Protein AF-A0A936U0Z3-F1 (afdb_monomer)

Radius of gyration: 60.14 Å; Cα contacts (8 Å, |Δi|>4): 4566; chains: 1; bounding box: 217×63×144 Å

Secondary structure (DSSP, 8-state):
----------------------EEEE-TTTTSSBSSHHHHHHHPPTT-EEEE-SSEE---EE-TT---EEEESS-TTT-EEE--TT-SEEEEE-S---TTSEEEEEEEE--SSEEEEEES---EEEEEEEES--SSTTSS-SSEEEESS--EEEEEEEES-B-SB-SSEEEESS---EEEEEEEES-EESB-SSEEESSSEEEEES-EEES-EESSS-SSEEE-TT-EEEEES-EEES-EESSSS-SSEEE-TT-EEEEES-EEES-EETTTTSS-B-SSEEE-TT-EEEEES-EEES-B-SB-SSEEE-TT-EEEEES-EEES-EEEE-SSEEEETT-EEEEES-EEES-EEEEE-SSEEEE-SBTTB-EEEEEES-EEES-EEEE-SSEEEESSEEEEEES-EEES-EEEEE-SSEEEESSEEEEEES-EEES-EESSS-SSEEEES--SEEEEES-EEES-EESSSS-SSEEEESS-EEEEES-EEES-EESSS-SSEEEESS--EEEESEEEES-EESSSS-SSEEEE--SSEEEEESEEEES-EESSS-SSEEEESS-EEEEES-EEES-EESSS-SSEEEESS---EEES-EEES-EETTSS-SSEEEEPPTTS---EEEES-EEES-EESSS-SSEEEES-SEEEEES-EEES-EE---SSS---SSEEEES-SEEEEES-EEES-EEEE-SSEEEE--S-----EEEES-EEES-EEEEE-SSEEEE--S-EEEES-EEES-B-SSB-SSEEEE--SS--B-EEES-EEE--SBS-SEEE-TTGGGTB-SEEES-EEES-SS-SEEET--HHHHT-TT-B-----EEE---SS-GGG-EEEEPTT-S-TT-S-TT-B-TTSSB--SSTT-STTSPPP-SSSSS--TTT-S-TT-TT-STTSPP-TTSS--SS-SS--EEEEETT-SS-BSSSS-EEE-SSSS--STEEE-TTS-B--S-TT-TT-STTS---TTSS--TT-SS--EEEEESS-SSEESSTT-EEE-SSS-S-STEEE-TTSEE--S-TT-TT-STTPPP-TTSS--TT-SS--EEEEESS-SSEES-SS-EEE-SSSSS-STEEE-TTSEE--S-TT-TT-STTPPP-TTSS--SS-SSS----SS-SS--BTTTTSSBS-TT-TTSSTTS---TTSS--SSSSS-S---SS-SSS-BGGGT-SBS-TT-TT-STTPPP-TTSS--SS-SSS----SS-SS--BGGGTSSBS-TT-TT-STT---SSS----

Nearest PDB structures (foldseek):
  4yz0-assembly2_B  TM=3.499E-01  e=5.906E+00  Caldicellulosiruptor bescii DSM 6725
  5nxk-assembly2_B  TM=1.663E-01  e=8.354E+00  Limosilactobacillus reuteri subsp. suis

Structure (mmCIF, N/CA/C/O backbone):
data_AF-A0A936U0Z3-F1
#
_entry.id   AF-A0A936U0Z3-F1
#
loop_
_atom_site.group_PDB
_atom_site.id
_atom_site.type_symbol
_atom_site.label_atom_id
_atom_site.label_alt_id
_atom_site.label_comp_id
_atom_site.label_asym_id
_atom_site.label_entity_id
_atom_site.label_seq_id
_atom_site.pdbx_PDB_ins_code
_atom_site.Cartn_x
_atom_site.Cartn_y
_atom_site.Cartn_z
_atom_site.occupancy
_atom_site.B_iso_or_equiv
_atom_site.auth_seq_id
_atom_site.auth_comp_id
_atom_site.auth_asym_id
_atom_site.auth_atom_id
_atom_site.pdbx_PDB_model_num
ATOM 1 N N . MET A 1 1 ? -25.994 -22.318 35.208 1.00 30.64 1 MET A N 1
ATOM 2 C CA . MET A 1 1 ? -25.576 -23.022 36.445 1.00 30.64 1 MET A CA 1
ATOM 3 C C . MET A 1 1 ? -26.452 -24.254 36.606 1.00 30.64 1 MET A C 1
ATOM 5 O O . MET A 1 1 ? -27.658 -24.122 36.732 1.00 30.64 1 MET A O 1
ATOM 9 N N . SER A 1 2 ? -25.845 -25.437 36.552 1.00 33.38 2 SER A N 1
ATOM 10 C CA . SER A 1 2 ? -26.466 -26.705 36.932 1.00 33.38 2 SER A CA 1
ATOM 11 C C . SER A 1 2 ? -26.500 -26.815 38.457 1.00 33.38 2 SER A C 1
ATOM 13 O O . SER A 1 2 ? -25.494 -26.525 39.104 1.00 33.38 2 SER A O 1
ATOM 15 N N . SER A 1 3 ? -27.619 -27.257 39.031 1.00 31.36 3 SER A N 1
ATOM 16 C CA . SER A 1 3 ? -27.609 -27.956 40.319 1.00 31.36 3 SER A CA 1
ATOM 17 C C . SER A 1 3 ? -28.890 -28.766 40.508 1.00 31.36 3 SER A C 1
ATOM 19 O O . SER A 1 3 ? -29.893 -28.280 41.026 1.00 31.36 3 SER A O 1
ATOM 21 N N . ARG A 1 4 ? -28.810 -30.053 40.159 1.00 43.12 4 ARG A N 1
ATOM 22 C CA . ARG A 1 4 ? -29.638 -31.098 40.770 1.00 43.12 4 ARG A CA 1
ATOM 23 C C . ARG A 1 4 ? -29.380 -31.128 42.278 1.00 43.12 4 ARG A C 1
ATOM 25 O O . ARG A 1 4 ? -28.221 -31.173 42.685 1.00 43.12 4 ARG A O 1
ATOM 32 N N . THR A 1 5 ? -30.427 -31.294 43.084 1.00 33.62 5 THR A N 1
ATOM 33 C CA . THR A 1 5 ? -30.270 -32.011 44.358 1.00 33.62 5 THR A CA 1
ATOM 34 C C . THR A 1 5 ? -31.430 -32.959 44.609 1.00 33.62 5 THR A C 1
ATOM 36 O O . THR A 1 5 ? -32.593 -32.573 44.607 1.00 33.62 5 THR A O 1
ATOM 39 N N . SER A 1 6 ? -31.063 -34.220 44.818 1.00 34.12 6 SER A N 1
ATOM 40 C CA . SER A 1 6 ? -31.916 -35.338 45.192 1.00 34.12 6 SER A CA 1
ATOM 41 C C . SER A 1 6 ? -32.520 -35.189 46.595 1.00 34.12 6 SER A C 1
ATOM 43 O O . SER A 1 6 ? -31.816 -34.810 47.524 1.00 34.12 6 SER A O 1
ATOM 45 N N . ILE A 1 7 ? -33.793 -35.595 46.705 1.00 45.00 7 ILE A N 1
ATOM 46 C CA . ILE A 1 7 ? -34.442 -36.439 47.734 1.00 45.00 7 ILE A CA 1
ATOM 47 C C . ILE A 1 7 ? -34.057 -36.196 49.210 1.00 45.00 7 ILE A C 1
ATOM 49 O O . ILE A 1 7 ? -32.917 -36.433 49.593 1.00 45.00 7 ILE A O 1
ATOM 53 N N . VAL A 1 8 ? -35.061 -35.914 50.065 1.00 34.44 8 VAL A N 1
ATOM 54 C CA . VAL A 1 8 ? -35.451 -36.717 51.260 1.00 34.44 8 VAL A CA 1
ATOM 55 C C . VAL A 1 8 ? -36.638 -36.053 52.001 1.00 34.44 8 VAL A C 1
ATOM 57 O O . VAL A 1 8 ? -36.507 -34.993 52.594 1.00 34.44 8 VAL A O 1
ATOM 60 N N . THR A 1 9 ? -37.756 -36.790 52.016 1.00 34.09 9 THR A N 1
ATOM 61 C CA . THR A 1 9 ? -38.710 -37.048 53.123 1.00 34.09 9 THR A CA 1
ATOM 62 C C . THR A 1 9 ? -39.476 -35.894 53.788 1.00 34.09 9 THR A C 1
ATOM 64 O O . THR A 1 9 ? -38.959 -35.150 54.615 1.00 34.09 9 THR A O 1
ATOM 67 N N . LEU A 1 10 ? -40.787 -35.895 53.526 1.00 34.66 10 LEU A N 1
ATOM 68 C CA . LEU A 1 10 ? -41.834 -35.148 54.217 1.00 34.66 10 LEU A CA 1
ATOM 69 C C . LEU A 1 10 ? -42.075 -35.713 55.633 1.00 34.66 10 LEU A C 1
ATOM 71 O O . LEU A 1 10 ? -42.396 -36.892 55.786 1.00 34.66 10 LEU A O 1
ATOM 75 N N . LEU A 1 11 ? -41.998 -34.864 56.662 1.00 35.34 11 LEU A N 1
ATOM 76 C CA . LEU A 1 11 ? -42.776 -35.043 57.889 1.00 35.34 11 LEU A CA 1
ATOM 77 C C . LEU A 1 11 ? -43.164 -33.675 58.480 1.00 35.34 11 LEU A C 1
ATOM 79 O O . LEU A 1 11 ? -42.314 -32.944 58.976 1.00 35.34 11 LEU A O 1
ATOM 83 N N . ALA A 1 12 ? -44.478 -33.439 58.485 1.00 34.41 12 ALA A N 1
ATOM 84 C CA . ALA A 1 12 ? -45.248 -32.576 59.382 1.00 34.41 12 ALA A CA 1
ATOM 85 C C . ALA A 1 12 ? -45.172 -31.033 59.249 1.00 34.41 12 ALA A C 1
ATOM 87 O O . ALA A 1 12 ? -44.265 -30.386 59.758 1.00 34.41 12 ALA A O 1
ATOM 88 N N . LEU A 1 13 ? -46.321 -30.510 58.793 1.00 41.81 13 LEU A N 1
ATOM 89 C CA . LEU A 1 13 ? -47.059 -29.330 59.273 1.00 41.81 13 LEU A CA 1
ATOM 90 C C . LEU A 1 13 ? -46.633 -27.903 58.858 1.00 41.81 13 LEU A C 1
ATOM 92 O O . LEU A 1 13 ? -45.532 -27.446 59.136 1.00 41.81 13 LEU A O 1
ATOM 96 N N . MET A 1 14 ? -47.676 -27.187 58.401 1.00 33.69 14 MET A N 1
ATOM 97 C CA . MET A 1 14 ? -47.878 -25.737 58.235 1.00 33.69 14 MET A CA 1
ATOM 98 C C . MET A 1 14 ? -47.491 -25.130 56.880 1.00 33.69 14 MET A C 1
ATOM 100 O O . MET A 1 14 ? -46.355 -24.733 56.648 1.00 33.69 14 MET A O 1
ATOM 104 N N . ALA A 1 15 ? -48.508 -24.968 56.030 1.00 46.00 15 ALA A N 1
ATOM 105 C CA . ALA A 1 15 ? -48.531 -23.955 54.983 1.00 46.00 15 ALA A CA 1
ATOM 106 C C . ALA A 1 15 ? -48.553 -22.541 55.600 1.00 46.00 15 ALA A C 1
ATOM 108 O O . ALA A 1 15 ? -49.270 -22.319 56.582 1.00 46.00 15 ALA A O 1
ATOM 109 N N . PRO A 1 16 ? -47.848 -21.567 55.006 1.00 40.12 16 PRO A N 1
ATOM 110 C CA . PRO A 1 16 ? -48.293 -20.185 54.970 1.00 40.12 16 PRO A CA 1
ATOM 111 C C . PRO A 1 16 ? -48.742 -19.829 53.544 1.00 40.12 16 PRO A C 1
ATOM 113 O O . PRO A 1 16 ? -48.106 -20.212 52.565 1.00 40.12 16 PRO A O 1
ATOM 116 N N . GLY A 1 17 ? -49.882 -19.146 53.454 1.00 37.19 17 GLY A N 1
ATOM 117 C CA . GLY A 1 17 ? -50.595 -18.872 52.214 1.00 37.19 17 GLY A CA 1
ATOM 118 C C . GLY A 1 17 ? -49.900 -17.922 51.240 1.00 37.19 17 GLY A C 1
ATOM 119 O O . GLY A 1 17 ? -48.944 -17.222 51.573 1.00 37.19 17 GLY A O 1
ATOM 120 N N . LEU A 1 18 ? -50.466 -17.895 50.034 1.00 40.91 18 LEU A N 1
ATOM 121 C CA . LEU A 1 18 ? -50.284 -16.865 49.019 1.00 40.91 18 LEU A CA 1
ATOM 122 C C . LEU A 1 18 ? -50.529 -15.485 49.645 1.00 40.91 18 LEU A C 1
ATOM 124 O O . LEU A 1 18 ? -51.663 -15.091 49.912 1.00 40.91 18 LEU A O 1
ATOM 128 N N . ALA A 1 19 ? -49.449 -14.762 49.927 1.00 44.81 19 ALA A N 1
ATOM 129 C CA . ALA A 1 19 ? -49.526 -13.358 50.286 1.00 44.81 19 ALA A CA 1
ATOM 130 C C . ALA A 1 19 ? -49.623 -12.547 48.988 1.00 44.81 19 ALA A C 1
ATOM 132 O O . ALA A 1 19 ? -48.720 -12.599 48.157 1.00 44.81 19 ALA A O 1
ATOM 133 N N . ASN A 1 20 ? -50.715 -11.798 48.818 1.00 55.06 20 ASN A N 1
ATOM 134 C CA . ASN A 1 20 ? -50.764 -10.679 47.877 1.00 55.06 20 ASN A CA 1
ATOM 135 C C . ASN A 1 20 ? -49.524 -9.800 48.103 1.00 55.06 20 ASN A C 1
ATOM 137 O O . ASN A 1 20 ? -49.288 -9.404 49.247 1.00 55.06 20 ASN A O 1
ATOM 141 N N . ALA A 1 21 ? -48.768 -9.488 47.044 1.00 65.75 21 ALA A N 1
ATOM 142 C CA . ALA A 1 21 ? -47.653 -8.548 47.124 1.00 65.75 21 ALA A CA 1
ATOM 143 C C . ALA A 1 21 ? -48.157 -7.228 47.721 1.00 65.75 21 ALA A C 1
ATOM 145 O O . ALA A 1 21 ? -48.987 -6.526 47.134 1.00 65.75 21 ALA A O 1
ATOM 146 N N . ALA A 1 22 ? -47.702 -6.911 48.927 1.00 81.69 22 ALA A N 1
ATOM 147 C CA . ALA A 1 22 ? -48.124 -5.722 49.633 1.00 81.69 22 ALA A CA 1
ATOM 148 C C . ALA A 1 22 ? -47.443 -4.495 49.017 1.00 81.69 22 ALA A C 1
ATOM 150 O O . ALA A 1 22 ? -46.263 -4.512 48.657 1.00 81.69 22 ALA A O 1
ATOM 151 N N . SER A 1 23 ? -48.195 -3.399 48.908 1.00 90.56 23 SER A N 1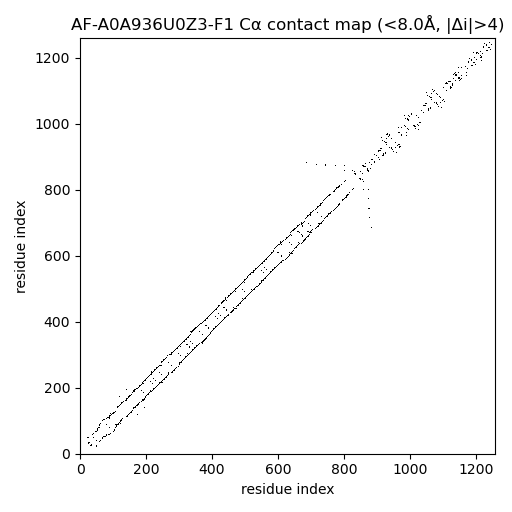
ATOM 152 C CA . SER A 1 23 ? -47.651 -2.104 48.509 1.00 90.56 23 SER A CA 1
ATOM 153 C C . SER A 1 23 ? -47.562 -1.200 49.728 1.00 90.56 23 SER A C 1
ATOM 155 O O . SER A 1 23 ? -48.585 -0.827 50.299 1.00 90.56 23 SER A O 1
ATOM 157 N N . TYR A 1 24 ? -46.348 -0.796 50.089 1.00 94.50 24 TYR A N 1
ATOM 158 C CA . TYR A 1 24 ? -46.100 0.132 51.188 1.00 94.50 24 TYR A CA 1
ATOM 159 C C . TYR A 1 24 ? -45.705 1.507 50.664 1.00 94.50 24 TYR A C 1
ATOM 161 O O . TYR A 1 24 ? -44.898 1.634 49.743 1.00 94.50 24 TYR A O 1
ATOM 169 N N . THR A 1 25 ? -46.228 2.558 51.287 1.00 95.56 25 THR A N 1
ATOM 170 C CA . THR A 1 25 ? -45.840 3.944 51.011 1.00 95.56 25 THR A CA 1
ATOM 171 C C . THR A 1 25 ? -44.921 4.468 52.107 1.00 95.56 25 THR A C 1
ATOM 173 O O . THR A 1 25 ? -45.255 4.423 53.290 1.00 95.56 25 THR A O 1
ATOM 176 N N . VAL A 1 26 ? -43.778 5.038 51.730 1.00 96.50 26 VAL A N 1
ATOM 177 C CA . VAL A 1 26 ? -42.862 5.704 52.665 1.00 96.50 26 VAL A CA 1
ATOM 178 C C . VAL A 1 26 ? -42.980 7.216 52.510 1.00 96.50 26 VAL A C 1
ATOM 180 O O . VAL A 1 26 ? -42.789 7.755 51.421 1.00 96.50 26 VAL A O 1
ATOM 183 N N . ASP A 1 27 ? -43.257 7.910 53.615 1.00 95.44 27 ASP A N 1
ATOM 184 C CA . ASP A 1 27 ? -43.184 9.369 53.697 1.00 95.44 27 ASP A CA 1
ATOM 185 C C . ASP A 1 27 ? -42.595 9.812 55.038 1.00 95.44 27 ASP A C 1
ATOM 187 O O . ASP A 1 27 ? -43.194 9.639 56.104 1.00 95.44 27 ASP A O 1
ATOM 191 N N . ARG A 1 28 ? -41.440 10.482 54.984 1.00 90.38 28 ARG A N 1
ATOM 192 C CA . ARG A 1 28 ? -40.751 11.010 56.171 1.00 90.38 28 ARG A CA 1
ATOM 193 C C . ARG A 1 28 ? -41.554 12.038 56.973 1.00 90.38 28 ARG A C 1
ATOM 195 O O . ARG A 1 28 ? -41.173 12.338 58.104 1.00 90.38 28 ARG A O 1
ATOM 202 N N . TYR A 1 29 ? -42.606 12.622 56.401 1.00 91.06 29 TYR A N 1
ATOM 203 C CA . TYR A 1 29 ? -43.490 13.565 57.093 1.00 91.06 29 TYR A CA 1
ATOM 204 C C . TYR A 1 29 ? -44.695 12.884 57.761 1.00 91.06 29 TYR A C 1
ATOM 206 O O . TYR A 1 29 ? -45.499 13.568 58.393 1.00 91.06 29 TYR A O 1
ATOM 214 N N . GLY A 1 30 ? -44.780 11.550 57.690 1.00 86.56 30 GLY A N 1
ATOM 215 C CA . GLY A 1 30 ? -45.761 10.742 58.414 1.00 86.56 30 GLY A CA 1
ATOM 216 C C . GLY A 1 30 ? -47.087 10.525 57.687 1.00 86.56 30 GLY A C 1
ATOM 217 O O . GLY A 1 30 ? -48.053 10.151 58.344 1.00 86.56 30 GLY A O 1
ATOM 218 N N . THR A 1 31 ? -47.165 10.767 56.370 1.00 87.50 31 THR A N 1
ATOM 219 C CA . THR A 1 31 ? -48.390 10.523 55.575 1.00 87.50 31 THR A CA 1
ATOM 220 C C . THR A 1 31 ? -48.408 9.183 54.828 1.00 87.50 31 THR A C 1
ATOM 222 O O . THR A 1 31 ? -49.329 8.944 54.051 1.00 87.50 31 THR A O 1
ATOM 225 N N . GLY A 1 32 ? -47.398 8.332 55.028 1.00 88.19 32 GLY A N 1
ATOM 226 C CA . GLY A 1 32 ? -47.306 6.972 54.483 1.00 88.19 32 GLY A CA 1
ATOM 227 C C . GLY A 1 32 ? -47.303 5.913 55.589 1.00 88.19 32 GLY A C 1
ATOM 228 O O . GLY A 1 32 ? -47.256 6.258 56.771 1.00 88.19 32 GLY A O 1
ATOM 229 N N . ASP A 1 33 ? -47.315 4.638 55.201 1.00 95.31 33 ASP A N 1
ATOM 230 C CA . ASP A 1 33 ? -47.296 3.474 56.102 1.00 95.31 33 ASP A CA 1
ATOM 231 C C . ASP A 1 33 ? -46.044 3.439 56.989 1.00 95.31 33 ASP A C 1
ATOM 233 O O . ASP A 1 33 ? -46.096 3.036 58.152 1.00 95.31 33 ASP A O 1
ATOM 237 N N . TYR A 1 34 ? -44.915 3.924 56.461 1.00 96.69 34 TYR A N 1
ATOM 238 C CA . TYR A 1 34 ? -43.651 4.038 57.186 1.00 96.69 34 TYR A CA 1
ATOM 239 C C . TYR A 1 34 ? -43.020 5.423 57.009 1.00 96.69 34 TYR A C 1
ATOM 241 O O . TYR A 1 34 ? -43.172 6.087 55.984 1.00 96.69 34 TYR A O 1
ATOM 249 N N . THR A 1 35 ? -42.245 5.856 58.008 1.00 93.50 35 THR A N 1
ATOM 250 C CA . THR A 1 35 ? -41.492 7.124 57.960 1.00 93.50 35 THR A CA 1
ATOM 251 C C . THR A 1 35 ? -40.053 6.972 57.468 1.00 93.50 35 THR A C 1
ATOM 253 O O . THR A 1 35 ? -39.391 7.979 57.223 1.00 93.50 35 THR A O 1
ATOM 256 N N . THR A 1 36 ? -39.542 5.740 57.372 1.00 95.56 36 THR A N 1
ATOM 257 C CA . THR A 1 36 ? -38.190 5.431 56.879 1.00 95.56 36 THR A CA 1
ATOM 258 C C . THR A 1 36 ? -38.238 4.256 55.909 1.00 95.56 36 THR A C 1
ATOM 260 O O . THR A 1 36 ? -39.056 3.345 56.063 1.00 95.56 36 THR A O 1
ATOM 263 N N . ILE A 1 37 ? -37.346 4.266 54.924 1.00 96.75 37 ILE A N 1
ATOM 264 C CA . ILE A 1 37 ? -37.269 3.252 53.869 1.00 96.75 37 ILE A CA 1
ATOM 265 C C . ILE A 1 37 ? -36.870 1.901 54.472 1.00 96.75 37 ILE A C 1
ATOM 267 O O . ILE A 1 37 ? -37.510 0.887 54.205 1.00 96.75 37 ILE A O 1
ATOM 271 N N . GLN A 1 38 ? -35.884 1.873 55.374 1.00 96.56 38 GLN A N 1
ATOM 272 C CA . GLN A 1 38 ? -35.436 0.623 55.994 1.00 96.56 38 GLN A CA 1
ATOM 273 C C . GLN A 1 38 ? -36.528 -0.055 56.839 1.00 96.56 38 GLN A C 1
ATOM 275 O O . GLN A 1 38 ? -36.538 -1.283 56.956 1.00 96.56 38 GLN A O 1
ATOM 280 N N . ALA A 1 39 ? -37.435 0.717 57.451 1.00 96.00 39 ALA A N 1
ATOM 281 C CA . ALA A 1 39 ? -38.541 0.156 58.224 1.00 96.00 39 ALA A CA 1
ATOM 282 C C . ALA A 1 39 ? -39.532 -0.579 57.313 1.00 96.00 39 ALA A C 1
ATOM 284 O O . ALA A 1 39 ? -39.927 -1.694 57.649 1.00 96.00 39 ALA A O 1
ATOM 285 N N . ALA A 1 40 ? -39.839 -0.002 56.148 1.00 96.62 40 ALA A N 1
ATOM 286 C CA . ALA A 1 40 ? -40.649 -0.657 55.128 1.00 96.62 40 ALA A CA 1
ATOM 287 C C . ALA A 1 40 ? -39.961 -1.927 54.598 1.00 96.62 40 ALA A C 1
ATOM 289 O O . ALA A 1 40 ? -40.580 -2.987 54.582 1.00 96.62 40 ALA A O 1
ATOM 290 N N . ILE A 1 41 ? -38.655 -1.873 54.290 1.00 97.19 41 ILE A N 1
ATOM 291 C CA . ILE A 1 41 ? -37.884 -3.055 53.850 1.00 97.19 41 ILE A CA 1
ATOM 292 C C . ILE A 1 41 ? -37.951 -4.179 54.891 1.00 97.19 41 ILE A C 1
ATOM 294 O O . ILE A 1 41 ? -38.178 -5.336 54.549 1.00 97.19 41 ILE A O 1
ATOM 298 N N . ASN A 1 42 ? -37.781 -3.863 56.179 1.00 96.12 42 ASN A N 1
ATOM 299 C CA . ASN A 1 42 ? -37.836 -4.871 57.241 1.00 96.12 42 ASN A CA 1
ATOM 300 C C . ASN A 1 42 ? -39.208 -5.558 57.336 1.00 96.12 42 ASN A C 1
ATOM 302 O O . ASN A 1 42 ? -39.252 -6.738 57.682 1.00 96.12 42 ASN A O 1
ATOM 306 N N . ALA A 1 43 ? -40.290 -4.826 57.059 1.00 94.81 43 ALA A N 1
ATOM 307 C CA . ALA A 1 43 ? -41.660 -5.328 57.123 1.00 94.81 43 ALA A CA 1
ATOM 308 C C . ALA A 1 43 ? -42.115 -6.061 55.852 1.00 94.81 43 ALA A C 1
ATOM 310 O O . ALA A 1 43 ? -43.068 -6.829 55.916 1.00 94.81 43 ALA A O 1
ATOM 311 N N . SER A 1 44 ? -41.430 -5.840 54.730 1.00 95.50 44 SER A N 1
ATOM 312 C CA . SER A 1 44 ? -41.816 -6.387 53.428 1.00 95.50 44 SER A CA 1
ATOM 313 C C . SER A 1 44 ? -41.489 -7.876 53.294 1.00 95.50 44 SER A C 1
ATOM 315 O O . SER A 1 44 ? -40.458 -8.325 53.799 1.00 95.50 44 SER A O 1
ATOM 317 N N . ALA A 1 45 ? -42.328 -8.641 52.607 1.00 94.06 45 ALA A N 1
ATOM 318 C CA . ALA A 1 45 ? -42.045 -9.984 52.106 1.00 94.06 45 ALA A CA 1
ATOM 319 C C . ALA A 1 45 ? -41.510 -9.922 50.663 1.00 94.06 45 ALA A C 1
ATOM 321 O O . ALA A 1 45 ? -41.543 -8.871 50.029 1.00 94.06 45 ALA A O 1
ATOM 322 N N . ASP A 1 46 ? -40.979 -11.034 50.152 1.00 93.44 46 ASP A N 1
ATOM 323 C CA . ASP A 1 46 ? -40.588 -11.133 48.740 1.00 93.44 46 ASP A CA 1
ATOM 324 C C . ASP A 1 46 ? -41.802 -10.853 47.833 1.00 93.44 46 ASP A C 1
ATOM 326 O O . ASP A 1 46 ? -42.897 -11.340 48.100 1.00 93.44 46 ASP A O 1
ATOM 330 N N . GLY A 1 47 ? -41.603 -10.072 46.769 1.00 91.44 47 GLY A N 1
ATOM 331 C CA . GLY A 1 47 ? -42.647 -9.611 45.846 1.00 91.44 47 GLY A CA 1
ATOM 332 C C . GLY A 1 47 ? -43.222 -8.226 46.167 1.00 91.44 47 GLY A C 1
ATOM 333 O O . GLY A 1 47 ? -43.779 -7.587 45.277 1.00 91.44 47 GLY A O 1
ATOM 334 N N . ASP A 1 48 ? -43.054 -7.723 47.393 1.00 96.62 48 ASP A N 1
ATOM 335 C CA . ASP A 1 48 ? -43.624 -6.437 47.811 1.00 96.62 48 ASP A CA 1
ATOM 336 C C . ASP A 1 48 ? -43.003 -5.227 47.084 1.00 96.62 48 ASP A C 1
ATOM 338 O O . ASP A 1 48 ? -41.828 -5.216 46.687 1.00 96.62 48 ASP A O 1
ATOM 342 N N . ILE A 1 49 ? -43.794 -4.153 46.976 1.00 96.94 49 ILE A N 1
ATOM 343 C CA . ILE A 1 49 ? -43.389 -2.877 46.374 1.00 96.94 49 ILE A CA 1
ATOM 344 C C . ILE A 1 49 ? -43.417 -1.770 47.429 1.00 96.94 49 ILE A C 1
ATOM 346 O O . ILE A 1 49 ? -44.443 -1.462 48.029 1.00 96.94 49 ILE A O 1
ATOM 350 N N . ILE A 1 50 ? -42.291 -1.088 47.605 1.00 98.06 50 ILE A N 1
ATOM 351 C CA . ILE A 1 50 ? -42.143 0.076 48.473 1.00 98.06 50 ILE A CA 1
ATOM 352 C C . ILE A 1 50 ? -42.076 1.327 47.596 1.00 98.06 50 ILE A C 1
ATOM 354 O O . ILE A 1 50 ? -41.078 1.562 46.916 1.00 98.06 50 ILE A O 1
ATOM 358 N N . THR A 1 51 ? -43.118 2.159 47.632 1.00 97.50 51 THR A N 1
ATOM 359 C CA . THR A 1 51 ? -43.156 3.456 46.937 1.00 97.50 51 THR A CA 1
ATOM 360 C C . THR A 1 51 ? -42.770 4.585 47.892 1.00 97.50 51 THR A C 1
ATOM 362 O O . THR A 1 51 ? -43.421 4.814 48.911 1.00 97.50 51 THR A O 1
ATOM 365 N N . VAL A 1 52 ? -41.713 5.325 47.570 1.00 97.88 52 VAL A N 1
ATOM 366 C CA . VAL A 1 52 ? -41.134 6.366 48.428 1.00 97.88 52 VAL A CA 1
ATOM 367 C C . VAL A 1 52 ? -41.485 7.753 47.890 1.00 97.88 52 VAL A C 1
ATOM 369 O O . VAL A 1 52 ? -41.106 8.105 46.771 1.00 97.88 52 VAL A O 1
ATOM 372 N N . LYS A 1 53 ? -42.183 8.570 48.691 1.00 96.81 53 LYS A N 1
ATOM 373 C CA . LYS A 1 53 ? -42.517 9.954 48.314 1.00 96.81 53 LYS A CA 1
ATOM 374 C C . LYS A 1 53 ? -41.265 10.825 48.224 1.00 96.81 53 LYS A C 1
ATOM 376 O O . LYS A 1 53 ? -40.318 10.640 48.991 1.00 96.81 53 LYS A O 1
ATOM 381 N N . ALA A 1 54 ? -41.302 11.830 47.349 1.00 96.44 54 ALA A N 1
ATOM 382 C CA . ALA A 1 54 ? -40.209 12.780 47.140 1.00 96.44 54 ALA A CA 1
ATOM 383 C C . ALA A 1 54 ? -39.774 13.486 48.428 1.00 96.44 54 ALA A C 1
ATOM 385 O O . ALA A 1 54 ? -40.505 14.310 48.985 1.00 96.44 54 ALA A O 1
ATOM 386 N N . ALA A 1 55 ? -38.563 13.181 48.891 1.00 94.31 55 ALA A N 1
ATOM 387 C CA . ALA A 1 55 ? -37.932 13.866 50.007 1.00 94.31 55 ALA A CA 1
ATOM 388 C C . ALA A 1 55 ? -36.444 13.500 50.130 1.00 94.31 55 ALA A C 1
ATOM 390 O O . ALA A 1 55 ? -35.930 12.629 49.434 1.00 94.31 55 ALA A O 1
ATOM 391 N N . THR A 1 56 ? -35.746 14.132 51.079 1.00 94.88 56 THR A N 1
ATOM 392 C CA . THR A 1 56 ? -34.431 13.657 51.541 1.00 94.88 56 THR A CA 1
ATOM 393 C C . THR A 1 56 ? -34.590 12.728 52.742 1.00 94.88 56 THR A C 1
ATOM 395 O O . THR A 1 56 ? -35.028 13.172 53.803 1.00 94.88 56 THR A O 1
ATOM 398 N N . TYR A 1 57 ? -34.194 11.473 52.617 1.00 94.25 57 TYR A N 1
ATOM 399 C CA . TYR A 1 57 ? -34.213 10.461 53.665 1.00 94.25 57 TYR A CA 1
ATOM 400 C C . TYR A 1 57 ? -32.820 10.343 54.274 1.00 94.25 57 TYR A C 1
ATOM 402 O O . TYR A 1 57 ? -31.847 10.077 53.577 1.00 94.25 57 TYR A O 1
ATOM 410 N N . LYS A 1 58 ? -32.709 10.607 55.580 1.00 91.44 58 LYS A N 1
ATOM 411 C CA . LYS A 1 58 ? -31.431 10.563 56.305 1.00 91.44 58 LYS A CA 1
ATOM 412 C C . LYS A 1 58 ? -31.209 9.193 56.929 1.00 91.44 58 LYS A C 1
ATOM 414 O O . LYS A 1 58 ? -31.298 9.044 58.147 1.00 91.44 58 LYS A O 1
ATOM 419 N N . GLU A 1 59 ? -30.964 8.205 56.087 1.00 92.12 59 GLU A N 1
ATOM 420 C CA . GLU A 1 59 ? -30.788 6.807 56.477 1.00 92.12 59 GLU A CA 1
ATOM 421 C C . GLU A 1 59 ? -29.833 6.083 55.517 1.00 92.12 59 GLU A C 1
ATOM 423 O O . GLU A 1 59 ? -29.387 6.662 54.531 1.00 92.12 59 GLU A O 1
ATOM 428 N N . TYR A 1 60 ? -29.508 4.833 55.840 1.00 91.50 60 TYR A N 1
ATOM 429 C CA . TYR A 1 60 ? -28.894 3.855 54.942 1.00 91.50 60 TYR A CA 1
ATOM 430 C C . TYR A 1 60 ? -29.846 2.664 54.833 1.00 91.50 60 TYR A C 1
ATOM 432 O O . TYR A 1 60 ? -30.609 2.414 55.773 1.00 91.50 60 TYR A O 1
ATOM 440 N N . ILE A 1 61 ? -29.795 1.941 53.716 1.00 95.25 61 ILE A N 1
ATOM 441 C CA . ILE A 1 61 ? -30.695 0.815 53.460 1.00 95.25 61 ILE A CA 1
ATOM 442 C C . ILE A 1 61 ? -29.933 -0.471 53.115 1.00 95.25 61 ILE A C 1
ATOM 444 O O . ILE A 1 61 ? -28.909 -0.450 52.438 1.00 95.25 61 ILE A O 1
ATOM 448 N N . ASP A 1 62 ? -30.450 -1.595 53.595 1.00 96.19 62 ASP A N 1
ATOM 449 C CA . ASP A 1 62 ? -29.985 -2.961 53.357 1.00 96.19 62 ASP A CA 1
ATOM 450 C C . ASP A 1 62 ? -31.194 -3.813 52.961 1.00 96.19 62 ASP A C 1
ATOM 452 O O . ASP A 1 62 ? -32.183 -3.877 53.708 1.00 96.19 62 ASP A O 1
ATOM 456 N N . PHE A 1 63 ? -31.110 -4.438 51.785 1.00 97.25 63 PHE A N 1
ATOM 457 C CA . PHE A 1 63 ? -32.167 -5.277 51.215 1.00 97.25 63 PHE A CA 1
ATOM 458 C C . PHE A 1 63 ? -32.303 -6.628 51.926 1.00 97.25 63 PHE A C 1
ATOM 460 O O . PHE A 1 63 ? -33.374 -7.233 51.870 1.00 97.25 63 PHE A O 1
ATOM 467 N N . LYS A 1 64 ? -31.276 -7.089 52.655 1.00 95.25 64 LYS A N 1
ATOM 468 C CA . LYS A 1 64 ? -31.315 -8.315 53.475 1.00 95.25 64 LYS A CA 1
ATOM 469 C C . LYS A 1 64 ? -31.767 -9.575 52.724 1.00 95.25 64 LYS A C 1
ATOM 471 O O . LYS A 1 64 ? -32.440 -10.422 53.308 1.00 95.25 64 LYS A O 1
ATOM 476 N N . GLY A 1 65 ? -31.418 -9.698 51.446 1.00 93.88 65 GLY A N 1
ATOM 477 C CA . GLY A 1 65 ? -31.763 -10.863 50.624 1.00 93.88 65 GLY A CA 1
ATOM 478 C C . GLY A 1 65 ? -33.188 -10.841 50.067 1.00 93.88 65 GLY A C 1
ATOM 479 O O . GLY A 1 65 ? -33.591 -11.809 49.430 1.00 93.88 65 GLY A O 1
ATOM 480 N N . LYS A 1 66 ? -33.961 -9.774 50.315 1.00 94.75 66 LYS A N 1
ATOM 481 C CA . LYS A 1 66 ? -35.370 -9.684 49.911 1.00 94.75 66 LYS A CA 1
ATOM 482 C C . LYS A 1 66 ? -35.513 -9.384 48.421 1.00 94.75 66 LYS A C 1
ATOM 484 O O . LYS A 1 66 ? -34.834 -8.505 47.888 1.00 94.75 66 LYS A O 1
ATOM 489 N N . LYS A 1 67 ? -36.466 -10.055 47.778 1.00 95.88 67 LYS A N 1
ATOM 490 C CA . LYS A 1 67 ? -36.841 -9.870 46.366 1.00 95.88 67 LYS A CA 1
ATOM 491 C C . LYS A 1 67 ? -37.943 -8.819 46.244 1.00 95.88 67 LYS A C 1
ATOM 493 O O . LYS A 1 67 ? -39.086 -9.147 45.952 1.00 95.88 67 LYS A O 1
ATOM 498 N N . ILE A 1 68 ? -37.619 -7.575 46.576 1.00 96.56 68 ILE A N 1
ATOM 499 C CA . ILE A 1 68 ? -38.583 -6.467 46.663 1.00 96.56 68 ILE A CA 1
ATOM 500 C C . ILE A 1 68 ? -38.225 -5.339 45.703 1.00 96.56 68 ILE A C 1
ATOM 502 O O . ILE A 1 68 ? -37.055 -5.140 45.373 1.00 96.56 68 ILE A O 1
ATOM 506 N N . THR A 1 69 ? -39.227 -4.545 45.324 1.00 98.00 69 THR A N 1
ATOM 507 C CA . THR A 1 69 ? -39.015 -3.307 44.563 1.00 98.00 69 THR A CA 1
ATOM 508 C C . THR A 1 69 ? -39.088 -2.101 45.483 1.00 98.00 69 THR A C 1
ATOM 510 O O . THR A 1 69 ? -40.135 -1.810 46.051 1.00 98.00 69 THR A O 1
ATOM 513 N N . VAL A 1 70 ? -38.001 -1.343 45.592 1.00 98.31 70 VAL A N 1
ATOM 514 C CA . VAL A 1 70 ? -37.969 -0.042 46.267 1.00 98.31 70 VAL A CA 1
ATOM 515 C C . VAL A 1 70 ? -37.892 1.041 45.203 1.00 98.31 70 VAL A C 1
ATOM 517 O O . VAL A 1 70 ? -36.865 1.187 44.543 1.00 98.31 70 VAL A O 1
ATOM 520 N N . LYS A 1 71 ? -38.967 1.814 45.031 1.00 98.12 71 LYS A N 1
ATOM 521 C CA . LYS A 1 71 ? -39.070 2.826 43.973 1.00 98.12 71 LYS A CA 1
ATOM 522 C C . LYS A 1 71 ? -39.455 4.202 44.497 1.00 98.12 71 LYS A C 1
ATOM 524 O O . LYS A 1 71 ? -40.287 4.345 45.390 1.00 98.12 71 LYS A O 1
ATOM 529 N N . SER A 1 72 ? -38.877 5.233 43.906 1.00 97.88 72 SER A N 1
ATOM 530 C CA . SER A 1 72 ? -39.272 6.622 44.110 1.00 97.88 72 SER A CA 1
ATOM 531 C C . SER A 1 72 ? -40.548 6.960 43.343 1.00 97.88 72 SER A C 1
ATOM 533 O O . SER A 1 72 ? -40.734 6.556 42.200 1.00 97.88 72 SER A O 1
ATOM 535 N N . GLU A 1 73 ? -41.414 7.773 43.945 1.00 95.88 73 GLU A N 1
ATOM 536 C CA . GLU A 1 73 ? -42.612 8.309 43.287 1.00 95.88 73 GLU A CA 1
ATOM 537 C C . GLU A 1 73 ? -42.277 9.371 42.218 1.00 95.88 73 GLU A C 1
ATOM 539 O O . GLU A 1 73 ? -43.066 9.606 41.303 1.00 95.88 73 GLU A O 1
ATOM 544 N N . LYS A 1 74 ? -41.133 10.063 42.345 1.00 96.50 74 LYS A N 1
ATOM 545 C CA . LYS A 1 74 ? -40.774 11.248 41.533 1.00 96.50 74 LYS A CA 1
ATOM 546 C C . LYS A 1 74 ? -39.384 11.173 40.881 1.00 96.50 74 LYS A C 1
ATOM 548 O O . LYS A 1 74 ? -38.892 12.200 40.418 1.00 96.50 74 LYS A O 1
ATOM 553 N N . GLY A 1 75 ? -38.757 9.997 40.867 1.00 94.69 75 GLY A N 1
ATOM 554 C CA . GLY A 1 75 ? -37.428 9.770 40.280 1.00 94.69 75 GLY A CA 1
ATOM 555 C C . GLY A 1 75 ? -36.253 10.349 41.080 1.00 94.69 75 GLY A C 1
ATOM 556 O O . GLY A 1 75 ? -36.437 10.965 42.146 1.00 94.69 75 GLY A O 1
ATOM 557 N N . ALA A 1 76 ? -35.038 10.144 40.559 1.00 94.12 76 ALA A N 1
ATOM 558 C CA . ALA A 1 76 ? -33.783 10.418 41.269 1.00 94.12 76 ALA A CA 1
ATOM 559 C C . ALA A 1 76 ? -33.556 11.894 41.603 1.00 94.12 76 ALA A C 1
ATOM 561 O O . ALA A 1 76 ? -32.934 12.212 42.620 1.00 94.12 76 ALA A O 1
ATOM 562 N N . ALA A 1 77 ? -34.094 12.811 40.796 1.00 93.00 77 ALA A N 1
ATOM 563 C CA . ALA A 1 77 ? -33.950 14.252 41.007 1.00 93.00 77 ALA A CA 1
ATOM 564 C C . ALA A 1 77 ? -34.630 14.751 42.298 1.00 93.00 77 ALA A C 1
ATOM 566 O O . ALA A 1 77 ? -34.226 15.769 42.864 1.00 93.00 77 ALA A O 1
ATOM 567 N N . SER A 1 78 ? -35.666 14.045 42.767 1.00 95.25 78 SER A N 1
ATOM 568 C CA . SER A 1 78 ? -36.534 14.504 43.862 1.00 95.25 78 SER A CA 1
ATOM 569 C C . SER A 1 78 ? -36.450 13.651 45.128 1.00 95.25 78 SER A C 1
ATOM 571 O O . SER A 1 78 ? -36.828 14.122 46.206 1.00 95.25 78 SER A O 1
ATOM 573 N N . THR A 1 79 ? -35.944 12.421 45.027 1.00 97.38 79 THR A N 1
ATOM 574 C CA . THR A 1 79 ? -35.872 11.480 46.151 1.00 97.38 79 THR A CA 1
ATOM 575 C C . THR A 1 79 ? -34.422 11.128 46.444 1.00 97.38 79 THR A C 1
ATOM 577 O O . THR A 1 79 ? -33.721 10.544 45.623 1.00 97.38 79 THR A O 1
ATOM 580 N N . ILE A 1 80 ? -33.952 11.525 47.627 1.00 96.06 80 ILE A N 1
ATOM 581 C CA . ILE A 1 80 ? -32.531 11.502 47.984 1.00 96.06 80 ILE A CA 1
ATOM 582 C C . ILE A 1 80 ? -32.331 10.636 49.223 1.00 96.06 80 ILE A C 1
ATOM 584 O O . ILE A 1 80 ? -32.920 10.930 50.261 1.00 96.06 80 ILE A O 1
ATOM 588 N N . ILE A 1 81 ? -31.444 9.648 49.154 1.00 94.81 81 ILE A N 1
ATOM 589 C CA . ILE A 1 81 ? -30.896 8.946 50.317 1.00 94.81 81 ILE A CA 1
ATOM 590 C C . ILE A 1 81 ? -29.592 9.653 50.702 1.00 94.81 81 ILE A C 1
ATOM 592 O O . ILE A 1 81 ? -28.589 9.609 49.991 1.00 94.81 81 ILE A O 1
ATOM 596 N N . ASP A 1 82 ? -29.638 10.377 51.818 1.00 91.69 82 ASP A N 1
ATOM 597 C CA . ASP A 1 82 ? -28.533 11.174 52.349 1.00 91.69 82 ASP A CA 1
ATOM 598 C C . ASP A 1 82 ? -28.002 10.515 53.620 1.00 91.69 82 ASP A C 1
ATOM 600 O O . ASP A 1 82 ? -28.472 10.760 54.739 1.00 91.69 82 ASP A O 1
ATOM 604 N N . THR A 1 83 ? -27.011 9.652 53.441 1.00 83.19 83 THR A N 1
ATOM 605 C CA . THR A 1 83 ? -26.295 9.054 54.557 1.00 83.19 83 THR A CA 1
ATOM 606 C C . THR A 1 83 ? -25.462 10.123 55.247 1.00 83.19 83 THR A C 1
ATOM 608 O O . THR A 1 83 ? -24.515 10.634 54.670 1.00 83.19 83 THR A O 1
ATOM 611 N N . ALA A 1 84 ? -25.785 10.484 56.492 1.00 67.06 84 ALA A N 1
ATOM 612 C CA . ALA A 1 84 ? -24.919 11.364 57.280 1.00 67.06 84 ALA A CA 1
ATOM 613 C C . ALA A 1 84 ? -23.472 10.827 57.260 1.00 67.06 84 ALA A C 1
ATOM 615 O O . ALA A 1 84 ? -23.289 9.611 57.302 1.00 67.06 84 ALA A O 1
ATOM 616 N N . THR A 1 85 ? -22.468 11.714 57.240 1.00 62.88 85 THR A N 1
ATOM 617 C CA . THR A 1 85 ? -21.033 11.455 56.946 1.00 62.88 85 THR A CA 1
ATOM 618 C C . THR A 1 85 ? -20.325 10.358 57.766 1.00 62.88 85 THR A C 1
ATOM 620 O O . THR A 1 85 ? -19.126 10.143 57.613 1.00 62.88 85 THR A O 1
ATOM 623 N N . THR A 1 86 ? -21.030 9.665 58.658 1.00 69.50 86 THR A N 1
ATOM 624 C CA . THR A 1 86 ? -20.554 8.545 59.474 1.00 69.50 86 THR A CA 1
ATOM 625 C C . THR A 1 86 ? -21.008 7.165 58.982 1.00 69.50 86 THR A C 1
ATOM 627 O O . THR A 1 86 ? -20.477 6.171 59.471 1.00 69.50 86 THR A O 1
ATOM 630 N N . ALA A 1 87 ? -22.000 7.056 58.089 1.00 72.25 87 ALA A N 1
ATOM 631 C CA . ALA A 1 87 ? -22.475 5.755 57.600 1.00 72.25 87 ALA A CA 1
ATOM 632 C C . ALA A 1 87 ? -21.532 5.193 56.528 1.00 72.25 87 ALA A C 1
ATOM 634 O O . ALA A 1 87 ? -21.035 5.932 55.678 1.00 72.25 87 ALA A O 1
ATOM 635 N N . THR A 1 88 ? -21.251 3.890 56.586 1.00 84.94 88 THR A N 1
ATOM 636 C CA . THR A 1 88 ? -20.280 3.228 55.702 1.00 84.94 88 THR A CA 1
ATOM 637 C C . THR A 1 88 ? -20.783 3.147 54.260 1.00 84.94 88 THR A C 1
ATOM 639 O O . THR A 1 88 ? -20.033 3.505 53.353 1.00 84.94 88 THR A O 1
ATOM 642 N N . TYR A 1 89 ? -22.045 2.749 54.073 1.00 90.94 89 TYR A N 1
ATOM 643 C CA . TYR A 1 89 ? -22.683 2.551 52.769 1.00 90.94 89 TYR A CA 1
ATOM 644 C C . TYR A 1 89 ? -24.041 3.265 52.709 1.00 90.94 89 TYR A C 1
ATOM 646 O O . TYR A 1 89 ? -24.700 3.339 53.751 1.00 90.94 89 TYR A O 1
ATOM 654 N N . SER A 1 90 ? -24.479 3.767 51.543 1.00 93.44 90 SER A N 1
ATOM 655 C CA . SER A 1 90 ? -25.869 4.244 51.378 1.00 93.44 90 SER A CA 1
ATOM 656 C C . SER A 1 90 ? -26.841 3.090 51.146 1.00 93.44 90 SER A C 1
ATOM 658 O O . SER A 1 90 ? -27.896 3.054 51.780 1.00 93.44 90 SER A O 1
ATOM 660 N N . VAL A 1 91 ? -26.469 2.141 50.285 1.00 96.06 91 VAL A N 1
ATOM 661 C CA . VAL A 1 91 ? -27.272 0.964 49.924 1.00 96.06 91 VAL A CA 1
ATOM 662 C C . VAL A 1 91 ? -26.408 -0.295 49.992 1.00 96.06 91 VAL A C 1
ATOM 664 O O . VAL A 1 91 ? -25.244 -0.272 49.591 1.00 96.06 91 VAL A O 1
ATOM 667 N N . THR A 1 92 ? -26.953 -1.393 50.517 1.00 96.81 92 THR A N 1
ATOM 668 C CA . THR A 1 92 ? -26.267 -2.691 50.628 1.00 96.81 92 THR A CA 1
ATOM 669 C C . THR A 1 92 ? -27.097 -3.836 50.042 1.00 96.81 92 THR A C 1
ATOM 671 O O . THR A 1 92 ? -28.272 -3.985 50.380 1.00 96.81 92 THR A O 1
ATOM 674 N N . PHE A 1 93 ? -26.435 -4.663 49.227 1.00 97.69 93 PHE A N 1
ATOM 675 C CA . PHE A 1 93 ? -26.888 -5.964 48.727 1.00 97.69 93 PHE A CA 1
ATOM 676 C C . PHE A 1 93 ? -25.786 -6.987 49.034 1.00 97.69 93 PHE A C 1
ATOM 678 O O . PHE A 1 93 ? -24.687 -6.909 48.488 1.00 97.69 93 PHE A O 1
ATOM 685 N N . SER A 1 94 ? -26.003 -7.889 49.988 1.00 95.81 94 SER A N 1
ATOM 686 C CA . SER A 1 94 ? -24.934 -8.803 50.440 1.00 95.81 94 SER A CA 1
ATOM 687 C C . SER A 1 94 ? -25.415 -10.171 50.920 1.00 95.81 94 SER A C 1
ATOM 689 O O . SER A 1 94 ? -24.650 -10.920 51.530 1.00 95.81 94 SER A O 1
ATOM 691 N N . ASN A 1 95 ? -26.674 -10.504 50.645 1.00 94.88 95 ASN A N 1
ATOM 692 C CA . ASN A 1 95 ? -27.340 -11.719 51.102 1.00 94.88 95 ASN A CA 1
ATOM 693 C C . ASN A 1 95 ? -27.970 -12.471 49.919 1.00 94.88 95 ASN A C 1
ATOM 695 O O . ASN A 1 95 ? -29.070 -13.006 50.043 1.00 94.88 95 ASN A O 1
ATOM 699 N N . SER A 1 96 ? -27.259 -12.506 48.785 1.00 92.19 96 SER A N 1
ATOM 700 C CA . SER A 1 96 ? -27.677 -13.194 47.555 1.00 92.19 96 SER A CA 1
ATOM 701 C C . SER A 1 96 ? -28.954 -12.631 46.928 1.00 92.19 96 SER A C 1
ATOM 703 O O . SER A 1 96 ? -29.772 -13.373 46.386 1.00 92.19 96 SER A O 1
ATOM 705 N N . GLU A 1 97 ? -29.121 -11.309 46.986 1.00 97.19 97 GLU A N 1
ATOM 706 C CA . GLU A 1 97 ? -30.160 -10.604 46.244 1.00 97.19 97 GLU A CA 1
ATOM 707 C C . GLU A 1 97 ? -30.013 -10.875 44.733 1.00 97.19 97 GLU A C 1
ATOM 709 O O . GLU A 1 97 ? -28.923 -10.760 44.172 1.00 97.19 97 GLU A O 1
ATOM 714 N N . THR A 1 98 ? -31.107 -11.260 44.077 1.00 96.00 98 THR A N 1
ATOM 715 C CA . THR A 1 98 ? -31.178 -11.497 42.623 1.00 96.00 98 THR A CA 1
ATOM 716 C C . THR A 1 98 ? -31.652 -10.237 41.893 1.00 96.00 98 THR A C 1
ATOM 718 O O . THR A 1 98 ? -31.961 -9.237 42.538 1.00 96.00 98 THR A O 1
ATOM 721 N N . SER A 1 99 ? -31.832 -10.299 40.571 1.00 96.75 99 SER A N 1
ATOM 722 C CA . SER A 1 99 ? -32.371 -9.187 39.764 1.00 96.75 99 SER A CA 1
ATOM 723 C C . SER A 1 99 ? -33.751 -8.707 40.232 1.00 96.75 99 SER A C 1
ATOM 725 O O . SER A 1 99 ? -34.090 -7.538 40.072 1.00 96.75 99 SER A O 1
ATOM 727 N N . ALA A 1 100 ? -34.516 -9.575 40.901 1.00 96.06 100 ALA A N 1
ATOM 728 C CA . ALA A 1 100 ? -35.774 -9.232 41.569 1.00 96.06 100 ALA A CA 1
ATOM 729 C C . ALA A 1 100 ? -35.645 -8.242 42.752 1.00 96.06 100 ALA A C 1
ATOM 731 O O . ALA A 1 100 ? -36.656 -7.720 43.218 1.00 96.06 100 ALA A O 1
ATOM 732 N N . ALA A 1 101 ? -34.439 -7.985 43.269 1.00 98.00 101 ALA A N 1
ATOM 733 C CA . ALA A 1 101 ? -34.196 -6.883 44.194 1.00 98.00 101 ALA A CA 1
ATOM 734 C C . ALA A 1 101 ? -33.961 -5.603 43.382 1.00 98.00 101 ALA A C 1
ATOM 736 O O . ALA A 1 101 ? -32.884 -5.412 42.814 1.00 98.00 101 ALA A O 1
ATOM 737 N N . VAL A 1 102 ? -34.980 -4.743 43.320 1.00 98.56 102 VAL A N 1
ATOM 738 C CA . VAL A 1 102 ? -34.981 -3.550 42.463 1.00 98.56 102 VAL A CA 1
ATOM 739 C C . VAL A 1 102 ? -34.861 -2.288 43.310 1.00 98.56 102 VAL A C 1
ATOM 741 O O . VAL A 1 102 ? -35.657 -2.072 44.227 1.00 98.56 102 VAL A O 1
ATOM 744 N N . LEU A 1 103 ? -33.906 -1.419 42.978 1.00 98.56 103 LEU A N 1
ATOM 745 C CA . LEU A 1 103 ? -33.853 -0.043 43.473 1.00 98.56 103 LEU A CA 1
ATOM 746 C C . LEU A 1 103 ? -34.054 0.920 42.302 1.00 98.56 103 LEU A C 1
ATOM 748 O O . LEU A 1 103 ? -33.298 0.864 41.334 1.00 98.56 103 LEU A O 1
ATOM 752 N N . GLN A 1 104 ? -35.043 1.814 42.405 1.00 98.50 104 GLN A N 1
ATOM 753 C CA . GLN A 1 104 ? -35.406 2.698 41.298 1.00 98.50 104 GLN A CA 1
ATOM 754 C C . GLN A 1 104 ? -35.640 4.161 41.695 1.00 98.50 104 GLN A C 1
ATOM 756 O O . GLN A 1 104 ? -36.498 4.458 42.530 1.00 98.50 104 GLN A O 1
ATOM 761 N N . GLY A 1 105 ? -34.970 5.093 41.016 1.00 98.06 105 GLY A N 1
ATOM 762 C CA . GLY A 1 105 ? -35.298 6.520 41.059 1.00 98.06 105 GLY A CA 1
ATOM 763 C C . GLY A 1 105 ? -34.751 7.265 42.271 1.00 98.06 105 GLY A C 1
ATOM 764 O O . GLY A 1 105 ? -35.458 8.087 42.861 1.00 98.06 105 GLY A O 1
ATOM 765 N N . PHE A 1 106 ? -33.512 6.988 42.678 1.00 98.25 106 PHE A N 1
ATOM 766 C CA . PHE A 1 106 ? -32.912 7.584 43.874 1.00 98.25 106 PHE A CA 1
ATOM 767 C C . PHE A 1 106 ? -31.585 8.279 43.584 1.00 98.25 106 PHE A C 1
ATOM 769 O O . PHE A 1 106 ? -30.690 7.724 42.955 1.00 98.25 106 PHE A O 1
ATOM 776 N N . THR A 1 107 ? -31.408 9.469 44.160 1.00 97.44 107 THR A N 1
ATOM 777 C CA . THR A 1 107 ? -30.073 10.043 44.361 1.00 97.44 107 THR A CA 1
ATOM 778 C C . THR A 1 107 ? -29.466 9.493 45.653 1.00 97.44 107 THR A C 1
ATOM 780 O O . THR A 1 107 ? -30.076 9.618 46.717 1.00 97.44 107 THR A O 1
ATOM 783 N N . LEU A 1 108 ? -28.231 8.999 45.605 1.00 95.56 108 LEU A N 1
ATOM 784 C CA . LEU A 1 108 ? -27.419 8.630 46.766 1.00 95.56 108 LEU A CA 1
ATOM 785 C C . LEU A 1 108 ? -26.331 9.690 46.991 1.00 95.56 108 LEU A C 1
ATOM 787 O O . LEU A 1 108 ? -25.692 10.129 46.032 1.00 95.56 108 LEU A O 1
ATOM 791 N N . LYS A 1 109 ? -26.088 10.102 48.245 1.00 90.69 109 LYS A N 1
ATOM 792 C CA . LYS A 1 109 ? -24.953 10.987 48.589 1.00 90.69 109 LYS A CA 1
ATOM 793 C C . LYS A 1 109 ? -24.456 10.843 50.033 1.00 90.69 109 LYS A C 1
ATOM 795 O O . LYS A 1 109 ? -25.169 10.355 50.911 1.00 90.69 109 LYS A O 1
ATOM 800 N N . ASN A 1 110 ? -23.258 11.380 50.286 1.00 84.00 110 ASN A N 1
ATOM 801 C CA . ASN A 1 110 ? -22.630 11.559 51.607 1.00 84.00 110 ASN A CA 1
ATOM 802 C C . ASN A 1 110 ? -22.243 10.275 52.375 1.00 84.00 110 ASN A C 1
ATOM 804 O O . ASN A 1 110 ? -21.937 10.348 53.570 1.00 84.00 110 ASN A O 1
ATOM 808 N N . ALA A 1 111 ? -22.190 9.107 51.727 1.00 86.38 111 ALA A N 1
ATOM 809 C CA . ALA A 1 111 ? -21.617 7.918 52.360 1.00 86.38 111 ALA A CA 1
ATOM 810 C C . ALA A 1 111 ? -20.125 8.123 52.673 1.00 86.38 111 ALA A C 1
ATOM 812 O O . ALA A 1 111 ? -19.385 8.737 51.904 1.00 86.38 111 ALA A O 1
ATOM 813 N N . SER A 1 112 ? -19.663 7.580 53.804 1.00 80.00 112 SER A N 1
ATOM 814 C CA . SER A 1 112 ? -18.253 7.685 54.211 1.00 80.00 112 SER A CA 1
ATOM 815 C C . SER A 1 112 ? -17.310 6.769 53.423 1.00 80.00 112 SER A C 1
ATOM 817 O O . SER A 1 112 ? -16.106 7.030 53.417 1.00 80.00 112 SER A O 1
ATOM 819 N N . ARG A 1 113 ? -17.827 5.707 52.776 1.00 85.00 113 ARG A N 1
ATOM 820 C CA . ARG A 1 113 ? -17.045 4.809 51.904 1.00 85.00 113 ARG A CA 1
ATOM 821 C C . ARG A 1 113 ? -17.682 4.636 50.526 1.00 85.00 113 ARG A C 1
ATOM 823 O O . ARG A 1 113 ? -17.154 5.205 49.585 1.00 85.00 113 ARG A O 1
ATOM 830 N N . ASN A 1 114 ? -18.781 3.883 50.415 1.00 91.19 114 ASN A N 1
ATOM 831 C CA . ASN A 1 114 ? -19.387 3.528 49.124 1.00 91.19 114 ASN A CA 1
ATOM 832 C C . ASN A 1 114 ? -20.847 3.983 49.058 1.00 91.19 114 ASN A C 1
ATOM 834 O O . ASN A 1 114 ? -21.581 3.815 50.028 1.00 91.19 114 ASN A O 1
ATOM 838 N N . GLY A 1 115 ? -21.301 4.513 47.927 1.00 93.44 115 GLY A N 1
ATOM 839 C CA . GLY A 1 115 ? -22.730 4.720 47.695 1.00 93.44 115 GLY A CA 1
ATOM 840 C C . GLY A 1 115 ? -23.481 3.393 47.726 1.00 93.44 115 GLY A C 1
ATOM 841 O O . GLY A 1 115 ? -24.419 3.214 48.502 1.00 93.44 115 GLY A O 1
ATOM 842 N N . ILE A 1 116 ? -23.000 2.437 46.939 1.00 96.06 116 ILE A N 1
ATOM 843 C CA . ILE A 1 116 ? -23.601 1.116 46.772 1.00 96.06 116 ILE A CA 1
ATOM 844 C C . ILE A 1 116 ? -22.553 0.054 47.109 1.00 96.06 116 ILE A C 1
ATOM 846 O O . ILE A 1 116 ? -21.420 0.109 46.632 1.00 96.06 116 ILE A O 1
ATOM 850 N N . TYR A 1 117 ? -22.924 -0.913 47.944 1.00 95.75 117 TYR A N 1
ATOM 851 C CA . TYR A 1 117 ? -22.090 -2.065 48.274 1.00 95.75 117 TYR A CA 1
ATOM 852 C C . TYR A 1 117 ? -22.797 -3.358 47.865 1.00 95.75 117 TYR A C 1
ATOM 854 O O . TYR A 1 117 ? -23.885 -3.647 48.368 1.00 95.75 117 TYR A O 1
ATOM 862 N N . ILE A 1 118 ? -22.174 -4.121 46.968 1.00 96.75 118 ILE A N 1
ATOM 863 C CA . ILE A 1 118 ? -22.695 -5.368 46.402 1.00 96.75 118 ILE A CA 1
ATOM 864 C C . ILE A 1 118 ? -21.704 -6.494 46.679 1.00 96.75 118 ILE A C 1
ATOM 866 O O . ILE A 1 118 ? -20.508 -6.360 46.414 1.00 96.75 118 ILE A O 1
ATOM 870 N N . LYS A 1 119 ? -22.203 -7.613 47.209 1.00 96.19 119 LYS A N 1
ATOM 871 C CA . LYS A 1 119 ? -21.409 -8.821 47.433 1.00 96.19 119 LYS A CA 1
ATOM 872 C C . LYS A 1 119 ? -22.186 -10.083 47.072 1.00 96.19 119 LYS A C 1
ATOM 874 O O . LYS A 1 119 ? -23.135 -10.427 47.775 1.00 96.19 119 LYS A O 1
ATOM 879 N N . ASN A 1 120 ? -21.729 -10.805 46.045 1.00 94.50 120 ASN A N 1
ATOM 880 C CA . ASN A 1 120 ? -22.357 -12.024 45.514 1.00 94.50 120 ASN A CA 1
ATOM 881 C C . ASN A 1 120 ? -23.871 -11.864 45.296 1.00 94.50 120 ASN A C 1
ATOM 883 O O . ASN A 1 120 ? -24.658 -12.739 45.666 1.00 94.50 120 ASN A O 1
ATOM 887 N N . ALA A 1 121 ? -24.263 -10.716 44.752 1.00 96.56 121 ALA A N 1
ATOM 888 C CA . ALA A 1 121 ? -25.645 -10.340 44.505 1.00 96.56 121 ALA A CA 1
ATOM 889 C C . ALA A 1 121 ? -25.747 -9.666 43.132 1.00 96.56 121 ALA A C 1
ATOM 891 O O . ALA A 1 121 ? -24.796 -9.027 42.681 1.00 96.56 121 ALA A O 1
ATOM 892 N N . SER A 1 122 ? -26.899 -9.802 42.487 1.00 97.38 122 SER A N 1
ATOM 893 C CA . SER A 1 122 ? -27.165 -9.303 41.134 1.00 97.38 122 SER A CA 1
ATOM 894 C C . SER A 1 122 ? -28.440 -8.446 41.095 1.00 97.38 122 SER A C 1
ATOM 896 O O . SER A 1 122 ? -29.364 -8.801 40.371 1.00 97.38 122 SER A O 1
ATOM 898 N N . PRO A 1 123 ? -28.565 -7.381 41.914 1.00 98.31 123 PRO A N 1
ATOM 899 C CA . PRO A 1 123 ? -29.749 -6.515 41.926 1.00 98.31 123 PRO A CA 1
ATOM 900 C C . PRO A 1 123 ? -29.940 -5.732 40.619 1.00 98.31 123 PRO A C 1
ATOM 902 O O . PRO A 1 123 ? -28.980 -5.482 39.889 1.00 98.31 123 PRO A O 1
ATOM 905 N N . THR A 1 124 ? -31.170 -5.261 40.399 1.00 98.50 124 THR A N 1
ATOM 906 C CA . THR A 1 124 ? -31.508 -4.318 39.320 1.00 98.50 124 THR A CA 1
ATOM 907 C C . THR A 1 124 ? -31.538 -2.890 39.865 1.00 98.50 124 THR A C 1
ATOM 909 O O . THR A 1 124 ? -32.260 -2.587 40.820 1.00 98.50 124 THR A O 1
ATOM 912 N N . LEU A 1 125 ? -30.771 -1.992 39.256 1.00 98.62 125 LEU A N 1
ATOM 913 C CA . LEU A 1 125 ? -30.631 -0.593 39.652 1.00 98.62 125 LEU A CA 1
ATOM 914 C C . LEU A 1 125 ? -31.026 0.308 38.479 1.00 98.62 125 LEU A C 1
ATOM 916 O O . LEU A 1 125 ? -30.387 0.277 37.434 1.00 98.62 125 LEU A O 1
ATOM 920 N N . LYS A 1 126 ? -32.082 1.110 38.642 1.00 98.44 126 LYS A N 1
ATOM 921 C CA . LYS A 1 126 ? -32.634 1.943 37.560 1.00 98.44 126 LYS A CA 1
ATOM 922 C C . LYS A 1 126 ? -32.816 3.397 37.978 1.00 98.44 126 LYS A C 1
ATOM 924 O O . LYS A 1 126 ? -33.339 3.638 39.064 1.00 98.44 126 LYS A O 1
ATOM 929 N N . ASP A 1 127 ? -32.467 4.369 37.134 1.00 97.81 127 ASP A N 1
ATOM 930 C CA . ASP A 1 127 ? -32.571 5.801 37.486 1.00 97.81 127 ASP A CA 1
ATOM 931 C C . ASP A 1 127 ? -31.878 6.079 38.834 1.00 97.81 127 ASP A C 1
ATOM 933 O O . ASP A 1 127 ? -32.500 6.499 39.815 1.00 97.81 127 ASP A O 1
ATOM 937 N N . ILE A 1 128 ? -30.597 5.707 38.942 1.00 98.25 128 ILE A N 1
ATOM 938 C CA . ILE A 1 128 ? -29.803 5.896 40.161 1.00 98.25 128 ILE A CA 1
ATOM 939 C C . ILE A 1 128 ? -28.734 6.957 39.919 1.00 98.25 128 ILE A C 1
ATOM 941 O O . ILE A 1 128 ? -27.883 6.792 39.058 1.00 98.25 128 ILE A O 1
ATOM 945 N N . SER A 1 129 ? -28.730 8.016 40.735 1.00 97.69 129 SER A N 1
ATOM 946 C CA . SER A 1 129 ? -27.706 9.075 40.692 1.00 97.69 129 SER A CA 1
ATOM 947 C C . SER A 1 129 ? -26.808 8.989 41.928 1.00 97.69 129 SER A C 1
ATOM 949 O O . SER A 1 129 ? -27.219 9.325 43.042 1.00 97.69 129 SER A O 1
ATOM 951 N N . VAL A 1 130 ? -25.570 8.530 41.759 1.00 96.31 130 VAL A N 1
ATOM 952 C CA . VAL A 1 130 ? -24.569 8.372 42.821 1.00 96.31 130 VAL A CA 1
ATOM 953 C C . VAL A 1 130 ? -23.551 9.498 42.728 1.00 96.31 130 VAL A C 1
ATOM 955 O O . VAL A 1 130 ? -22.655 9.464 41.885 1.00 96.31 130 VAL A O 1
ATOM 958 N N . LYS A 1 131 ? -23.655 10.487 43.621 1.00 92.06 131 LYS A N 1
ATOM 959 C CA . LYS A 1 131 ? -22.839 11.701 43.511 1.00 92.06 131 LYS A CA 1
ATOM 960 C C . LYS A 1 131 ? -22.084 12.099 44.764 1.00 92.06 131 LYS A C 1
ATOM 962 O O . LYS A 1 131 ? -22.600 12.011 45.883 1.00 92.06 131 LYS A O 1
ATOM 967 N N . SER A 1 132 ? -20.888 12.650 44.542 1.00 88.12 132 SER A N 1
ATOM 968 C CA . SER A 1 132 ? -20.019 13.214 45.586 1.00 88.12 132 SER A CA 1
ATOM 969 C C . SER A 1 132 ? -19.716 12.222 46.713 1.00 88.12 132 SER A C 1
ATOM 971 O O . SER A 1 132 ? -19.742 12.572 47.897 1.00 88.12 132 SER A O 1
ATOM 973 N N . MET A 1 133 ? -19.481 10.963 46.345 1.00 88.50 133 MET A N 1
ATOM 974 C CA . MET A 1 133 ? -19.105 9.914 47.283 1.00 88.50 133 MET A CA 1
ATOM 975 C C . MET A 1 133 ? -17.614 9.934 47.588 1.00 88.50 133 MET A C 1
ATOM 977 O O . MET A 1 133 ? -16.778 10.218 46.729 1.00 88.50 133 MET A O 1
ATOM 981 N N . GLY A 1 134 ? -17.286 9.542 48.819 1.00 77.56 134 GLY A N 1
ATOM 982 C CA . GLY A 1 134 ? -15.915 9.521 49.303 1.00 77.56 134 GLY A CA 1
ATOM 983 C C . GLY A 1 134 ? -15.382 10.920 49.629 1.00 77.56 134 GLY A C 1
ATOM 984 O O . GLY A 1 134 ? -15.820 11.943 49.113 1.00 77.56 134 GLY A O 1
ATOM 985 N N . SER A 1 135 ? -14.424 10.977 50.551 1.00 69.06 135 SER A N 1
ATOM 986 C CA . SER A 1 135 ? -13.759 12.229 50.948 1.00 69.06 135 SER A CA 1
ATOM 987 C C . SER A 1 135 ? -12.236 12.094 51.039 1.00 69.06 135 SER A C 1
ATOM 989 O O . SER A 1 135 ? -11.560 12.991 51.542 1.00 69.06 135 SER A O 1
ATOM 991 N N . SER A 1 136 ? -11.691 10.937 50.648 1.00 64.94 136 SER A N 1
ATOM 992 C CA . SER A 1 136 ? -10.258 10.633 50.656 1.00 64.94 136 SER A CA 1
ATOM 993 C C . SER A 1 136 ? -9.960 9.451 49.735 1.00 64.94 136 SER A C 1
ATOM 995 O O . SER A 1 136 ? -10.812 8.583 49.560 1.00 64.94 136 SER A O 1
ATOM 997 N N . THR A 1 137 ? -8.730 9.356 49.240 1.00 67.88 137 THR A N 1
ATOM 998 C CA . THR A 1 137 ? -8.227 8.267 48.384 1.00 67.88 137 THR A CA 1
ATOM 999 C C . THR A 1 137 ? -7.956 6.966 49.159 1.00 67.88 137 THR A C 1
ATOM 1001 O O . THR A 1 137 ? -6.982 6.274 48.902 1.00 67.88 137 THR A O 1
ATOM 1004 N N . SER A 1 138 ? -8.771 6.627 50.162 1.00 74.12 138 SER A N 1
ATOM 1005 C CA . SER A 1 138 ? -8.532 5.460 51.036 1.00 74.12 138 SER A CA 1
ATOM 1006 C C . SER A 1 138 ? -9.442 4.262 50.743 1.00 74.12 138 SER A C 1
ATOM 1008 O O . SER A 1 138 ? -9.285 3.215 51.374 1.00 74.12 138 SER A O 1
ATOM 1010 N N . TYR A 1 139 ? -10.430 4.413 49.859 1.00 81.31 139 TYR A N 1
ATOM 1011 C CA . TYR A 1 139 ? -11.489 3.427 49.627 1.00 81.31 139 TYR A CA 1
ATOM 1012 C C . TYR A 1 139 ? -11.671 3.168 48.132 1.00 81.31 139 TYR A C 1
ATOM 1014 O O . TYR A 1 139 ? -11.467 4.072 47.333 1.00 81.31 139 TYR A O 1
ATOM 1022 N N . ASN A 1 140 ? -12.039 1.945 47.759 1.00 88.94 140 ASN A N 1
ATOM 1023 C CA . ASN A 1 140 ? -12.215 1.547 46.360 1.00 88.94 140 ASN A CA 1
ATOM 1024 C C . ASN A 1 140 ? -13.683 1.705 45.956 1.00 88.94 140 ASN A C 1
ATOM 1026 O O . ASN A 1 140 ? -14.542 1.347 46.764 1.00 88.94 140 ASN A O 1
ATOM 1030 N N . GLY A 1 141 ? -13.958 2.177 44.737 1.00 84.88 141 GLY A N 1
ATOM 1031 C CA . GLY A 1 141 ? -15.306 2.230 44.164 1.00 84.88 141 GLY A CA 1
ATOM 1032 C C . GLY A 1 141 ? -16.266 3.088 44.975 1.00 84.88 141 GLY A C 1
ATOM 1033 O O . GLY A 1 141 ? -17.304 2.602 45.423 1.00 84.88 141 GLY A O 1
ATOM 1034 N N . SER A 1 142 ? -15.907 4.342 45.258 1.00 90.50 142 SER A N 1
ATOM 1035 C CA . SER A 1 142 ? -16.692 5.181 46.176 1.00 90.50 142 SER A CA 1
ATOM 1036 C C . SER A 1 142 ? -18.134 5.389 45.709 1.00 90.50 142 SER A C 1
ATOM 1038 O O . SER A 1 142 ? -19.024 5.537 46.543 1.00 90.50 142 SER A O 1
ATOM 1040 N N . GLY A 1 143 ? -18.402 5.328 44.404 1.00 93.81 143 GLY A N 1
ATOM 1041 C CA . GLY A 1 143 ? -19.763 5.198 43.890 1.00 93.81 143 GLY A CA 1
ATOM 1042 C C . GLY A 1 143 ? -20.353 3.815 44.187 1.00 93.81 143 GLY A C 1
ATOM 1043 O O . GLY A 1 143 ? -21.271 3.702 45.002 1.00 93.81 143 GLY A O 1
ATOM 1044 N N . ALA A 1 144 ? -19.800 2.769 43.572 1.00 95.69 144 ALA A N 1
ATOM 1045 C CA . ALA A 1 144 ? -20.202 1.378 43.764 1.00 95.69 144 ALA A CA 1
ATOM 1046 C C . ALA A 1 144 ? -19.003 0.437 43.970 1.00 95.69 144 ALA A C 1
ATOM 1048 O O . ALA A 1 144 ? -18.015 0.479 43.237 1.00 95.69 144 ALA A O 1
ATOM 1049 N N . TYR A 1 145 ? -19.119 -0.456 44.951 1.00 95.75 145 TYR A N 1
ATOM 1050 C CA . TYR A 1 145 ? -18.184 -1.557 45.180 1.00 95.75 145 TYR A CA 1
ATOM 1051 C C . TYR A 1 145 ? -18.892 -2.885 44.928 1.00 95.75 145 TYR A C 1
ATOM 1053 O O . TYR A 1 145 ? -19.882 -3.179 45.600 1.00 95.75 145 TYR A O 1
ATOM 1061 N N . ILE A 1 146 ? -18.374 -3.674 43.988 1.00 96.56 146 ILE A N 1
ATOM 1062 C CA . ILE A 1 146 ? -18.981 -4.916 43.504 1.00 96.56 146 ILE A CA 1
ATOM 1063 C C . ILE A 1 146 ? -17.981 -6.059 43.708 1.00 96.56 146 ILE A C 1
ATOM 1065 O O . ILE A 1 146 ? -16.909 -6.065 43.108 1.00 96.56 146 ILE A O 1
ATOM 1069 N N . ASP A 1 147 ? -18.320 -7.008 44.583 1.00 95.75 147 ASP A N 1
ATOM 1070 C CA . ASP A 1 147 ? -17.534 -8.215 44.888 1.00 95.75 147 ASP A CA 1
ATOM 1071 C C . ASP A 1 147 ? -18.336 -9.473 44.525 1.00 95.75 147 ASP A C 1
ATOM 1073 O O . ASP A 1 147 ? -19.077 -10.016 45.350 1.00 95.75 147 ASP A O 1
ATOM 1077 N N . GLY A 1 148 ? -18.218 -9.904 43.267 1.00 90.62 148 GLY A N 1
ATOM 1078 C CA . GLY A 1 148 ? -19.016 -10.976 42.667 1.00 90.62 148 GLY A CA 1
ATOM 1079 C C . GLY A 1 148 ? -20.479 -10.590 42.394 1.00 90.62 148 GLY A C 1
ATOM 1080 O O . GLY A 1 148 ? -20.985 -9.591 42.903 1.00 90.62 148 GLY A O 1
ATOM 1081 N N . GLY A 1 149 ? -21.173 -11.424 41.613 1.00 91.06 149 GLY A N 1
ATOM 1082 C CA . GLY A 1 149 ? -22.518 -11.128 41.100 1.00 91.06 149 GLY A CA 1
ATOM 1083 C C . GLY A 1 149 ? -22.502 -10.249 39.843 1.00 91.06 149 GLY A C 1
ATOM 1084 O O . GLY A 1 149 ? -21.447 -9.788 39.412 1.00 91.06 149 GLY A O 1
ATOM 1085 N N . SER A 1 150 ? -23.672 -10.040 39.251 1.00 95.94 150 SER A N 1
ATOM 1086 C CA . SER A 1 150 ? -23.851 -9.358 37.960 1.00 95.94 150 SER A CA 1
ATOM 1087 C C . SER A 1 150 ? -25.008 -8.360 38.067 1.00 95.94 150 SER A C 1
ATOM 1089 O O . SER A 1 150 ? -26.093 -8.623 37.552 1.00 95.94 150 SER A O 1
ATOM 1091 N N . PRO A 1 151 ? -24.850 -7.279 38.856 1.00 98.00 151 PRO A N 1
ATOM 1092 C CA . PRO A 1 151 ? -25.872 -6.243 38.952 1.00 98.00 151 PRO A CA 1
ATOM 1093 C C . PRO A 1 151 ? -26.026 -5.500 37.625 1.00 98.00 151 PRO A C 1
ATOM 1095 O O . PRO A 1 151 ? -25.034 -5.281 36.931 1.00 98.00 151 PRO A O 1
ATOM 1098 N N . SER A 1 152 ? -27.245 -5.056 37.329 1.00 98.38 152 SER A N 1
ATOM 1099 C CA . SER A 1 152 ? -27.544 -4.252 36.142 1.00 98.38 152 SER A CA 1
ATOM 1100 C C . SER A 1 152 ? -27.877 -2.816 36.534 1.00 98.38 152 SER A C 1
ATOM 1102 O O . SER A 1 152 ? -28.774 -2.593 37.355 1.00 98.38 152 SER A O 1
ATOM 1104 N N . PHE A 1 153 ? -27.191 -1.853 35.930 1.00 98.56 153 PHE A N 1
ATOM 1105 C CA . PHE A 1 153 ? -27.474 -0.426 36.044 1.00 98.56 153 PHE A CA 1
ATOM 1106 C C . PHE A 1 153 ? -28.072 0.077 34.731 1.00 98.56 153 PHE A C 1
ATOM 1108 O O . PHE A 1 153 ? -27.484 -0.131 33.676 1.00 98.56 153 PHE A O 1
ATOM 1115 N N . THR A 1 154 ? -29.225 0.739 34.799 1.00 98.50 154 THR A N 1
ATOM 1116 C CA . THR A 1 154 ? -29.891 1.332 33.627 1.00 98.50 154 THR A CA 1
ATOM 1117 C C . THR A 1 154 ? -30.279 2.778 33.906 1.00 98.50 154 THR A C 1
ATOM 1119 O O . THR A 1 154 ? -30.773 3.063 35.007 1.00 98.50 154 THR A O 1
ATOM 1122 N N . ASP A 1 155 ? -30.120 3.673 32.933 1.00 98.06 155 ASP A N 1
ATOM 1123 C CA . ASP A 1 155 ? -30.510 5.090 33.037 1.00 98.06 155 ASP A CA 1
ATOM 1124 C C . ASP A 1 155 ? -29.877 5.780 34.263 1.00 98.06 155 ASP A C 1
ATOM 1126 O O . ASP A 1 155 ? -30.566 6.430 35.049 1.00 98.06 155 ASP A O 1
ATOM 1130 N N . SER A 1 156 ? -28.597 5.528 34.536 1.00 98.44 156 SER A N 1
ATOM 1131 C CA . SER A 1 156 ? -27.961 5.882 35.816 1.00 98.44 156 SER A CA 1
ATOM 1132 C C . SER A 1 156 ? -26.824 6.894 35.661 1.00 98.44 156 SER A C 1
ATOM 1134 O O . SER A 1 156 ? -26.323 7.146 34.577 1.00 98.44 156 SER A O 1
ATOM 1136 N N . GLU A 1 157 ? -26.402 7.506 36.764 1.00 97.94 157 GLU A N 1
ATOM 1137 C CA . GLU A 1 157 ? -25.354 8.530 36.773 1.00 97.94 157 GLU A CA 1
ATOM 1138 C C . GLU A 1 157 ? -24.408 8.302 37.955 1.00 97.94 157 GLU A C 1
ATOM 1140 O O . GLU A 1 157 ? -24.834 8.194 39.111 1.00 97.94 157 GLU A O 1
ATOM 1145 N N . PHE A 1 158 ? -23.106 8.314 37.693 1.00 97.94 158 PHE A N 1
ATOM 1146 C CA . PHE A 1 158 ? -22.057 8.395 38.697 1.00 97.94 158 PHE A CA 1
ATOM 1147 C C . PHE A 1 158 ? -21.265 9.681 38.488 1.00 97.94 158 PHE A C 1
ATOM 1149 O O . PHE A 1 158 ? -20.546 9.809 37.506 1.00 97.94 158 PHE A O 1
ATOM 1156 N N . SER A 1 159 ? -21.336 10.618 39.437 1.00 96.25 159 SER A N 1
ATOM 1157 C CA . SER A 1 159 ? -20.700 11.929 39.260 1.00 96.25 159 SER A CA 1
ATOM 1158 C C . SER A 1 159 ? -19.871 12.401 40.452 1.00 96.25 159 SER A C 1
ATOM 1160 O O . SER A 1 159 ? -20.271 12.326 41.619 1.00 96.25 159 SER A O 1
ATOM 1162 N N . ALA A 1 160 ? -18.669 12.908 40.161 1.00 93.69 160 ALA A N 1
ATOM 1163 C CA . ALA A 1 160 ? -17.741 13.483 41.140 1.00 93.69 160 ALA A CA 1
ATOM 1164 C C . ALA A 1 160 ? -17.431 12.565 42.345 1.00 93.69 160 ALA A C 1
ATOM 1166 O O . ALA A 1 160 ? -17.348 13.026 43.489 1.00 93.69 160 ALA A O 1
ATOM 1167 N N . ASN A 1 161 ? -17.290 11.257 42.108 1.00 92.94 161 ASN A N 1
ATOM 1168 C CA . ASN A 1 161 ? -16.950 10.282 43.148 1.00 92.94 161 ASN A CA 1
ATOM 1169 C C . ASN A 1 161 ? -15.426 10.111 43.253 1.00 92.94 161 ASN A C 1
ATOM 1171 O O . ASN A 1 161 ? -14.716 10.134 42.249 1.00 92.94 161 ASN A O 1
ATOM 1175 N N . VAL A 1 162 ? -14.923 9.954 44.481 1.00 92.38 162 VAL A N 1
ATOM 1176 C CA . VAL A 1 162 ? -13.482 9.927 44.777 1.00 92.38 162 VAL A CA 1
ATOM 1177 C C . VAL A 1 162 ? -13.078 8.602 45.413 1.00 92.38 162 VAL A C 1
ATOM 1179 O O . VAL A 1 162 ? -13.404 8.362 46.577 1.00 92.38 162 VAL A O 1
ATOM 1182 N N . GLY A 1 163 ? -12.312 7.781 44.696 1.00 91.38 163 GLY A N 1
ATOM 1183 C CA . GLY A 1 163 ? -11.819 6.469 45.129 1.00 91.38 163 GLY A CA 1
ATOM 1184 C C . GLY A 1 163 ? -10.299 6.303 44.981 1.00 91.38 163 GLY A C 1
ATOM 1185 O O . GLY A 1 163 ? -9.607 7.132 44.400 1.00 91.38 163 GLY A O 1
ATOM 1186 N N . TYR A 1 164 ? -9.746 5.227 45.545 1.00 91.81 164 TYR A N 1
ATOM 1187 C CA . TYR A 1 164 ? -8.359 4.809 45.311 1.00 91.81 164 TYR A CA 1
ATOM 1188 C C . TYR A 1 164 ? -8.260 3.965 44.035 1.00 91.81 164 TYR A C 1
ATOM 1190 O O . TYR A 1 164 ? -7.567 4.344 43.096 1.00 91.81 164 TYR A O 1
ATOM 1198 N N . TYR A 1 165 ? -9.001 2.858 43.984 1.00 93.56 165 TYR A N 1
ATOM 1199 C CA . TYR A 1 165 ? -9.240 2.078 42.770 1.00 93.56 165 TYR A CA 1
ATOM 1200 C C . TYR A 1 165 ? -10.683 2.303 42.330 1.00 93.56 165 TYR A C 1
ATOM 1202 O O . TYR A 1 165 ? -11.582 1.986 43.113 1.00 93.56 165 TYR A O 1
ATOM 1210 N N . GLY A 1 166 ? -10.892 2.845 41.129 1.00 92.75 166 GLY A N 1
ATOM 1211 C CA . GLY A 1 166 ? -12.225 3.150 40.611 1.00 92.75 166 GLY A CA 1
ATOM 1212 C C . GLY A 1 166 ? -12.838 4.343 41.335 1.00 92.75 166 GLY A C 1
ATOM 1213 O O . GLY A 1 166 ? -13.323 4.198 42.463 1.00 92.75 166 GLY A O 1
ATOM 1214 N N . GLY A 1 167 ? -12.805 5.531 40.731 1.00 92.31 167 GLY A N 1
ATOM 1215 C CA . GLY A 1 167 ? -13.441 6.710 41.327 1.00 92.31 167 GLY A CA 1
ATOM 1216 C C . GLY A 1 167 ? -14.945 6.503 41.488 1.00 92.31 167 GLY A C 1
ATOM 1217 O O . GLY A 1 167 ? -15.492 6.693 42.581 1.00 92.31 167 GLY A O 1
ATOM 1218 N N . HIS A 1 168 ? -15.592 6.003 40.436 1.00 95.88 168 HIS A N 1
ATOM 1219 C CA . HIS A 1 168 ? -16.997 5.619 40.453 1.00 95.88 168 HIS A CA 1
ATOM 1220 C C . HIS A 1 168 ? -17.186 4.167 40.879 1.00 95.88 168 HIS A C 1
ATOM 1222 O O . HIS A 1 168 ? -17.844 3.931 41.892 1.00 95.88 168 HIS A O 1
ATOM 1228 N N . VAL A 1 169 ? -16.602 3.202 40.165 1.00 96.69 169 VAL A N 1
ATOM 1229 C CA . VAL A 1 169 ? -16.918 1.775 40.353 1.00 96.69 169 VAL A CA 1
ATOM 1230 C C . VAL A 1 169 ? -15.660 0.942 40.550 1.00 96.69 169 VAL A C 1
ATOM 1232 O O . VAL A 1 169 ? -14.677 1.093 39.830 1.00 96.69 169 VAL A O 1
ATOM 1235 N N . TYR A 1 170 ? -15.702 0.023 41.511 1.00 96.38 170 TYR A N 1
ATOM 1236 C CA . TYR A 1 170 ? -14.690 -1.014 41.683 1.00 96.38 170 TYR A CA 1
ATOM 1237 C C . TYR A 1 170 ? -15.326 -2.397 41.576 1.00 96.38 170 TYR A C 1
ATOM 1239 O O . TYR A 1 170 ? -16.228 -2.717 42.352 1.00 96.38 170 TYR A O 1
ATOM 1247 N N . VAL A 1 171 ? -14.814 -3.212 40.655 1.00 96.81 171 VAL A N 1
ATOM 1248 C CA . VAL A 1 171 ? -15.283 -4.574 40.381 1.00 96.81 171 VAL A CA 1
ATOM 1249 C C . VAL A 1 171 ? -14.206 -5.576 40.776 1.00 96.81 171 VAL A C 1
ATOM 1251 O O . VAL A 1 171 ? -13.038 -5.449 40.407 1.00 96.81 171 VAL A O 1
ATOM 1254 N N . THR A 1 172 ? -14.588 -6.579 41.556 1.00 95.56 172 THR A N 1
ATOM 1255 C CA . THR A 1 172 ? -13.744 -7.710 41.944 1.00 95.56 172 THR A CA 1
ATOM 1256 C C . THR A 1 172 ? -14.598 -8.968 42.097 1.00 95.56 172 THR A C 1
ATOM 1258 O O . THR A 1 172 ? -15.825 -8.910 42.116 1.00 95.56 172 THR A O 1
ATOM 1261 N N . GLY A 1 173 ? -13.951 -10.127 42.205 1.00 87.88 173 GLY A N 1
ATOM 1262 C CA . GLY A 1 173 ? -14.643 -11.409 42.094 1.00 87.88 173 GLY A CA 1
ATOM 1263 C C . GLY A 1 173 ? -14.962 -11.725 40.631 1.00 87.88 173 GLY A C 1
ATOM 1264 O O . GLY A 1 173 ? -14.661 -10.941 39.738 1.00 87.88 173 GLY A O 1
ATOM 1265 N N . SER A 1 174 ? -15.524 -12.896 40.352 1.00 85.62 174 SER A N 1
ATOM 1266 C CA . SER A 1 174 ? -15.867 -13.331 38.988 1.00 85.62 174 SER A CA 1
ATOM 1267 C C . SER A 1 174 ? -17.207 -12.752 38.502 1.00 85.62 174 SER A C 1
ATOM 1269 O O . SER A 1 174 ? -17.973 -13.460 37.856 1.00 85.62 174 SER A O 1
ATOM 1271 N N . GLY A 1 175 ? -17.540 -11.531 38.925 1.00 83.81 175 GLY A N 1
ATOM 1272 C CA . GLY A 1 175 ? -18.788 -10.855 38.570 1.00 83.81 175 GLY A CA 1
ATOM 1273 C C . GLY A 1 175 ? -18.735 -10.207 37.186 1.00 83.81 175 GLY A C 1
ATOM 1274 O O . GLY A 1 175 ? -17.642 -9.962 36.673 1.00 83.81 175 GLY A O 1
ATOM 1275 N N . SER A 1 176 ? -19.911 -9.934 36.618 1.00 94.69 176 SER A N 1
ATOM 1276 C CA . SER A 1 176 ? -20.094 -9.297 35.305 1.00 94.69 176 SER A CA 1
ATOM 1277 C C . SER A 1 176 ? -21.170 -8.200 35.370 1.00 94.69 176 SER A C 1
ATOM 1279 O O . SER A 1 176 ? -22.291 -8.405 34.903 1.00 94.69 176 SER A O 1
ATOM 1281 N N . PRO A 1 177 ? -20.928 -7.081 36.080 1.00 97.75 177 PRO A N 1
ATOM 1282 C CA . PRO A 1 177 ? -21.889 -5.983 36.119 1.00 97.75 177 PRO A CA 1
ATOM 1283 C C . PRO A 1 177 ? -22.098 -5.364 34.732 1.00 97.75 177 PRO A C 1
ATOM 1285 O O . PRO A 1 177 ? -21.130 -5.207 33.986 1.00 97.75 177 PRO A O 1
ATOM 1288 N N . SER A 1 178 ? -23.338 -4.959 34.449 1.00 98.38 178 SER A N 1
ATOM 1289 C CA . SER A 1 178 ? -23.701 -4.244 33.225 1.00 98.38 178 SER A CA 1
ATOM 1290 C C . SER A 1 178 ? -24.147 -2.810 33.503 1.00 98.38 178 SER A C 1
ATOM 1292 O O . SER A 1 178 ? -24.799 -2.530 34.518 1.00 98.38 178 SER A O 1
ATOM 1294 N N . PHE A 1 179 ? -23.788 -1.902 32.599 1.00 98.62 179 PHE A N 1
ATOM 1295 C CA . PHE A 1 179 ? -24.160 -0.489 32.631 1.00 98.62 179 PHE A CA 1
ATOM 1296 C C . PHE A 1 179 ? -24.730 -0.098 31.272 1.00 98.62 179 PHE A C 1
ATOM 1298 O O . PHE A 1 179 ? -23.990 -0.012 30.304 1.00 98.62 179 PHE A O 1
ATOM 1305 N N . ASN A 1 180 ? -26.036 0.130 31.206 1.00 98.62 180 ASN A N 1
ATOM 1306 C CA . ASN A 1 180 ? -26.712 0.578 29.994 1.00 98.62 180 ASN A CA 1
ATOM 1307 C C . ASN A 1 180 ? -27.225 2.008 30.216 1.00 98.62 180 ASN A C 1
ATOM 1309 O O . ASN A 1 180 ? -27.795 2.301 31.278 1.00 98.62 180 ASN A O 1
ATOM 1313 N N . ASN A 1 181 ? -26.978 2.907 29.262 1.00 98.44 181 ASN A N 1
ATOM 1314 C CA . ASN A 1 181 ? -27.367 4.315 29.352 1.00 98.44 181 ASN A CA 1
ATOM 1315 C C . ASN A 1 181 ? -26.928 4.954 30.682 1.00 98.44 181 ASN A C 1
ATOM 1317 O O . ASN A 1 181 ? -27.748 5.402 31.493 1.00 98.44 181 ASN A O 1
ATOM 1321 N N . THR A 1 182 ? -25.629 4.857 30.984 1.00 98.56 182 THR A N 1
ATOM 1322 C CA . THR A 1 182 ? -25.053 5.314 32.252 1.00 98.56 182 THR A CA 1
ATOM 1323 C C . THR A 1 182 ? -23.939 6.336 32.049 1.00 98.56 182 THR A C 1
ATOM 1325 O O . THR A 1 182 ? -22.956 6.078 31.363 1.00 98.56 182 THR A O 1
ATOM 1328 N N . ASP A 1 183 ? -24.041 7.467 32.746 1.00 98.31 183 ASP A N 1
ATOM 1329 C CA . ASP A 1 183 ? -23.044 8.537 32.683 1.00 98.31 183 ASP A CA 1
ATOM 1330 C C . ASP A 1 183 ? -22.024 8.437 33.826 1.00 98.31 183 ASP A C 1
ATOM 1332 O O . ASP A 1 183 ? -22.380 8.461 35.011 1.00 98.31 183 ASP A O 1
ATOM 1336 N N . PHE A 1 184 ? -20.737 8.399 33.485 1.00 98.50 184 PHE A N 1
ATOM 1337 C CA . PHE A 1 184 ? -19.600 8.432 34.408 1.00 98.50 184 PHE A CA 1
ATOM 1338 C C . PHE A 1 184 ? -18.853 9.755 34.255 1.00 98.50 184 PHE A C 1
ATOM 1340 O O . PHE A 1 184 ? -18.065 9.930 33.326 1.00 98.50 184 PHE A O 1
ATOM 1347 N N . THR A 1 185 ? -19.085 10.702 35.166 1.00 98.12 185 THR A N 1
ATOM 1348 C CA . THR A 1 185 ? -18.597 12.078 35.002 1.00 98.12 185 THR A CA 1
ATOM 1349 C C . THR A 1 185 ? -17.704 12.552 36.146 1.00 98.12 185 THR A C 1
ATOM 1351 O O . THR A 1 185 ? -18.042 12.494 37.338 1.00 98.12 185 THR A O 1
ATOM 1354 N N . SER A 1 186 ? -16.555 13.133 35.786 1.00 96.12 186 SER A N 1
ATOM 1355 C CA . SER A 1 186 ? -15.631 13.790 36.724 1.00 96.12 186 SER A CA 1
ATOM 1356 C C . SER A 1 186 ? -15.188 12.907 37.906 1.00 96.12 186 SER A C 1
ATOM 1358 O O . SER A 1 186 ? -14.998 13.394 39.029 1.00 96.12 186 SER A O 1
ATOM 1360 N N . GLY A 1 187 ? -15.046 11.600 37.690 1.00 94.88 187 GLY A N 1
ATOM 1361 C CA . GLY A 1 187 ? -14.521 10.654 38.669 1.00 94.88 187 GLY A CA 1
ATOM 1362 C C . GLY A 1 187 ? -13.043 10.885 38.970 1.00 94.88 187 GLY A C 1
ATOM 1363 O O . GLY A 1 187 ? -12.258 11.250 38.094 1.00 94.88 187 GLY A O 1
ATOM 1364 N N . TYR A 1 188 ? -12.649 10.668 40.228 1.00 94.31 188 TYR A N 1
ATOM 1365 C CA . TYR A 1 188 ? -11.246 10.701 40.640 1.00 94.31 188 TYR A CA 1
ATOM 1366 C C . TYR A 1 188 ? -10.804 9.364 41.228 1.00 94.31 188 TYR A C 1
ATOM 1368 O O . TYR A 1 188 ? -11.310 8.932 42.268 1.00 94.31 188 TYR A O 1
ATOM 1376 N N . GLY A 1 189 ? -9.796 8.762 40.597 1.00 93.62 189 GLY A N 1
ATOM 1377 C CA . GLY A 1 189 ? -9.120 7.548 41.047 1.00 93.62 189 GLY A CA 1
ATOM 1378 C C . GLY A 1 189 ? -7.614 7.752 41.233 1.00 93.62 189 GLY A C 1
ATOM 1379 O O . GLY A 1 189 ? -6.996 8.644 40.654 1.00 93.62 189 GLY A O 1
ATOM 1380 N N . TYR A 1 190 ? -6.962 6.888 42.009 1.00 92.31 190 TYR A N 1
ATOM 1381 C CA . TYR A 1 190 ? -5.511 6.695 41.866 1.00 92.31 190 TYR A CA 1
ATOM 1382 C C . TYR A 1 190 ? -5.205 5.832 40.633 1.00 92.31 190 TYR A C 1
ATOM 1384 O O . TYR A 1 190 ? -4.247 6.118 39.916 1.00 92.31 190 TYR A O 1
ATOM 1392 N N . TYR A 1 191 ? -6.059 4.840 40.372 1.00 93.75 191 TYR A N 1
ATOM 1393 C CA . TYR A 1 191 ? -6.121 4.052 39.140 1.00 93.75 191 TYR A CA 1
ATOM 1394 C C . TYR A 1 191 ? -7.591 3.861 38.752 1.00 93.75 191 TYR A C 1
ATOM 1396 O O . TYR A 1 191 ? -8.387 3.505 39.628 1.00 93.75 191 TYR A O 1
ATOM 1404 N N . GLY A 1 192 ? -7.938 4.067 37.480 1.00 94.25 192 GLY A N 1
ATOM 1405 C CA . GLY A 1 192 ? -9.330 4.015 37.017 1.00 94.25 192 GLY A CA 1
ATOM 1406 C C . GLY A 1 192 ? -10.136 5.181 37.588 1.00 94.25 192 GLY A C 1
ATOM 1407 O O . GLY A 1 192 ? -10.739 5.050 38.654 1.00 94.25 192 GLY A O 1
ATOM 1408 N N . GLY A 1 193 ? -10.105 6.344 36.937 1.00 93.75 193 GLY A N 1
ATOM 1409 C CA . GLY A 1 193 ? -10.883 7.510 37.374 1.00 93.75 193 GLY A CA 1
ATOM 1410 C C . GLY A 1 193 ? -12.385 7.232 37.349 1.00 93.75 193 GLY A C 1
ATOM 1411 O O . GLY A 1 193 ? -13.075 7.546 38.319 1.00 93.75 193 GLY A O 1
ATOM 1412 N N . GLY A 1 194 ? -12.856 6.528 36.321 1.00 96.31 194 GLY A N 1
ATOM 1413 C CA . GLY A 1 194 ? -14.204 5.980 36.251 1.00 96.31 194 GLY A CA 1
ATOM 1414 C C . GLY A 1 194 ? -14.316 4.620 36.939 1.00 96.31 194 GLY A C 1
ATOM 1415 O O . GLY A 1 194 ? -14.772 4.523 38.085 1.00 96.31 194 GLY A O 1
ATOM 1416 N N . ILE A 1 195 ? -13.882 3.565 36.249 1.00 97.75 195 ILE A N 1
ATOM 1417 C CA . ILE A 1 195 ? -14.040 2.168 36.682 1.00 97.75 195 ILE A CA 1
ATOM 1418 C C . ILE A 1 195 ? -12.678 1.499 36.878 1.00 97.75 195 ILE A C 1
ATOM 1420 O O . ILE A 1 195 ? -11.731 1.719 36.126 1.00 97.75 195 ILE A O 1
ATOM 1424 N N . TYR A 1 196 ? -12.578 0.643 37.892 1.00 97.56 196 TYR A N 1
ATOM 1425 C CA . TYR A 1 196 ? -11.460 -0.279 38.064 1.00 97.56 196 TYR A CA 1
ATOM 1426 C C . TYR A 1 196 ? -11.968 -1.716 38.154 1.00 97.56 196 TYR A C 1
ATOM 1428 O O . TYR A 1 196 ? -12.719 -2.057 39.071 1.00 97.56 196 TYR A O 1
ATOM 1436 N N . VAL A 1 197 ? -11.491 -2.572 37.254 1.00 97.50 197 VAL A N 1
ATOM 1437 C CA . VAL A 1 197 ? -11.813 -3.999 37.191 1.00 97.50 197 VAL A CA 1
ATOM 1438 C C . VAL A 1 197 ? -10.606 -4.800 37.657 1.00 97.50 197 VAL A C 1
ATOM 1440 O O . VAL A 1 197 ? -9.589 -4.912 36.976 1.00 97.50 197 VAL A O 1
ATOM 1443 N N . ASN A 1 198 ? -10.702 -5.358 38.860 1.00 96.00 198 ASN A N 1
ATOM 1444 C CA . ASN A 1 198 ? -9.658 -6.200 39.433 1.00 96.00 198 ASN A CA 1
ATOM 1445 C C . ASN A 1 198 ? -9.694 -7.637 38.887 1.00 96.00 198 ASN A C 1
ATOM 1447 O O . ASN A 1 198 ? -8.654 -8.279 38.778 1.00 96.00 198 ASN A O 1
ATOM 1451 N N . SER A 1 199 ? -10.891 -8.146 38.604 1.00 92.81 199 SER A N 1
ATOM 1452 C CA . SER A 1 199 ? -11.164 -9.464 38.024 1.00 92.81 199 SER A CA 1
ATOM 1453 C C . SER A 1 199 ? -12.608 -9.493 37.520 1.00 92.81 199 SER A C 1
ATOM 1455 O O . SER A 1 199 ? -13.428 -8.743 38.047 1.00 92.81 199 SER A O 1
ATOM 1457 N N . GLY A 1 200 ? -12.924 -10.387 36.580 1.00 91.75 200 GLY A N 1
ATOM 1458 C CA . GLY A 1 200 ? -14.262 -10.495 35.986 1.00 91.75 200 GLY A CA 1
ATOM 1459 C C . GLY A 1 200 ? -14.371 -9.754 34.653 1.00 91.75 200 GLY A C 1
ATOM 1460 O O . GLY A 1 200 ? -13.351 -9.491 34.008 1.00 91.75 200 GLY A O 1
ATOM 1461 N N . SER A 1 201 ? -15.601 -9.445 34.252 1.00 95.69 201 SER A N 1
ATOM 1462 C CA . SER A 1 201 ? -15.919 -8.640 33.067 1.00 95.69 201 SER A CA 1
ATOM 1463 C C . SER A 1 201 ? -16.778 -7.439 33.450 1.00 95.69 201 SER A C 1
ATOM 1465 O O . SER A 1 201 ? -17.359 -7.419 34.533 1.00 95.69 201 SER A O 1
ATOM 1467 N N . VAL A 1 202 ? -16.834 -6.430 32.590 1.00 97.88 202 VAL A N 1
ATOM 1468 C CA . VAL A 1 202 ? -17.804 -5.336 32.676 1.00 97.88 202 VAL A CA 1
ATOM 1469 C C . VAL A 1 202 ? -18.323 -5.082 31.272 1.00 97.88 202 VAL A C 1
ATOM 1471 O O . VAL A 1 202 ? -17.508 -4.938 30.361 1.00 97.88 202 VAL A O 1
ATOM 1474 N N . ASP A 1 203 ? -19.643 -5.004 31.146 1.00 98.38 203 ASP A N 1
ATOM 1475 C CA . ASP A 1 203 ? -20.327 -4.748 29.880 1.00 98.38 203 ASP A CA 1
ATOM 1476 C C . ASP A 1 203 ? -20.979 -3.362 29.966 1.00 98.38 203 ASP A C 1
ATOM 1478 O O . ASP A 1 203 ? -21.675 -3.052 30.943 1.00 98.38 203 ASP A O 1
ATOM 1482 N N . ILE A 1 204 ? -20.688 -2.493 29.001 1.00 98.69 204 ILE A N 1
ATOM 1483 C CA . ILE A 1 204 ? -21.134 -1.099 28.993 1.00 98.69 204 ILE A CA 1
ATOM 1484 C C . ILE A 1 204 ? -21.747 -0.785 27.635 1.00 98.69 204 ILE A C 1
ATOM 1486 O O . ILE A 1 204 ? -21.116 -1.010 26.610 1.00 98.69 204 ILE A O 1
ATOM 1490 N N . GLU A 1 205 ? -22.955 -0.240 27.646 1.00 98.69 205 GLU A N 1
ATOM 1491 C CA . GLU A 1 205 ? -23.749 0.021 26.449 1.00 98.69 205 GLU A CA 1
ATOM 1492 C C . GLU A 1 205 ? -24.368 1.421 26.521 1.00 98.69 205 GLU A C 1
ATOM 1494 O O . GLU A 1 205 ? -24.819 1.845 27.594 1.00 98.69 205 GLU A O 1
ATOM 1499 N N . ASP A 1 206 ? -24.378 2.151 25.403 1.00 98.44 206 ASP A N 1
ATOM 1500 C CA . ASP A 1 206 ? -25.024 3.468 25.256 1.00 98.44 206 ASP A CA 1
ATOM 1501 C C . ASP A 1 206 ? -24.637 4.477 26.352 1.00 98.44 206 ASP A C 1
ATOM 1503 O O . ASP A 1 206 ? -25.458 5.250 26.843 1.00 98.44 206 ASP A O 1
ATOM 1507 N N . SER A 1 207 ? -23.398 4.417 26.828 1.00 98.75 207 SER A N 1
ATOM 1508 C CA . SER A 1 207 ? -22.959 5.103 28.047 1.00 98.75 207 SER A CA 1
ATOM 1509 C C . SER A 1 207 ? -21.870 6.133 27.759 1.00 98.75 207 SER A C 1
ATOM 1511 O O . SER A 1 207 ? -21.324 6.191 26.659 1.00 98.75 207 SER A O 1
ATOM 1513 N N . SER A 1 208 ? -21.517 6.946 28.758 1.00 98.50 208 SER A N 1
ATOM 1514 C CA . SER A 1 208 ? -20.494 7.983 28.592 1.00 98.50 208 SER A CA 1
ATOM 1515 C C . SER A 1 208 ? -19.478 8.027 29.734 1.00 98.50 208 SER A C 1
ATOM 1517 O O . SER A 1 208 ? -19.804 7.831 30.907 1.00 98.50 208 SER A O 1
ATOM 1519 N N . PHE A 1 209 ? -18.224 8.319 29.392 1.00 98.62 209 PHE A N 1
ATOM 1520 C CA . PHE A 1 209 ? -17.130 8.630 30.306 1.00 98.62 209 PHE A CA 1
ATOM 1521 C C . PHE A 1 209 ? -16.603 10.032 30.005 1.00 98.62 209 PHE A C 1
ATOM 1523 O O . PHE A 1 209 ? -15.829 10.209 29.069 1.00 98.62 209 PHE A O 1
ATOM 1530 N N . ASP A 1 210 ? -16.972 11.015 30.826 1.00 98.19 210 ASP A N 1
ATOM 1531 C CA . ASP A 1 210 ? -16.605 12.422 30.618 1.00 98.19 210 ASP A CA 1
ATOM 1532 C C . ASP A 1 210 ? -15.713 12.964 31.746 1.00 98.19 210 ASP A C 1
ATOM 1534 O O . ASP A 1 210 ? -16.082 13.004 32.932 1.00 98.19 210 ASP A O 1
ATOM 1538 N N . GLY A 1 211 ? -14.510 13.403 31.371 1.00 97.06 211 GLY A N 1
ATOM 1539 C CA . GLY A 1 211 ? -13.611 14.160 32.239 1.00 97.06 211 GLY A CA 1
ATOM 1540 C C . GLY A 1 211 ? -13.135 13.384 33.468 1.00 97.06 211 GLY A C 1
ATOM 1541 O O . GLY A 1 211 ? -12.812 13.982 34.503 1.00 97.06 211 GLY A O 1
ATOM 1542 N N . ASN A 1 212 ? -13.116 12.051 33.398 1.00 97.31 212 ASN A N 1
ATOM 1543 C CA . ASN A 1 212 ? -12.635 11.218 34.492 1.00 97.31 212 ASN A CA 1
ATOM 1544 C C . ASN A 1 212 ? -11.113 11.241 34.542 1.00 97.31 212 ASN A C 1
ATOM 1546 O O . ASN A 1 212 ? -10.433 11.203 33.513 1.00 97.31 212 ASN A O 1
ATOM 1550 N N . TYR A 1 213 ? -10.556 11.277 35.753 1.00 95.06 213 TYR A N 1
ATOM 1551 C CA . TYR A 1 213 ? -9.113 11.354 35.899 1.00 95.06 213 TYR A CA 1
ATOM 1552 C C . TYR A 1 213 ? -8.530 10.415 36.940 1.00 95.06 213 TYR A C 1
ATOM 1554 O O . TYR A 1 213 ? -9.056 10.217 38.041 1.00 95.06 213 TYR A O 1
ATOM 1562 N N . ALA A 1 214 ? -7.363 9.877 36.594 1.00 94.88 214 ALA A N 1
ATOM 1563 C CA . ALA A 1 214 ? -6.556 9.063 37.479 1.00 94.88 214 ALA A CA 1
ATOM 1564 C C . ALA A 1 214 ? -5.227 9.743 37.796 1.00 94.88 214 ALA A C 1
ATOM 1566 O O . ALA A 1 214 ? -4.595 10.364 36.943 1.00 94.88 214 ALA A O 1
ATOM 1567 N N . TYR A 1 215 ? -4.753 9.594 39.033 1.00 92.50 215 TYR A N 1
ATOM 1568 C CA . TYR A 1 215 ? -3.420 10.083 39.386 1.00 92.50 215 TYR A CA 1
ATOM 1569 C C . TYR A 1 215 ? -2.307 9.302 38.663 1.00 92.50 215 TYR A C 1
ATOM 1571 O O . TYR A 1 215 ? -1.300 9.902 38.290 1.00 92.50 215 TYR A O 1
ATOM 1579 N N . TYR A 1 216 ? -2.489 7.994 38.446 1.00 90.38 216 TYR A N 1
ATOM 1580 C CA . TYR A 1 216 ? -1.572 7.146 37.679 1.00 90.38 216 TYR A CA 1
ATOM 1581 C C . TYR A 1 216 ? -2.179 6.721 36.331 1.00 90.38 216 TYR A C 1
ATOM 1583 O O . TYR A 1 216 ? -2.078 7.483 35.376 1.00 90.38 216 TYR A O 1
ATOM 1591 N N . ASN A 1 217 ? -2.787 5.535 36.235 1.00 92.62 217 ASN A N 1
ATOM 1592 C CA . ASN A 1 217 ? -3.222 4.934 34.963 1.00 92.62 217 ASN A CA 1
ATOM 1593 C C . ASN A 1 217 ? -4.750 4.959 34.806 1.00 92.62 217 ASN A C 1
ATOM 1595 O O . ASN A 1 217 ? -5.444 4.808 35.819 1.00 92.62 217 ASN A O 1
ATOM 1599 N N . ALA A 1 218 ? -5.236 5.028 33.559 1.00 93.00 218 ALA A N 1
ATOM 1600 C CA . ALA A 1 218 ? -6.655 4.985 33.180 1.00 93.00 218 ALA A CA 1
ATOM 1601 C C . ALA A 1 218 ? -7.521 6.068 33.824 1.00 93.00 218 ALA A C 1
ATOM 1603 O O . ALA A 1 218 ? -8.100 5.857 34.890 1.00 93.00 218 ALA A O 1
ATOM 1604 N N . GLY A 1 219 ? -7.656 7.216 33.160 1.00 92.12 219 GLY A N 1
ATOM 1605 C CA . GLY A 1 219 ? -8.662 8.217 33.519 1.00 92.12 219 GLY A CA 1
ATOM 1606 C C . GLY A 1 219 ? -10.077 7.643 33.452 1.00 92.12 219 GLY A C 1
ATOM 1607 O O . GLY A 1 219 ? -10.833 7.810 34.402 1.00 92.12 219 GLY A O 1
ATOM 1608 N N . GLY A 1 220 ? -10.393 6.867 32.415 1.00 96.81 220 GLY A N 1
ATOM 1609 C CA . GLY A 1 220 ? -11.664 6.153 32.272 1.00 96.81 220 GLY A CA 1
ATOM 1610 C C . GLY A 1 220 ? -11.679 4.806 33.003 1.00 96.81 220 GLY A C 1
ATOM 1611 O O . GLY A 1 220 ? -12.144 4.718 34.144 1.00 96.81 220 GLY A O 1
ATOM 1612 N N . VAL A 1 221 ? -11.162 3.749 32.362 1.00 98.31 221 VAL A N 1
ATOM 1613 C CA . VAL A 1 221 ? -11.297 2.352 32.821 1.00 98.31 221 VAL A CA 1
ATOM 1614 C C . VAL A 1 221 ? -9.947 1.655 32.988 1.00 98.31 221 VAL A C 1
ATOM 1616 O O . VAL A 1 221 ? -9.144 1.562 32.062 1.00 98.31 221 VAL A O 1
ATOM 1619 N N . TYR A 1 222 ? -9.693 1.125 34.185 1.00 98.25 222 TYR A N 1
ATOM 1620 C CA . TYR A 1 222 ? -8.514 0.310 34.473 1.00 98.25 222 TYR A CA 1
ATOM 1621 C C . TYR A 1 222 ? -8.876 -1.174 34.536 1.00 98.25 222 TYR A C 1
ATOM 1623 O O . TYR A 1 222 ? -9.683 -1.571 35.377 1.00 98.25 222 TYR A O 1
ATOM 1631 N N . LEU A 1 223 ? -8.198 -2.004 33.747 1.00 98.25 223 LEU A N 1
ATOM 1632 C CA . LEU A 1 223 ? -8.296 -3.461 33.786 1.00 98.25 223 LEU A CA 1
ATOM 1633 C C . LEU A 1 223 ? -7.020 -4.063 34.375 1.00 98.25 223 LEU A C 1
ATOM 1635 O O . LEU A 1 223 ? -5.909 -3.831 33.892 1.00 98.25 223 LEU A O 1
ATOM 1639 N N . ASN A 1 224 ? -7.177 -4.869 35.421 1.00 96.62 224 ASN A N 1
ATOM 1640 C CA . ASN A 1 224 ? -6.104 -5.724 35.914 1.00 96.62 224 ASN A CA 1
ATOM 1641 C C . ASN A 1 224 ? -5.921 -6.947 34.989 1.00 96.62 224 ASN A C 1
ATOM 1643 O O . ASN A 1 224 ? -6.632 -7.124 34.003 1.00 96.62 224 ASN A O 1
ATOM 1647 N N . SER A 1 225 ? -4.942 -7.796 35.294 1.00 95.69 225 SER A N 1
ATOM 1648 C CA . SER A 1 225 ? -4.579 -8.938 34.453 1.00 95.69 225 SER A CA 1
ATOM 1649 C C . SER A 1 225 ? -5.766 -9.881 34.228 1.00 95.69 225 SER A C 1
ATOM 1651 O O . SER A 1 225 ? -6.443 -10.261 35.185 1.00 95.69 225 SER A O 1
ATOM 1653 N N . SER A 1 226 ? -5.991 -10.267 32.970 1.00 95.50 226 SER A N 1
ATOM 1654 C CA . SER A 1 226 ? -7.082 -11.153 32.527 1.00 95.50 226 SER A CA 1
ATOM 1655 C C . SER A 1 226 ? -8.513 -10.644 32.761 1.00 95.50 226 SER A C 1
ATOM 1657 O O . SER A 1 226 ? -9.457 -11.417 32.591 1.00 95.50 226 SER A O 1
ATOM 1659 N N . ALA A 1 227 ? -8.699 -9.380 33.154 1.00 97.19 227 ALA A N 1
ATOM 1660 C CA . ALA A 1 227 ? -10.023 -8.762 33.203 1.00 97.19 227 ALA A CA 1
ATOM 1661 C C . ALA A 1 227 ? -10.534 -8.442 31.789 1.00 97.19 227 ALA A C 1
ATOM 1663 O O . ALA A 1 227 ? -9.737 -8.294 30.858 1.00 97.19 227 ALA A O 1
ATOM 1664 N N . LYS A 1 228 ? -11.856 -8.331 31.645 1.00 98.06 228 LYS A N 1
ATOM 1665 C CA . LYS A 1 228 ? -12.510 -8.046 30.364 1.00 98.06 228 LYS A CA 1
ATOM 1666 C C . LYS A 1 228 ? -13.354 -6.777 30.426 1.00 98.06 228 LYS A C 1
ATOM 1668 O O . LYS A 1 228 ? -13.960 -6.499 31.462 1.00 98.06 228 LYS A O 1
ATOM 1673 N N . LEU A 1 229 ? -13.404 -6.058 29.317 1.00 98.62 229 LEU A N 1
ATOM 1674 C CA . LEU A 1 229 ? -14.276 -4.914 29.091 1.00 98.62 229 LEU A CA 1
ATOM 1675 C C . LEU A 1 229 ? -14.925 -5.064 27.720 1.00 98.62 229 LEU A C 1
ATOM 1677 O O . LEU A 1 229 ? -14.197 -5.278 26.755 1.00 98.62 229 LEU A O 1
ATOM 1681 N N . SER A 1 230 ? -16.246 -4.935 27.665 1.00 98.69 230 SER A N 1
ATOM 1682 C CA . SER A 1 230 ? -17.011 -4.782 26.429 1.00 98.69 230 SER A CA 1
ATOM 1683 C C . SER A 1 230 ? -17.691 -3.415 26.451 1.00 98.69 230 SER A C 1
ATOM 1685 O O . SER A 1 230 ? -18.280 -3.033 27.469 1.00 98.69 230 SER A O 1
ATOM 1687 N N . LEU A 1 231 ? -17.518 -2.660 25.370 1.00 98.81 231 LEU A N 1
ATOM 1688 C CA . LEU A 1 231 ? -18.088 -1.339 25.146 1.00 98.81 231 LEU A CA 1
ATOM 1689 C C . LEU A 1 231 ? -18.905 -1.387 23.856 1.00 98.81 231 LEU A C 1
ATOM 1691 O O . LEU A 1 231 ? -18.338 -1.668 22.808 1.00 98.81 231 LEU A O 1
ATOM 1695 N N . THR A 1 232 ? -20.187 -1.050 23.925 1.00 98.75 232 THR A N 1
ATOM 1696 C CA . THR A 1 232 ? -21.048 -0.891 22.748 1.00 98.75 232 THR A CA 1
ATOM 1697 C C . THR A 1 232 ? -21.592 0.530 22.731 1.00 98.75 232 THR A C 1
ATOM 1699 O O . THR A 1 232 ? -22.133 0.996 23.740 1.00 98.75 232 THR A O 1
ATOM 1702 N N . ASN A 1 233 ? -21.396 1.249 21.624 1.00 98.06 233 ASN A N 1
ATOM 1703 C CA . ASN A 1 233 ? -21.857 2.626 21.423 1.00 98.06 233 ASN A CA 1
ATOM 1704 C C . ASN A 1 233 ? -21.584 3.537 22.642 1.00 98.06 233 ASN A C 1
ATOM 1706 O O . ASN A 1 233 ? -22.476 4.195 23.178 1.00 98.06 233 ASN A O 1
ATOM 1710 N N . THR A 1 234 ? -20.355 3.488 23.163 1.00 98.62 234 THR A N 1
ATOM 1711 C CA . THR A 1 234 ? -19.974 4.173 24.407 1.00 98.62 234 THR A CA 1
ATOM 1712 C C . THR A 1 234 ? -18.948 5.263 24.133 1.00 98.62 234 THR A C 1
ATOM 1714 O O . THR A 1 234 ? -17.912 5.009 23.522 1.00 98.62 234 THR A O 1
ATOM 1717 N N . ASP A 1 235 ? -19.199 6.459 24.661 1.00 98.50 235 ASP A N 1
ATOM 1718 C CA . ASP A 1 235 ? -18.349 7.628 24.441 1.00 98.50 235 ASP A CA 1
ATOM 1719 C C . ASP A 1 235 ? -17.326 7.829 25.573 1.00 98.50 235 ASP A C 1
ATOM 1721 O O . ASP A 1 235 ? -17.631 7.685 26.760 1.00 98.50 235 ASP A O 1
ATOM 1725 N N . PHE A 1 236 ? -16.103 8.221 25.218 1.00 98.56 236 PHE A N 1
ATOM 1726 C CA . PHE A 1 236 ? -15.033 8.621 26.133 1.00 98.56 236 PHE A CA 1
ATOM 1727 C C . PHE A 1 236 ? -14.513 10.002 25.737 1.00 98.56 236 PHE A C 1
ATOM 1729 O O . PHE A 1 236 ? -13.722 10.103 24.803 1.00 98.56 236 PHE A O 1
ATOM 1736 N N . ASP A 1 237 ? -14.863 11.044 26.491 1.00 98.25 237 ASP A N 1
ATOM 1737 C CA . ASP A 1 237 ? -14.392 12.413 26.246 1.00 98.25 237 ASP A CA 1
ATOM 1738 C C . ASP A 1 237 ? -13.509 12.928 27.391 1.00 98.25 237 ASP A C 1
ATOM 1740 O O . ASP A 1 237 ? -13.858 12.875 28.576 1.00 98.25 237 ASP A O 1
ATOM 1744 N N . GLY A 1 238 ? -12.324 13.429 27.042 1.00 96.94 238 GLY A N 1
ATOM 1745 C CA . GLY A 1 238 ? -11.494 14.210 27.957 1.00 96.94 238 GLY A CA 1
ATOM 1746 C C . GLY A 1 238 ? -10.980 13.446 29.182 1.00 96.94 238 GLY A C 1
ATOM 1747 O O . GLY A 1 238 ? -10.610 14.072 30.182 1.00 96.94 238 GLY A O 1
ATOM 1748 N N . ASN A 1 239 ? -10.944 12.110 29.147 1.00 97.38 239 ASN A N 1
ATOM 1749 C CA . ASN A 1 239 ? -10.444 11.316 30.266 1.00 97.38 239 ASN A CA 1
ATOM 1750 C C . ASN A 1 239 ? -8.913 11.341 30.295 1.00 97.38 239 ASN A C 1
ATOM 1752 O O . ASN A 1 239 ? -8.247 11.252 29.256 1.00 97.38 239 ASN A O 1
ATOM 1756 N N . PHE A 1 240 ? -8.325 11.465 31.491 1.00 95.25 240 PHE A N 1
ATOM 1757 C CA . PHE A 1 240 ? -6.877 11.641 31.583 1.00 95.25 240 PHE A CA 1
ATOM 1758 C C . PHE A 1 240 ? -6.166 10.980 32.764 1.00 95.25 240 PHE A C 1
ATOM 1760 O O . PHE A 1 240 ? -6.640 10.928 33.901 1.00 95.25 240 PHE A O 1
ATOM 1767 N N . GLY A 1 241 ? -4.937 10.534 32.498 1.00 92.88 241 GLY A N 1
ATOM 1768 C CA . GLY A 1 241 ? -3.976 10.090 33.509 1.00 92.88 241 GLY A CA 1
ATOM 1769 C C . GLY A 1 241 ? -2.972 11.195 33.843 1.00 92.88 241 GLY A C 1
ATOM 1770 O O . GLY A 1 241 ? -2.398 11.819 32.949 1.00 92.88 241 GLY A O 1
ATOM 1771 N N . TYR A 1 242 ? -2.720 11.462 35.126 1.00 90.00 242 TYR A N 1
ATOM 1772 C CA . TYR A 1 242 ? -1.776 12.511 35.529 1.00 90.00 242 TYR A CA 1
ATOM 1773 C C . TYR A 1 242 ? -0.311 12.041 35.409 1.00 90.00 242 TYR A C 1
ATOM 1775 O O . TYR A 1 242 ? 0.499 12.728 34.791 1.00 90.00 242 TYR A O 1
ATOM 1783 N N . TYR A 1 243 ? 0.029 10.857 35.935 1.00 86.06 243 TYR A N 1
ATOM 1784 C CA . TYR A 1 243 ? 1.367 10.239 35.883 1.00 86.06 243 TYR A CA 1
ATOM 1785 C C . TYR A 1 243 ? 1.313 8.750 35.497 1.00 86.06 243 TYR A C 1
ATOM 1787 O O . TYR A 1 243 ? 1.786 7.896 36.249 1.00 86.06 243 TYR A O 1
ATOM 1795 N N . GLY A 1 244 ? 0.736 8.401 34.353 1.00 84.81 244 GLY A N 1
ATOM 1796 C CA . GLY A 1 244 ? 0.653 6.993 33.967 1.00 84.81 244 GLY A CA 1
ATOM 1797 C C . GLY A 1 244 ? 0.227 6.766 32.532 1.00 84.81 244 GLY A C 1
ATOM 1798 O O . GLY A 1 244 ? 0.483 7.602 31.676 1.00 84.81 244 GLY A O 1
ATOM 1799 N N . HIS A 1 245 ? -0.358 5.604 32.280 1.00 91.62 245 HIS A N 1
ATOM 1800 C CA . HIS A 1 245 ? -0.605 5.042 30.956 1.00 91.62 245 HIS A CA 1
ATOM 1801 C C . HIS A 1 245 ? -2.104 4.906 30.678 1.00 91.62 245 HIS A C 1
ATOM 1803 O O . HIS A 1 245 ? -2.860 4.641 31.620 1.00 91.62 245 HIS A O 1
ATOM 1809 N N . GLY A 1 246 ? -2.496 5.037 29.406 1.00 89.31 246 GLY A N 1
ATOM 1810 C CA . GLY A 1 246 ? -3.882 4.929 28.945 1.00 89.31 246 GLY A CA 1
ATOM 1811 C C . GLY A 1 246 ? -4.753 6.035 29.529 1.00 89.31 246 GLY A C 1
ATOM 1812 O O . GLY A 1 246 ? -5.286 5.872 30.620 1.00 89.31 246 GLY A O 1
ATOM 1813 N N . GLY A 1 247 ? -4.872 7.187 28.870 1.00 91.19 247 GLY A N 1
ATOM 1814 C CA . GLY A 1 247 ? -5.713 8.290 29.357 1.00 91.19 247 GLY A CA 1
ATOM 1815 C C . GLY A 1 247 ? -7.180 7.882 29.484 1.00 91.19 247 GLY A C 1
ATOM 1816 O O . GLY A 1 247 ? -7.794 8.146 30.517 1.00 91.19 247 GLY A O 1
ATOM 1817 N N . GLY A 1 248 ? -7.692 7.130 28.509 1.00 96.50 248 GLY A N 1
ATOM 1818 C CA . GLY A 1 248 ? -8.996 6.475 28.579 1.00 96.50 248 GLY A CA 1
ATOM 1819 C C . GLY A 1 248 ? -8.916 5.121 29.281 1.00 96.50 248 GLY A C 1
ATOM 1820 O O . GLY A 1 248 ? -9.461 4.954 30.374 1.00 96.50 248 GLY A O 1
ATOM 1821 N N . ILE A 1 249 ? -8.207 4.163 28.679 1.00 98.44 249 ILE A N 1
ATOM 1822 C CA . ILE A 1 249 ? -8.247 2.744 29.053 1.00 98.44 249 ILE A CA 1
ATOM 1823 C C . ILE A 1 249 ? -6.838 2.191 29.295 1.00 98.44 249 ILE A C 1
ATOM 1825 O O . ILE A 1 249 ? -5.924 2.358 28.487 1.00 98.44 249 ILE A O 1
ATOM 1829 N N . TYR A 1 250 ? -6.667 1.463 30.398 1.00 98.12 250 TYR A N 1
ATOM 1830 C CA . TYR A 1 250 ? -5.467 0.670 30.673 1.00 98.12 250 TYR A CA 1
ATOM 1831 C C . TYR A 1 250 ? -5.823 -0.814 30.725 1.00 98.12 250 TYR A C 1
ATOM 1833 O O . TYR A 1 250 ? -6.584 -1.223 31.601 1.00 98.12 250 TYR A O 1
ATOM 1841 N N . ALA A 1 251 ? -5.213 -1.623 29.861 1.00 98.31 251 ALA A N 1
ATOM 1842 C CA . ALA A 1 251 ? -5.349 -3.074 29.850 1.00 98.31 251 ALA A CA 1
ATOM 1843 C C . ALA A 1 251 ? -4.088 -3.751 30.411 1.00 98.31 251 ALA A C 1
ATOM 1845 O O . ALA A 1 251 ? -3.000 -3.686 29.829 1.00 98.31 251 ALA A O 1
ATOM 1846 N N . GLY A 1 252 ? -4.229 -4.405 31.568 1.00 97.81 252 GLY A N 1
ATOM 1847 C CA . GLY A 1 252 ? -3.185 -5.230 32.175 1.00 97.81 252 GLY A CA 1
ATOM 1848 C C . GLY A 1 252 ? -2.876 -6.500 31.375 1.00 97.81 252 GLY A C 1
ATOM 1849 O O . GLY A 1 252 ? -3.458 -6.760 30.327 1.00 97.81 252 GLY A O 1
ATOM 1850 N N . SER A 1 253 ? -1.942 -7.319 31.865 1.00 97.81 253 SER A N 1
ATOM 1851 C CA . SER A 1 253 ? -1.487 -8.502 31.126 1.00 97.81 253 SER A CA 1
ATOM 1852 C C . SER A 1 253 ? -2.631 -9.469 30.805 1.00 97.81 253 SER A C 1
ATOM 1854 O O . SER A 1 253 ? -3.398 -9.843 31.693 1.00 97.81 253 SER A O 1
ATOM 1856 N N . SER A 1 254 ? -2.742 -9.880 29.540 1.00 97.56 254 SER A N 1
ATOM 1857 C CA . SER A 1 254 ? -3.819 -10.757 29.045 1.00 97.56 254 SER A CA 1
ATOM 1858 C C . SER A 1 254 ? -5.249 -10.246 29.269 1.00 97.56 254 SER A C 1
ATOM 1860 O O . SER A 1 254 ? -6.184 -11.042 29.196 1.00 97.56 254 SER A O 1
ATOM 1862 N N . ALA A 1 255 ? -5.438 -8.960 29.581 1.00 98.25 255 ALA A N 1
ATOM 1863 C CA . ALA A 1 255 ? -6.763 -8.347 29.611 1.00 98.25 255 ALA A CA 1
ATOM 1864 C C . ALA A 1 255 ? -7.315 -8.190 28.186 1.00 98.25 255 ALA A C 1
ATOM 1866 O O . ALA A 1 255 ? -6.539 -8.111 27.231 1.00 98.25 255 ALA A O 1
ATOM 1867 N N . THR A 1 256 ? -8.638 -8.142 28.051 1.00 98.56 256 THR A N 1
ATOM 1868 C CA . THR A 1 256 ? -9.316 -7.973 26.757 1.00 98.56 256 THR A CA 1
ATOM 1869 C C . THR A 1 256 ? -10.210 -6.743 26.782 1.00 98.56 256 THR A C 1
ATOM 1871 O O . THR A 1 256 ? -10.973 -6.557 27.733 1.00 98.56 256 THR A O 1
ATOM 1874 N N . VAL A 1 257 ? -10.108 -5.928 25.740 1.00 98.81 257 VAL A N 1
ATOM 1875 C CA . VAL A 1 257 ? -10.970 -4.776 25.474 1.00 98.81 257 VAL A CA 1
ATOM 1876 C C . VAL A 1 257 ? -11.663 -5.035 24.145 1.00 98.81 257 VAL A C 1
ATOM 1878 O O . VAL A 1 257 ? -10.980 -5.324 23.165 1.00 98.81 257 VAL A O 1
ATOM 1881 N N . ASP A 1 258 ? -12.983 -4.959 24.151 1.00 98.75 258 ASP A N 1
ATOM 1882 C CA . ASP A 1 258 ? -13.843 -5.113 22.984 1.00 98.75 258 ASP A CA 1
ATOM 1883 C C . ASP A 1 258 ? -14.666 -3.832 22.826 1.00 98.75 258 ASP A C 1
ATOM 1885 O O . ASP A 1 258 ? -15.249 -3.364 23.811 1.00 98.75 258 ASP A O 1
ATOM 1889 N N . ILE A 1 259 ? -14.613 -3.220 21.647 1.00 98.88 259 ILE A N 1
ATOM 1890 C CA . ILE A 1 259 ? -15.243 -1.935 21.334 1.00 98.88 259 ILE A CA 1
ATOM 1891 C C . ILE A 1 259 ? -16.061 -2.115 20.067 1.00 98.88 259 ILE A C 1
ATOM 1893 O O . ILE A 1 259 ? -15.491 -2.404 19.025 1.00 98.88 259 ILE A O 1
ATOM 1897 N N . ASP A 1 260 ? -17.356 -1.867 20.165 1.00 98.62 260 ASP A N 1
ATOM 1898 C CA . ASP A 1 260 ? -18.286 -1.875 19.045 1.00 98.62 260 ASP A CA 1
ATOM 1899 C C . ASP A 1 260 ? -19.003 -0.521 18.975 1.00 98.62 260 ASP A C 1
ATOM 1901 O O . ASP A 1 260 ? -19.932 -0.235 19.737 1.00 98.62 260 ASP A O 1
ATOM 1905 N N . GLY A 1 261 ? -18.495 0.375 18.132 1.00 97.44 261 GLY A N 1
ATOM 1906 C CA . GLY A 1 261 ? -18.967 1.752 18.030 1.00 97.44 261 GLY A CA 1
ATOM 1907 C C . GLY A 1 261 ? -18.545 2.685 19.177 1.00 97.44 261 GLY A C 1
ATOM 1908 O O . GLY A 1 261 ? -17.966 2.291 20.193 1.00 97.44 261 GLY A O 1
ATOM 1909 N N . GLY A 1 262 ? -18.879 3.970 19.023 1.00 97.56 262 GLY A N 1
ATOM 1910 C CA . GLY A 1 262 ? -18.650 5.027 20.020 1.00 97.56 262 GLY A CA 1
ATOM 1911 C C . GLY A 1 262 ? -17.503 5.990 19.687 1.00 97.56 262 GLY A C 1
ATOM 1912 O O . GLY A 1 262 ? -16.654 5.728 18.827 1.00 97.56 262 GLY A O 1
ATOM 1913 N N . ASN A 1 263 ? -17.484 7.136 20.377 1.00 98.31 263 ASN A N 1
ATOM 1914 C CA . ASN A 1 263 ? -16.515 8.211 20.155 1.00 98.31 263 ASN A CA 1
ATOM 1915 C C . ASN A 1 263 ? -15.527 8.325 21.317 1.00 98.31 263 ASN A C 1
ATOM 1917 O O . ASN A 1 263 ? -15.897 8.595 22.459 1.00 98.31 263 ASN A O 1
ATOM 1921 N N . PHE A 1 264 ? -14.240 8.189 21.021 1.00 98.69 264 PHE A N 1
ATOM 1922 C CA . PHE A 1 264 ? -13.153 8.253 21.990 1.00 98.69 264 PHE A CA 1
ATOM 1923 C C . PHE A 1 264 ? -12.300 9.488 21.710 1.00 98.69 264 PHE A C 1
ATOM 1925 O O . PHE A 1 264 ? -11.287 9.430 21.004 1.00 98.69 264 PHE A O 1
ATOM 1932 N N . GLU A 1 265 ? -12.730 10.618 22.262 1.00 97.88 265 GLU A N 1
ATOM 1933 C CA . GLU A 1 265 ? -12.222 11.943 21.932 1.00 97.88 265 GLU A CA 1
ATOM 1934 C C . GLU A 1 265 ? -11.365 12.554 23.044 1.00 97.88 265 GLU A C 1
ATOM 1936 O O . GLU A 1 265 ? -11.665 12.468 24.236 1.00 97.88 265 GLU A O 1
ATOM 1941 N N . SER A 1 266 ? -10.294 13.245 22.653 1.00 97.00 266 SER A N 1
ATOM 1942 C CA . SER A 1 266 ? -9.525 14.118 23.548 1.00 97.00 266 SER A CA 1
ATOM 1943 C C . SER A 1 266 ? -8.994 13.434 24.817 1.00 97.00 266 SER A C 1
ATOM 1945 O O . SER A 1 266 ? -8.760 14.104 25.825 1.00 97.00 266 SER A O 1
ATOM 1947 N N . ASN A 1 267 ? -8.765 12.117 24.803 1.00 97.06 267 ASN A N 1
ATOM 1948 C CA . ASN A 1 267 ? -8.216 11.396 25.950 1.00 97.06 267 ASN A CA 1
ATOM 1949 C C . ASN A 1 267 ? -6.690 11.522 25.964 1.00 97.06 267 ASN A C 1
ATOM 1951 O O . ASN A 1 267 ? -6.019 11.436 24.929 1.00 97.06 267 ASN A O 1
ATOM 1955 N N . TYR A 1 268 ? -6.108 11.777 27.138 1.00 94.94 268 TYR A N 1
ATOM 1956 C CA . TYR A 1 268 ? -4.696 12.157 27.192 1.00 94.94 268 TYR A CA 1
ATOM 1957 C C . TYR A 1 268 ? -3.965 11.809 28.486 1.00 94.94 268 TYR A C 1
ATOM 1959 O O . TYR A 1 268 ? -4.541 11.585 29.548 1.00 94.94 268 TYR A O 1
ATOM 1967 N N . ILE A 1 269 ? -2.634 11.851 28.422 1.00 90.94 269 ILE A N 1
ATOM 1968 C CA . ILE A 1 269 ? -1.776 11.870 29.612 1.00 90.94 269 ILE A CA 1
ATOM 1969 C C . ILE A 1 269 ? -1.296 13.297 29.879 1.00 90.94 269 ILE A C 1
ATOM 1971 O O . ILE A 1 269 ? -0.683 13.934 29.023 1.00 90.94 269 ILE A O 1
ATOM 1975 N N . TYR A 1 270 ? -1.517 13.823 31.086 1.00 86.88 270 TYR A N 1
ATOM 1976 C CA . TYR A 1 270 ? -1.213 15.227 31.403 1.00 86.88 270 TYR A CA 1
ATOM 1977 C C . TYR A 1 270 ? 0.270 15.573 31.181 1.00 86.88 270 TYR A C 1
ATOM 1979 O O . TYR A 1 270 ? 0.599 16.607 30.598 1.00 86.88 270 TYR A O 1
ATOM 1987 N N . TYR A 1 271 ? 1.175 14.676 31.586 1.00 80.38 271 TYR A N 1
ATOM 1988 C CA . TYR A 1 271 ? 2.617 14.792 31.343 1.00 80.38 271 TYR A CA 1
ATOM 1989 C C . TYR A 1 271 ? 3.106 13.919 30.176 1.00 80.38 271 TYR A C 1
ATOM 1991 O O . TYR A 1 271 ? 4.168 13.292 30.265 1.00 80.38 271 TYR A O 1
ATOM 1999 N N . TRP A 1 272 ? 2.382 13.917 29.055 1.00 71.25 272 TRP A N 1
ATOM 2000 C CA . TRP A 1 272 ? 2.719 13.193 27.817 1.00 71.25 272 TRP A CA 1
ATOM 2001 C C . TRP A 1 272 ? 4.084 13.549 27.187 1.00 71.25 272 TRP A C 1
ATOM 2003 O O . TRP A 1 272 ? 4.424 12.994 26.157 1.00 71.25 272 TRP A O 1
ATOM 2013 N N . THR A 1 273 ? 4.903 14.424 27.788 1.00 68.62 273 THR A N 1
ATOM 2014 C CA . THR A 1 273 ? 6.295 14.718 27.383 1.00 68.62 273 THR A CA 1
ATOM 2015 C C . THR A 1 273 ? 7.355 13.950 28.195 1.00 68.62 273 THR A C 1
ATOM 2017 O O . THR A 1 273 ? 8.543 14.249 28.080 1.00 68.62 273 THR A O 1
ATOM 2020 N N . SER A 1 274 ? 6.967 13.013 29.072 1.00 66.00 274 SER A N 1
ATOM 2021 C CA . SER A 1 274 ? 7.883 12.363 30.035 1.00 66.00 274 SER A CA 1
ATOM 2022 C C . SER A 1 274 ? 7.917 10.825 30.007 1.00 66.00 274 SER A C 1
ATOM 2024 O O . SER A 1 274 ? 8.241 10.202 31.014 1.00 66.00 274 SER A O 1
ATOM 2026 N N . GLY A 1 275 ? 7.671 10.215 28.840 1.00 68.75 275 GLY A N 1
ATOM 2027 C CA . GLY A 1 275 ? 7.857 8.771 28.621 1.00 68.75 275 GLY A CA 1
ATOM 2028 C C . GLY A 1 275 ? 6.670 7.886 29.021 1.00 68.75 275 GLY A C 1
ATOM 2029 O O . GLY A 1 275 ? 6.867 6.706 29.290 1.00 68.75 275 GLY A O 1
ATOM 2030 N N . TYR A 1 276 ? 5.459 8.446 29.074 1.00 78.94 276 TYR A N 1
ATOM 2031 C CA . TYR A 1 276 ? 4.224 7.712 29.366 1.00 78.94 276 TYR A CA 1
ATOM 2032 C C . TYR A 1 276 ? 3.501 7.253 28.088 1.00 78.94 276 TYR A C 1
ATOM 2034 O O . TYR A 1 276 ? 3.482 7.956 27.085 1.00 78.94 276 TYR A O 1
ATOM 2042 N N . TYR A 1 277 ? 2.886 6.076 28.132 1.00 85.38 277 TYR A N 1
ATOM 2043 C CA . TYR A 1 277 ? 2.437 5.309 26.958 1.00 85.38 277 TYR A CA 1
ATOM 2044 C C . TYR A 1 277 ? 0.903 5.316 26.811 1.00 85.38 277 TYR A C 1
ATOM 2046 O O . TYR A 1 277 ? 0.227 5.190 27.831 1.00 85.38 277 TYR A O 1
ATOM 2054 N N . GLY A 1 278 ? 0.386 5.384 25.578 1.00 77.94 278 GLY A N 1
ATOM 2055 C CA . GLY A 1 278 ? -1.039 5.277 25.228 1.00 77.94 278 GLY A CA 1
ATOM 2056 C C . GLY A 1 278 ? -1.869 6.486 25.666 1.00 77.94 278 GLY A C 1
ATOM 2057 O O . GLY A 1 278 ? -2.179 6.618 26.852 1.00 77.94 278 GLY A O 1
ATOM 2058 N N . GLY A 1 279 ? -2.222 7.377 24.736 1.00 84.94 279 GLY A N 1
ATOM 2059 C CA . GLY A 1 279 ? -3.083 8.529 25.029 1.00 84.94 279 GLY A CA 1
ATOM 2060 C C . GLY A 1 279 ? -4.525 8.116 25.300 1.00 84.94 279 GLY A C 1
ATOM 2061 O O . GLY A 1 279 ? -5.052 8.470 26.352 1.00 84.94 279 GLY A O 1
ATOM 2062 N N . LEU A 1 280 ? -5.110 7.273 24.448 1.00 96.44 280 LEU A N 1
ATOM 2063 C CA . LEU A 1 280 ? -6.398 6.633 24.710 1.00 96.44 280 LEU A CA 1
ATOM 2064 C C . LEU A 1 280 ? -6.217 5.279 25.407 1.00 96.44 280 LEU A C 1
ATOM 2066 O O . LEU A 1 280 ? -6.578 5.147 26.578 1.00 96.44 280 LEU A O 1
ATOM 2070 N N . ILE A 1 281 ? -5.624 4.300 24.717 1.00 98.31 281 ILE A N 1
ATOM 2071 C CA . ILE A 1 281 ? -5.526 2.898 25.146 1.00 98.31 281 ILE A CA 1
ATOM 2072 C C . ILE A 1 281 ? -4.067 2.497 25.357 1.00 98.31 281 ILE A C 1
ATOM 2074 O O . ILE A 1 281 ? -3.198 2.715 24.511 1.00 98.31 281 ILE A O 1
ATOM 2078 N N . TYR A 1 282 ? -3.801 1.842 26.485 1.00 97.88 282 TYR A N 1
ATOM 2079 C CA . TYR A 1 282 ? -2.544 1.146 26.738 1.00 97.88 282 TYR A CA 1
ATOM 2080 C C . TYR A 1 282 ? -2.769 -0.359 26.893 1.00 97.88 282 TYR A C 1
ATOM 2082 O O . TYR A 1 282 ? -3.492 -0.776 27.798 1.00 97.88 282 TYR A O 1
ATOM 2090 N N . LEU A 1 283 ? -2.080 -1.168 26.084 1.00 98.38 283 LEU A N 1
ATOM 2091 C CA . LEU A 1 283 ? -2.103 -2.630 26.140 1.00 98.38 283 LEU A CA 1
ATOM 2092 C C . LEU A 1 283 ? -0.784 -3.186 26.694 1.00 98.38 283 LEU A C 1
ATOM 2094 O O . LEU A 1 283 ? 0.288 -3.071 26.086 1.00 98.38 283 LEU A O 1
ATOM 2098 N N . SER A 1 284 ? -0.860 -3.821 27.865 1.00 96.69 284 SER A N 1
ATOM 2099 C CA . SER A 1 284 ? 0.266 -4.541 28.466 1.00 96.69 284 SER A CA 1
ATOM 2100 C C . SER A 1 284 ? 0.509 -5.902 27.790 1.00 96.69 284 SER A C 1
ATOM 2102 O O . SER A 1 284 ? -0.093 -6.230 26.772 1.00 96.69 284 SER A O 1
ATOM 2104 N N . THR A 1 285 ? 1.434 -6.695 28.333 1.00 96.56 285 THR A N 1
ATOM 2105 C CA . THR A 1 285 ? 1.895 -7.939 27.710 1.00 96.56 285 THR A CA 1
ATOM 2106 C C . THR A 1 285 ? 0.738 -8.899 27.445 1.00 96.56 285 THR A C 1
ATOM 2108 O O . THR A 1 285 ? -0.014 -9.229 28.366 1.00 96.56 285 THR A O 1
ATOM 2111 N N . SER A 1 286 ? 0.615 -9.359 26.198 1.00 97.19 286 SER A N 1
ATOM 2112 C CA . SER A 1 286 ? -0.445 -10.279 25.753 1.00 97.19 286 SER A CA 1
ATOM 2113 C C . SER A 1 286 ? -1.881 -9.771 25.926 1.00 97.19 286 SER A C 1
ATOM 2115 O O . SER A 1 286 ? -2.808 -10.578 25.855 1.00 97.19 286 SER A O 1
ATOM 2117 N N . ALA A 1 287 ? -2.081 -8.478 26.200 1.00 98.44 287 ALA A N 1
ATOM 2118 C CA . ALA A 1 287 ? -3.409 -7.873 26.213 1.00 98.44 287 ALA A CA 1
ATOM 2119 C C . ALA A 1 287 ? -3.968 -7.773 24.787 1.00 98.44 287 ALA A C 1
ATOM 2121 O O . ALA A 1 287 ? -3.202 -7.730 23.822 1.00 98.44 287 ALA A O 1
ATOM 2122 N N . LYS A 1 288 ? -5.294 -7.740 24.669 1.00 98.75 288 LYS A N 1
ATOM 2123 C CA . LYS A 1 288 ? -5.991 -7.722 23.384 1.00 98.75 288 LYS A CA 1
ATOM 2124 C C . LYS A 1 288 ? -6.944 -6.541 23.291 1.00 98.75 288 LYS A C 1
ATOM 2126 O O . LYS A 1 288 ? -7.655 -6.268 24.260 1.00 98.75 288 LYS A O 1
ATOM 2131 N N . LEU A 1 289 ? -6.951 -5.899 22.133 1.00 98.81 289 LEU A N 1
ATOM 2132 C CA . LEU A 1 289 ? -7.959 -4.937 21.711 1.00 98.81 289 LEU A CA 1
ATOM 2133 C C . LEU A 1 289 ? -8.612 -5.455 20.430 1.00 98.81 289 LEU A C 1
ATOM 2135 O O . LEU A 1 289 ? -7.887 -5.744 19.480 1.00 98.81 289 LEU A O 1
ATOM 2139 N N . THR A 1 290 ? -9.937 -5.524 20.429 1.00 98.81 290 THR A N 1
ATOM 2140 C CA . THR A 1 290 ? -10.770 -5.606 19.227 1.00 98.81 290 THR A CA 1
ATOM 2141 C C . THR A 1 290 ? -11.604 -4.329 19.174 1.00 98.81 290 THR A C 1
ATOM 2143 O O . THR A 1 290 ? -12.156 -3.939 20.204 1.00 98.81 290 THR A O 1
ATOM 2146 N N . ALA A 1 291 ? -11.625 -3.640 18.035 1.00 98.81 291 ALA A N 1
ATOM 2147 C CA . ALA A 1 291 ? -12.446 -2.448 17.848 1.00 98.81 291 ALA A CA 1
ATOM 2148 C C . ALA A 1 291 ? -13.093 -2.421 16.456 1.00 98.81 291 ALA A C 1
ATOM 2150 O O . ALA A 1 291 ? -12.380 -2.542 15.463 1.00 98.81 291 ALA A O 1
ATOM 2151 N N . THR A 1 292 ? -14.410 -2.230 16.413 1.00 98.69 292 THR A N 1
ATOM 2152 C CA . THR A 1 292 ? -15.245 -2.116 15.208 1.00 98.69 292 THR A CA 1
ATOM 2153 C C . THR A 1 292 ? -16.004 -0.793 15.224 1.00 98.69 292 THR A C 1
ATOM 2155 O O . THR A 1 292 ? -16.409 -0.329 16.294 1.00 98.69 292 THR A O 1
ATOM 2158 N N . ASP A 1 293 ? -16.158 -0.147 14.065 1.00 97.94 293 ASP A N 1
ATOM 2159 C CA . ASP A 1 293 ? -17.035 1.025 13.863 1.00 97.94 293 ASP A CA 1
ATOM 2160 C C . ASP A 1 293 ? -16.796 2.207 14.834 1.00 97.94 293 ASP A C 1
ATOM 2162 O O . ASP A 1 293 ? -17.682 3.021 15.119 1.00 97.94 293 ASP A O 1
ATOM 2166 N N . ALA A 1 294 ? -15.583 2.318 15.381 1.00 98.62 294 ALA A N 1
ATOM 2167 C CA . ALA A 1 294 ? -15.245 3.279 16.429 1.00 98.62 294 ALA A CA 1
ATOM 2168 C C . ALA A 1 294 ? -14.471 4.490 15.892 1.00 98.62 294 ALA A C 1
ATOM 2170 O O . ALA A 1 294 ? -13.731 4.413 14.911 1.00 98.62 294 ALA A O 1
ATOM 2171 N N . THR A 1 295 ? -14.569 5.624 16.592 1.00 98.75 295 THR A N 1
ATOM 2172 C CA . THR A 1 295 ? -13.771 6.825 16.286 1.00 98.75 295 THR A CA 1
ATOM 2173 C C . THR A 1 295 ? -12.800 7.147 17.418 1.00 98.75 295 THR A C 1
ATOM 2175 O O . THR A 1 295 ? -13.209 7.462 18.533 1.00 98.75 295 THR A O 1
ATOM 2178 N N . PHE A 1 296 ? -11.497 7.123 17.137 1.00 98.75 296 PHE A N 1
ATOM 2179 C CA . PHE A 1 296 ? -10.421 7.530 18.042 1.00 98.75 296 PHE A CA 1
ATOM 2180 C C . PHE A 1 296 ? -9.865 8.880 17.603 1.00 98.75 296 PHE A C 1
ATOM 2182 O O . PHE A 1 296 ? -9.035 8.961 16.693 1.00 98.75 296 PHE A O 1
ATOM 2189 N N . LYS A 1 297 ? -10.294 9.948 18.278 1.00 98.62 297 LYS A N 1
ATOM 2190 C CA . LYS A 1 297 ? -10.038 11.315 17.831 1.00 98.62 297 LYS A CA 1
ATOM 2191 C C . LYS A 1 297 ? -9.292 12.189 18.832 1.00 98.62 297 LYS A C 1
ATOM 2193 O O . LYS A 1 297 ? -9.593 12.198 20.022 1.00 98.62 297 LYS A O 1
ATOM 2198 N N . ASP A 1 298 ? -8.341 12.982 18.339 1.00 98.00 298 ASP A N 1
ATOM 2199 C CA . ASP A 1 298 ? -7.627 14.014 19.108 1.00 98.00 298 ASP A CA 1
ATOM 2200 C C . ASP A 1 298 ? -6.961 13.484 20.401 1.00 98.00 298 ASP A C 1
ATOM 2202 O O . ASP A 1 298 ? -6.701 14.228 21.357 1.00 98.00 298 ASP A O 1
ATOM 2206 N N . ASN A 1 299 ? -6.648 12.184 20.454 1.00 97.44 299 ASN A N 1
ATOM 2207 C CA . ASN A 1 299 ? -6.043 11.567 21.629 1.00 97.44 299 ASN A CA 1
ATOM 2208 C C . ASN A 1 299 ? -4.540 11.837 21.681 1.00 97.44 299 ASN A C 1
ATOM 2210 O O . ASN A 1 299 ? -3.863 12.006 20.659 1.00 97.44 299 ASN A O 1
ATOM 2214 N N . LYS A 1 300 ? -3.993 11.894 22.901 1.00 94.88 300 LYS A N 1
ATOM 2215 C CA . LYS A 1 300 ? -2.632 12.398 23.112 1.00 94.88 300 LYS A CA 1
ATOM 2216 C C . LYS A 1 300 ? -1.782 11.597 24.091 1.00 94.88 300 LYS A C 1
ATOM 2218 O O . LYS A 1 300 ? -2.032 11.575 25.299 1.00 94.88 300 LYS A O 1
ATOM 2223 N N . GLY A 1 301 ? -0.678 11.049 23.583 1.00 92.38 301 GLY A N 1
ATOM 2224 C CA . GLY A 1 301 ? 0.291 10.238 24.332 1.00 92.38 301 GLY A CA 1
ATOM 2225 C C . GLY A 1 301 ? 1.749 10.609 24.037 1.00 92.38 301 GLY A C 1
ATOM 2226 O O . GLY A 1 301 ? 2.028 11.435 23.174 1.00 92.38 301 GLY A O 1
ATOM 2227 N N . TYR A 1 302 ? 2.717 10.024 24.757 1.00 91.75 302 TYR A N 1
ATOM 2228 C CA . TYR A 1 302 ? 4.128 10.115 24.334 1.00 91.75 302 TYR A CA 1
ATOM 2229 C C . TYR A 1 302 ? 4.409 9.085 23.232 1.00 91.75 302 TYR A C 1
ATOM 2231 O O . TYR A 1 302 ? 4.975 9.421 22.197 1.00 91.75 302 TYR A O 1
ATOM 2239 N N . TYR A 1 303 ? 3.997 7.837 23.459 1.00 92.31 303 TYR A N 1
ATOM 2240 C CA . TYR A 1 303 ? 4.041 6.746 22.486 1.00 92.31 303 TYR A CA 1
ATOM 2241 C C . TYR A 1 303 ? 2.617 6.232 22.294 1.00 92.31 303 TYR A C 1
ATOM 2243 O O . TYR A 1 303 ? 2.005 5.874 23.304 1.00 92.31 303 TYR A O 1
ATOM 2251 N N . GLY A 1 304 ? 2.112 6.194 21.062 1.00 94.19 304 GLY A N 1
ATOM 2252 C CA . GLY A 1 304 ? 0.720 5.832 20.791 1.00 94.19 304 GLY A CA 1
ATOM 2253 C C . GLY A 1 304 ? -0.228 6.945 21.229 1.00 94.19 304 GLY A C 1
ATOM 2254 O O . GLY A 1 304 ? -0.564 7.032 22.413 1.00 94.19 304 GLY A O 1
ATOM 2255 N N . GLY A 1 305 ? -0.625 7.832 20.317 1.00 94.38 305 GLY A N 1
ATOM 2256 C CA . GLY A 1 305 ? -1.597 8.889 20.614 1.00 94.38 305 GLY A CA 1
ATOM 2257 C C . GLY A 1 305 ? -2.965 8.288 20.917 1.00 94.38 305 GLY A C 1
ATOM 2258 O O . GLY A 1 305 ? -3.489 8.524 22.005 1.00 94.38 305 GLY A O 1
ATOM 2259 N N . ALA A 1 306 ? -3.472 7.413 20.048 1.00 97.25 306 ALA A N 1
ATOM 2260 C CA . ALA A 1 306 ? -4.616 6.569 20.376 1.00 97.25 306 ALA A CA 1
ATOM 2261 C C . ALA A 1 306 ? -4.159 5.291 21.098 1.00 97.25 306 ALA A C 1
ATOM 2263 O O . ALA A 1 306 ? -4.432 5.127 22.288 1.00 97.25 306 ALA A O 1
ATOM 2264 N N . VAL A 1 307 ? -3.402 4.417 20.431 1.00 98.38 307 VAL A N 1
ATOM 2265 C CA . VAL A 1 307 ? -3.123 3.058 20.927 1.00 98.38 307 VAL A CA 1
ATOM 2266 C C . VAL A 1 307 ? -1.631 2.818 21.139 1.00 98.38 307 VAL A C 1
ATOM 2268 O O . VAL A 1 307 ? -0.796 3.108 20.286 1.00 98.38 307 VAL A O 1
ATOM 2271 N N . TYR A 1 308 ? -1.283 2.222 22.277 1.00 97.75 308 TYR A N 1
ATOM 2272 C CA . TYR A 1 308 ? 0.039 1.646 22.514 1.00 97.75 308 TYR A CA 1
ATOM 2273 C C . TYR A 1 308 ? -0.071 0.145 22.791 1.00 97.75 308 TYR A C 1
ATOM 2275 O O . TYR A 1 308 ? -0.729 -0.250 23.757 1.00 97.75 308 TYR A O 1
ATOM 2283 N N . ALA A 1 309 ? 0.639 -0.675 22.013 1.00 97.75 309 ALA A N 1
ATOM 2284 C CA . ALA A 1 309 ? 0.713 -2.123 22.173 1.00 97.75 309 ALA A CA 1
ATOM 2285 C C . ALA A 1 309 ? 2.120 -2.571 22.591 1.00 97.75 309 ALA A C 1
ATOM 2287 O O . ALA A 1 309 ? 3.108 -2.351 21.890 1.00 97.75 309 ALA A O 1
ATOM 2288 N N . SER A 1 310 ? 2.219 -3.202 23.764 1.00 95.06 310 SER A N 1
ATOM 2289 C CA . SER A 1 310 ? 3.478 -3.775 24.258 1.00 95.06 310 SER A CA 1
ATOM 2290 C C . SER A 1 310 ? 3.705 -5.213 23.769 1.00 95.06 310 SER A C 1
ATOM 2292 O O . SER A 1 310 ? 2.914 -5.759 23.014 1.00 95.06 310 SER A O 1
ATOM 2294 N N . THR A 1 311 ? 4.779 -5.864 24.222 1.00 94.56 311 THR A N 1
ATOM 2295 C CA . THR A 1 311 ? 5.166 -7.223 23.809 1.00 94.56 311 THR A CA 1
ATOM 2296 C C . THR A 1 311 ? 3.997 -8.219 23.780 1.00 94.56 311 THR A C 1
ATOM 2298 O O . THR A 1 311 ? 3.321 -8.417 24.791 1.00 94.56 311 THR A O 1
ATOM 2301 N N . SER A 1 312 ? 3.806 -8.893 22.642 1.00 95.56 312 SER A N 1
ATOM 2302 C CA . SER A 1 312 ? 2.760 -9.907 22.422 1.00 95.56 312 SER A CA 1
ATOM 2303 C C . SER A 1 312 ? 1.319 -9.411 22.537 1.00 95.56 312 SER A C 1
ATOM 2305 O O . SER A 1 312 ? 0.414 -10.241 22.539 1.00 95.56 312 SER A O 1
ATOM 2307 N N . ALA A 1 313 ? 1.089 -8.103 22.681 1.00 98.00 313 ALA A N 1
ATOM 2308 C CA . ALA A 1 313 ? -0.253 -7.544 22.603 1.00 98.00 313 ALA A CA 1
ATOM 2309 C C . ALA A 1 313 ? -0.778 -7.616 21.161 1.00 98.00 313 ALA A C 1
ATOM 2311 O O . ALA A 1 313 ? 0.003 -7.507 20.213 1.00 98.00 313 ALA A O 1
ATOM 2312 N N . THR A 1 314 ? -2.087 -7.796 21.015 1.00 98.50 314 THR A N 1
ATOM 2313 C CA . THR A 1 314 ? -2.759 -7.889 19.713 1.00 98.50 314 THR A CA 1
ATOM 2314 C C . THR A 1 314 ? -3.777 -6.767 19.588 1.00 98.50 314 THR A C 1
ATOM 2316 O O . THR A 1 314 ? -4.569 -6.550 20.511 1.00 98.50 314 THR A O 1
ATOM 2319 N N . VAL A 1 315 ? -3.748 -6.069 18.461 1.00 98.81 315 VAL A N 1
ATOM 2320 C CA . VAL A 1 315 ? -4.737 -5.063 18.083 1.00 98.81 315 VAL A CA 1
ATOM 2321 C C . VAL A 1 315 ? -5.425 -5.551 16.818 1.00 98.81 315 VAL A C 1
ATOM 2323 O O . VAL A 1 315 ? -4.746 -5.856 15.843 1.00 98.81 315 VAL A O 1
ATOM 2326 N N . THR A 1 316 ? -6.747 -5.640 16.857 1.00 98.81 316 THR A N 1
ATOM 2327 C CA . THR A 1 316 ? -7.583 -5.940 15.696 1.00 98.81 316 THR A CA 1
ATOM 2328 C C . THR A 1 316 ? -8.567 -4.797 15.519 1.00 98.81 316 THR A C 1
ATOM 2330 O O . THR A 1 316 ? -9.273 -4.457 16.473 1.00 98.81 316 THR A O 1
ATOM 2333 N N . THR A 1 317 ? -8.570 -4.187 14.342 1.00 98.75 317 THR A N 1
ATOM 2334 C CA . THR A 1 317 ? -9.429 -3.050 14.008 1.00 98.75 317 THR A CA 1
ATOM 2335 C C . THR A 1 317 ? -10.160 -3.298 12.700 1.00 98.75 317 THR A C 1
ATOM 2337 O O . THR A 1 317 ? -9.589 -3.869 11.777 1.00 98.75 317 THR A O 1
ATOM 2340 N N . ASP A 1 318 ? -11.418 -2.883 12.656 1.00 98.62 318 ASP A N 1
ATOM 2341 C CA . ASP A 1 318 ? -12.278 -2.966 11.480 1.00 98.62 318 ASP A CA 1
ATOM 2342 C C . ASP A 1 318 ? -13.121 -1.688 11.398 1.00 98.62 318 ASP A C 1
ATOM 2344 O O . ASP A 1 318 ? -13.821 -1.334 12.353 1.00 98.62 318 ASP A O 1
ATOM 2348 N N . THR A 1 319 ? -13.000 -0.948 10.297 1.00 98.38 319 THR A N 1
ATOM 2349 C CA . THR A 1 319 ? -13.770 0.283 10.060 1.00 98.38 319 THR A CA 1
ATOM 2350 C C . THR A 1 319 ? -13.572 1.328 11.180 1.00 98.38 319 THR A C 1
ATOM 2352 O O . THR A 1 319 ? -14.481 2.049 11.599 1.00 98.38 319 THR A O 1
ATOM 2355 N N . VAL A 1 320 ? -12.346 1.437 11.712 1.00 98.88 320 VAL A N 1
ATOM 2356 C CA . VAL A 1 320 ? -12.008 2.377 12.797 1.00 98.88 320 VAL A CA 1
ATOM 2357 C C . VAL A 1 320 ? -11.414 3.667 12.236 1.00 98.88 320 VAL A C 1
ATOM 2359 O O . VAL A 1 320 ? -10.516 3.663 11.400 1.00 98.88 320 VAL A O 1
ATOM 2362 N N . THR A 1 321 ? -11.852 4.817 12.749 1.00 98.81 321 THR A N 1
ATOM 2363 C CA . THR A 1 321 ? -11.284 6.122 12.375 1.00 98.81 321 THR A CA 1
ATOM 2364 C C . THR A 1 321 ? -10.294 6.626 13.427 1.00 98.81 321 THR A C 1
ATOM 2366 O O . THR A 1 321 ? -10.685 7.005 14.528 1.00 98.81 321 THR A O 1
ATOM 2369 N N . PHE A 1 322 ? -9.009 6.703 13.085 1.00 98.81 322 PHE A N 1
ATOM 2370 C CA . PHE A 1 322 ? -7.941 7.333 13.863 1.00 98.81 322 PHE A CA 1
ATOM 2371 C C . PHE A 1 322 ? -7.683 8.760 13.356 1.00 98.81 322 PHE A C 1
ATOM 2373 O O . PHE A 1 322 ? -6.858 8.961 12.465 1.00 98.81 322 PHE A O 1
ATOM 2380 N N . ASP A 1 323 ? -8.342 9.757 13.951 1.00 98.69 323 ASP A N 1
ATOM 2381 C CA . ASP A 1 323 ? -8.330 11.149 13.471 1.00 98.69 323 ASP A CA 1
ATOM 2382 C C . ASP A 1 323 ? -7.571 12.107 14.407 1.00 98.69 323 ASP A C 1
ATOM 2384 O O . ASP A 1 323 ? -7.849 12.191 15.604 1.00 98.69 323 ASP A O 1
ATOM 2388 N N . GLY A 1 324 ? -6.605 12.865 13.888 1.00 98.19 324 GLY A N 1
ATOM 2389 C CA . GLY A 1 324 ? -5.969 13.966 14.630 1.00 98.19 324 GLY A CA 1
ATOM 2390 C C . GLY A 1 324 ? -5.140 13.550 15.857 1.00 98.19 324 GLY A C 1
ATOM 2391 O O . GLY A 1 324 ? -4.742 14.394 16.673 1.00 98.19 324 GLY A O 1
ATOM 2392 N N . ASN A 1 325 ? -4.843 12.259 16.036 1.00 98.19 325 ASN A N 1
ATOM 2393 C CA . ASN A 1 325 ? -4.144 11.791 17.230 1.00 98.19 325 ASN A CA 1
ATOM 2394 C C . ASN A 1 325 ? -2.681 12.248 17.223 1.00 98.19 325 ASN A C 1
ATOM 2396 O O . ASN A 1 325 ? -1.996 12.276 16.197 1.00 98.19 325 ASN A O 1
ATOM 2400 N N . THR A 1 326 ? -2.181 12.633 18.397 1.00 96.06 326 THR A N 1
ATOM 2401 C CA . THR A 1 326 ? -0.875 13.289 18.527 1.00 96.06 326 THR A CA 1
ATOM 2402 C C . THR A 1 326 ? 0.045 12.545 19.489 1.00 96.06 326 THR A C 1
ATOM 2404 O O . THR A 1 326 ? -0.295 12.324 20.656 1.00 96.06 326 THR A O 1
ATOM 2407 N N . ALA A 1 327 ? 1.270 12.254 19.046 1.00 95.00 327 ALA A N 1
ATOM 2408 C CA . ALA A 1 327 ? 2.299 11.651 19.895 1.00 95.00 327 ALA A CA 1
ATOM 2409 C C . ALA A 1 327 ? 3.719 12.172 19.619 1.00 95.00 327 ALA A C 1
ATOM 2411 O O . ALA A 1 327 ? 3.963 13.007 18.749 1.00 95.00 327 ALA A O 1
ATOM 2412 N N . TYR A 1 328 ? 4.706 11.687 20.375 1.00 93.06 328 TYR A N 1
ATOM 2413 C CA . TYR A 1 328 ? 6.105 11.793 19.948 1.00 93.06 328 TYR A CA 1
ATOM 2414 C C . TYR A 1 328 ? 6.456 10.701 18.931 1.00 93.06 328 TYR A C 1
ATOM 2416 O O . TYR A 1 328 ? 7.217 10.976 18.003 1.00 93.06 328 TYR A O 1
ATOM 2424 N N . TYR A 1 329 ? 5.866 9.514 19.093 1.00 93.88 329 TYR A N 1
ATOM 2425 C CA . TYR A 1 329 ? 6.026 8.347 18.226 1.00 93.88 329 TYR A CA 1
ATOM 2426 C C . TYR A 1 329 ? 4.684 7.615 18.101 1.00 93.88 329 TYR A C 1
ATOM 2428 O O . TYR A 1 329 ? 4.082 7.327 19.140 1.00 93.88 329 TYR A O 1
ATOM 2436 N N . GLY A 1 330 ? 4.233 7.295 16.885 1.00 94.81 330 GLY A N 1
ATOM 2437 C CA . GLY A 1 330 ? 2.957 6.599 16.663 1.00 94.81 330 GLY A CA 1
ATOM 2438 C C . GLY A 1 330 ? 1.756 7.452 17.065 1.00 94.81 330 GLY A C 1
ATOM 2439 O O . GLY A 1 330 ? 1.252 7.298 18.175 1.00 94.81 330 GLY A O 1
ATOM 2440 N N . GLY A 1 331 ? 1.329 8.401 16.230 1.00 94.88 331 GLY A N 1
ATOM 2441 C CA . GLY A 1 331 ? 0.170 9.257 16.527 1.00 94.88 331 GLY A CA 1
ATOM 2442 C C . GLY A 1 331 ? -1.118 8.440 16.631 1.00 94.88 331 GLY A C 1
ATOM 2443 O O . GLY A 1 331 ? -1.769 8.483 17.671 1.00 94.88 331 GLY A O 1
ATOM 2444 N N . GLY A 1 332 ? -1.418 7.609 15.635 1.00 97.38 332 GLY A N 1
ATOM 2445 C CA . GLY A 1 332 ? -2.478 6.602 15.721 1.00 97.38 332 GLY A CA 1
ATOM 2446 C C . GLY A 1 332 ? -2.083 5.457 16.658 1.00 97.38 332 GLY A C 1
ATOM 2447 O O . GLY A 1 332 ? -2.592 5.351 17.777 1.00 97.38 332 GLY A O 1
ATOM 2448 N N . ALA A 1 333 ? -1.116 4.638 16.241 1.00 97.81 333 ALA A N 1
ATOM 2449 C CA . ALA A 1 333 ? -0.698 3.438 16.961 1.00 97.81 333 ALA A CA 1
ATOM 2450 C C . ALA A 1 333 ? 0.826 3.320 17.128 1.00 97.81 333 ALA A C 1
ATOM 2452 O O . ALA A 1 333 ? 1.618 3.734 16.281 1.00 97.81 333 ALA A O 1
ATOM 2453 N N . TYR A 1 334 ? 1.245 2.704 18.233 1.00 97.44 334 TYR A N 1
ATOM 2454 C CA . TYR A 1 334 ? 2.636 2.336 18.493 1.00 97.44 334 TYR A CA 1
ATOM 2455 C C . TYR A 1 334 ? 2.730 0.858 18.879 1.00 97.44 334 TYR A C 1
ATOM 2457 O O . TYR A 1 334 ? 2.185 0.455 19.910 1.00 97.44 334 TYR A O 1
ATOM 2465 N N . LEU A 1 335 ? 3.474 0.080 18.094 1.00 97.12 335 LEU A N 1
ATOM 2466 C CA . LEU A 1 335 ? 3.713 -1.353 18.271 1.00 97.12 335 LEU A CA 1
ATOM 2467 C C . LEU A 1 335 ? 5.170 -1.601 18.681 1.00 97.12 335 LEU A C 1
ATOM 2469 O O . LEU A 1 335 ? 6.102 -0.969 18.179 1.00 97.12 335 LEU A O 1
ATOM 2473 N N . THR A 1 336 ? 5.396 -2.539 19.602 1.00 94.19 336 THR A N 1
ATOM 2474 C CA . THR A 1 336 ? 6.751 -2.959 19.978 1.00 94.19 336 THR A CA 1
ATOM 2475 C C . THR A 1 336 ? 6.922 -4.451 20.241 1.00 94.19 336 THR A C 1
ATOM 2477 O O . THR A 1 336 ? 6.052 -5.111 20.817 1.00 94.19 336 THR A O 1
ATOM 2480 N N . ASN A 1 337 ? 8.118 -4.964 19.932 1.00 92.50 337 ASN A N 1
ATOM 2481 C CA . ASN A 1 337 ? 8.489 -6.374 20.048 1.00 92.50 337 ASN A CA 1
ATOM 2482 C C . ASN A 1 337 ? 7.459 -7.236 19.310 1.00 92.50 337 ASN A C 1
ATOM 2484 O O . ASN A 1 337 ? 6.938 -6.800 18.306 1.00 92.50 337 ASN A O 1
ATOM 2488 N N . THR A 1 338 ? 7.090 -8.399 19.844 1.00 95.12 338 THR A N 1
ATOM 2489 C CA . THR A 1 338 ? 6.126 -9.335 19.239 1.00 95.12 338 THR A CA 1
ATOM 2490 C C . THR A 1 338 ? 4.660 -8.881 19.246 1.00 95.12 338 THR A C 1
ATOM 2492 O O . THR A 1 338 ? 3.773 -9.723 19.330 1.00 95.12 338 THR A O 1
ATOM 2495 N N . SER A 1 339 ? 4.376 -7.575 19.271 1.00 97.06 339 SER A N 1
ATOM 2496 C CA . SER A 1 339 ? 2.994 -7.095 19.105 1.00 97.06 339 SER A CA 1
ATOM 2497 C C . SER A 1 339 ? 2.555 -7.156 17.647 1.00 97.06 339 SER A C 1
ATOM 2499 O O . SER A 1 339 ? 3.384 -7.174 16.736 1.00 97.06 339 SER A O 1
ATOM 2501 N N . SER A 1 340 ? 1.242 -7.196 17.457 1.00 97.94 340 SER A N 1
ATOM 2502 C CA . SER A 1 340 ? 0.605 -7.271 16.144 1.00 97.94 340 SER A CA 1
ATOM 2503 C C . SER A 1 340 ? -0.532 -6.267 16.031 1.00 97.94 340 SER A C 1
ATOM 2505 O O . SER A 1 340 ? -1.227 -5.998 17.019 1.00 97.94 340 SER A O 1
ATOM 2507 N N . LEU A 1 341 ? -0.693 -5.741 14.822 1.00 98.50 341 LEU A N 1
ATOM 2508 C CA . LEU A 1 341 ? -1.873 -5.028 14.359 1.00 98.50 341 LEU A CA 1
ATOM 2509 C C . LEU A 1 341 ? -2.408 -5.741 13.116 1.00 98.50 341 LEU A C 1
ATOM 2511 O O . LEU A 1 341 ? -1.666 -5.932 12.155 1.00 98.50 341 LEU A O 1
ATOM 2515 N N . THR A 1 342 ? -3.682 -6.103 13.152 1.00 98.75 342 THR A N 1
ATOM 2516 C CA . THR A 1 342 ? -4.447 -6.527 11.979 1.00 98.75 342 THR A CA 1
ATOM 2517 C C . THR A 1 342 ? -5.566 -5.524 11.789 1.00 98.75 342 THR A C 1
ATOM 2519 O O . THR A 1 342 ? -6.314 -5.275 12.734 1.00 98.75 342 THR A O 1
ATOM 2522 N N . ASP A 1 343 ? -5.636 -4.930 10.609 1.00 98.69 343 ASP A N 1
ATOM 2523 C CA . ASP A 1 343 ? -6.559 -3.844 10.310 1.00 98.69 343 ASP A CA 1
ATOM 2524 C C . ASP A 1 343 ? -7.282 -4.082 8.986 1.00 98.69 343 ASP A C 1
ATOM 2526 O O . ASP A 1 343 ? -6.649 -4.486 8.007 1.00 98.69 343 ASP A O 1
ATOM 2530 N N . THR A 1 344 ? -8.582 -3.794 8.969 1.00 98.56 344 THR A N 1
ATOM 2531 C CA . THR A 1 344 ? -9.436 -3.871 7.782 1.00 98.56 344 THR A CA 1
ATOM 2532 C C . THR A 1 344 ? -10.264 -2.591 7.666 1.00 98.56 344 THR A C 1
ATOM 2534 O O . THR A 1 344 ? -10.870 -2.160 8.643 1.00 98.56 344 THR A O 1
ATOM 2537 N N . ASP A 1 345 ? -10.238 -1.938 6.504 1.00 98.31 345 ASP A N 1
ATOM 2538 C CA . ASP A 1 345 ? -11.106 -0.800 6.147 1.00 98.31 345 ASP A CA 1
ATOM 2539 C C . ASP A 1 345 ? -11.081 0.411 7.108 1.00 98.31 345 ASP A C 1
ATOM 2541 O O . ASP A 1 345 ? -12.007 1.225 7.160 1.00 98.31 345 ASP A O 1
ATOM 2545 N N . SER A 1 346 ? -10.003 0.581 7.880 1.00 98.81 346 SER A N 1
ATOM 2546 C CA . SER A 1 346 ? -9.848 1.718 8.796 1.00 98.81 346 SER A CA 1
ATOM 2547 C C . SER A 1 346 ? -9.219 2.943 8.129 1.00 98.81 346 SER A C 1
ATOM 2549 O O . SER A 1 346 ? -8.524 2.870 7.115 1.00 98.81 346 SER A O 1
ATOM 2551 N N . VAL A 1 347 ? -9.390 4.105 8.764 1.00 98.88 347 VAL A N 1
ATOM 2552 C CA . VAL A 1 347 ? -8.839 5.385 8.298 1.00 98.88 347 VAL A CA 1
ATOM 2553 C C . VAL A 1 347 ? -7.926 5.995 9.355 1.00 98.88 347 VAL A C 1
ATOM 2555 O O . VAL A 1 347 ? -8.348 6.290 10.468 1.00 98.88 347 VAL A O 1
ATOM 2558 N N . PHE A 1 348 ? -6.679 6.275 8.990 1.00 98.88 348 PHE A N 1
ATOM 2559 C CA . PHE A 1 348 ? -5.727 7.066 9.762 1.00 98.88 348 PHE A CA 1
ATOM 2560 C C . PHE A 1 348 ? -5.597 8.452 9.130 1.00 98.88 348 PHE A C 1
ATOM 2562 O O . PHE A 1 348 ? -4.836 8.641 8.177 1.00 98.88 348 PHE A O 1
ATOM 2569 N N . SER A 1 349 ? -6.306 9.442 9.673 1.00 98.62 349 SER A N 1
ATOM 2570 C CA . SER A 1 349 ? -6.328 10.809 9.150 1.00 98.62 349 SER A CA 1
ATOM 2571 C C . SER A 1 349 ? -5.670 11.819 10.083 1.00 98.62 349 SER A C 1
ATOM 2573 O O . SER A 1 349 ? -5.860 11.799 11.298 1.00 98.62 349 SER A O 1
ATOM 2575 N N . ASP A 1 350 ? -4.891 12.736 9.507 1.00 98.50 350 ASP A N 1
ATOM 2576 C CA . ASP A 1 350 ? -4.363 13.930 10.180 1.00 98.50 350 ASP A CA 1
ATOM 2577 C C . ASP A 1 350 ? -3.606 13.650 11.498 1.00 98.50 350 ASP A C 1
ATOM 2579 O O . ASP A 1 350 ? -3.439 14.530 12.351 1.00 98.50 350 ASP A O 1
ATOM 2583 N N . ASN A 1 351 ? -3.090 12.429 11.681 1.00 98.62 351 ASN A N 1
ATOM 2584 C CA . ASN A 1 351 ? -2.319 12.084 12.866 1.00 98.62 351 ASN A CA 1
ATOM 2585 C C . ASN A 1 351 ? -0.949 12.759 12.793 1.00 98.62 351 ASN A C 1
ATOM 2587 O O . ASN A 1 351 ? -0.327 12.868 11.730 1.00 98.62 351 ASN A O 1
ATOM 2591 N N . THR A 1 352 ? -0.447 13.219 13.939 1.00 97.81 352 THR A N 1
ATOM 2592 C CA . THR A 1 352 ? 0.796 13.996 13.985 1.00 97.81 352 THR A CA 1
ATOM 2593 C C . THR A 1 352 ? 1.798 13.453 14.988 1.00 97.81 352 THR A C 1
ATOM 2595 O O . THR A 1 352 ? 1.469 13.065 16.113 1.00 97.81 352 THR A O 1
ATOM 2598 N N . THR A 1 353 ? 3.074 13.469 14.599 1.00 95.38 353 THR A N 1
ATOM 2599 C CA . THR A 1 353 ? 4.178 13.174 15.514 1.00 95.38 353 THR A CA 1
ATOM 2600 C C . THR A 1 353 ? 5.246 14.249 15.520 1.00 95.38 353 THR A C 1
ATOM 2602 O O . THR A 1 353 ? 5.498 14.944 14.539 1.00 95.38 353 THR A O 1
ATOM 2605 N N . THR A 1 354 ? 5.919 14.381 16.666 1.00 90.44 354 THR A N 1
ATOM 2606 C CA . THR A 1 354 ? 7.132 15.211 16.754 1.00 90.44 354 THR A CA 1
ATOM 2607 C C . THR A 1 354 ? 8.342 14.518 16.121 1.00 90.44 354 THR A C 1
ATOM 2609 O O . THR A 1 354 ? 9.229 15.201 15.608 1.00 90.44 354 THR A O 1
ATOM 2612 N N . TYR A 1 355 ? 8.396 13.181 16.174 1.00 89.19 355 TYR A N 1
ATOM 2613 C CA . TYR A 1 355 ? 9.498 12.392 15.631 1.00 89.19 355 TYR A CA 1
ATOM 2614 C C . TYR A 1 355 ? 9.022 11.398 14.567 1.00 89.19 355 TYR A C 1
ATOM 2616 O O . TYR A 1 355 ? 9.148 11.705 13.393 1.00 89.19 355 TYR A O 1
ATOM 2624 N N . TYR A 1 356 ? 8.519 10.214 14.900 1.00 92.56 356 TYR A N 1
ATOM 2625 C CA . TYR A 1 356 ? 8.446 9.129 13.903 1.00 92.56 356 TYR A CA 1
ATOM 2626 C C . TYR A 1 356 ? 7.055 8.490 13.818 1.00 92.56 356 TYR A C 1
ATOM 2628 O O . TYR A 1 356 ? 6.440 8.276 14.865 1.00 92.56 356 TYR A O 1
ATOM 2636 N N . GLY A 1 357 ? 6.622 8.140 12.598 1.00 86.81 357 GLY A N 1
ATOM 2637 C CA . GLY A 1 357 ? 5.432 7.326 12.305 1.00 86.81 357 GLY A CA 1
ATOM 2638 C C . GLY A 1 357 ? 4.140 7.963 12.791 1.00 86.81 357 GLY A C 1
ATOM 2639 O O . GLY A 1 357 ? 3.702 7.673 13.903 1.00 86.81 357 GLY A O 1
ATOM 2640 N N . ALA A 1 358 ? 3.554 8.889 12.027 1.00 94.06 358 ALA A N 1
ATOM 2641 C CA . ALA A 1 358 ? 2.410 9.639 12.542 1.00 94.06 358 ALA A CA 1
ATOM 2642 C C . ALA A 1 358 ? 1.110 8.828 12.584 1.00 94.06 358 ALA A C 1
ATOM 2644 O O . ALA A 1 358 ? 0.398 8.924 13.577 1.00 94.06 358 ALA A O 1
ATOM 2645 N N . GLY A 1 359 ? 0.857 7.957 11.611 1.00 96.75 359 GLY A N 1
ATOM 2646 C CA . GLY A 1 359 ? -0.163 6.913 11.719 1.00 96.75 359 GLY A CA 1
ATOM 2647 C C . GLY A 1 359 ? 0.318 5.789 12.637 1.00 96.75 359 GLY A C 1
ATOM 2648 O O . GLY A 1 359 ? -0.132 5.680 13.778 1.00 96.75 359 GLY A O 1
ATOM 2649 N N . ILE A 1 360 ? 1.286 4.997 12.169 1.00 98.38 360 ILE A N 1
ATOM 2650 C CA . ILE A 1 360 ? 1.780 3.800 12.863 1.00 98.38 360 ILE A CA 1
ATOM 2651 C C . ILE A 1 360 ? 3.296 3.870 13.060 1.00 98.38 360 ILE A C 1
ATOM 2653 O O . ILE A 1 360 ? 4.056 4.262 12.173 1.00 98.38 360 ILE A O 1
ATOM 2657 N N . TYR A 1 361 ? 3.749 3.439 14.234 1.00 97.69 361 TYR A N 1
ATOM 2658 C CA . TYR A 1 361 ? 5.160 3.221 14.530 1.00 97.69 361 TYR A CA 1
ATOM 2659 C C . TYR A 1 361 ? 5.409 1.772 14.961 1.00 97.69 361 TYR A C 1
ATOM 2661 O O . TYR A 1 361 ? 4.792 1.312 15.924 1.00 97.69 361 TYR A O 1
ATOM 2669 N N . LEU A 1 362 ? 6.360 1.089 14.316 1.00 97.00 362 LEU A N 1
ATOM 2670 C CA . LEU A 1 362 ? 6.774 -0.282 14.632 1.00 97.00 362 LEU A CA 1
ATOM 2671 C C . LEU A 1 362 ? 8.219 -0.349 15.133 1.00 97.00 362 LEU A C 1
ATOM 2673 O O . LEU A 1 362 ? 9.118 0.314 14.605 1.00 97.00 362 LEU A O 1
ATOM 2677 N N . TYR A 1 363 ? 8.444 -1.176 16.159 1.00 94.44 363 TYR A N 1
ATOM 2678 C CA . TYR A 1 363 ? 9.776 -1.411 16.715 1.00 94.44 363 TYR A CA 1
ATOM 2679 C C . TYR A 1 363 ? 9.977 -2.811 17.300 1.00 94.44 363 TYR A C 1
ATOM 2681 O O . TYR A 1 363 ? 9.566 -3.088 18.437 1.00 94.44 363 TYR A O 1
ATOM 2689 N N . GLY A 1 364 ? 10.696 -3.660 16.573 1.00 89.12 364 GLY A N 1
ATOM 2690 C CA . GLY A 1 364 ? 11.209 -4.941 17.034 1.00 89.12 364 GLY A CA 1
ATOM 2691 C C . GLY A 1 364 ? 12.552 -4.806 17.755 1.00 89.12 364 GLY A C 1
ATOM 2692 O O . GLY A 1 364 ? 13.335 -3.882 17.543 1.00 89.12 364 GLY A O 1
ATOM 2693 N N . SER A 1 365 ? 12.838 -5.735 18.670 1.00 86.38 365 SER A N 1
ATOM 2694 C CA . SER A 1 365 ? 14.086 -5.712 19.459 1.00 86.38 365 SER A CA 1
ATOM 2695 C C . SER A 1 365 ? 15.134 -6.728 19.003 1.00 86.38 365 SER A C 1
ATOM 2697 O O . SER A 1 365 ? 16.298 -6.630 19.403 1.00 86.38 365 SER A O 1
ATOM 2699 N N . SER A 1 366 ? 14.744 -7.721 18.198 1.00 82.25 366 SER A N 1
ATOM 2700 C CA . SER A 1 366 ? 15.625 -8.778 17.677 1.00 82.25 366 SER A CA 1
ATOM 2701 C C . SER A 1 366 ? 14.923 -9.598 16.590 1.00 82.25 366 SER A C 1
ATOM 2703 O O . SER A 1 366 ? 13.701 -9.545 16.502 1.00 82.25 366 SER A O 1
ATOM 2705 N N . THR A 1 367 ? 15.661 -10.459 15.882 1.00 73.25 367 THR A N 1
ATOM 2706 C CA . THR A 1 367 ? 15.121 -11.413 14.889 1.00 73.25 367 THR A CA 1
ATOM 2707 C C . THR A 1 367 ? 14.060 -12.382 15.431 1.00 73.25 367 THR A C 1
ATOM 2709 O O . THR A 1 367 ? 13.319 -12.969 14.659 1.00 73.25 367 THR A O 1
ATOM 2712 N N . SER A 1 368 ? 13.967 -12.576 16.752 1.00 77.31 368 SER A N 1
ATOM 2713 C CA . SER A 1 368 ? 12.917 -13.386 17.396 1.00 77.31 368 SER A CA 1
ATOM 2714 C C . SER A 1 368 ? 11.826 -12.549 18.076 1.00 77.31 368 SER A C 1
ATOM 2716 O O . SER A 1 368 ? 11.010 -13.095 18.816 1.00 77.31 368 SER A O 1
ATOM 2718 N N . SER A 1 369 ? 11.871 -11.225 17.913 1.00 83.69 369 SER A N 1
ATOM 2719 C CA . SER A 1 369 ? 11.009 -10.263 18.603 1.00 83.69 369 SER A CA 1
ATOM 2720 C C . SER A 1 369 ? 10.624 -9.114 17.670 1.00 83.69 369 SER A C 1
ATOM 2722 O O . SER A 1 369 ? 10.933 -7.958 17.983 1.00 83.69 369 SER A O 1
ATOM 2724 N N . TYR A 1 370 ? 9.995 -9.445 16.542 1.00 86.81 370 TYR A N 1
ATOM 2725 C CA . TYR A 1 370 ? 9.557 -8.486 15.530 1.00 86.81 370 TYR A CA 1
ATOM 2726 C C . TYR A 1 370 ? 8.108 -8.050 15.733 1.00 86.81 370 TYR A C 1
ATOM 2728 O O . TYR A 1 370 ? 7.295 -8.854 16.193 1.00 86.81 370 TYR A O 1
ATOM 2736 N N . ALA A 1 371 ? 7.807 -6.784 15.435 1.00 93.50 371 ALA A N 1
ATOM 2737 C CA . ALA A 1 371 ? 6.428 -6.300 15.400 1.00 93.50 371 ALA A CA 1
ATOM 2738 C C . ALA A 1 371 ? 5.833 -6.557 14.016 1.00 93.50 371 ALA A C 1
ATOM 2740 O O . ALA A 1 371 ? 6.564 -6.574 13.027 1.00 93.50 371 ALA A O 1
ATOM 2741 N N . THR A 1 372 ? 4.520 -6.759 13.964 1.00 96.44 372 THR A N 1
ATOM 2742 C CA . THR A 1 372 ? 3.798 -7.092 12.727 1.00 96.44 372 THR A CA 1
ATOM 2743 C C . THR A 1 372 ? 2.653 -6.112 12.496 1.00 96.44 372 THR A C 1
ATOM 2745 O O . THR A 1 372 ? 1.966 -5.735 13.452 1.00 96.44 372 THR A O 1
ATOM 2748 N N . ALA A 1 373 ? 2.456 -5.699 11.248 1.00 98.12 373 ALA A N 1
ATOM 2749 C CA . ALA A 1 373 ? 1.257 -4.998 10.805 1.00 98.12 373 ALA A CA 1
ATOM 2750 C C . ALA A 1 373 ? 0.765 -5.589 9.480 1.00 98.12 373 ALA A C 1
ATOM 2752 O O . ALA A 1 373 ? 1.512 -5.619 8.503 1.00 98.12 373 ALA A O 1
ATOM 2753 N N . THR A 1 374 ? -0.490 -6.025 9.460 1.00 98.62 374 THR A N 1
ATOM 2754 C CA . THR A 1 374 ? -1.192 -6.484 8.257 1.00 98.62 374 THR A CA 1
ATOM 2755 C C . THR A 1 374 ? -2.402 -5.589 8.059 1.00 98.62 374 THR A C 1
ATOM 2757 O O . THR A 1 374 ? -3.279 -5.572 8.924 1.00 98.62 374 THR A O 1
ATOM 2760 N N . LEU A 1 375 ? -2.403 -4.815 6.975 1.00 98.75 375 LEU A N 1
ATOM 2761 C CA . LEU A 1 375 ? -3.407 -3.788 6.695 1.00 98.75 375 LEU A CA 1
ATOM 2762 C C . LEU A 1 375 ? -4.074 -4.085 5.347 1.00 98.75 375 LEU A C 1
ATOM 2764 O O . LEU A 1 375 ? -3.364 -4.306 4.362 1.00 98.75 375 LEU A O 1
ATOM 2768 N N . THR A 1 376 ? -5.405 -4.081 5.314 1.00 98.56 376 THR A N 1
ATOM 2769 C CA . THR A 1 376 ? -6.215 -4.345 4.115 1.00 98.56 376 THR A CA 1
ATOM 2770 C C . THR A 1 376 ? -7.293 -3.275 3.978 1.00 98.56 376 THR A C 1
ATOM 2772 O O . THR A 1 376 ? -8.004 -3.013 4.943 1.00 98.56 376 THR A O 1
ATOM 2775 N N . GLY A 1 377 ? -7.402 -2.624 2.817 1.00 97.69 377 GLY A N 1
ATOM 2776 C CA . GLY A 1 377 ? -8.416 -1.578 2.591 1.00 97.69 377 GLY A CA 1
ATOM 2777 C C . GLY A 1 377 ? -8.203 -0.292 3.409 1.00 97.69 377 GLY A C 1
ATOM 2778 O O . GLY A 1 377 ? -9.062 0.586 3.450 1.00 97.69 377 GLY A O 1
ATOM 2779 N N . THR A 1 378 ? -7.059 -0.155 4.087 1.00 98.75 378 THR A N 1
ATOM 2780 C CA . THR A 1 378 ? -6.780 0.952 5.013 1.00 98.75 378 THR A CA 1
ATOM 2781 C C . THR A 1 378 ? -6.408 2.247 4.276 1.00 98.75 378 THR A C 1
ATOM 2783 O O . THR A 1 378 ? -5.612 2.240 3.334 1.00 98.75 378 THR A O 1
ATOM 2786 N N . GLU A 1 379 ? -6.878 3.402 4.759 1.00 98.81 379 GLU A N 1
ATOM 2787 C CA . GLU A 1 379 ? -6.460 4.726 4.267 1.00 98.81 379 GLU A CA 1
ATOM 2788 C C . GLU A 1 379 ? -5.550 5.459 5.269 1.00 98.81 379 GLU A C 1
ATOM 2790 O O . GLU A 1 379 ? -5.881 5.627 6.440 1.00 98.81 379 GLU A O 1
ATOM 2795 N N . PHE A 1 380 ? -4.433 6.011 4.792 1.00 98.88 380 PHE A N 1
ATOM 2796 C CA . PHE A 1 380 ? -3.594 6.981 5.494 1.00 98.88 380 PHE A CA 1
ATOM 2797 C C . PHE A 1 380 ? -3.651 8.336 4.791 1.00 98.88 380 PHE A C 1
ATOM 2799 O O . PHE A 1 380 ? -3.024 8.524 3.747 1.00 98.88 380 PHE A O 1
ATOM 2806 N N . SER A 1 381 ? -4.329 9.311 5.398 1.00 98.50 381 SER A N 1
ATOM 2807 C CA . SER A 1 381 ? -4.595 10.618 4.786 1.00 98.50 381 SER A CA 1
ATOM 2808 C C . SER A 1 381 ? -4.033 11.775 5.613 1.00 98.50 381 SER A C 1
ATOM 2810 O O . SER A 1 381 ? -4.373 11.938 6.782 1.00 98.50 381 SER A O 1
ATOM 2812 N N . GLY A 1 382 ? -3.184 12.627 5.033 1.00 98.31 382 GLY A N 1
ATOM 2813 C CA . GLY A 1 382 ? -2.755 13.878 5.687 1.00 98.31 382 GLY A CA 1
ATOM 2814 C C . GLY A 1 382 ? -1.896 13.714 6.952 1.00 98.31 382 GLY A C 1
ATOM 2815 O O . GLY A 1 382 ? -1.686 14.680 7.689 1.00 98.31 382 GLY A O 1
ATOM 2816 N N . ASN A 1 383 ? -1.365 12.518 7.219 1.00 98.81 383 ASN A N 1
ATOM 2817 C CA . ASN A 1 383 ? -0.558 12.270 8.413 1.00 98.81 383 ASN A CA 1
ATOM 2818 C C . ASN A 1 383 ? 0.804 12.974 8.312 1.00 98.81 383 ASN A C 1
ATOM 2820 O O . ASN A 1 383 ? 1.408 13.054 7.240 1.00 98.81 383 ASN A O 1
ATOM 2824 N N . SER A 1 384 ? 1.310 13.494 9.435 1.00 98.25 384 SER A N 1
ATOM 2825 C CA . SER A 1 384 ? 2.517 14.331 9.454 1.00 98.25 384 SER A CA 1
ATOM 2826 C C . SER A 1 384 ? 3.528 13.917 10.526 1.00 98.25 384 SER A C 1
ATOM 2828 O O . SER A 1 384 ? 3.294 14.096 11.726 1.00 98.25 384 SER A O 1
ATOM 2830 N N . GLY A 1 385 ? 4.715 13.477 10.098 1.00 96.38 385 GLY A N 1
ATOM 2831 C CA . GLY A 1 385 ? 5.831 13.063 10.962 1.00 96.38 385 GLY A CA 1
ATOM 2832 C C . GLY A 1 385 ? 7.188 13.676 10.583 1.00 96.38 385 GLY A C 1
ATOM 2833 O O . GLY A 1 385 ? 7.311 14.494 9.666 1.00 96.38 385 GLY A O 1
ATOM 2834 N N . ASN A 1 386 ? 8.257 13.312 11.301 1.00 95.75 386 ASN A N 1
ATOM 2835 C CA . ASN A 1 386 ? 9.632 13.597 10.859 1.00 95.75 386 ASN A CA 1
ATOM 2836 C C . ASN A 1 386 ? 10.115 12.538 9.871 1.00 95.75 386 ASN A C 1
ATOM 2838 O O . ASN A 1 386 ? 10.592 12.902 8.804 1.00 95.75 386 ASN A O 1
ATOM 2842 N N . TYR A 1 387 ? 9.933 11.260 10.191 1.00 96.31 387 TYR A N 1
ATOM 2843 C CA . TYR A 1 387 ? 10.193 10.141 9.284 1.00 96.31 387 TYR A CA 1
ATOM 2844 C C . TYR A 1 387 ? 8.964 9.246 9.236 1.00 96.31 387 TYR A C 1
ATOM 2846 O O . TYR A 1 387 ? 8.410 8.960 10.303 1.00 96.31 387 TYR A O 1
ATOM 2854 N N . GLY A 1 388 ? 8.569 8.820 8.035 1.00 96.25 388 GLY A N 1
ATOM 2855 C CA . GLY A 1 388 ? 7.345 8.049 7.838 1.00 96.25 388 GLY A CA 1
ATOM 2856 C C . GLY A 1 388 ? 6.127 8.890 8.197 1.00 96.25 388 GLY A C 1
ATOM 2857 O O . GLY A 1 388 ? 5.671 8.859 9.344 1.00 96.25 388 GLY A O 1
ATOM 2858 N N . GLY A 1 389 ? 5.641 9.708 7.259 1.00 96.69 389 GLY A N 1
ATOM 2859 C CA . GLY A 1 389 ? 4.478 10.564 7.517 1.00 96.69 389 GLY A CA 1
ATOM 2860 C C . GLY A 1 389 ? 3.263 9.748 7.954 1.00 96.69 389 GLY A C 1
ATOM 2861 O O . GLY A 1 389 ? 2.594 10.140 8.901 1.00 96.69 389 GLY A O 1
ATOM 2862 N N . ALA A 1 390 ? 3.073 8.562 7.377 1.00 98.25 390 ALA A N 1
ATOM 2863 C CA . ALA A 1 390 ? 2.093 7.575 7.809 1.00 98.25 390 ALA A CA 1
ATOM 2864 C C . ALA A 1 390 ? 2.734 6.489 8.687 1.00 98.25 390 ALA A C 1
ATOM 2866 O O . ALA A 1 390 ? 2.420 6.392 9.874 1.00 98.25 390 ALA A O 1
ATOM 2867 N N . ILE A 1 391 ? 3.668 5.708 8.135 1.00 98.62 391 ILE A N 1
ATOM 2868 C CA . ILE A 1 391 ? 4.231 4.523 8.793 1.00 98.62 391 ILE A CA 1
ATOM 2869 C C . ILE A 1 391 ? 5.739 4.670 8.957 1.00 98.62 391 ILE A C 1
ATOM 2871 O O . ILE A 1 391 ? 6.467 4.989 8.016 1.00 98.62 391 ILE A O 1
ATOM 2875 N N . PHE A 1 392 ? 6.227 4.382 10.158 1.00 98.06 392 PHE A N 1
ATOM 2876 C CA . PHE A 1 392 ? 7.652 4.239 10.424 1.00 98.06 392 PHE A CA 1
ATOM 2877 C C . PHE A 1 392 ? 7.955 2.859 10.998 1.00 98.06 392 PHE A C 1
ATOM 2879 O O . PHE A 1 392 ? 7.350 2.450 11.991 1.00 98.06 392 PHE A O 1
ATOM 2886 N N . SER A 1 393 ? 8.956 2.193 10.428 1.00 95.81 393 SER A N 1
ATOM 2887 C CA . SER A 1 393 ? 9.466 0.904 10.884 1.00 95.81 393 SER A CA 1
ATOM 2888 C C . SER A 1 393 ? 10.953 0.975 11.196 1.00 95.81 393 SER A C 1
ATOM 2890 O O . SER A 1 393 ? 11.738 1.535 10.429 1.00 95.81 393 SER A O 1
ATOM 2892 N N . ASN A 1 394 ? 11.355 0.386 12.322 1.00 89.31 394 ASN A N 1
ATOM 2893 C CA . ASN A 1 394 ? 12.757 0.278 12.710 1.00 89.31 394 ASN A CA 1
ATOM 2894 C C . ASN A 1 394 ? 13.032 -1.040 13.432 1.00 89.31 394 ASN A C 1
ATOM 2896 O O . ASN A 1 394 ? 12.361 -1.326 14.423 1.00 89.31 394 ASN A O 1
ATOM 2900 N N . GLN A 1 395 ? 14.064 -1.764 12.983 1.00 87.31 395 GLN A N 1
ATOM 2901 C CA . GLN A 1 395 ? 14.588 -2.990 13.604 1.00 87.31 395 GLN A CA 1
ATOM 2902 C C . GLN A 1 395 ? 13.596 -4.155 13.621 1.00 87.31 395 GLN A C 1
ATOM 2904 O O . GLN A 1 395 ? 12.783 -4.237 14.533 1.00 87.31 395 GLN A O 1
ATOM 2909 N N . TYR A 1 396 ? 13.776 -5.127 12.721 1.00 88.00 396 TYR A N 1
ATOM 2910 C CA . TYR A 1 396 ? 13.079 -6.424 12.747 1.00 88.00 396 TYR A CA 1
ATOM 2911 C C . TYR A 1 396 ? 11.558 -6.256 12.800 1.00 88.00 396 TYR A C 1
ATOM 2913 O O . TYR A 1 396 ? 10.971 -6.411 13.866 1.00 88.00 396 TYR A O 1
ATOM 2921 N N . ASN A 1 397 ? 10.918 -5.913 11.688 1.00 93.25 397 ASN A N 1
ATOM 2922 C CA . ASN A 1 397 ? 9.456 -5.830 11.611 1.00 93.25 397 ASN A CA 1
ATOM 2923 C C . ASN A 1 397 ? 8.967 -6.443 10.305 1.00 93.25 397 ASN A C 1
ATOM 2925 O O . ASN A 1 397 ? 9.731 -6.509 9.351 1.00 93.25 397 ASN A O 1
ATOM 2929 N N . ASP A 1 398 ? 7.702 -6.827 10.286 1.00 95.12 398 ASP A N 1
ATOM 2930 C CA . ASP A 1 398 ? 7.012 -7.339 9.106 1.00 95.12 398 ASP A CA 1
ATOM 2931 C C . ASP A 1 398 ? 5.789 -6.455 8.843 1.00 95.12 398 ASP A C 1
ATOM 2933 O O . ASP A 1 398 ? 5.005 -6.164 9.760 1.00 95.12 398 ASP A O 1
ATOM 2937 N N . ILE A 1 399 ? 5.692 -5.949 7.619 1.00 97.69 399 ILE A N 1
ATOM 2938 C CA . ILE A 1 399 ? 4.621 -5.069 7.170 1.00 97.69 399 ILE A CA 1
ATOM 2939 C C . ILE A 1 399 ? 4.086 -5.610 5.854 1.00 97.69 399 ILE A C 1
ATOM 2941 O O . ILE A 1 399 ? 4.790 -5.609 4.845 1.00 97.69 399 ILE A O 1
ATOM 2945 N N . SER A 1 400 ? 2.816 -6.001 5.872 1.00 98.44 400 SER A N 1
ATOM 2946 C CA . SER A 1 400 ? 2.071 -6.428 4.691 1.00 98.44 400 SER A CA 1
ATOM 2947 C C . SER A 1 400 ? 0.908 -5.470 4.446 1.00 98.44 400 SER A C 1
ATOM 2949 O O . SER A 1 400 ? 0.078 -5.270 5.337 1.00 98.44 400 SER A O 1
ATOM 2951 N N . LEU A 1 401 ? 0.875 -4.866 3.259 1.00 98.75 401 LEU A N 1
ATOM 2952 C CA . LEU A 1 401 ? -0.114 -3.871 2.848 1.00 98.75 401 LEU A CA 1
ATOM 2953 C C . LEU A 1 401 ? -0.869 -4.371 1.618 1.00 98.75 401 LEU A C 1
ATOM 2955 O O . LEU A 1 401 ? -0.245 -4.682 0.603 1.00 98.75 401 LEU A O 1
ATOM 2959 N N . PHE A 1 402 ? -2.192 -4.406 1.714 1.00 98.50 402 PHE A N 1
ATOM 2960 C CA . PHE A 1 402 ? -3.098 -4.801 0.640 1.00 98.50 402 PHE A CA 1
ATOM 2961 C C . PHE A 1 402 ? -4.134 -3.703 0.450 1.00 98.50 402 PHE A C 1
ATOM 2963 O O . PHE A 1 402 ? -4.672 -3.203 1.440 1.00 98.50 402 PHE A O 1
ATOM 2970 N N . GLU A 1 403 ? -4.401 -3.299 -0.791 1.00 98.31 403 GLU A N 1
ATOM 2971 C CA . GLU A 1 403 ? -5.494 -2.357 -1.092 1.00 98.31 403 GLU A CA 1
ATOM 2972 C C . GLU A 1 403 ? -5.429 -1.068 -0.251 1.00 98.31 403 GLU A C 1
ATOM 2974 O O . GLU A 1 403 ? -6.437 -0.497 0.155 1.00 98.31 403 GLU A O 1
ATOM 2979 N N . THR A 1 404 ? -4.212 -0.627 0.081 1.00 98.81 404 THR A N 1
ATOM 2980 C CA . THR A 1 404 ? -3.986 0.456 1.040 1.00 98.81 404 THR A CA 1
ATOM 2981 C C . THR A 1 404 ? -3.739 1.769 0.302 1.00 98.81 404 THR A C 1
ATOM 2983 O O . THR A 1 404 ? -2.899 1.846 -0.600 1.00 98.81 404 THR A O 1
ATOM 2986 N N . LEU A 1 405 ? -4.422 2.836 0.720 1.00 98.81 405 LEU A N 1
ATOM 2987 C CA . LEU A 1 405 ? -4.256 4.180 0.163 1.00 98.81 405 LEU A CA 1
ATOM 2988 C C . LEU A 1 405 ? -3.402 5.060 1.082 1.00 98.81 405 LEU A C 1
ATOM 2990 O O . LEU A 1 405 ? -3.738 5.283 2.239 1.00 98.81 405 LEU A O 1
ATOM 2994 N N . PHE A 1 406 ? -2.339 5.654 0.550 1.00 98.94 406 PHE A N 1
ATOM 2995 C CA . PHE A 1 406 ? -1.542 6.690 1.206 1.00 98.94 406 PHE A CA 1
ATOM 2996 C C . PHE A 1 406 ? -1.696 8.013 0.461 1.00 98.94 406 PHE A C 1
ATOM 2998 O O . PHE A 1 406 ? -1.030 8.228 -0.550 1.00 98.94 406 PHE A O 1
ATOM 3005 N N . ASP A 1 407 ? -2.508 8.930 0.988 1.00 98.81 407 ASP A N 1
ATOM 3006 C CA . ASP A 1 407 ? -2.771 10.230 0.366 1.00 98.81 407 ASP A CA 1
ATOM 3007 C C . ASP A 1 407 ? -2.234 11.410 1.191 1.00 98.81 407 ASP A C 1
ATOM 3009 O O . ASP A 1 407 ? -2.515 11.570 2.382 1.00 98.81 407 ASP A O 1
ATOM 3013 N N . ARG A 1 408 ? -1.483 12.305 0.537 1.00 98.69 408 ARG A N 1
ATOM 3014 C CA . ARG A 1 408 ? -1.019 13.590 1.107 1.00 98.69 408 ARG A CA 1
ATOM 3015 C C . ARG A 1 408 ? -0.291 13.473 2.454 1.00 98.69 408 ARG A C 1
ATOM 3017 O O . ARG A 1 408 ? -0.329 14.411 3.257 1.00 98.69 408 ARG A O 1
ATOM 3024 N N . ASN A 1 409 ? 0.403 12.368 2.714 1.00 98.88 409 ASN A N 1
ATOM 3025 C CA . ASN A 1 409 ? 1.203 12.229 3.929 1.00 98.88 409 ASN A CA 1
ATOM 3026 C C . ASN A 1 409 ? 2.500 13.039 3.816 1.00 98.88 409 ASN A C 1
ATOM 3028 O O . ASN A 1 409 ? 3.081 13.195 2.736 1.00 98.88 409 ASN A O 1
ATOM 3032 N N . TYR A 1 410 ? 2.945 13.590 4.943 1.00 98.56 410 TYR A N 1
ATOM 3033 C CA . TYR A 1 410 ? 4.073 14.508 5.001 1.00 98.56 410 TYR A CA 1
ATOM 3034 C C . TYR A 1 410 ? 5.146 14.058 5.993 1.00 98.56 410 TYR A C 1
ATOM 3036 O O . TYR A 1 410 ? 4.902 13.897 7.191 1.00 98.56 410 TYR A O 1
ATOM 3044 N N . ALA A 1 411 ? 6.386 13.973 5.513 1.00 98.25 411 ALA A N 1
ATOM 3045 C CA . ALA A 1 411 ? 7.562 13.803 6.354 1.00 98.25 411 ALA A CA 1
ATOM 3046 C C . ALA A 1 411 ? 8.478 15.028 6.266 1.00 98.25 411 ALA A C 1
ATOM 3048 O O . ALA A 1 411 ? 9.032 15.361 5.217 1.00 98.25 411 ALA A O 1
ATOM 3049 N N . SER A 1 412 ? 8.734 15.672 7.407 1.00 97.50 412 SER A N 1
ATOM 3050 C CA . SER A 1 412 ? 9.706 16.778 7.481 1.00 97.50 412 SER A CA 1
ATOM 3051 C C . SER A 1 412 ? 11.169 16.334 7.310 1.00 97.50 412 SER A C 1
ATOM 3053 O O . SER A 1 412 ? 12.065 17.181 7.279 1.00 97.50 412 SER A O 1
ATOM 3055 N N . ASN A 1 413 ? 11.425 15.028 7.190 1.00 97.31 413 ASN A N 1
ATOM 3056 C CA . ASN A 1 413 ? 12.705 14.454 6.803 1.00 97.31 413 ASN A CA 1
ATOM 3057 C C . ASN A 1 413 ? 12.585 13.520 5.586 1.00 97.31 413 ASN A C 1
ATOM 3059 O O . ASN A 1 413 ? 12.804 13.994 4.479 1.00 97.31 413 ASN A O 1
ATOM 3063 N N . SER A 1 414 ? 12.267 12.234 5.762 1.00 97.56 414 SER A N 1
ATOM 3064 C CA . SER A 1 414 ? 12.292 11.229 4.680 1.00 97.56 414 SER A CA 1
ATOM 3065 C C . SER A 1 414 ? 11.148 10.219 4.814 1.00 97.56 414 SER A C 1
ATOM 3067 O O . SER A 1 414 ? 10.677 9.988 5.931 1.00 97.56 414 SER A O 1
ATOM 3069 N N . GLY A 1 415 ? 10.723 9.624 3.696 1.00 97.56 415 GLY A N 1
ATOM 3070 C CA . GLY A 1 415 ? 9.592 8.691 3.635 1.00 97.56 415 GLY A CA 1
ATOM 3071 C C . GLY A 1 415 ? 8.266 9.406 3.877 1.00 97.56 415 GLY A C 1
ATOM 3072 O O . GLY A 1 415 ? 7.745 9.372 4.992 1.00 97.56 415 GLY A O 1
ATOM 3073 N N . GLY A 1 416 ? 7.758 10.127 2.871 1.00 97.94 416 GLY A N 1
ATOM 3074 C CA . GLY A 1 416 ? 6.551 10.954 3.023 1.00 97.94 416 GLY A CA 1
ATOM 3075 C C . GLY A 1 416 ? 5.341 10.158 3.503 1.00 97.94 416 GLY A C 1
ATOM 3076 O O . GLY A 1 416 ? 4.622 10.635 4.373 1.00 97.94 416 GLY A O 1
ATOM 3077 N N . ALA A 1 417 ? 5.197 8.918 3.039 1.00 98.56 417 ALA A N 1
ATOM 3078 C CA . ALA A 1 417 ? 4.271 7.930 3.578 1.00 98.56 417 ALA A CA 1
ATOM 3079 C C . ALA A 1 417 ? 5.000 6.938 4.496 1.00 98.56 417 ALA A C 1
ATOM 3081 O O . ALA A 1 417 ? 4.740 6.916 5.701 1.00 98.56 417 ALA A O 1
ATOM 3082 N N . ILE A 1 418 ? 5.945 6.165 3.949 1.00 98.69 418 ILE A N 1
ATOM 3083 C CA . ILE A 1 418 ? 6.591 5.043 4.642 1.00 98.69 418 ILE A CA 1
ATOM 3084 C C . ILE A 1 418 ? 8.092 5.280 4.778 1.00 98.69 418 ILE A C 1
ATOM 3086 O O . ILE A 1 418 ? 8.779 5.651 3.826 1.00 98.69 418 ILE A O 1
ATOM 3090 N N . TYR A 1 419 ? 8.611 5.007 5.971 1.00 98.31 419 TYR A N 1
ATOM 3091 C CA . TYR A 1 419 ? 10.043 4.905 6.230 1.00 98.31 419 TYR A CA 1
ATOM 3092 C C . TYR A 1 419 ? 10.354 3.534 6.839 1.00 98.31 419 TYR A C 1
ATOM 3094 O O . TYR A 1 419 ? 10.040 3.293 8.009 1.00 98.31 419 TYR A O 1
ATOM 3102 N N . ALA A 1 420 ? 10.960 2.647 6.050 1.00 97.06 420 ALA A N 1
ATOM 3103 C CA . ALA A 1 420 ? 11.339 1.294 6.444 1.00 97.06 420 ALA A CA 1
ATOM 3104 C C . ALA A 1 420 ? 12.852 1.193 6.669 1.00 97.06 420 ALA A C 1
ATOM 3106 O O . ALA A 1 420 ? 13.650 1.566 5.810 1.00 97.06 420 ALA A O 1
ATOM 3107 N N . TYR A 1 421 ? 13.258 0.705 7.843 1.00 94.81 421 TYR A N 1
ATOM 3108 C CA . TYR A 1 421 ? 14.659 0.712 8.253 1.00 94.81 421 TYR A CA 1
ATOM 3109 C C . TYR A 1 421 ? 15.074 -0.562 8.988 1.00 94.81 421 TYR A C 1
ATOM 3111 O O . TYR A 1 421 ? 14.445 -0.952 9.976 1.00 94.81 421 TYR A O 1
ATOM 3119 N N . TYR A 1 422 ? 16.232 -1.105 8.599 1.00 92.06 422 TYR A N 1
ATOM 3120 C CA . TYR A 1 422 ? 17.001 -2.102 9.352 1.00 92.06 422 TYR A CA 1
ATOM 3121 C C . TYR A 1 422 ? 16.242 -3.415 9.618 1.00 92.06 422 TYR A C 1
ATOM 3123 O O . TYR A 1 422 ? 15.639 -3.581 10.682 1.00 92.06 422 TYR A O 1
ATOM 3131 N N . TYR A 1 423 ? 16.337 -4.373 8.690 1.00 91.25 423 TYR A N 1
ATOM 3132 C CA . TYR A 1 423 ? 15.629 -5.667 8.731 1.00 91.25 423 TYR A CA 1
ATOM 3133 C C . TYR A 1 423 ? 14.105 -5.502 8.850 1.00 91.25 423 TYR A C 1
ATOM 3135 O O . TYR A 1 423 ? 13.494 -6.021 9.779 1.00 91.25 423 TYR A O 1
ATOM 3143 N N . THR A 1 424 ? 13.502 -4.679 7.994 1.00 92.94 424 THR A N 1
ATOM 3144 C CA . THR A 1 424 ? 12.041 -4.662 7.835 1.00 92.94 424 THR A CA 1
ATOM 3145 C C . THR A 1 424 ? 11.702 -5.472 6.597 1.00 92.94 424 THR A C 1
ATOM 3147 O O . THR A 1 424 ? 12.190 -5.124 5.525 1.00 92.94 424 THR A O 1
ATOM 3150 N N . ASP A 1 425 ? 10.862 -6.482 6.762 1.00 93.50 425 ASP A N 1
ATOM 3151 C CA . ASP A 1 425 ? 10.251 -7.215 5.663 1.00 93.50 425 ASP A CA 1
ATOM 3152 C C . ASP A 1 425 ? 9.025 -6.401 5.232 1.00 93.50 425 ASP A C 1
ATOM 3154 O O . ASP A 1 425 ? 8.176 -6.052 6.060 1.00 93.50 425 ASP A O 1
ATOM 3158 N N . LEU A 1 426 ? 9.000 -5.981 3.968 1.00 96.81 426 LEU A N 1
ATOM 3159 C CA . LEU A 1 426 ? 7.980 -5.084 3.433 1.00 96.81 426 LEU A CA 1
ATOM 3160 C C . LEU A 1 426 ? 7.373 -5.706 2.181 1.00 96.81 426 LEU A C 1
ATOM 3162 O O . LEU A 1 426 ? 8.079 -5.951 1.203 1.00 96.81 426 LEU A O 1
ATOM 3166 N N . TYR A 1 427 ? 6.062 -5.912 2.230 1.00 98.25 427 TYR A N 1
ATOM 3167 C CA . TYR A 1 427 ? 5.266 -6.401 1.117 1.00 98.25 427 TYR A CA 1
ATOM 3168 C C . TYR A 1 427 ? 4.093 -5.460 0.857 1.00 98.25 427 TYR A C 1
ATOM 3170 O O . TYR A 1 427 ? 3.359 -5.099 1.782 1.00 98.25 427 TYR A O 1
ATOM 3178 N N . ILE A 1 428 ? 3.946 -5.031 -0.393 1.00 98.81 428 ILE A N 1
ATOM 3179 C CA . ILE A 1 428 ? 2.919 -4.076 -0.814 1.00 98.81 428 ILE A CA 1
ATOM 3180 C C . ILE A 1 428 ? 2.250 -4.612 -2.073 1.00 98.81 428 ILE A C 1
ATOM 3182 O O . ILE A 1 428 ? 2.931 -4.879 -3.061 1.00 98.81 428 ILE A O 1
ATOM 3186 N N . LYS A 1 429 ? 0.923 -4.727 -2.046 1.00 98.69 429 LYS A N 1
ATOM 3187 C CA . LYS A 1 429 ? 0.137 -5.184 -3.188 1.00 98.69 429 LYS A CA 1
ATOM 3188 C C . LYS A 1 429 ? -1.118 -4.339 -3.380 1.00 98.69 429 LYS A C 1
ATOM 3190 O O . LYS A 1 429 ? -1.706 -3.890 -2.391 1.00 98.69 429 LYS A O 1
ATOM 3195 N N . ASP A 1 430 ? -1.526 -4.133 -4.630 1.00 98.38 430 ASP A N 1
ATOM 3196 C CA . ASP A 1 430 ? -2.825 -3.548 -4.996 1.00 98.38 430 ASP A CA 1
ATOM 3197 C C . ASP A 1 430 ? -3.067 -2.170 -4.341 1.00 98.38 430 ASP A C 1
ATOM 3199 O O . ASP A 1 430 ? -4.184 -1.802 -3.996 1.00 98.38 430 ASP A O 1
ATOM 3203 N N . SER A 1 431 ? -1.998 -1.408 -4.086 1.00 98.88 431 SER A N 1
ATOM 3204 C CA . SER A 1 431 ? -2.022 -0.219 -3.220 1.00 98.88 431 SER A CA 1
ATOM 3205 C C . SER A 1 431 ? -1.763 1.080 -3.994 1.00 98.88 431 SER A C 1
ATOM 3207 O O . SER A 1 431 ? -1.343 1.077 -5.152 1.00 98.88 431 SER A O 1
ATOM 3209 N N . ALA A 1 432 ? -1.977 2.233 -3.352 1.00 98.88 432 ALA A N 1
ATOM 3210 C CA . ALA A 1 432 ? -1.768 3.537 -3.983 1.00 98.88 432 ALA A CA 1
ATOM 3211 C C . ALA A 1 432 ? -1.067 4.548 -3.067 1.00 98.88 432 ALA A C 1
ATOM 3213 O O . ALA A 1 432 ? -1.448 4.754 -1.918 1.00 98.88 432 ALA A O 1
ATOM 3214 N N . PHE A 1 433 ? -0.072 5.250 -3.608 1.00 98.94 433 PHE A N 1
ATOM 3215 C CA . PHE A 1 433 ? 0.657 6.339 -2.962 1.00 98.94 433 PHE A CA 1
ATOM 3216 C C . PHE A 1 433 ? 0.462 7.622 -3.763 1.00 98.94 433 PHE A C 1
ATOM 3218 O O . PHE A 1 433 ? 1.115 7.828 -4.787 1.00 98.94 433 PHE A O 1
ATOM 3225 N N . THR A 1 434 ? -0.408 8.508 -3.285 1.00 98.81 434 THR A N 1
ATOM 3226 C CA . THR A 1 434 ? -0.777 9.741 -3.984 1.00 98.81 434 THR A CA 1
ATOM 3227 C C . THR A 1 434 ? -0.333 10.985 -3.224 1.00 98.81 434 THR A C 1
ATOM 3229 O O . THR A 1 434 ? -0.627 11.181 -2.044 1.00 98.81 434 THR A O 1
ATOM 3232 N N . ASN A 1 435 ? 0.359 11.894 -3.914 1.00 98.62 435 ASN A N 1
ATOM 3233 C CA . ASN A 1 435 ? 0.704 13.227 -3.402 1.00 98.62 435 ASN A CA 1
ATOM 3234 C C . ASN A 1 435 ? 1.463 13.242 -2.058 1.00 98.62 435 ASN A C 1
ATOM 3236 O O . ASN A 1 435 ? 1.413 14.234 -1.318 1.00 98.62 435 ASN A O 1
ATOM 3240 N N . ASN A 1 436 ? 2.185 12.173 -1.720 1.00 98.88 436 ASN A N 1
ATOM 3241 C CA . ASN A 1 436 ? 2.984 12.127 -0.500 1.00 98.88 436 ASN A CA 1
ATOM 3242 C C . ASN A 1 436 ? 4.243 12.974 -0.671 1.00 98.88 436 ASN A C 1
ATOM 3244 O O . ASN A 1 436 ? 4.822 13.063 -1.754 1.00 98.88 436 ASN A O 1
ATOM 3248 N N . THR A 1 437 ? 4.659 13.653 0.393 1.00 98.81 437 THR A N 1
ATOM 3249 C CA . THR A 1 437 ? 5.780 14.590 0.331 1.00 98.81 437 THR A CA 1
ATOM 3250 C C . THR A 1 437 ? 6.770 14.344 1.456 1.00 98.81 437 THR A C 1
ATOM 3252 O O . THR A 1 437 ? 6.424 14.394 2.636 1.00 98.81 437 THR A O 1
ATOM 3255 N N . SER A 1 438 ? 8.044 14.202 1.103 1.00 98.38 438 SER A N 1
ATOM 3256 C CA . SER A 1 438 ? 9.157 14.273 2.043 1.00 98.38 438 SER A CA 1
ATOM 3257 C C . SER A 1 438 ? 10.022 15.503 1.784 1.00 98.38 438 SER A C 1
ATOM 3259 O O . SER A 1 438 ? 10.114 16.027 0.670 1.00 98.38 438 SER A O 1
ATOM 3261 N N . TYR A 1 439 ? 10.662 16.014 2.836 1.00 98.00 439 TYR A N 1
ATOM 3262 C CA . TYR A 1 439 ? 11.552 17.164 2.693 1.00 98.00 439 TYR A CA 1
ATOM 3263 C C . TYR A 1 439 ? 12.881 16.787 2.024 1.00 98.00 439 TYR A C 1
ATOM 3265 O O . TYR A 1 439 ? 13.415 17.572 1.244 1.00 98.00 439 TYR A O 1
ATOM 3273 N N . TYR A 1 440 ? 13.413 15.600 2.318 1.00 97.44 440 TYR A N 1
ATOM 3274 C CA . TYR A 1 440 ? 14.643 15.064 1.745 1.00 97.44 440 TYR A CA 1
ATOM 3275 C C . TYR A 1 440 ? 14.332 13.886 0.822 1.00 97.44 440 TYR A C 1
ATOM 3277 O O . TYR A 1 440 ? 14.122 14.119 -0.359 1.00 97.44 440 TYR A O 1
ATOM 3285 N N . ASN A 1 441 ? 14.329 12.649 1.313 1.00 97.44 441 ASN A N 1
ATOM 3286 C CA . ASN A 1 441 ? 14.414 11.460 0.461 1.00 97.44 441 ASN A CA 1
ATOM 3287 C C . ASN A 1 441 ? 13.159 10.588 0.523 1.00 97.44 441 ASN A C 1
ATOM 3289 O O . ASN A 1 441 ? 12.510 10.543 1.569 1.00 97.44 441 ASN A O 1
ATOM 3293 N N . GLY A 1 442 ? 12.860 9.866 -0.562 1.00 96.94 442 GLY A N 1
ATOM 3294 C CA . GLY A 1 442 ? 11.706 8.966 -0.659 1.00 96.94 442 GLY A CA 1
ATOM 3295 C C . GLY A 1 442 ? 10.407 9.745 -0.497 1.00 96.94 442 GLY A C 1
ATOM 3296 O O . GLY A 1 442 ? 9.898 9.882 0.620 1.00 96.94 442 GLY A O 1
ATOM 3297 N N . GLY A 1 443 ? 9.923 10.364 -1.575 1.00 97.88 443 GLY A N 1
ATOM 3298 C CA . GLY A 1 443 ? 8.746 11.230 -1.510 1.00 97.88 443 GLY A CA 1
ATOM 3299 C C . GLY A 1 443 ? 7.516 10.488 -0.997 1.00 97.88 443 GLY A C 1
ATOM 3300 O O . GLY A 1 443 ? 6.822 11.033 -0.143 1.00 97.88 443 GLY A O 1
ATOM 3301 N N . ALA A 1 444 ? 7.331 9.222 -1.383 1.00 98.56 444 ALA A N 1
ATOM 3302 C CA . ALA A 1 444 ? 6.405 8.302 -0.727 1.00 98.56 444 ALA A CA 1
ATOM 3303 C C . ALA A 1 444 ? 7.136 7.326 0.201 1.00 98.56 444 ALA A C 1
ATOM 3305 O O . ALA A 1 444 ? 6.893 7.332 1.410 1.00 98.56 444 ALA A O 1
ATOM 3306 N N . VAL A 1 445 ? 8.051 6.522 -0.345 1.00 98.75 445 VAL A N 1
ATOM 3307 C CA . VAL A 1 445 ? 8.651 5.381 0.361 1.00 98.75 445 VAL A CA 1
ATOM 3308 C C . VAL A 1 445 ? 10.165 5.526 0.427 1.00 98.75 445 VAL A C 1
ATOM 3310 O O . VAL A 1 445 ? 10.832 5.848 -0.557 1.00 98.75 445 VAL A O 1
ATOM 3313 N N . TRP A 1 446 ? 10.716 5.284 1.609 1.00 98.00 446 TRP A N 1
ATOM 3314 C CA . TRP A 1 446 ? 12.152 5.232 1.844 1.00 98.00 446 TRP A CA 1
ATOM 3315 C C . TRP A 1 446 ? 12.525 3.904 2.503 1.00 98.00 446 TRP A C 1
ATOM 3317 O O . TRP A 1 446 ? 11.871 3.503 3.470 1.00 98.00 446 TRP A O 1
ATOM 3327 N N . MET A 1 447 ? 13.575 3.253 1.997 1.00 96.81 447 MET A N 1
ATOM 3328 C CA . MET A 1 447 ? 14.042 1.932 2.427 1.00 96.81 447 MET A CA 1
ATOM 3329 C C . MET A 1 447 ? 15.571 1.907 2.574 1.00 96.81 447 MET A C 1
ATOM 3331 O O . MET A 1 447 ? 16.289 2.326 1.663 1.00 96.81 447 MET A O 1
ATOM 3335 N N . GLU A 1 448 ? 16.080 1.415 3.710 1.00 95.06 448 GLU A N 1
ATOM 3336 C CA . GLU A 1 448 ? 17.528 1.266 3.946 1.00 95.06 448 GLU A CA 1
ATOM 3337 C C . GLU A 1 448 ? 17.861 0.088 4.885 1.00 95.06 448 GLU A C 1
ATOM 3339 O O . GLU A 1 448 ? 17.252 -0.069 5.953 1.00 95.06 448 GLU A O 1
ATOM 3344 N N . TYR A 1 449 ? 18.902 -0.685 4.541 1.00 94.31 449 TYR A N 1
ATOM 3345 C CA . TYR A 1 449 ? 19.406 -1.837 5.308 1.00 94.31 449 TYR A CA 1
ATOM 3346 C C . TYR A 1 449 ? 18.357 -2.926 5.568 1.00 94.31 449 TYR A C 1
ATOM 3348 O O . TYR A 1 449 ? 18.239 -3.403 6.703 1.00 94.31 449 TYR A O 1
ATOM 3356 N N . LEU A 1 450 ? 17.575 -3.313 4.562 1.00 92.50 450 LEU A N 1
ATOM 3357 C CA . LEU A 1 450 ? 16.538 -4.331 4.762 1.00 92.50 450 LEU A CA 1
ATOM 3358 C C . LEU A 1 450 ? 17.099 -5.760 4.725 1.00 92.50 450 LEU A C 1
ATOM 3360 O O . LEU A 1 450 ? 16.687 -6.567 5.551 1.00 92.50 450 LEU A O 1
ATOM 3364 N N . TYR A 1 451 ? 18.141 -6.025 3.927 1.00 86.88 451 TYR A N 1
ATOM 3365 C CA . TYR A 1 451 ? 18.830 -7.323 3.781 1.00 86.88 451 TYR A CA 1
ATOM 3366 C C . TYR A 1 451 ? 17.990 -8.479 3.221 1.00 86.88 451 TYR A C 1
ATOM 3368 O O . TYR A 1 451 ? 18.547 -9.560 3.022 1.00 86.88 451 TYR A O 1
ATOM 3376 N N . ASP A 1 452 ? 16.704 -8.257 2.976 1.00 86.06 452 ASP A N 1
ATOM 3377 C CA . ASP A 1 452 ? 15.815 -9.160 2.254 1.00 86.06 452 ASP A CA 1
ATOM 3378 C C . ASP A 1 452 ? 15.177 -8.414 1.074 1.00 86.06 452 ASP A C 1
ATOM 3380 O O . ASP A 1 452 ? 15.318 -7.190 0.952 1.00 86.06 452 ASP A O 1
ATOM 3384 N N . THR A 1 453 ? 14.514 -9.164 0.201 1.00 89.75 453 THR A N 1
ATOM 3385 C CA . THR A 1 453 ? 13.844 -8.624 -0.983 1.00 89.75 453 THR A CA 1
ATOM 3386 C C . THR A 1 453 ? 12.552 -7.930 -0.573 1.00 89.75 453 THR A C 1
ATOM 3388 O O . THR A 1 453 ? 11.689 -8.532 0.063 1.00 89.75 453 THR A O 1
ATOM 3391 N N . VAL A 1 454 ? 12.404 -6.663 -0.955 1.00 95.81 454 VAL A N 1
ATOM 3392 C CA . VAL A 1 454 ? 11.127 -5.948 -0.869 1.00 95.81 454 VAL A CA 1
ATOM 3393 C C . VAL A 1 454 ? 10.345 -6.214 -2.141 1.00 95.81 454 VAL A C 1
ATOM 3395 O O . VAL A 1 454 ? 10.849 -5.948 -3.232 1.00 95.81 454 VAL A O 1
ATOM 3398 N N . SER A 1 455 ? 9.109 -6.682 -1.990 1.00 97.50 455 SER A N 1
ATOM 3399 C CA . SER A 1 455 ? 8.208 -6.911 -3.116 1.00 97.50 455 SER A CA 1
ATOM 3400 C C . SER A 1 455 ? 7.079 -5.879 -3.118 1.00 97.50 455 SER A C 1
ATOM 3402 O O . SER A 1 455 ? 6.410 -5.664 -2.101 1.00 97.50 455 SER A O 1
ATOM 3404 N N . ILE A 1 456 ? 6.920 -5.199 -4.256 1.00 98.62 456 ILE A N 1
ATOM 3405 C CA . ILE A 1 456 ? 5.851 -4.224 -4.504 1.00 98.62 456 ILE A CA 1
ATOM 3406 C C . ILE A 1 456 ? 5.212 -4.583 -5.840 1.00 98.62 456 ILE A C 1
ATOM 3408 O O . ILE A 1 456 ? 5.888 -4.575 -6.869 1.00 98.62 456 ILE A O 1
ATOM 3412 N N . VAL A 1 457 ? 3.919 -4.885 -5.806 1.00 98.56 457 VAL A N 1
ATOM 3413 C CA . VAL A 1 457 ? 3.182 -5.447 -6.940 1.00 98.56 457 VAL A CA 1
ATOM 3414 C C . VAL A 1 457 ? 1.889 -4.659 -7.157 1.00 98.56 457 VAL A C 1
ATOM 3416 O O . VAL A 1 457 ? 1.265 -4.225 -6.185 1.00 98.56 457 VAL A O 1
ATOM 3419 N N . ASP A 1 458 ? 1.505 -4.425 -8.412 1.00 98.31 458 ASP A N 1
ATOM 3420 C CA . ASP A 1 458 ? 0.217 -3.820 -8.800 1.00 98.31 458 ASP A CA 1
ATOM 3421 C C . ASP A 1 458 ? -0.098 -2.513 -8.047 1.00 98.31 458 ASP A C 1
ATOM 3423 O O . ASP A 1 458 ? -1.191 -2.287 -7.530 1.00 98.31 458 ASP A O 1
ATOM 3427 N N . THR A 1 459 ? 0.911 -1.650 -7.895 1.00 98.88 459 THR A N 1
ATOM 3428 C CA . THR A 1 459 ? 0.848 -0.481 -7.006 1.00 98.88 459 THR A CA 1
ATOM 3429 C C . THR A 1 459 ? 1.091 0.822 -7.761 1.00 98.88 459 THR A C 1
ATOM 3431 O O . THR A 1 459 ? 2.035 0.958 -8.542 1.00 98.88 459 THR A O 1
ATOM 3434 N N . THR A 1 460 ? 0.267 1.831 -7.473 1.00 98.88 460 THR A N 1
ATOM 3435 C CA . THR A 1 460 ? 0.370 3.171 -8.074 1.00 98.88 460 THR A CA 1
ATOM 3436 C C . THR A 1 460 ? 1.183 4.125 -7.197 1.00 98.88 460 THR A C 1
ATOM 3438 O O . THR A 1 460 ? 0.944 4.243 -5.996 1.00 98.88 460 THR A O 1
ATOM 3441 N N . PHE A 1 461 ? 2.091 4.891 -7.802 1.00 98.94 461 PHE A N 1
ATOM 3442 C CA . PHE A 1 461 ? 2.795 6.020 -7.195 1.00 98.94 461 PHE A CA 1
ATOM 3443 C C . PHE A 1 461 ? 2.583 7.276 -8.042 1.00 98.94 461 PHE A C 1
ATOM 3445 O O . PHE A 1 461 ? 3.338 7.507 -8.984 1.00 98.94 461 PHE A O 1
ATOM 3452 N N . ASP A 1 462 ? 1.611 8.120 -7.684 1.00 98.88 462 ASP A N 1
ATOM 3453 C CA . ASP A 1 462 ? 1.281 9.337 -8.441 1.00 98.88 462 ASP A CA 1
ATOM 3454 C C . ASP A 1 462 ? 1.563 10.628 -7.655 1.00 98.88 462 ASP A C 1
ATOM 3456 O O . ASP A 1 462 ? 1.143 10.811 -6.505 1.00 98.88 462 ASP A O 1
ATOM 3460 N N . GLY A 1 463 ? 2.274 11.565 -8.283 1.00 98.69 463 GLY A N 1
ATOM 3461 C CA . GLY A 1 463 ? 2.433 12.929 -7.769 1.00 98.69 463 GLY A CA 1
ATOM 3462 C C . GLY A 1 463 ? 3.248 13.050 -6.475 1.00 98.69 463 GLY A C 1
ATOM 3463 O O . GLY A 1 463 ? 3.157 14.068 -5.779 1.00 98.69 463 GLY A O 1
ATOM 3464 N N . ASN A 1 464 ? 4.041 12.038 -6.111 1.00 98.94 464 ASN A N 1
ATOM 3465 C CA . ASN A 1 464 ? 4.839 12.058 -4.885 1.00 98.94 464 ASN A CA 1
ATOM 3466 C C . ASN A 1 464 ? 6.096 12.921 -5.040 1.00 98.94 464 ASN A C 1
ATOM 3468 O O . ASN A 1 464 ? 6.632 13.119 -6.135 1.00 98.94 464 ASN A O 1
ATOM 3472 N N . LYS A 1 465 ? 6.565 13.486 -3.923 1.00 98.81 465 LYS A N 1
ATOM 3473 C CA . LYS A 1 465 ? 7.555 14.563 -3.948 1.00 98.81 465 LYS A CA 1
ATOM 3474 C C . LYS A 1 465 ? 8.652 14.436 -2.897 1.00 98.81 465 LYS A C 1
ATOM 3476 O O . LYS A 1 465 ? 8.413 14.621 -1.707 1.00 98.81 465 LYS A O 1
ATOM 3481 N N . ALA A 1 466 ? 9.892 14.300 -3.359 1.00 98.56 466 ALA A N 1
ATOM 3482 C CA . ALA A 1 466 ? 11.111 14.509 -2.580 1.00 98.56 466 ALA A CA 1
ATOM 3483 C C . ALA A 1 466 ? 11.598 15.961 -2.765 1.00 98.56 466 ALA A C 1
ATOM 3485 O O . ALA A 1 466 ? 12.285 16.300 -3.733 1.00 98.56 466 ALA A O 1
ATOM 3486 N N . GLN A 1 467 ? 11.209 16.860 -1.853 1.00 97.88 467 GLN A N 1
ATOM 3487 C CA . GLN A 1 467 ? 11.299 18.312 -2.069 1.00 97.88 467 GLN A CA 1
ATOM 3488 C C . GLN A 1 467 ? 12.731 18.843 -2.240 1.00 97.88 467 GLN A C 1
ATOM 3490 O O . GLN A 1 467 ? 12.931 19.801 -2.987 1.00 97.88 467 GLN A O 1
ATOM 3495 N N . TYR A 1 468 ? 13.704 18.260 -1.537 1.00 97.69 468 TYR A N 1
ATOM 3496 C CA . TYR A 1 468 ? 15.121 18.643 -1.585 1.00 97.69 468 TYR A CA 1
ATOM 3497 C C . TYR A 1 468 ? 16.076 17.438 -1.632 1.00 97.69 468 TYR A C 1
ATOM 3499 O O . TYR A 1 468 ? 17.282 17.601 -1.419 1.00 97.69 468 TYR A O 1
ATOM 3507 N N . GLY A 1 469 ? 15.564 16.234 -1.889 1.00 97.31 469 GLY A N 1
ATOM 3508 C CA . GLY A 1 469 ? 16.357 15.006 -1.975 1.00 97.31 469 GLY A CA 1
ATOM 3509 C C . GLY A 1 469 ? 16.003 14.156 -3.189 1.00 97.31 469 GLY A C 1
ATOM 3510 O O . GLY A 1 469 ? 15.731 14.699 -4.261 1.00 97.31 469 GLY A O 1
ATOM 3511 N N . SER A 1 470 ? 16.110 12.841 -3.030 1.00 98.12 470 SER A N 1
ATOM 3512 C CA . SER A 1 470 ? 16.084 11.854 -4.118 1.00 98.12 470 SER A CA 1
ATOM 3513 C C . SER A 1 470 ? 14.928 10.867 -3.980 1.00 98.12 470 SER A C 1
ATOM 3515 O O . SER A 1 470 ? 14.441 10.660 -2.866 1.00 98.12 470 SER A O 1
ATOM 3517 N N . GLY A 1 471 ? 14.554 10.220 -5.087 1.00 97.81 471 GLY A N 1
ATOM 3518 C CA . GLY A 1 471 ? 13.500 9.206 -5.120 1.00 97.81 471 GLY A CA 1
ATOM 3519 C C . GLY A 1 471 ? 12.131 9.834 -4.910 1.00 97.81 471 GLY A C 1
ATOM 3520 O O . GLY A 1 471 ? 11.625 9.841 -3.787 1.00 97.81 471 GLY A O 1
ATOM 3521 N N . GLY A 1 472 ? 11.561 10.442 -5.953 1.00 97.81 472 GLY A N 1
ATOM 3522 C CA . GLY A 1 472 ? 10.297 11.175 -5.832 1.00 97.81 472 GLY A CA 1
ATOM 3523 C C . GLY A 1 472 ? 9.136 10.270 -5.428 1.00 97.81 472 GLY A C 1
ATOM 3524 O O . GLY A 1 472 ? 8.384 10.640 -4.531 1.00 97.81 472 GLY A O 1
ATOM 3525 N N . ALA A 1 473 ? 9.057 9.056 -5.977 1.00 98.50 473 ALA A N 1
ATOM 3526 C CA . ALA A 1 473 ? 8.207 7.997 -5.438 1.00 98.50 473 ALA A CA 1
ATOM 3527 C C . ALA A 1 473 ? 8.956 7.218 -4.354 1.00 98.50 473 ALA A C 1
ATOM 3529 O O . ALA A 1 473 ? 8.579 7.239 -3.179 1.00 98.50 473 ALA A O 1
ATOM 3530 N N . MET A 1 474 ? 10.056 6.574 -4.746 1.00 98.56 474 MET A N 1
ATOM 3531 C CA . MET A 1 474 ? 10.721 5.552 -3.946 1.00 98.56 474 MET A CA 1
ATOM 3532 C C . MET A 1 474 ? 12.228 5.766 -3.870 1.00 98.56 474 MET A C 1
ATOM 3534 O O . MET A 1 474 ? 12.876 6.199 -4.826 1.00 98.56 474 MET A O 1
ATOM 3538 N N . LEU A 1 475 ? 12.803 5.394 -2.730 1.00 97.81 475 LEU A N 1
ATOM 3539 C CA . LEU A 1 475 ? 14.242 5.286 -2.558 1.00 97.81 475 LEU A CA 1
ATOM 3540 C C . LEU A 1 475 ? 14.608 3.977 -1.858 1.00 97.81 475 LEU A C 1
ATOM 3542 O O . LEU A 1 475 ? 14.093 3.724 -0.768 1.00 97.81 475 LEU A O 1
ATOM 3546 N N . ALA A 1 476 ? 15.549 3.227 -2.435 1.00 95.75 476 ALA A N 1
ATOM 3547 C CA . ALA A 1 476 ? 16.202 2.091 -1.790 1.00 95.75 476 ALA A CA 1
ATOM 3548 C C . ALA A 1 476 ? 17.723 2.284 -1.727 1.00 95.75 476 ALA A C 1
ATOM 3550 O O . ALA A 1 476 ? 18.370 2.695 -2.698 1.00 95.75 476 ALA A O 1
ATOM 3551 N N . ASP A 1 477 ? 18.287 2.005 -0.556 1.00 92.25 477 ASP A N 1
ATOM 3552 C CA . ASP A 1 477 ? 19.708 2.177 -0.279 1.00 92.25 477 ASP A CA 1
ATOM 3553 C C . ASP A 1 477 ? 20.260 1.038 0.602 1.00 92.25 477 ASP A C 1
ATOM 3555 O O . ASP A 1 477 ? 19.533 0.418 1.381 1.00 92.25 477 ASP A O 1
ATOM 3559 N N . TYR A 1 478 ? 21.564 0.784 0.487 1.00 90.38 478 TYR A N 1
ATOM 3560 C CA . TYR A 1 478 ? 22.363 -0.143 1.291 1.00 90.38 478 TYR A CA 1
ATOM 3561 C C . TYR A 1 478 ? 21.744 -1.536 1.519 1.00 90.38 478 TYR A C 1
ATOM 3563 O O . TYR A 1 478 ? 21.156 -1.776 2.574 1.00 90.38 478 TYR A O 1
ATOM 3571 N N . TYR A 1 479 ? 22.022 -2.500 0.633 1.00 89.31 479 TYR A N 1
ATOM 3572 C CA . TYR A 1 479 ? 21.578 -3.903 0.781 1.00 89.31 479 TYR A CA 1
ATOM 3573 C C . TYR A 1 479 ? 20.052 -4.041 0.854 1.00 89.31 479 TYR A C 1
ATOM 3575 O O . TYR A 1 479 ? 19.524 -4.681 1.766 1.00 89.31 479 TYR A O 1
ATOM 3583 N N . THR A 1 480 ? 19.357 -3.381 -0.069 1.00 91.69 480 THR A N 1
ATOM 3584 C CA . THR A 1 480 ? 17.898 -3.430 -0.178 1.00 91.69 480 THR A CA 1
ATOM 3585 C C . THR A 1 480 ? 17.537 -3.852 -1.595 1.00 91.69 480 THR A C 1
ATOM 3587 O O . THR A 1 480 ? 17.495 -3.012 -2.490 1.00 91.69 480 THR A O 1
ATOM 3590 N N . ASP A 1 481 ? 17.319 -5.146 -1.796 1.00 92.06 481 ASP A N 1
ATOM 3591 C CA . ASP A 1 481 ? 16.962 -5.686 -3.107 1.00 92.06 481 ASP A CA 1
ATOM 3592 C C . ASP A 1 481 ? 15.465 -5.482 -3.357 1.00 92.06 481 ASP A C 1
ATOM 3594 O O . ASP A 1 481 ? 14.654 -5.612 -2.435 1.00 92.06 481 ASP A O 1
ATOM 3598 N N . LEU A 1 482 ? 15.103 -5.121 -4.588 1.00 95.81 482 LEU A N 1
ATOM 3599 C CA . LEU A 1 482 ? 13.724 -4.839 -4.977 1.00 95.81 482 LEU A CA 1
ATOM 3600 C C . LEU A 1 482 ? 13.247 -5.799 -6.068 1.00 95.81 482 LEU A C 1
ATOM 3602 O O . LEU A 1 482 ? 13.922 -5.971 -7.086 1.00 95.81 482 LEU A O 1
ATOM 3606 N N . ASP A 1 483 ? 12.047 -6.337 -5.869 1.00 96.69 483 ASP A N 1
ATOM 3607 C CA . ASP A 1 483 ? 11.274 -7.074 -6.867 1.00 96.69 483 ASP A CA 1
ATOM 3608 C C . ASP A 1 483 ? 9.959 -6.327 -7.127 1.00 96.69 483 ASP A C 1
ATOM 3610 O O . ASP A 1 483 ? 9.074 -6.263 -6.269 1.00 96.69 483 ASP A O 1
ATOM 3614 N N . LEU A 1 484 ? 9.889 -5.661 -8.278 1.00 98.50 484 LEU A N 1
ATOM 3615 C CA . LEU A 1 484 ? 8.841 -4.709 -8.628 1.00 98.50 484 LEU A CA 1
ATOM 3616 C C . LEU A 1 484 ? 8.101 -5.175 -9.887 1.00 98.50 484 LEU A C 1
ATOM 3618 O O . LEU A 1 484 ? 8.722 -5.393 -10.931 1.00 98.50 484 LEU A O 1
ATOM 3622 N N . SER A 1 485 ? 6.775 -5.269 -9.822 1.00 98.19 485 SER A N 1
ATOM 3623 C CA . SER A 1 485 ? 5.939 -5.630 -10.977 1.00 98.19 485 SER A CA 1
ATOM 3624 C C . SER A 1 4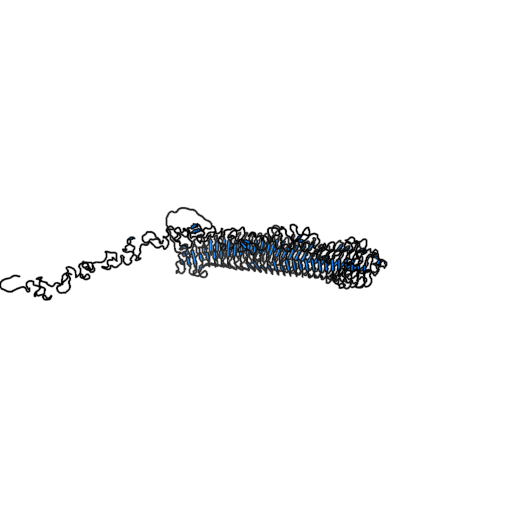85 ? 4.601 -4.891 -10.978 1.00 98.19 485 SER A C 1
ATOM 3626 O O . SER A 1 485 ? 4.131 -4.460 -9.926 1.00 98.19 485 SER A O 1
ATOM 3628 N N . GLY A 1 486 ? 3.998 -4.678 -12.151 1.00 97.75 486 GLY A N 1
ATOM 3629 C CA . GLY A 1 486 ? 2.665 -4.065 -12.241 1.00 97.75 486 GLY A CA 1
ATOM 3630 C C . GLY A 1 486 ? 2.592 -2.609 -11.759 1.00 97.75 486 GLY A C 1
ATOM 3631 O O . GLY A 1 486 ? 1.533 -2.149 -11.336 1.00 97.75 486 GLY A O 1
ATOM 3632 N N . LEU A 1 487 ? 3.708 -1.868 -11.723 1.00 98.88 487 LEU A N 1
ATOM 3633 C CA . LEU A 1 487 ? 3.729 -0.539 -11.103 1.00 98.88 487 LEU A CA 1
ATOM 3634 C C . LEU A 1 487 ? 3.279 0.562 -12.061 1.00 98.88 487 LEU A C 1
ATOM 3636 O O . LEU A 1 487 ? 3.739 0.614 -13.196 1.00 98.88 487 LEU A O 1
ATOM 3640 N N . ASP A 1 488 ? 2.505 1.527 -11.561 1.00 98.81 488 ASP A N 1
ATOM 3641 C CA . ASP A 1 488 ? 2.235 2.793 -12.258 1.00 98.81 488 ASP A CA 1
ATOM 3642 C C . ASP A 1 488 ? 2.886 3.965 -11.509 1.00 98.81 488 ASP A C 1
ATOM 3644 O O . ASP A 1 488 ? 2.351 4.487 -10.531 1.00 98.81 488 ASP A O 1
ATOM 3648 N N . VAL A 1 489 ? 4.088 4.366 -11.925 1.00 98.94 489 VAL A N 1
ATOM 3649 C CA . VAL A 1 489 ? 4.905 5.408 -11.285 1.00 98.94 489 VAL A CA 1
ATOM 3650 C C . VAL A 1 489 ? 4.826 6.690 -12.106 1.00 98.94 489 VAL A C 1
ATOM 3652 O O . VAL A 1 489 ? 5.600 6.897 -13.046 1.00 98.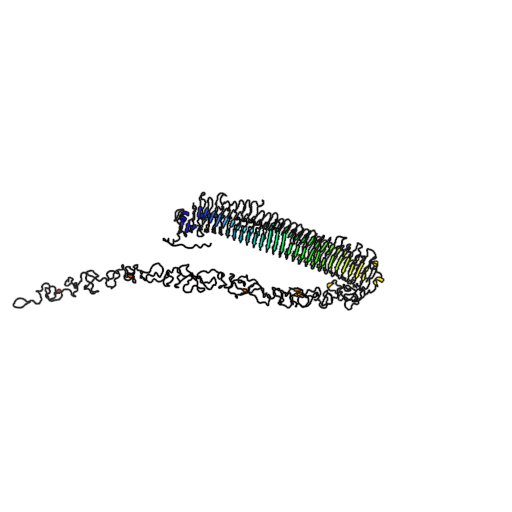94 489 VAL A O 1
ATOM 3655 N N . THR A 1 490 ? 3.904 7.581 -11.742 1.00 98.81 490 THR A N 1
ATOM 3656 C CA . THR A 1 490 ? 3.556 8.752 -12.551 1.00 98.81 490 THR A CA 1
ATOM 3657 C C . THR A 1 490 ? 3.733 10.095 -11.846 1.00 98.81 490 THR A C 1
ATOM 3659 O O . THR A 1 490 ? 3.523 10.253 -10.646 1.00 98.81 490 THR A O 1
ATOM 3662 N N . ASN A 1 491 ? 4.159 11.111 -12.599 1.00 98.62 491 ASN A N 1
ATOM 3663 C CA . ASN A 1 491 ? 4.218 12.511 -12.154 1.00 98.62 491 ASN A CA 1
ATOM 3664 C C . ASN A 1 491 ? 5.032 12.766 -10.868 1.00 98.62 491 ASN A C 1
ATOM 3666 O O . ASN A 1 491 ? 4.800 13.759 -10.166 1.00 98.62 491 ASN A O 1
ATOM 3670 N N . ASN A 1 492 ? 5.987 11.896 -10.528 1.00 98.88 492 ASN A N 1
ATOM 3671 C CA . ASN A 1 492 ? 6.762 12.042 -9.301 1.00 98.88 492 ASN A CA 1
ATOM 3672 C C . ASN A 1 492 ? 7.921 13.026 -9.487 1.00 98.88 492 ASN A C 1
ATOM 3674 O O . ASN A 1 492 ? 8.513 13.154 -10.561 1.00 98.88 492 ASN A O 1
ATOM 3678 N N . TYR A 1 493 ? 8.256 13.743 -8.416 1.00 98.75 493 TYR A N 1
ATOM 3679 C CA . TYR A 1 493 ? 9.274 14.789 -8.432 1.00 98.75 493 TYR A CA 1
ATOM 3680 C C . TYR A 1 493 ? 10.372 14.520 -7.408 1.00 98.75 493 TYR A C 1
ATOM 3682 O O . TYR A 1 493 ? 10.109 14.427 -6.205 1.00 98.75 493 TYR A O 1
ATOM 3690 N N . ALA A 1 494 ? 11.622 14.552 -7.863 1.00 98.62 494 ALA A N 1
ATOM 3691 C CA . ALA A 1 494 ? 12.795 14.633 -7.006 1.00 98.62 494 ALA A CA 1
ATOM 3692 C C . ALA A 1 494 ? 13.615 15.882 -7.332 1.00 98.62 494 ALA A C 1
ATOM 3694 O O . ALA A 1 494 ? 13.914 16.185 -8.486 1.00 98.62 494 ALA A O 1
ATOM 3695 N N . TYR A 1 495 ? 14.054 16.596 -6.297 1.00 98.31 495 TYR A N 1
ATOM 3696 C CA . TYR A 1 495 ? 14.964 17.721 -6.505 1.00 98.31 495 TYR A CA 1
ATOM 3697 C C . TYR A 1 495 ? 16.344 17.257 -6.993 1.00 98.31 495 TYR A C 1
ATOM 3699 O O . TYR A 1 495 ? 16.958 17.928 -7.817 1.00 98.31 495 TYR A O 1
ATOM 3707 N N . ASN A 1 496 ? 16.840 16.113 -6.503 1.00 97.19 496 ASN A N 1
ATOM 3708 C CA . ASN A 1 496 ? 18.184 15.631 -6.814 1.00 97.19 496 ASN A CA 1
ATOM 3709 C C . ASN A 1 496 ? 18.208 14.525 -7.882 1.00 97.19 496 ASN A C 1
ATOM 3711 O O . ASN A 1 496 ? 18.490 14.820 -9.040 1.00 97.19 496 ASN A O 1
ATOM 3715 N N . TYR A 1 497 ? 17.993 13.267 -7.490 1.00 97.50 497 TYR A N 1
ATOM 3716 C CA . TYR A 1 497 ? 18.194 12.086 -8.337 1.00 97.50 497 TYR A CA 1
ATOM 3717 C C . TYR A 1 497 ? 16.950 11.194 -8.323 1.00 97.50 497 TYR A C 1
ATOM 3719 O O . TYR A 1 497 ? 16.346 11.052 -7.258 1.00 97.50 497 TYR A O 1
ATOM 3727 N N . GLY A 1 498 ? 16.626 10.556 -9.451 1.00 97.38 498 GLY A N 1
ATOM 3728 C CA . GLY A 1 498 ? 15.544 9.567 -9.542 1.00 97.38 498 GLY A CA 1
ATOM 3729 C C . GLY A 1 498 ? 14.174 10.191 -9.290 1.00 97.38 498 GLY A C 1
ATOM 3730 O O . GLY A 1 498 ? 13.679 10.144 -8.163 1.00 97.38 498 GLY A O 1
ATOM 3731 N N . GLY A 1 499 ? 13.569 10.806 -10.309 1.00 97.81 499 GLY A N 1
ATOM 3732 C CA . GLY A 1 499 ? 12.239 11.415 -10.172 1.00 97.81 499 GLY A CA 1
ATOM 3733 C C . GLY A 1 499 ? 11.178 10.398 -9.747 1.00 97.81 499 GLY A C 1
ATOM 3734 O O . GLY A 1 499 ? 10.375 10.708 -8.875 1.00 97.81 499 GLY A O 1
ATOM 3735 N N . GLY A 1 500 ? 11.248 9.165 -10.255 1.00 98.31 500 GLY A N 1
ATOM 3736 C CA . GLY A 1 500 ? 10.487 8.018 -9.752 1.00 98.31 500 GLY A CA 1
ATOM 3737 C C . GLY A 1 500 ? 11.254 7.260 -8.666 1.00 98.31 500 GLY A C 1
ATOM 3738 O O . GLY A 1 500 ? 10.928 7.358 -7.482 1.00 98.31 500 GLY A O 1
ATOM 3739 N N . LEU A 1 501 ? 12.302 6.536 -9.067 1.00 98.56 501 LEU A N 1
ATOM 3740 C CA . LEU A 1 501 ? 13.058 5.604 -8.226 1.00 98.56 501 LEU A CA 1
ATOM 3741 C C . LEU A 1 501 ? 14.543 5.985 -8.124 1.00 98.56 501 LEU A C 1
ATOM 3743 O O . LEU A 1 501 ? 15.214 6.263 -9.121 1.00 98.56 501 LEU A O 1
ATOM 3747 N N . TYR A 1 502 ? 15.076 5.935 -6.905 1.00 97.88 502 TYR A N 1
ATOM 3748 C CA . TYR A 1 502 ? 16.510 6.031 -6.629 1.00 97.88 502 TYR A CA 1
ATOM 3749 C C . TYR A 1 502 ? 17.034 4.740 -5.993 1.00 97.88 502 TYR A C 1
ATOM 3751 O O . TYR A 1 502 ? 16.549 4.340 -4.935 1.00 97.88 502 TYR A O 1
ATOM 3759 N N . LEU A 1 503 ? 18.068 4.155 -6.601 1.00 95.50 503 LEU A N 1
ATOM 3760 C CA . LEU A 1 503 ? 18.768 2.955 -6.143 1.00 95.50 503 LEU A CA 1
ATOM 3761 C C . LEU A 1 503 ? 20.249 3.234 -5.904 1.00 95.50 503 LEU A C 1
ATOM 3763 O O . LEU A 1 503 ? 20.953 3.767 -6.774 1.00 95.50 503 LEU A O 1
ATOM 3767 N N . TYR A 1 504 ? 20.742 2.831 -4.734 1.00 93.00 504 TYR A N 1
ATOM 3768 C CA . TYR A 1 504 ? 22.140 3.019 -4.365 1.00 93.00 504 TYR A CA 1
ATOM 3769 C C . TYR A 1 504 ? 22.715 1.841 -3.565 1.00 93.00 504 TYR A C 1
ATOM 3771 O O . TYR A 1 504 ? 22.051 1.237 -2.727 1.00 93.00 504 TYR A O 1
ATOM 3779 N N . TYR A 1 505 ? 23.991 1.546 -3.840 1.00 88.81 505 TYR A N 1
ATOM 3780 C CA . TYR A 1 505 ? 24.910 0.767 -3.001 1.00 88.81 505 TYR A CA 1
ATOM 3781 C C . TYR A 1 505 ? 24.443 -0.659 -2.624 1.00 88.81 505 TYR A C 1
ATOM 3783 O O . TYR A 1 505 ? 23.989 -0.899 -1.507 1.00 88.81 505 TYR A O 1
ATOM 3791 N N . TYR A 1 506 ? 24.697 -1.634 -3.511 1.00 85.88 506 TYR A N 1
ATOM 3792 C CA . TYR A 1 506 ? 24.325 -3.056 -3.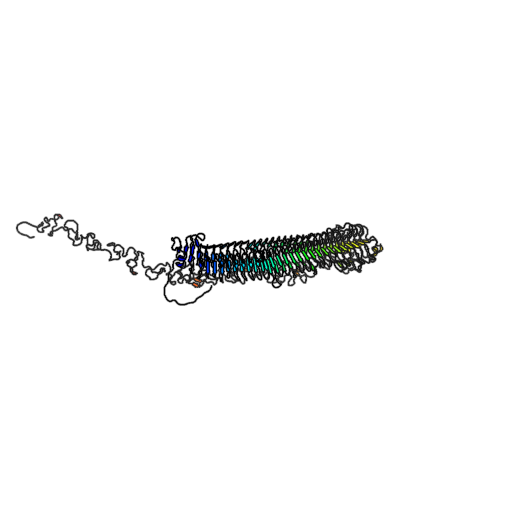336 1.00 85.88 506 TYR A CA 1
ATOM 3793 C C . TYR A 1 506 ? 22.812 -3.287 -3.187 1.00 85.88 506 TYR A C 1
ATOM 3795 O O . TYR A 1 506 ? 22.406 -4.041 -2.314 1.00 85.88 506 TYR A O 1
ATOM 3803 N N . SER A 1 507 ? 22.002 -2.601 -3.989 1.00 87.94 507 SER A N 1
ATOM 3804 C CA . SER A 1 507 ? 20.541 -2.738 -3.996 1.00 87.94 507 SER A CA 1
ATOM 3805 C C . SER A 1 507 ? 20.122 -3.180 -5.397 1.00 87.94 507 SER A C 1
ATOM 3807 O O . SER A 1 507 ? 20.084 -2.345 -6.304 1.00 87.94 507 SER A O 1
ATOM 3809 N N . ASP A 1 508 ? 19.938 -4.482 -5.606 1.00 89.19 508 ASP A N 1
ATOM 3810 C CA . ASP A 1 508 ? 19.588 -5.023 -6.925 1.00 89.19 508 ASP A CA 1
ATOM 3811 C C . ASP A 1 508 ? 18.118 -4.708 -7.275 1.00 89.19 508 ASP A C 1
ATOM 3813 O O . ASP A 1 508 ? 17.304 -4.412 -6.396 1.00 89.19 508 ASP A O 1
ATOM 3817 N N . LEU A 1 509 ? 17.782 -4.717 -8.572 1.00 94.62 509 LEU A N 1
ATOM 3818 C CA . LEU A 1 509 ? 16.420 -4.469 -9.056 1.00 94.62 509 LEU A CA 1
ATOM 3819 C C . LEU A 1 509 ? 16.030 -5.497 -10.117 1.00 94.62 509 LEU A C 1
ATOM 3821 O O . LEU A 1 509 ? 16.677 -5.574 -11.166 1.00 94.62 509 LEU A O 1
ATOM 3825 N N . ALA A 1 510 ? 14.919 -6.184 -9.864 1.00 95.94 510 ALA A N 1
ATOM 3826 C CA . ALA A 1 510 ? 14.082 -6.795 -10.885 1.00 95.94 510 ALA A CA 1
ATOM 3827 C C . ALA A 1 510 ? 12.826 -5.927 -11.065 1.00 95.94 510 ALA A C 1
ATOM 3829 O O . ALA A 1 510 ? 12.109 -5.669 -10.101 1.00 95.94 510 ALA A O 1
ATOM 3830 N N . LEU A 1 511 ? 12.604 -5.425 -12.280 1.00 98.38 511 LEU A N 1
ATOM 3831 C CA . LEU A 1 511 ? 11.449 -4.605 -12.638 1.00 98.38 511 LEU A CA 1
ATOM 3832 C C . LEU A 1 511 ? 10.760 -5.191 -13.872 1.00 98.38 511 LEU A C 1
ATOM 3834 O O . LEU A 1 511 ? 11.417 -5.416 -14.889 1.00 98.38 511 LEU A O 1
ATOM 3838 N N . SER A 1 512 ? 9.450 -5.405 -13.791 1.00 97.88 512 SER A N 1
ATOM 3839 C CA . SER A 1 512 ? 8.646 -5.952 -14.891 1.00 97.88 512 SER A CA 1
ATOM 3840 C C . SER A 1 512 ? 7.266 -5.306 -14.994 1.00 97.88 512 SER A C 1
ATOM 3842 O O . SER A 1 512 ? 6.794 -4.707 -14.030 1.00 97.88 512 SER A O 1
ATOM 3844 N N . ASP A 1 513 ? 6.639 -5.385 -16.168 1.00 97.62 513 ASP A N 1
ATOM 3845 C CA . ASP A 1 513 ? 5.214 -5.083 -16.384 1.00 97.62 513 ASP A CA 1
ATOM 3846 C C . ASP A 1 513 ? 4.761 -3.736 -15.797 1.00 97.62 513 ASP A C 1
ATOM 3848 O O . ASP A 1 513 ? 3.731 -3.634 -15.138 1.00 97.62 513 ASP A O 1
ATOM 3852 N N . SER A 1 514 ? 5.582 -2.696 -15.957 1.00 98.81 514 SER A N 1
ATOM 3853 C CA . SER A 1 514 ? 5.413 -1.425 -15.243 1.00 98.81 514 SER A CA 1
ATOM 3854 C C . SER A 1 514 ? 5.405 -0.213 -16.176 1.00 98.81 514 SER A C 1
ATOM 3856 O O . SER A 1 514 ? 5.930 -0.237 -17.287 1.00 98.81 514 SER A O 1
ATOM 3858 N N . ASN A 1 515 ? 4.863 0.898 -15.690 1.00 98.75 515 ASN A N 1
ATOM 3859 C CA . ASN A 1 515 ? 4.830 2.192 -16.355 1.00 98.75 515 ASN A CA 1
ATOM 3860 C C . ASN A 1 515 ? 5.511 3.263 -15.491 1.00 98.75 515 ASN A C 1
ATOM 3862 O O . ASN A 1 515 ? 5.154 3.479 -14.337 1.00 98.75 515 ASN A O 1
ATOM 3866 N N . PHE A 1 516 ? 6.477 3.978 -16.060 1.00 98.88 516 PHE A N 1
ATOM 3867 C CA . PHE A 1 516 ? 7.109 5.153 -15.467 1.00 98.88 516 PHE A CA 1
ATOM 3868 C C . PHE A 1 516 ? 6.856 6.346 -16.380 1.00 98.88 516 PHE A C 1
ATOM 3870 O O . PHE A 1 516 ? 7.526 6.480 -17.407 1.00 98.88 516 PHE A O 1
ATOM 3877 N N . SER A 1 517 ? 5.932 7.239 -16.007 1.00 98.75 517 SER A N 1
ATOM 3878 C CA . SER A 1 517 ? 5.568 8.370 -16.869 1.00 98.75 517 SER A CA 1
ATOM 3879 C C . SER A 1 517 ? 5.588 9.741 -16.190 1.00 98.75 517 SER A C 1
ATOM 3881 O O . SER A 1 517 ? 5.172 9.903 -15.045 1.00 98.75 517 SER A O 1
ATOM 3883 N N . GLY A 1 518 ? 6.094 10.765 -16.881 1.00 98.62 518 GLY A N 1
ATOM 3884 C CA . GLY A 1 518 ? 6.057 12.152 -16.398 1.00 98.62 518 GLY A CA 1
ATOM 3885 C C . GLY A 1 518 ? 6.900 12.422 -15.144 1.00 98.62 518 GLY A C 1
ATOM 3886 O O . GLY A 1 518 ? 6.679 13.420 -14.451 1.00 98.62 518 GLY A O 1
ATOM 3887 N N . ASN A 1 519 ? 7.848 11.544 -14.798 1.00 98.88 519 ASN A N 1
ATOM 3888 C CA . ASN A 1 519 ? 8.681 11.717 -13.608 1.00 98.88 519 ASN A CA 1
ATOM 3889 C C . ASN A 1 519 ? 9.817 12.714 -13.869 1.00 98.88 519 ASN A C 1
ATOM 3891 O O . ASN A 1 519 ? 10.417 12.732 -14.947 1.00 98.88 519 ASN A O 1
ATOM 3895 N N . TYR A 1 520 ? 10.141 13.541 -12.870 1.00 98.75 520 TYR A N 1
ATOM 3896 C CA . TYR A 1 520 ? 11.074 14.656 -13.033 1.00 98.75 520 TYR A CA 1
ATOM 3897 C C . TYR A 1 520 ? 12.162 14.715 -11.953 1.00 98.75 520 TYR A C 1
ATOM 3899 O O . TYR A 1 520 ? 11.875 14.827 -10.757 1.00 98.75 520 TYR A O 1
ATOM 3907 N N . ALA A 1 521 ? 13.426 14.724 -12.396 1.00 98.25 521 ALA A N 1
ATOM 3908 C CA . ALA A 1 521 ? 14.605 15.034 -11.586 1.00 98.25 521 ALA A CA 1
ATOM 3909 C C . ALA A 1 521 ? 15.180 16.422 -11.948 1.00 98.25 521 ALA A C 1
ATOM 3911 O O . ALA A 1 521 ? 15.735 16.618 -13.033 1.00 98.25 521 ALA A O 1
ATOM 3912 N N . ASP A 1 522 ? 15.073 17.378 -11.019 1.00 95.31 522 ASP A N 1
ATOM 3913 C CA . ASP A 1 522 ? 15.246 18.821 -11.292 1.00 95.31 522 ASP A CA 1
ATOM 3914 C C . ASP A 1 522 ? 16.700 19.318 -11.347 1.00 95.31 522 ASP A C 1
ATOM 3916 O O . ASP A 1 522 ? 17.009 20.268 -12.054 1.00 95.31 522 ASP A O 1
ATOM 3920 N N . VAL A 1 523 ? 17.627 18.733 -10.584 1.00 93.50 523 VAL A N 1
ATOM 3921 C CA . VAL A 1 523 ? 19.015 19.245 -10.524 1.00 93.50 523 VAL A CA 1
ATOM 3922 C C . VAL A 1 523 ? 20.036 18.264 -11.076 1.00 93.50 523 VAL A C 1
ATOM 3924 O O . VAL A 1 523 ? 21.013 18.683 -11.712 1.00 93.50 523 VAL A O 1
ATOM 3927 N N . TYR A 1 524 ? 19.858 16.972 -10.810 1.00 93.31 524 TYR A N 1
ATOM 3928 C CA . TYR A 1 524 ? 20.814 15.949 -11.210 1.00 93.31 524 TYR A CA 1
ATOM 3929 C C . TYR A 1 524 ? 20.178 14.954 -12.185 1.00 93.31 524 TYR A C 1
ATOM 3931 O O . TYR A 1 524 ? 19.737 15.367 -13.252 1.00 93.31 524 TYR A O 1
ATOM 3939 N N . HIS A 1 525 ? 20.233 13.651 -11.917 1.00 94.94 525 HIS A N 1
ATOM 3940 C CA . HIS A 1 525 ? 20.161 12.619 -12.958 1.00 94.94 525 HIS A CA 1
ATOM 3941 C C . HIS A 1 525 ? 18.986 11.651 -12.765 1.00 94.94 525 HIS A C 1
ATOM 3943 O O . HIS A 1 525 ? 18.544 11.456 -11.632 1.00 94.94 525 HIS A O 1
ATOM 3949 N N . GLY A 1 526 ? 18.566 10.998 -13.854 1.00 93.81 526 GLY A N 1
ATOM 3950 C CA . GLY A 1 526 ? 17.560 9.931 -13.856 1.00 93.81 526 GLY A CA 1
ATOM 3951 C C . GLY A 1 526 ? 16.150 10.466 -13.636 1.00 93.81 526 GLY A C 1
ATOM 3952 O O . GLY A 1 526 ? 15.709 10.562 -12.492 1.00 93.81 526 GLY A O 1
ATOM 3953 N N . GLY A 1 527 ? 15.452 10.843 -14.710 1.00 96.12 527 GLY A N 1
ATOM 3954 C CA . GLY A 1 527 ? 14.086 11.368 -14.595 1.00 96.12 527 GLY A CA 1
ATOM 3955 C C . GLY A 1 527 ? 13.112 10.328 -14.051 1.00 96.12 527 GLY A C 1
ATOM 3956 O O . GLY A 1 527 ? 12.419 10.613 -13.081 1.00 96.12 527 GLY A O 1
ATOM 3957 N N . ALA A 1 528 ? 13.149 9.095 -14.561 1.00 98.38 528 ALA A N 1
ATOM 3958 C CA . ALA A 1 528 ? 12.449 7.964 -13.952 1.00 98.38 528 ALA A CA 1
ATOM 3959 C C . ALA A 1 528 ? 13.328 7.269 -12.906 1.00 98.38 528 ALA A C 1
ATOM 3961 O O . ALA A 1 528 ? 13.013 7.300 -11.717 1.00 98.38 528 ALA A O 1
ATOM 3962 N N . ILE A 1 529 ? 14.448 6.681 -13.338 1.00 98.56 529 ILE A N 1
ATOM 3963 C CA . ILE A 1 529 ? 15.293 5.814 -12.509 1.00 98.56 529 ILE A CA 1
ATOM 3964 C C . ILE A 1 529 ? 16.721 6.349 -12.444 1.00 98.56 529 ILE A C 1
ATOM 3966 O O . ILE A 1 529 ? 17.365 6.626 -13.460 1.00 98.56 529 ILE A O 1
ATOM 3970 N N . TYR A 1 530 ? 17.251 6.423 -11.228 1.00 97.94 530 TYR A N 1
ATOM 3971 C CA . TYR A 1 530 ? 18.675 6.580 -10.966 1.00 97.94 530 TYR A CA 1
ATOM 3972 C C . TYR A 1 530 ? 19.218 5.333 -10.270 1.00 97.94 530 TYR A C 1
ATOM 3974 O O . TYR A 1 530 ? 18.735 4.989 -9.195 1.00 97.94 530 TYR A O 1
ATOM 3982 N N . ALA A 1 531 ? 20.252 4.705 -10.831 1.00 96.44 531 ALA A N 1
ATOM 3983 C CA . ALA A 1 531 ? 20.887 3.522 -10.257 1.00 96.44 531 ALA A CA 1
ATOM 3984 C C . ALA A 1 531 ? 22.414 3.653 -10.220 1.00 96.44 531 ALA A C 1
ATOM 3986 O O . ALA A 1 531 ? 23.072 3.826 -11.253 1.00 96.44 531 ALA A O 1
ATOM 3987 N N . GLN A 1 532 ? 22.995 3.520 -9.026 1.00 94.06 532 GLN A N 1
ATOM 3988 C CA . GLN A 1 532 ? 24.439 3.615 -8.822 1.00 94.06 532 GLN A CA 1
ATOM 3989 C C . GLN A 1 532 ? 24.988 2.499 -7.923 1.00 94.06 532 GLN A C 1
ATOM 3991 O O . GLN A 1 532 ? 24.505 2.300 -6.810 1.00 94.06 532 GLN A O 1
ATOM 3996 N N . GLN A 1 533 ? 26.117 1.898 -8.328 1.00 92.00 533 GLN A N 1
ATOM 3997 C CA . GLN A 1 533 ? 26.824 0.871 -7.541 1.00 92.00 533 GLN A CA 1
ATOM 3998 C C . GLN A 1 533 ? 25.972 -0.368 -7.256 1.00 92.00 533 GLN A C 1
ATOM 4000 O O . GLN A 1 533 ? 25.992 -0.903 -6.143 1.00 92.00 533 GLN A O 1
ATOM 4005 N N . ILE A 1 534 ? 25.256 -0.821 -8.280 1.00 88.19 534 ILE A N 1
ATOM 4006 C CA . ILE A 1 534 ? 24.552 -2.101 -8.273 1.00 88.19 534 ILE A CA 1
ATOM 4007 C C . ILE A 1 534 ? 25.555 -3.150 -8.745 1.00 88.19 534 ILE A C 1
ATOM 4009 O O . ILE A 1 534 ? 26.081 -3.026 -9.843 1.00 88.19 534 ILE A O 1
ATOM 4013 N N . TYR A 1 535 ? 25.928 -4.096 -7.883 1.00 81.69 535 TYR A N 1
ATOM 4014 C CA . TYR A 1 535 ? 26.940 -5.108 -8.226 1.00 81.69 535 TYR A CA 1
ATOM 4015 C C . TYR A 1 535 ? 26.323 -6.379 -8.816 1.00 81.69 535 TYR A C 1
ATOM 4017 O O . TYR A 1 535 ? 2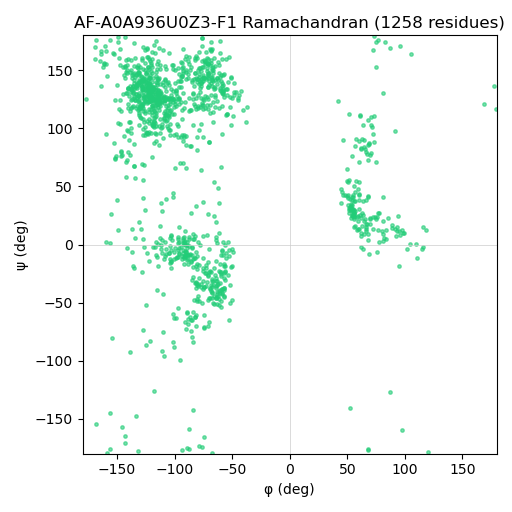7.066 -7.167 -9.408 1.00 81.69 535 TYR A O 1
ATOM 4025 N N . GLY A 1 536 ? 25.016 -6.583 -8.636 1.00 81.25 536 GLY A N 1
ATOM 4026 C CA . GLY A 1 536 ? 24.230 -7.514 -9.429 1.00 81.25 536 GLY A CA 1
ATOM 4027 C C . GLY A 1 536 ? 23.764 -6.873 -10.735 1.00 81.25 536 GLY A C 1
ATOM 4028 O O . GLY A 1 536 ? 24.489 -6.094 -11.364 1.00 81.25 536 GLY A O 1
ATOM 4029 N N . THR A 1 537 ? 22.545 -7.211 -11.140 1.00 83.38 537 THR A N 1
ATOM 4030 C CA . THR A 1 537 ? 21.940 -6.763 -12.397 1.00 83.38 537 THR A CA 1
ATOM 4031 C C . THR A 1 537 ? 20.808 -5.778 -12.113 1.00 83.38 537 THR A C 1
ATOM 4033 O O . THR A 1 537 ? 20.002 -5.985 -11.211 1.00 83.38 537 THR A O 1
ATOM 4036 N N . LEU A 1 538 ? 20.747 -4.704 -12.901 1.00 93.12 538 LEU A N 1
ATOM 4037 C CA . LEU A 1 538 ? 19.563 -3.864 -13.055 1.00 93.12 538 LEU A CA 1
ATOM 4038 C C . LEU A 1 538 ? 18.745 -4.452 -14.211 1.00 93.12 538 LEU A C 1
ATOM 4040 O O . LEU A 1 538 ? 19.049 -4.165 -15.371 1.00 93.12 538 LEU A O 1
ATOM 4044 N N . SER A 1 539 ? 17.785 -5.319 -13.884 1.00 95.50 539 SER A N 1
ATOM 4045 C CA . SER A 1 539 ? 16.974 -6.065 -14.854 1.00 95.50 539 SER A CA 1
ATOM 4046 C C . SER A 1 539 ? 15.621 -5.389 -15.034 1.00 95.50 539 SER A C 1
ATOM 4048 O O . SER A 1 539 ? 14.889 -5.206 -14.062 1.00 95.50 539 SER A O 1
ATOM 4050 N N . ILE A 1 540 ? 15.316 -4.983 -16.266 1.00 98.31 540 ILE A N 1
ATOM 4051 C CA . ILE A 1 540 ? 14.083 -4.279 -16.622 1.00 98.31 540 ILE A CA 1
ATOM 4052 C C . ILE A 1 540 ? 13.451 -4.970 -17.833 1.00 98.31 540 ILE A C 1
ATOM 4054 O O . ILE A 1 540 ? 14.041 -4.986 -18.915 1.00 98.31 540 ILE A O 1
ATOM 4058 N N . ASN A 1 541 ? 12.246 -5.502 -17.640 1.00 95.75 541 ASN A N 1
ATOM 4059 C CA . ASN A 1 541 ? 11.454 -6.203 -18.648 1.00 95.75 541 ASN A CA 1
ATOM 4060 C C . ASN A 1 541 ? 10.117 -5.501 -18.877 1.00 95.75 541 ASN A C 1
ATOM 4062 O O . ASN A 1 541 ? 9.545 -5.008 -17.912 1.00 95.75 541 ASN A O 1
ATOM 4066 N N . THR A 1 542 ? 9.567 -5.539 -20.092 1.00 96.50 542 THR A N 1
ATOM 4067 C CA . THR A 1 542 ? 8.141 -5.225 -20.347 1.00 96.50 542 THR A CA 1
ATOM 4068 C C . THR A 1 542 ? 7.685 -3.939 -19.639 1.00 96.50 542 THR A C 1
ATOM 4070 O O . THR A 1 542 ? 6.657 -3.885 -18.975 1.00 96.50 542 THR A O 1
ATOM 4073 N N . THR A 1 543 ? 8.530 -2.904 -19.682 1.00 98.69 543 THR A N 1
ATOM 4074 C CA . THR A 1 543 ? 8.325 -1.660 -18.930 1.00 98.69 543 THR A CA 1
ATOM 4075 C C . THR A 1 543 ? 8.325 -0.467 -19.875 1.00 98.69 543 THR A C 1
ATOM 4077 O O . THR A 1 543 ? 9.206 -0.336 -20.729 1.00 98.69 543 THR A O 1
ATOM 4080 N N . THR A 1 544 ? 7.371 0.440 -19.686 1.00 98.81 544 THR A N 1
ATOM 4081 C CA . THR A 1 544 ? 7.275 1.696 -20.436 1.00 98.81 544 THR A CA 1
ATOM 4082 C C . THR A 1 544 ? 7.869 2.848 -19.627 1.00 98.81 544 THR A C 1
ATOM 4084 O O . THR A 1 544 ? 7.529 3.060 -18.466 1.00 98.81 544 THR A O 1
ATOM 4087 N N . PHE A 1 545 ? 8.742 3.634 -20.252 1.00 98.88 545 PHE A N 1
ATOM 4088 C CA . PHE A 1 545 ? 9.283 4.889 -19.738 1.00 98.88 545 PHE A CA 1
ATOM 4089 C C . PHE A 1 545 ? 8.864 6.024 -20.664 1.00 98.88 545 PHE A C 1
ATOM 4091 O O . PHE A 1 545 ? 9.499 6.218 -21.701 1.00 98.88 545 PHE A O 1
ATOM 4098 N N . ASP A 1 546 ? 7.844 6.793 -20.287 1.00 98.88 546 ASP A N 1
ATOM 4099 C CA . ASP A 1 546 ? 7.274 7.839 -21.141 1.00 98.88 546 ASP A CA 1
ATOM 4100 C C . ASP A 1 546 ? 7.370 9.252 -20.543 1.00 98.88 546 ASP A C 1
ATOM 4102 O O . ASP A 1 546 ? 7.052 9.472 -19.381 1.00 98.88 546 ASP A O 1
ATOM 4106 N N . ASP A 1 547 ? 7.783 10.245 -21.329 1.00 98.69 547 ASP A N 1
ATOM 4107 C CA . ASP A 1 547 ? 7.772 11.671 -20.930 1.00 98.69 547 ASP A CA 1
ATOM 4108 C C . ASP A 1 547 ? 8.526 11.978 -19.612 1.00 98.69 547 ASP A C 1
ATOM 4110 O O . ASP A 1 547 ? 8.205 12.916 -18.881 1.00 98.69 547 ASP A O 1
ATOM 4114 N N . ASN A 1 548 ? 9.556 11.196 -19.272 1.00 98.88 548 ASN A N 1
ATOM 4115 C CA . ASN A 1 548 ? 10.366 11.460 -18.083 1.00 98.88 548 ASN A CA 1
ATOM 4116 C C . ASN A 1 548 ? 11.450 12.500 -18.378 1.00 98.88 548 ASN A C 1
ATOM 4118 O O . ASN A 1 548 ? 12.069 12.520 -19.451 1.00 98.88 548 ASN A O 1
ATOM 4122 N N . GLN A 1 549 ? 11.715 13.363 -17.398 1.00 98.56 549 GLN A N 1
ATOM 4123 C CA . GLN A 1 549 ? 12.622 14.492 -17.550 1.00 98.56 549 GLN A CA 1
ATOM 4124 C C . GLN A 1 549 ? 13.767 14.466 -16.529 1.00 98.56 549 GLN A C 1
ATOM 4126 O O . GLN A 1 549 ? 13.576 14.312 -15.324 1.00 98.56 549 GLN A O 1
ATOM 4131 N N . SER A 1 550 ? 14.983 14.728 -17.008 1.00 97.75 550 SER A N 1
ATOM 4132 C CA . SER A 1 550 ? 16.133 15.081 -16.176 1.00 97.75 550 SER A CA 1
ATOM 4133 C C . SER A 1 550 ? 16.772 16.376 -16.666 1.00 97.75 550 SER A C 1
ATOM 4135 O O . SER A 1 550 ? 17.154 16.521 -17.831 1.00 97.75 550 SER A O 1
ATOM 4137 N N . ASP A 1 551 ? 17.023 17.299 -15.746 1.00 96.62 551 ASP A N 1
ATOM 4138 C CA . ASP A 1 551 ? 17.765 18.529 -16.041 1.00 96.62 551 ASP A CA 1
ATOM 4139 C C . ASP A 1 551 ? 19.283 18.300 -16.198 1.00 96.62 551 ASP A C 1
ATOM 4141 O O . ASP A 1 551 ? 20.071 19.237 -16.379 1.00 96.62 551 ASP A O 1
ATOM 4145 N N . ASN A 1 552 ? 19.718 17.034 -16.200 1.00 96.44 552 ASN A N 1
ATOM 4146 C CA . ASN A 1 552 ? 21.095 16.649 -16.452 1.00 96.44 552 ASN A CA 1
ATOM 4147 C C . ASN A 1 552 ? 21.217 15.406 -17.353 1.00 96.44 552 ASN A C 1
ATOM 4149 O O . ASN A 1 552 ? 21.275 15.563 -18.568 1.00 96.44 552 ASN A O 1
ATOM 4153 N N . HIS A 1 553 ? 21.295 14.188 -16.818 1.00 97.19 553 HIS A N 1
ATOM 4154 C CA . HIS A 1 553 ? 21.610 12.983 -17.602 1.00 97.19 553 HIS A CA 1
ATOM 4155 C C . HIS A 1 553 ? 20.550 11.903 -17.389 1.00 97.19 553 HIS A C 1
ATOM 4157 O O . HIS A 1 553 ? 20.122 11.723 -16.249 1.00 97.19 553 HIS A O 1
ATOM 4163 N N . GLY A 1 554 ? 20.224 11.150 -18.444 1.00 97.25 554 GLY A N 1
ATOM 4164 C CA . GLY A 1 554 ? 19.264 10.044 -18.395 1.00 97.25 554 GLY A CA 1
ATOM 4165 C C . GLY A 1 554 ? 17.844 10.552 -18.172 1.00 97.25 554 GLY A C 1
ATOM 4166 O O . GLY A 1 554 ? 17.412 10.663 -17.025 1.00 97.25 554 GLY A O 1
ATOM 4167 N N . GLY A 1 555 ? 17.135 10.906 -19.248 1.00 97.56 555 GLY A N 1
ATOM 4168 C CA . GLY A 1 555 ? 15.754 11.391 -19.136 1.00 97.56 555 GLY A CA 1
ATOM 4169 C C . GLY A 1 555 ? 14.840 10.325 -18.541 1.00 97.56 555 GLY A C 1
ATOM 4170 O O . GLY A 1 555 ? 14.135 10.614 -17.584 1.00 97.56 555 GLY A O 1
ATOM 4171 N N . ALA A 1 556 ? 14.963 9.075 -18.991 1.00 98.44 556 ALA A N 1
ATOM 4172 C CA . ALA A 1 556 ? 14.371 7.923 -18.316 1.00 98.44 556 ALA A CA 1
ATOM 4173 C C . ALA A 1 556 ? 15.333 7.351 -17.268 1.00 98.44 556 ALA A C 1
ATOM 4175 O O . ALA A 1 556 ? 15.099 7.478 -16.066 1.00 98.44 556 ALA A O 1
ATOM 4176 N N . ILE A 1 557 ? 16.443 6.753 -17.715 1.00 98.69 557 ILE A N 1
ATOM 4177 C CA . ILE A 1 557 ? 17.307 5.921 -16.866 1.00 98.69 557 ILE A CA 1
ATOM 4178 C C . ILE A 1 557 ? 18.728 6.478 -16.832 1.00 98.69 557 ILE A C 1
ATOM 4180 O O . ILE A 1 557 ? 19.347 6.752 -17.865 1.00 98.69 557 ILE A O 1
ATOM 4184 N N . TYR A 1 558 ? 19.280 6.576 -15.627 1.00 97.94 558 TYR A N 1
ATOM 4185 C CA . TYR A 1 558 ? 20.695 6.832 -15.390 1.00 97.94 558 TYR A CA 1
ATOM 4186 C C . TYR A 1 558 ? 21.332 5.647 -14.656 1.00 97.94 558 TYR A C 1
ATOM 4188 O O . TYR A 1 558 ? 21.083 5.454 -13.466 1.00 97.94 558 TYR A O 1
ATOM 4196 N N . ALA A 1 559 ? 22.183 4.886 -15.348 1.00 96.31 559 ALA A N 1
ATOM 4197 C CA . ALA A 1 559 ? 22.929 3.754 -14.797 1.00 96.31 559 ALA A CA 1
ATOM 4198 C C . ALA A 1 559 ? 24.420 4.102 -14.665 1.00 96.31 559 ALA A C 1
ATOM 4200 O O . ALA A 1 559 ? 25.069 4.510 -15.637 1.00 96.31 559 ALA A O 1
ATOM 4201 N N . TYR A 1 560 ? 24.970 3.961 -13.454 1.00 93.25 560 TYR A N 1
ATOM 4202 C CA . TYR A 1 560 ? 26.319 4.431 -13.141 1.00 93.25 560 TYR A CA 1
ATOM 4203 C C . TYR A 1 560 ? 27.141 3.508 -12.236 1.00 93.25 560 TYR A C 1
ATOM 4205 O O . TYR A 1 560 ? 26.710 3.134 -11.152 1.00 93.25 560 TYR A O 1
ATOM 4213 N N . TYR A 1 561 ? 28.408 3.292 -12.613 1.00 90.69 561 TYR A N 1
ATOM 4214 C CA . TYR A 1 561 ? 29.460 2.712 -11.766 1.00 90.69 561 TYR A CA 1
ATOM 4215 C C . TYR A 1 561 ? 29.157 1.273 -11.316 1.00 90.69 561 TYR A C 1
ATOM 4217 O O . TYR A 1 561 ? 28.601 1.064 -10.243 1.00 90.69 561 TYR A O 1
ATOM 4225 N N . TYR A 1 562 ? 29.602 0.285 -12.099 1.00 88.25 562 TYR A N 1
ATOM 4226 C CA . TYR A 1 562 ? 29.376 -1.162 -11.893 1.00 88.25 562 TYR A CA 1
ATOM 4227 C C . TYR A 1 562 ? 27.941 -1.664 -12.084 1.00 88.25 562 TYR A C 1
ATOM 4229 O O . TYR A 1 562 ? 27.762 -2.871 -12.159 1.00 88.25 562 TYR A O 1
ATOM 4237 N N . THR A 1 563 ? 26.962 -0.776 -12.257 1.00 91.06 563 THR A N 1
ATOM 4238 C CA . THR A 1 563 ? 25.569 -1.136 -12.552 1.00 91.06 563 THR A CA 1
ATOM 4239 C C . THR A 1 563 ? 25.450 -1.774 -13.936 1.00 91.06 563 THR A C 1
ATOM 4241 O O . THR A 1 563 ? 25.533 -1.058 -14.931 1.00 91.06 563 THR A O 1
ATOM 4244 N N . ASN A 1 564 ? 25.254 -3.092 -14.019 1.00 88.69 564 ASN A N 1
ATOM 4245 C CA . ASN A 1 564 ? 24.995 -3.772 -15.289 1.00 88.69 564 ASN A CA 1
ATOM 4246 C C . ASN A 1 564 ? 23.515 -3.635 -15.676 1.00 88.69 564 ASN A C 1
ATOM 4248 O O . ASN A 1 564 ? 22.658 -4.112 -14.940 1.00 88.69 564 ASN A O 1
ATOM 4252 N N . LEU A 1 565 ? 23.221 -2.965 -16.793 1.00 95.62 565 LEU A N 1
ATOM 4253 C CA . LEU A 1 565 ? 21.852 -2.733 -17.264 1.00 95.62 565 LEU A CA 1
ATOM 4254 C C . LEU A 1 565 ? 21.446 -3.812 -18.271 1.00 95.62 565 LEU A C 1
ATOM 4256 O O . LEU A 1 565 ? 22.084 -3.936 -19.317 1.00 95.62 565 LEU A O 1
ATOM 4260 N N . GLU A 1 566 ? 20.357 -4.510 -17.975 1.00 96.62 566 GLU A N 1
ATOM 4261 C CA . GLU A 1 566 ? 19.661 -5.414 -18.888 1.00 96.62 566 GLU A CA 1
ATOM 4262 C C . GLU A 1 566 ? 18.260 -4.852 -19.133 1.00 96.62 566 GLU A C 1
ATOM 4264 O O . GLU A 1 566 ? 17.439 -4.802 -18.219 1.00 96.62 566 GLU A O 1
ATOM 4269 N N . LEU A 1 567 ? 18.017 -4.374 -20.353 1.00 98.06 567 LEU A N 1
ATOM 4270 C CA . LEU A 1 567 ? 16.750 -3.766 -20.758 1.00 98.06 567 LEU A CA 1
ATOM 4271 C C . LEU A 1 567 ? 16.161 -4.560 -21.922 1.00 98.06 567 LEU A C 1
ATOM 4273 O O . LEU A 1 567 ? 16.774 -4.626 -22.991 1.00 98.06 567 LEU A O 1
ATOM 4277 N N . TYR A 1 568 ? 14.998 -5.168 -21.703 1.00 93.88 568 TYR A N 1
ATOM 4278 C CA . TYR A 1 568 ? 14.376 -6.062 -22.672 1.00 93.88 568 TYR A CA 1
ATOM 4279 C C . TYR A 1 568 ? 12.866 -5.861 -22.786 1.00 93.88 568 TYR A C 1
ATOM 4281 O O . TYR A 1 568 ? 12.207 -5.469 -21.823 1.00 93.88 568 TYR A O 1
ATOM 4289 N N . ASN A 1 569 ? 12.328 -6.090 -23.989 1.00 94.62 569 ASN A N 1
ATOM 4290 C CA . ASN A 1 569 ? 10.891 -6.017 -24.302 1.00 94.62 569 ASN A CA 1
ATOM 4291 C C . ASN A 1 569 ? 10.220 -4.709 -23.843 1.00 94.62 569 ASN A C 1
ATOM 4293 O O . ASN A 1 569 ? 9.072 -4.714 -23.421 1.00 94.62 569 ASN A O 1
ATOM 4297 N N . SER A 1 570 ? 10.960 -3.600 -23.829 1.00 98.50 570 SER A N 1
ATOM 4298 C CA . SER A 1 570 ? 10.555 -2.371 -23.139 1.00 98.50 570 SER A CA 1
ATOM 4299 C C . SER A 1 570 ? 10.415 -1.188 -24.096 1.00 98.50 570 SER A C 1
ATOM 4301 O O . SER A 1 570 ? 10.915 -1.200 -25.224 1.00 98.50 570 SER A O 1
ATOM 4303 N N . GLU A 1 571 ? 9.777 -0.123 -23.619 1.00 98.75 571 GLU A N 1
ATOM 4304 C CA . GLU A 1 571 ? 9.587 1.118 -24.367 1.00 98.75 571 GLU A CA 1
ATOM 4305 C C . GLU A 1 571 ? 10.210 2.297 -23.618 1.00 98.75 571 GLU A C 1
ATOM 4307 O O . GLU A 1 571 ? 9.957 2.519 -22.440 1.00 98.75 571 GLU A O 1
ATOM 4312 N N . VAL A 1 572 ? 11.035 3.085 -24.299 1.00 98.94 572 VAL A N 1
ATOM 4313 C CA . VAL A 1 572 ? 11.650 4.313 -23.790 1.00 98.94 572 VAL A CA 1
ATOM 4314 C C . VAL A 1 572 ? 11.245 5.433 -24.737 1.00 98.94 572 VAL A C 1
ATOM 4316 O O . VAL A 1 572 ? 11.869 5.628 -25.781 1.00 98.94 572 VAL A O 1
ATOM 4319 N N . THR A 1 573 ? 10.179 6.156 -24.406 1.00 98.75 573 THR A N 1
ATOM 4320 C CA . THR A 1 573 ? 9.514 7.100 -25.309 1.00 98.75 573 THR A CA 1
ATOM 4321 C C . THR A 1 573 ? 9.448 8.518 -24.752 1.00 98.75 573 THR A C 1
ATOM 4323 O O . THR A 1 573 ? 9.276 8.742 -23.561 1.00 98.75 573 THR A O 1
ATOM 4326 N N . ASN A 1 574 ? 9.595 9.526 -25.613 1.00 98.69 574 ASN A N 1
ATOM 4327 C CA . ASN A 1 574 ? 9.376 10.942 -25.267 1.00 98.69 574 ASN A CA 1
ATOM 4328 C C . ASN A 1 574 ? 10.240 11.503 -24.112 1.00 98.69 574 ASN A C 1
ATOM 4330 O O . ASN A 1 574 ? 9.991 12.609 -23.634 1.00 98.69 574 ASN A O 1
ATOM 4334 N N . ASN A 1 575 ? 11.286 10.803 -23.669 1.00 98.88 575 ASN A N 1
ATOM 4335 C CA . ASN A 1 575 ? 12.063 11.229 -22.507 1.00 98.88 575 ASN A CA 1
ATOM 4336 C C . ASN A 1 575 ? 13.052 12.341 -22.864 1.00 98.88 575 ASN A C 1
ATOM 4338 O O . ASN A 1 575 ? 13.619 12.383 -23.961 1.00 98.88 575 ASN A O 1
ATOM 4342 N N . THR A 1 576 ? 13.295 13.248 -21.919 1.00 98.69 576 THR A N 1
ATOM 4343 C CA . THR A 1 576 ? 14.143 14.423 -22.139 1.00 98.69 576 THR A CA 1
ATOM 4344 C C . THR A 1 576 ? 15.238 14.559 -21.086 1.00 98.69 576 THR A C 1
ATOM 4346 O O . THR A 1 576 ? 14.976 14.680 -19.893 1.00 98.69 576 THR A O 1
ATOM 4349 N N . ALA A 1 577 ? 16.488 14.662 -21.542 1.00 98.31 577 ALA A N 1
ATOM 4350 C CA . ALA A 1 577 ? 17.627 15.077 -20.729 1.00 98.31 577 ALA A CA 1
ATOM 4351 C C . ALA A 1 577 ? 18.201 16.408 -21.238 1.00 98.31 577 ALA A C 1
ATOM 4353 O O . ALA A 1 577 ? 18.405 16.592 -22.444 1.00 98.31 577 ALA A O 1
ATOM 4354 N N . ILE A 1 578 ? 18.547 17.347 -20.348 1.00 97.31 578 ILE A N 1
ATOM 4355 C CA . ILE A 1 578 ? 19.243 18.574 -20.786 1.00 97.31 578 ILE A CA 1
ATOM 4356 C C . ILE A 1 578 ? 20.652 18.253 -21.293 1.00 97.31 578 ILE A C 1
ATOM 4358 O O . ILE A 1 578 ? 21.086 18.830 -22.287 1.00 97.31 578 ILE A O 1
ATOM 4362 N N . SER A 1 579 ? 21.381 17.357 -20.633 1.00 96.31 579 SER A N 1
ATOM 4363 C CA . SER A 1 579 ? 22.750 16.986 -20.990 1.00 96.31 579 SER A CA 1
ATOM 4364 C C . SER A 1 579 ? 22.765 15.730 -21.858 1.00 96.31 579 SER A C 1
ATOM 4366 O O . SER A 1 579 ? 22.558 15.857 -23.053 1.00 96.31 579 SER A O 1
ATOM 4368 N N . HIS A 1 580 ? 23.019 14.526 -21.349 1.00 96.81 580 HIS A N 1
ATOM 4369 C CA . HIS A 1 580 ? 23.318 13.342 -22.185 1.00 96.81 580 HIS A CA 1
ATOM 4370 C C . HIS A 1 580 ? 22.336 12.202 -21.925 1.00 96.81 580 HIS A C 1
ATOM 4372 O O . HIS A 1 580 ? 21.885 12.068 -20.789 1.00 96.81 580 HIS A O 1
ATOM 4378 N N . GLY A 1 581 ? 22.084 11.369 -22.939 1.00 97.19 581 GLY A N 1
ATOM 4379 C CA . GLY A 1 581 ? 21.170 10.230 -22.836 1.00 97.19 581 GLY A CA 1
ATOM 4380 C C . GLY A 1 581 ? 19.735 10.702 -22.641 1.00 97.19 581 GLY A C 1
ATOM 4381 O O . GLY A 1 581 ? 19.255 10.725 -21.511 1.00 97.19 581 GLY A O 1
ATOM 4382 N N . GLY A 1 582 ? 19.078 11.143 -23.717 1.00 97.62 582 GLY A N 1
ATOM 4383 C CA . GLY A 1 582 ? 17.683 11.596 -23.651 1.00 97.62 582 GLY A CA 1
ATOM 4384 C C . GLY A 1 582 ? 16.763 10.509 -23.096 1.00 97.62 582 GLY A C 1
ATOM 4385 O O . GLY A 1 582 ? 15.997 10.789 -22.185 1.00 97.62 582 GLY A O 1
ATOM 4386 N N . GLY A 1 583 ? 16.930 9.265 -23.551 1.00 98.31 583 GLY A N 1
ATOM 4387 C CA . GLY A 1 583 ? 16.345 8.081 -22.920 1.00 98.31 583 GLY A CA 1
ATOM 4388 C C . GLY A 1 583 ? 17.244 7.547 -21.805 1.00 98.31 583 GLY A C 1
ATOM 4389 O O . GLY A 1 583 ? 16.979 7.748 -20.619 1.00 98.31 583 GLY A O 1
ATOM 4390 N N . VAL A 1 584 ? 18.346 6.899 -22.190 1.00 98.69 584 VAL A N 1
ATOM 4391 C CA . VAL A 1 584 ? 19.232 6.158 -21.278 1.00 98.69 584 VAL A CA 1
ATOM 4392 C C . VAL A 1 584 ? 20.646 6.734 -21.275 1.00 98.69 584 VAL A C 1
ATOM 4394 O O . VAL A 1 584 ? 21.249 6.995 -22.321 1.00 98.69 584 VAL A O 1
ATOM 4397 N N . TYR A 1 585 ? 21.210 6.881 -20.077 1.00 98.00 585 TYR A N 1
ATOM 4398 C CA . TYR A 1 585 ? 22.614 7.216 -19.857 1.00 98.00 585 TYR A CA 1
ATOM 4399 C C . TYR A 1 585 ? 23.318 6.084 -19.099 1.00 98.00 585 TYR A C 1
ATOM 4401 O O . TYR A 1 585 ? 23.087 5.893 -17.906 1.00 98.00 585 TYR A O 1
ATOM 4409 N N . ALA A 1 586 ? 24.197 5.360 -19.792 1.00 96.06 586 ALA A N 1
ATOM 4410 C CA . ALA A 1 586 ? 24.978 4.241 -19.274 1.00 96.06 586 ALA A CA 1
ATOM 4411 C C . ALA A 1 586 ? 26.456 4.642 -19.151 1.00 96.06 586 ALA A C 1
ATOM 4413 O O . ALA A 1 586 ? 27.138 4.914 -20.148 1.00 96.06 586 ALA A O 1
ATOM 4414 N N . TYR A 1 587 ? 26.963 4.718 -17.919 1.00 92.56 587 TYR A N 1
ATOM 4415 C CA . TYR A 1 587 ? 28.279 5.292 -17.649 1.00 92.56 587 TYR A CA 1
ATOM 4416 C C . TYR A 1 587 ? 29.094 4.487 -16.640 1.00 92.56 587 TYR A C 1
ATOM 4418 O O . TYR A 1 587 ? 28.662 4.228 -15.522 1.00 92.56 587 TYR A O 1
ATOM 4426 N N . TYR A 1 588 ? 30.361 4.255 -16.998 1.00 88.44 588 TYR A N 1
ATOM 4427 C CA . TYR A 1 588 ? 31.422 3.805 -16.092 1.00 88.44 588 TYR A CA 1
ATOM 4428 C C . TYR A 1 588 ? 31.299 2.345 -15.592 1.00 88.44 588 TYR A C 1
ATOM 4430 O O . TYR A 1 588 ? 30.498 2.026 -14.721 1.00 88.44 588 TYR A O 1
ATOM 4438 N N . TYR A 1 589 ? 32.204 1.481 -16.069 1.00 88.12 589 TYR A N 1
ATOM 4439 C CA . TYR A 1 589 ? 32.373 0.081 -15.644 1.00 88.12 589 TYR A CA 1
ATOM 4440 C C . TYR A 1 589 ? 31.128 -0.815 -15.785 1.00 88.12 589 TYR A C 1
ATOM 4442 O O . TYR A 1 589 ? 30.720 -1.432 -14.810 1.00 88.12 589 TYR A O 1
ATOM 4450 N N . MET A 1 590 ? 30.532 -0.910 -16.971 1.00 89.94 590 MET A N 1
ATOM 4451 C CA . MET A 1 590 ? 29.338 -1.737 -17.200 1.00 89.94 590 MET A CA 1
ATOM 4452 C C . MET A 1 590 ? 29.300 -2.292 -18.625 1.00 89.94 590 MET A C 1
ATOM 4454 O O . MET A 1 590 ? 29.970 -1.737 -19.497 1.00 89.94 590 MET A O 1
ATOM 4458 N N . THR A 1 591 ? 28.514 -3.349 -18.839 1.00 91.94 591 THR A N 1
ATOM 4459 C CA . THR A 1 591 ? 28.346 -4.051 -20.123 1.00 91.94 591 THR A CA 1
ATOM 4460 C C . THR A 1 591 ? 26.860 -4.151 -20.497 1.00 91.94 591 THR A C 1
ATOM 4462 O O . THR A 1 591 ? 26.280 -5.234 -20.413 1.00 91.94 591 THR A O 1
ATOM 4465 N N . PRO A 1 592 ? 26.201 -3.021 -20.819 1.00 95.00 592 PRO A N 1
ATOM 4466 C CA . PRO A 1 592 ? 24.761 -2.989 -21.045 1.00 95.00 592 PRO A CA 1
ATOM 4467 C C . PRO A 1 592 ? 24.323 -3.905 -22.190 1.00 95.00 592 PRO A C 1
ATOM 4469 O O . PRO A 1 592 ? 24.959 -3.942 -23.248 1.00 95.00 592 PRO A O 1
ATOM 4472 N N . THR A 1 593 ? 23.187 -4.568 -21.979 1.00 96.31 593 THR A N 1
ATOM 4473 C CA . THR A 1 593 ? 22.489 -5.366 -22.990 1.00 96.31 593 THR A CA 1
ATOM 4474 C C . THR A 1 593 ? 21.097 -4.792 -23.207 1.00 96.31 593 THR A C 1
ATOM 4476 O O . THR A 1 593 ? 20.343 -4.593 -22.254 1.00 96.31 593 THR A O 1
ATOM 4479 N N . ILE A 1 594 ? 20.779 -4.500 -24.466 1.00 98.00 594 ILE A N 1
ATOM 4480 C CA . ILE A 1 594 ? 19.479 -3.990 -24.899 1.00 98.00 594 ILE A CA 1
ATOM 4481 C C . ILE A 1 594 ? 18.935 -4.948 -25.952 1.00 98.00 594 ILE A C 1
ATOM 4483 O O . ILE A 1 594 ? 19.593 -5.194 -26.966 1.00 98.00 594 ILE A O 1
ATOM 4487 N N . TYR A 1 595 ? 17.746 -5.483 -25.708 1.00 94.56 595 TYR A N 1
ATOM 4488 C CA . TYR A 1 595 ? 17.127 -6.482 -26.571 1.00 94.56 595 TYR A CA 1
ATOM 4489 C C . TYR A 1 595 ? 15.653 -6.155 -26.791 1.00 94.56 595 TYR A C 1
ATOM 4491 O O . TYR A 1 595 ? 14.969 -5.794 -25.838 1.00 94.56 595 TYR A O 1
ATOM 4499 N N . ASN A 1 596 ? 15.150 -6.271 -28.020 1.00 94.19 596 ASN A N 1
ATOM 4500 C CA . ASN A 1 596 ? 13.726 -6.081 -28.325 1.00 94.19 596 ASN A CA 1
ATOM 4501 C C . ASN A 1 596 ? 13.102 -4.837 -27.653 1.00 94.19 596 ASN A C 1
ATOM 4503 O O . ASN A 1 596 ? 12.076 -4.914 -26.987 1.00 94.19 596 ASN A O 1
ATOM 4507 N N . THR A 1 597 ? 13.797 -3.699 -27.704 1.00 97.50 597 THR A N 1
ATOM 4508 C CA . THR A 1 597 ? 13.394 -2.481 -26.985 1.00 97.50 597 THR A CA 1
ATOM 4509 C C . THR A 1 597 ? 13.221 -1.325 -27.959 1.00 97.50 597 THR A C 1
ATOM 4511 O O . THR A 1 597 ? 14.041 -1.125 -28.861 1.00 97.50 597 THR A O 1
ATOM 4514 N N . THR A 1 598 ? 12.177 -0.526 -27.752 1.00 98.56 598 THR A N 1
ATOM 4515 C CA . THR A 1 598 ? 11.884 0.658 -28.566 1.00 98.56 598 THR A CA 1
ATOM 4516 C C . THR A 1 598 ? 12.346 1.927 -27.863 1.00 98.56 598 THR A C 1
ATOM 4518 O O . THR A 1 598 ? 11.936 2.223 -26.750 1.00 98.56 598 THR A O 1
ATOM 4521 N N . PHE A 1 599 ? 13.168 2.722 -28.538 1.00 98.88 599 PHE A N 1
ATOM 4522 C CA . PHE A 1 599 ? 13.570 4.067 -28.150 1.00 98.88 599 PHE A CA 1
ATOM 4523 C C . PHE A 1 599 ? 12.970 5.060 -29.141 1.00 98.88 599 PHE A C 1
ATOM 4525 O O . PHE A 1 599 ? 13.540 5.250 -30.218 1.00 98.88 599 PHE A O 1
ATOM 4532 N N . ASP A 1 600 ? 11.865 5.720 -28.791 1.00 98.75 600 ASP A N 1
ATOM 4533 C CA . ASP A 1 600 ? 11.201 6.679 -29.684 1.00 98.75 600 ASP A CA 1
ATOM 4534 C C . ASP A 1 600 ? 11.175 8.108 -29.130 1.00 98.75 600 ASP A C 1
ATOM 4536 O O . ASP A 1 600 ? 10.875 8.355 -27.965 1.00 98.75 600 ASP A O 1
ATOM 4540 N N . ASN A 1 601 ? 11.475 9.082 -29.988 1.00 98.62 601 ASN A N 1
ATOM 4541 C CA . ASN A 1 601 ? 11.308 10.511 -29.707 1.00 98.62 601 ASN A CA 1
ATOM 4542 C C . ASN A 1 601 ? 12.016 11.021 -28.426 1.00 98.62 601 ASN A C 1
ATOM 4544 O O . ASN A 1 601 ? 11.611 12.017 -27.823 1.00 98.62 601 ASN A O 1
ATOM 4548 N N . ASN A 1 602 ? 13.114 10.384 -28.011 1.00 98.88 602 ASN A N 1
ATOM 4549 C CA . ASN A 1 602 ? 13.882 10.845 -26.856 1.00 98.88 602 ASN A CA 1
ATOM 4550 C C . ASN A 1 602 ? 14.832 11.985 -27.234 1.00 98.88 602 ASN A C 1
ATOM 4552 O O . ASN A 1 602 ? 15.430 12.002 -28.316 1.00 98.88 602 ASN A O 1
ATOM 4556 N N . THR A 1 603 ? 15.006 12.947 -26.327 1.00 98.69 603 THR A N 1
ATOM 4557 C CA . THR A 1 603 ? 15.727 14.191 -26.606 1.00 98.69 603 THR A CA 1
ATOM 4558 C C . THR A 1 603 ? 16.837 14.487 -25.599 1.00 98.69 603 THR A C 1
ATOM 4560 O O . THR A 1 603 ? 16.606 14.710 -24.415 1.00 98.69 603 THR A O 1
ATOM 4563 N N . SER A 1 604 ? 18.063 14.621 -26.103 1.00 97.50 604 SER A N 1
ATOM 4564 C CA . SER A 1 604 ? 19.189 15.262 -25.420 1.00 97.50 604 SER A CA 1
ATOM 4565 C C . SER A 1 604 ? 19.317 16.719 -25.896 1.00 97.50 604 SER A C 1
ATOM 4567 O O . SER A 1 604 ? 19.827 17.008 -26.984 1.00 97.50 604 SER A O 1
ATOM 4569 N N . SER A 1 605 ? 18.848 17.668 -25.080 1.00 96.06 605 SER A N 1
ATOM 4570 C CA . SER A 1 605 ? 18.664 19.073 -25.497 1.00 96.06 605 SER A CA 1
ATOM 4571 C C . SER A 1 605 ? 19.964 19.874 -25.655 1.00 96.06 605 SER A C 1
ATOM 4573 O O . SER A 1 605 ? 20.000 20.865 -26.385 1.00 96.06 605 SER A O 1
ATOM 4575 N N . ASN A 1 606 ? 21.038 19.476 -24.975 1.00 95.06 606 ASN A N 1
ATOM 4576 C CA . ASN A 1 606 ? 22.352 20.125 -25.008 1.00 95.06 606 ASN A CA 1
ATOM 4577 C C . ASN A 1 606 ? 23.488 19.108 -24.775 1.00 95.06 606 ASN A C 1
ATOM 4579 O O . ASN A 1 606 ? 24.486 19.402 -24.110 1.00 95.06 606 ASN A O 1
ATOM 4583 N N . GLY A 1 607 ? 23.361 17.904 -25.331 1.00 94.69 607 GLY A N 1
ATOM 4584 C CA . GLY A 1 607 ? 24.398 16.885 -25.231 1.00 94.69 607 GLY A CA 1
ATOM 4585 C C . GLY A 1 607 ? 24.371 15.838 -26.338 1.00 94.69 607 GLY A C 1
ATOM 4586 O O . GLY A 1 607 ? 24.119 16.164 -27.498 1.00 94.69 607 GLY A O 1
ATOM 4587 N N . TYR A 1 608 ? 24.722 14.607 -25.975 1.00 96.19 608 TYR A N 1
ATOM 4588 C CA . TYR A 1 608 ? 24.956 13.477 -26.869 1.00 96.19 608 TYR A CA 1
ATOM 4589 C C . TYR A 1 608 ? 23.993 12.331 -26.539 1.00 96.19 608 TYR A C 1
ATOM 4591 O O . TYR A 1 608 ? 23.596 12.203 -25.377 1.00 96.19 608 TYR A O 1
ATOM 4599 N N . GLY A 1 609 ? 23.698 11.476 -27.521 1.00 96.69 609 GLY A N 1
ATOM 4600 C CA . GLY A 1 609 ? 22.851 10.292 -27.336 1.00 96.69 609 GLY A CA 1
ATOM 4601 C C . GLY A 1 609 ? 21.397 10.674 -27.075 1.00 96.69 609 GLY A C 1
ATOM 4602 O O . GLY A 1 609 ? 21.009 10.850 -25.922 1.00 96.69 609 GLY A O 1
ATOM 4603 N N . GLY A 1 610 ? 20.595 10.854 -28.126 1.00 97.50 610 GLY A N 1
ATOM 4604 C CA . GLY A 1 610 ? 19.172 11.171 -27.964 1.00 97.50 610 GLY A CA 1
ATOM 4605 C C . GLY A 1 610 ? 18.415 9.996 -27.350 1.00 97.50 610 GLY A C 1
ATOM 4606 O O . GLY A 1 610 ? 17.771 10.175 -26.325 1.00 97.50 610 GLY A O 1
ATOM 4607 N N . GLY A 1 611 ? 18.580 8.791 -27.900 1.00 98.19 611 GLY A N 1
ATOM 4608 C CA . GLY A 1 611 ? 18.054 7.553 -27.318 1.00 98.19 611 GLY A CA 1
ATOM 4609 C C . GLY A 1 611 ? 18.976 7.011 -26.227 1.00 98.19 611 GLY A C 1
ATOM 4610 O O . GLY A 1 611 ? 18.603 6.974 -25.056 1.00 98.19 611 GLY A O 1
ATOM 4611 N N . LEU A 1 612 ? 20.210 6.661 -26.602 1.00 98.62 612 LEU A N 1
ATOM 4612 C CA . LEU A 1 612 ? 21.201 6.039 -25.719 1.00 98.62 612 LEU A CA 1
ATOM 4613 C C . LEU A 1 612 ? 22.542 6.777 -25.746 1.00 98.62 612 LEU A C 1
ATOM 4615 O O . LEU A 1 612 ? 23.094 7.073 -26.809 1.00 98.62 612 LEU A O 1
ATOM 4619 N N . TYR A 1 613 ? 23.114 6.991 -24.563 1.00 98.00 613 TYR A N 1
ATOM 4620 C CA . TYR A 1 613 ? 24.501 7.406 -24.385 1.00 98.00 613 TYR A CA 1
ATOM 4621 C C . TYR A 1 613 ? 25.283 6.360 -23.587 1.00 98.00 613 TYR A C 1
ATOM 4623 O O . TYR A 1 613 ? 24.997 6.144 -22.410 1.00 98.00 613 TYR A O 1
ATOM 4631 N N . PHE A 1 614 ? 26.307 5.770 -24.203 1.00 96.25 614 PHE A N 1
ATOM 4632 C CA . PHE A 1 614 ? 27.224 4.821 -23.578 1.00 96.25 614 PHE A CA 1
ATOM 4633 C C . PHE A 1 614 ? 28.649 5.382 -23.501 1.00 96.25 614 PHE A C 1
ATOM 4635 O O . PHE A 1 614 ? 29.252 5.756 -24.512 1.00 96.25 614 PHE A O 1
ATOM 4642 N N . TYR A 1 615 ? 29.194 5.435 -22.283 1.00 93.06 615 TYR A N 1
ATOM 4643 C CA . TYR A 1 615 ? 30.568 5.871 -22.021 1.00 93.06 615 TYR A CA 1
ATOM 4644 C C . TYR A 1 615 ? 31.175 5.054 -20.856 1.00 93.06 615 TYR A C 1
ATOM 4646 O O . TYR A 1 615 ? 31.021 5.404 -19.680 1.00 93.06 615 TYR A O 1
ATOM 4654 N N . PRO A 1 616 ? 31.884 3.953 -21.140 1.00 87.38 616 PRO A N 1
ATOM 4655 C CA . PRO A 1 616 ? 32.683 3.220 -20.178 1.00 87.38 616 PRO A CA 1
ATOM 4656 C C . PRO A 1 616 ? 34.010 3.947 -19.880 1.00 87.38 616 PRO A C 1
ATOM 4658 O O . PRO A 1 616 ? 34.391 4.940 -20.508 1.00 87.38 616 PRO A O 1
ATOM 4661 N N . TYR A 1 617 ? 34.744 3.468 -18.873 1.00 81.94 617 TYR A N 1
ATOM 4662 C CA . TYR A 1 617 ? 36.059 4.019 -18.542 1.00 81.94 617 TYR A CA 1
ATOM 4663 C C . TYR A 1 617 ? 37.113 3.536 -19.545 1.00 81.94 617 TYR A C 1
ATOM 4665 O O . TYR A 1 617 ? 37.378 2.339 -19.636 1.00 81.94 617 TYR A O 1
ATOM 4673 N N . ALA A 1 618 ? 37.749 4.477 -20.247 1.00 68.69 618 ALA A N 1
ATOM 4674 C CA . ALA A 1 618 ? 38.708 4.183 -21.308 1.00 68.69 618 ALA A CA 1
ATOM 4675 C C . ALA A 1 618 ? 39.873 3.277 -20.853 1.00 68.69 618 ALA A C 1
ATOM 4677 O O . ALA A 1 618 ? 40.528 3.547 -19.841 1.00 68.69 618 ALA A O 1
ATOM 4678 N N . GLY A 1 619 ? 40.184 2.260 -21.666 1.00 65.81 619 GLY A N 1
ATOM 4679 C CA . GLY A 1 619 ? 41.330 1.358 -21.487 1.00 65.81 619 GLY A CA 1
ATOM 4680 C C . GLY A 1 619 ? 41.029 0.022 -20.799 1.00 65.81 619 GLY A C 1
ATOM 4681 O O . GLY A 1 619 ? 41.973 -0.664 -20.410 1.00 65.81 619 GLY A O 1
ATOM 4682 N N . ASN A 1 620 ? 39.754 -0.336 -20.646 1.00 71.56 620 ASN A N 1
ATOM 4683 C CA . ASN A 1 620 ? 39.284 -1.640 -20.175 1.00 71.56 620 ASN A CA 1
ATOM 4684 C C . ASN A 1 620 ? 38.254 -2.207 -21.163 1.00 71.56 620 ASN A C 1
ATOM 4686 O O . ASN A 1 620 ? 37.628 -1.430 -21.880 1.00 71.56 620 ASN A O 1
ATOM 4690 N N . ALA A 1 621 ? 38.071 -3.527 -21.126 1.00 81.44 621 ALA A N 1
ATOM 4691 C CA . ALA A 1 621 ? 37.118 -4.262 -21.949 1.00 81.44 621 ALA A CA 1
ATOM 4692 C C . ALA A 1 621 ? 35.683 -4.110 -21.410 1.00 81.44 621 ALA A C 1
ATOM 4694 O O . ALA A 1 621 ? 35.370 -4.689 -20.367 1.00 81.44 621 ALA A O 1
ATOM 4695 N N . TYR A 1 622 ? 34.856 -3.281 -22.053 1.00 89.62 622 TYR A N 1
ATOM 4696 C CA . TYR A 1 622 ? 33.440 -3.096 -21.724 1.00 89.62 622 TYR A CA 1
ATOM 4697 C C . TYR A 1 622 ? 32.603 -3.066 -22.999 1.00 89.62 622 TYR A C 1
ATOM 4699 O O . TYR A 1 622 ? 32.771 -2.164 -23.826 1.00 89.62 622 TYR A O 1
ATOM 4707 N N . ASP A 1 623 ? 31.688 -4.020 -23.102 1.00 92.12 623 ASP A N 1
ATOM 4708 C CA . ASP A 1 623 ? 30.918 -4.274 -24.314 1.00 92.12 623 ASP A CA 1
ATOM 4709 C C . ASP A 1 623 ? 29.584 -3.528 -24.304 1.00 92.12 623 ASP A C 1
ATOM 4711 O O . ASP A 1 623 ? 29.048 -3.179 -23.247 1.00 92.12 623 ASP A O 1
ATOM 4715 N N . LEU A 1 624 ? 29.043 -3.290 -25.495 1.00 94.88 624 LEU A N 1
ATOM 4716 C CA . LEU A 1 624 ? 27.675 -2.819 -25.692 1.00 94.88 624 LEU A CA 1
ATOM 4717 C C . LEU A 1 624 ? 26.990 -3.745 -26.694 1.00 94.88 624 LEU A C 1
ATOM 4719 O O . LEU A 1 624 ? 27.405 -3.812 -27.852 1.00 94.88 624 LEU A O 1
ATOM 4723 N N . THR A 1 625 ? 25.921 -4.401 -26.245 1.00 96.56 625 THR A N 1
ATOM 4724 C CA . THR A 1 625 ? 25.109 -5.303 -27.069 1.00 96.56 625 THR A CA 1
ATOM 4725 C C . THR A 1 625 ? 23.731 -4.692 -27.279 1.00 96.56 625 THR A C 1
ATOM 4727 O O . THR A 1 625 ? 23.037 -4.378 -26.311 1.00 96.56 625 THR A O 1
ATOM 4730 N N . ILE A 1 626 ? 23.345 -4.509 -28.541 1.00 97.56 626 ILE A N 1
ATOM 4731 C CA . ILE A 1 626 ? 22.020 -4.027 -28.941 1.00 97.56 626 ILE A CA 1
ATOM 4732 C C . ILE A 1 626 ? 21.494 -4.927 -30.055 1.00 97.56 626 ILE A C 1
ATOM 4734 O O . ILE A 1 626 ? 22.101 -5.018 -31.127 1.00 97.56 626 ILE A O 1
ATOM 4738 N N . GLN A 1 627 ? 20.369 -5.587 -29.807 1.00 94.94 627 GLN A N 1
ATOM 4739 C CA . GLN A 1 627 ? 19.783 -6.537 -30.746 1.00 94.94 627 GLN A CA 1
ATOM 4740 C C . GLN A 1 627 ? 18.276 -6.358 -30.875 1.00 94.94 627 GLN A C 1
ATOM 4742 O O . GLN A 1 627 ? 17.606 -6.014 -29.895 1.00 94.94 627 GLN A O 1
ATOM 4747 N N . SER A 1 628 ? 17.750 -6.606 -32.075 1.00 94.38 628 SER A N 1
ATOM 4748 C CA . SER A 1 628 ? 16.307 -6.636 -32.360 1.00 94.38 628 SER A CA 1
ATOM 4749 C C . SER A 1 628 ? 15.560 -5.389 -31.875 1.00 94.38 628 SER A C 1
ATOM 4751 O O . SER A 1 628 ? 14.398 -5.455 -31.504 1.00 94.38 628 SER A O 1
ATOM 4753 N N . SER A 1 629 ? 16.246 -4.249 -31.787 1.00 96.94 629 SER A N 1
ATOM 4754 C CA . SER A 1 629 ? 15.744 -3.047 -31.122 1.00 96.94 629 SER A CA 1
ATOM 4755 C C . SER A 1 629 ? 15.499 -1.918 -32.113 1.00 96.94 629 SER A C 1
ATOM 4757 O O . SER A 1 629 ? 16.136 -1.820 -33.167 1.00 96.94 629 SER A O 1
ATOM 4759 N N . THR A 1 630 ? 14.596 -1.012 -31.744 1.00 97.94 630 THR A N 1
ATOM 4760 C CA . THR A 1 630 ? 14.191 0.111 -32.592 1.00 97.94 630 THR A CA 1
ATOM 4761 C C . THR A 1 630 ? 14.610 1.433 -31.966 1.00 97.94 630 THR A C 1
ATOM 4763 O O . THR A 1 630 ? 14.283 1.720 -30.825 1.00 97.94 630 THR A O 1
ATOM 4766 N N . PHE A 1 631 ? 15.317 2.275 -32.716 1.00 98.62 631 PHE A N 1
ATOM 4767 C CA . PHE A 1 631 ? 15.658 3.645 -32.337 1.00 98.62 631 PHE A CA 1
ATOM 4768 C C . PHE A 1 631 ? 15.047 4.596 -33.357 1.00 98.62 631 PHE A C 1
ATOM 4770 O O . PHE A 1 631 ? 15.590 4.754 -34.455 1.00 98.62 631 PHE A O 1
ATOM 4777 N N . THR A 1 632 ? 13.946 5.253 -33.002 1.00 97.81 632 THR A N 1
ATOM 4778 C CA . THR A 1 632 ? 13.198 6.139 -33.896 1.00 97.81 632 THR A CA 1
ATOM 4779 C C . THR A 1 632 ? 13.117 7.571 -33.388 1.00 97.81 632 THR A C 1
ATOM 4781 O O . THR A 1 632 ? 12.964 7.834 -32.203 1.00 97.81 632 THR A O 1
ATOM 4784 N N . ASN A 1 633 ? 13.242 8.542 -34.296 1.00 97.88 633 ASN A N 1
ATOM 4785 C CA . ASN A 1 633 ? 12.977 9.966 -34.026 1.00 97.88 633 ASN A CA 1
ATOM 4786 C C . ASN A 1 633 ? 13.769 10.599 -32.863 1.00 97.88 633 ASN A C 1
ATOM 4788 O O . ASN A 1 633 ? 13.450 11.705 -32.419 1.00 97.88 633 ASN A O 1
ATOM 4792 N N . ASN A 1 634 ? 14.830 9.955 -32.378 1.00 98.81 634 ASN A N 1
ATOM 4793 C CA . ASN A 1 634 ? 15.590 10.467 -31.248 1.00 98.81 634 ASN A CA 1
ATOM 4794 C C . ASN A 1 634 ? 16.475 11.636 -31.680 1.00 98.81 634 ASN A C 1
ATOM 4796 O O . ASN A 1 634 ? 17.038 11.658 -32.781 1.00 98.81 634 ASN A O 1
ATOM 4800 N N . THR A 1 635 ? 16.620 12.624 -30.802 1.00 98.50 635 THR A N 1
ATOM 4801 C CA . THR A 1 635 ? 17.323 13.869 -31.106 1.00 98.50 635 THR A CA 1
ATOM 4802 C C . THR A 1 635 ? 18.419 14.165 -30.087 1.00 98.50 635 THR A C 1
ATOM 4804 O O . THR A 1 635 ? 18.164 14.281 -28.894 1.00 98.50 635 THR A O 1
ATOM 4807 N N . ALA A 1 636 ? 19.642 14.402 -30.563 1.00 97.38 636 ALA A N 1
ATOM 4808 C CA . ALA A 1 636 ? 20.746 14.927 -29.759 1.00 97.38 636 ALA A CA 1
ATOM 4809 C C . ALA A 1 636 ? 21.195 16.299 -30.271 1.00 97.38 636 ALA A C 1
ATOM 4811 O O . ALA A 1 636 ? 21.220 16.559 -31.479 1.00 97.38 636 ALA A O 1
ATOM 4812 N N . TYR A 1 637 ? 21.599 17.191 -29.365 1.00 95.44 637 TYR A N 1
ATOM 4813 C CA . TYR A 1 637 ? 22.134 18.497 -29.755 1.00 95.44 637 TYR A CA 1
ATOM 4814 C C . TYR A 1 637 ? 23.493 18.396 -30.464 1.00 95.44 637 TYR A C 1
ATOM 4816 O O . TYR A 1 637 ? 23.719 19.112 -31.441 1.00 95.44 637 TYR A O 1
ATOM 4824 N N . TYR A 1 638 ? 24.385 17.515 -29.998 1.00 94.62 638 TYR A N 1
ATOM 4825 C CA . TYR A 1 638 ? 25.714 17.311 -30.579 1.00 94.62 638 TYR A CA 1
ATOM 4826 C C . TYR A 1 638 ? 25.773 16.075 -31.486 1.00 94.62 638 TYR A C 1
ATOM 4828 O O . TYR A 1 638 ? 25.567 16.219 -32.687 1.00 94.62 638 TYR A O 1
ATOM 4836 N N . ASP A 1 639 ? 26.064 14.887 -30.948 1.00 95.00 639 ASP A N 1
ATOM 4837 C CA . ASP A 1 639 ? 26.363 13.676 -31.728 1.00 95.00 639 ASP A CA 1
ATOM 4838 C C . ASP A 1 639 ? 25.555 12.469 -31.218 1.00 95.00 639 ASP A C 1
ATOM 4840 O O . ASP A 1 639 ? 25.181 12.431 -30.044 1.00 95.00 639 ASP A O 1
ATOM 4844 N N . GLY A 1 640 ? 25.313 11.487 -32.097 1.00 95.19 640 GLY A N 1
ATOM 4845 C CA . GLY A 1 640 ? 24.547 10.276 -31.788 1.00 95.19 640 GLY A CA 1
ATOM 4846 C C . GLY A 1 640 ? 23.075 10.592 -31.550 1.00 95.19 640 GLY A C 1
ATOM 4847 O O . GLY A 1 640 ? 22.633 10.612 -30.406 1.00 95.19 640 GLY A O 1
ATOM 4848 N N . GLY A 1 641 ? 22.327 10.910 -32.612 1.00 95.88 641 GLY A N 1
ATOM 4849 C CA . GLY A 1 641 ? 20.900 11.229 -32.479 1.00 95.88 641 GLY A CA 1
ATOM 4850 C C . GLY A 1 641 ? 20.125 10.060 -31.874 1.00 95.88 641 GLY A C 1
ATOM 4851 O O . GLY A 1 641 ? 19.438 10.252 -30.880 1.00 95.88 641 GLY A O 1
ATOM 4852 N N . GLY A 1 642 ? 20.329 8.850 -32.398 1.00 97.88 642 GLY A N 1
ATOM 4853 C CA . GLY A 1 642 ? 19.865 7.607 -31.779 1.00 97.88 642 GLY A CA 1
ATOM 4854 C C . GLY A 1 642 ? 20.818 7.158 -30.676 1.00 97.88 642 GLY A C 1
ATOM 4855 O O . GLY A 1 642 ? 20.505 7.254 -29.491 1.00 97.88 642 GLY A O 1
ATOM 4856 N N . ILE A 1 643 ? 22.008 6.714 -31.080 1.00 98.56 643 ILE A N 1
ATOM 4857 C CA . ILE A 1 643 ? 22.983 6.040 -30.222 1.00 98.56 643 ILE A CA 1
ATOM 4858 C C . ILE A 1 643 ? 24.316 6.790 -30.245 1.00 98.56 643 ILE A C 1
ATOM 4860 O O . ILE A 1 643 ? 24.861 7.114 -31.304 1.00 98.56 643 ILE A O 1
ATOM 4864 N N . TYR A 1 644 ? 24.879 7.023 -29.063 1.00 97.12 644 TYR A N 1
ATOM 4865 C CA . TYR A 1 644 ? 26.247 7.493 -28.879 1.00 97.12 644 TYR A CA 1
ATOM 4866 C C . TYR A 1 644 ? 27.052 6.435 -28.120 1.00 97.12 644 TYR A C 1
ATOM 4868 O O . TYR A 1 644 ? 26.754 6.157 -26.961 1.00 97.12 644 TYR A O 1
ATOM 4876 N N . SER A 1 645 ? 28.093 5.885 -28.748 1.00 93.94 645 SER A N 1
ATOM 4877 C CA . SER A 1 645 ? 29.006 4.908 -28.148 1.00 93.94 645 SER A CA 1
ATOM 4878 C C . SER A 1 645 ? 30.438 5.446 -28.112 1.00 93.94 645 SER A C 1
ATOM 4880 O O . SER A 1 645 ? 31.001 5.865 -29.129 1.00 93.94 645 SER A O 1
ATOM 4882 N N . TYR A 1 646 ? 31.042 5.456 -26.925 1.00 90.38 646 TYR A N 1
ATOM 4883 C CA . TYR A 1 646 ? 32.415 5.901 -26.705 1.00 90.38 646 TYR A CA 1
ATOM 4884 C C . TYR A 1 646 ? 33.261 4.758 -26.163 1.00 90.38 646 TYR A C 1
ATOM 4886 O O . TYR A 1 646 ? 32.992 4.282 -25.080 1.00 90.38 646 TYR A O 1
ATOM 4894 N N . SER A 1 647 ? 34.323 4.364 -26.854 1.00 87.25 647 SER A N 1
ATOM 4895 C CA . SER A 1 647 ? 35.320 3.396 -26.387 1.00 87.25 647 SER A CA 1
ATOM 4896 C C . SER A 1 647 ? 34.734 2.089 -25.852 1.00 87.25 647 SER A C 1
ATOM 4898 O O . SER A 1 647 ? 35.225 1.577 -24.848 1.00 87.25 647 SER A O 1
ATOM 4900 N N . ALA A 1 648 ? 33.696 1.574 -26.517 1.00 87.44 648 ALA A N 1
ATOM 4901 C CA . ALA A 1 648 ? 33.294 0.182 -26.355 1.00 87.44 648 ALA A CA 1
ATOM 4902 C C . ALA A 1 648 ? 34.458 -0.733 -26.770 1.00 87.44 648 ALA A C 1
ATOM 4904 O O . ALA A 1 648 ? 35.203 -0.388 -27.692 1.00 87.44 648 ALA A O 1
ATOM 4905 N N . ASP A 1 649 ? 34.627 -1.856 -26.079 1.00 87.31 649 ASP A N 1
ATOM 4906 C CA . ASP A 1 649 ? 35.587 -2.880 -26.501 1.00 87.31 649 ASP A CA 1
ATOM 4907 C C . ASP A 1 649 ? 35.004 -3.603 -27.708 1.00 87.31 649 ASP A C 1
ATOM 4909 O O . ASP A 1 649 ? 35.369 -3.272 -28.840 1.00 87.31 649 ASP A O 1
ATOM 4913 N N . ASP A 1 650 ? 33.972 -4.414 -27.470 1.00 88.88 650 ASP A N 1
ATOM 4914 C CA . ASP A 1 650 ? 33.127 -4.956 -28.521 1.00 88.88 650 ASP A CA 1
ATOM 4915 C C . ASP A 1 650 ? 31.778 -4.218 -28.564 1.00 88.88 650 ASP A C 1
ATOM 4917 O O . ASP A 1 650 ? 31.034 -4.112 -27.582 1.00 88.88 650 ASP A O 1
ATOM 4921 N N . LEU A 1 651 ? 31.463 -3.664 -29.733 1.00 92.12 651 LEU A N 1
ATOM 4922 C CA . LEU A 1 651 ? 30.141 -3.143 -30.057 1.00 92.12 651 LEU A CA 1
ATOM 4923 C C . LEU A 1 651 ? 29.427 -4.157 -30.947 1.00 92.12 651 LEU A C 1
ATOM 4925 O O . LEU A 1 651 ? 29.817 -4.323 -32.104 1.00 92.12 651 LEU A O 1
ATOM 4929 N N . PHE A 1 652 ? 28.369 -4.781 -30.433 1.00 94.44 652 PHE A N 1
ATOM 4930 C CA . PHE A 1 652 ? 27.535 -5.710 -31.187 1.00 94.44 652 PHE A CA 1
ATOM 4931 C C . PHE A 1 652 ? 26.166 -5.090 -31.464 1.00 94.44 652 PHE A C 1
ATOM 4933 O O . PHE A 1 652 ? 25.359 -4.917 -30.549 1.00 94.44 652 PHE A O 1
ATOM 4940 N N . LEU A 1 653 ? 25.919 -4.737 -32.726 1.00 95.50 653 LEU A N 1
ATOM 4941 C CA . LEU A 1 653 ? 24.624 -4.267 -33.216 1.00 95.50 653 LEU A CA 1
ATOM 4942 C C . LEU A 1 653 ? 24.103 -5.268 -34.243 1.00 95.50 653 LEU A C 1
ATOM 4944 O O . LEU A 1 653 ? 24.669 -5.361 -35.334 1.00 95.50 653 LEU A O 1
ATOM 4948 N N . ALA A 1 654 ? 23.012 -5.961 -33.931 1.00 92.69 654 ALA A N 1
ATOM 4949 C CA . ALA A 1 654 ? 22.374 -6.871 -34.876 1.00 92.69 654 ALA A CA 1
ATOM 4950 C C . ALA A 1 654 ? 20.867 -6.654 -34.984 1.00 92.69 654 ALA A C 1
ATOM 4952 O O . ALA A 1 654 ? 20.203 -6.436 -33.975 1.00 92.69 654 ALA A O 1
ATOM 4953 N N . ASP A 1 655 ? 20.336 -6.730 -36.203 1.00 92.00 655 ASP A N 1
ATOM 4954 C CA . ASP A 1 655 ? 18.888 -6.813 -36.437 1.00 92.00 655 ASP A CA 1
ATOM 4955 C C . ASP A 1 655 ? 18.104 -5.595 -35.894 1.00 92.00 655 ASP A C 1
ATOM 4957 O O . ASP A 1 655 ? 16.956 -5.698 -35.479 1.00 92.00 655 ASP A O 1
ATOM 4961 N N . ASN A 1 656 ? 18.732 -4.410 -35.872 1.00 94.69 656 ASN A N 1
ATOM 4962 C CA . ASN A 1 656 ? 18.116 -3.189 -35.343 1.00 94.69 656 ASN A CA 1
ATOM 4963 C C . ASN A 1 656 ? 17.561 -2.272 -36.439 1.00 94.69 656 ASN A C 1
ATOM 4965 O O . ASN A 1 656 ? 18.149 -2.123 -37.519 1.00 94.69 656 ASN A O 1
ATOM 4969 N N . VAL A 1 657 ? 16.506 -1.527 -36.100 1.00 95.50 657 VAL A N 1
ATOM 4970 C CA . VAL A 1 657 ? 15.961 -0.438 -36.923 1.00 95.50 657 VAL A CA 1
ATOM 4971 C C . VAL A 1 657 ? 16.335 0.906 -36.308 1.00 95.50 657 VAL A C 1
ATOM 4973 O O . VAL A 1 657 ? 15.841 1.295 -35.258 1.00 95.50 657 VAL A O 1
ATOM 4976 N N . ILE A 1 658 ? 17.200 1.666 -36.975 1.00 98.06 658 ILE A N 1
ATOM 4977 C CA . ILE A 1 658 ? 17.677 2.976 -36.520 1.00 98.06 658 ILE A CA 1
ATOM 4978 C C . ILE A 1 658 ? 17.193 4.018 -37.529 1.00 98.06 658 ILE A C 1
ATOM 4980 O O . ILE A 1 658 ? 17.827 4.242 -38.565 1.00 98.06 658 ILE A O 1
ATOM 4984 N N . SER A 1 659 ? 16.049 4.646 -37.248 1.00 96.19 659 SER A N 1
ATOM 4985 C CA . SER A 1 659 ? 15.317 5.454 -38.227 1.00 96.19 659 SER A CA 1
ATOM 4986 C C . SER A 1 659 ? 14.963 6.871 -37.762 1.00 96.19 659 SER A C 1
ATOM 4988 O O . SER A 1 659 ? 14.622 7.110 -36.610 1.00 96.19 659 SER A O 1
ATOM 4990 N N . GLY A 1 660 ? 15.042 7.859 -38.654 1.00 96.62 660 GLY A N 1
ATOM 4991 C CA . GLY A 1 660 ? 14.569 9.227 -38.391 1.00 96.62 660 GLY A CA 1
ATOM 4992 C C . GLY A 1 660 ? 15.315 9.987 -37.283 1.00 96.62 660 GLY A C 1
ATOM 4993 O O . GLY A 1 660 ? 14.898 11.079 -36.893 1.00 96.62 660 GLY A O 1
ATOM 4994 N N . ASN A 1 661 ? 16.430 9.457 -36.774 1.00 98.50 661 ASN A N 1
ATOM 4995 C CA . ASN A 1 661 ? 17.170 10.071 -35.679 1.00 98.50 661 ASN A CA 1
ATOM 4996 C C . ASN A 1 661 ? 17.992 11.272 -36.155 1.00 98.50 661 ASN A C 1
ATOM 4998 O O . ASN A 1 661 ? 18.417 11.369 -37.316 1.00 98.50 661 ASN A O 1
ATOM 5002 N N . ARG A 1 662 ? 18.241 12.217 -35.246 1.00 97.44 662 ARG A N 1
ATOM 5003 C CA . ARG A 1 662 ? 18.809 13.517 -35.593 1.00 97.44 662 ARG A CA 1
ATOM 5004 C C . ARG A 1 662 ? 19.887 14.003 -34.636 1.00 97.44 662 ARG A C 1
ATOM 5006 O O . ARG A 1 662 ? 19.650 14.227 -33.454 1.00 97.44 662 ARG A O 1
ATOM 5013 N N . ALA A 1 663 ? 21.051 14.319 -35.195 1.00 96.31 663 ALA A N 1
ATOM 5014 C CA . ALA A 1 663 ? 22.105 15.064 -34.514 1.00 96.31 663 ALA A CA 1
ATOM 5015 C C . ALA A 1 663 ? 22.124 16.526 -35.005 1.00 96.31 663 ALA A C 1
ATOM 5017 O O . ALA A 1 663 ? 22.383 16.810 -36.177 1.00 96.31 663 ALA A O 1
ATOM 5018 N N . ASN A 1 664 ? 21.832 17.474 -34.111 1.00 92.50 664 ASN A N 1
ATOM 5019 C CA . ASN A 1 664 ? 21.630 18.894 -34.436 1.00 92.50 664 ASN A CA 1
ATOM 5020 C C . ASN A 1 664 ? 22.914 19.738 -34.520 1.00 92.50 664 ASN A C 1
ATOM 5022 O O . ASN A 1 664 ? 22.821 20.952 -34.727 1.00 92.50 664 ASN A O 1
ATOM 5026 N N . SER A 1 665 ? 24.098 19.138 -34.388 1.00 80.12 665 SER A N 1
ATOM 5027 C CA . SER A 1 665 ? 25.377 19.855 -34.419 1.00 80.12 665 SER A CA 1
ATOM 5028 C C . SER A 1 665 ? 25.497 20.750 -35.658 1.00 80.12 665 SER A C 1
ATOM 5030 O O . SER A 1 665 ? 25.316 20.314 -36.794 1.00 80.12 665 SER A O 1
ATOM 5032 N N . VAL A 1 666 ? 25.810 22.034 -35.455 1.00 67.44 666 VAL A N 1
ATOM 5033 C CA . VAL A 1 666 ? 25.901 23.030 -36.545 1.00 67.44 666 VAL A CA 1
ATOM 5034 C C . VAL A 1 666 ? 27.334 23.396 -36.942 1.00 67.44 666 VAL A C 1
ATOM 5036 O O . VAL A 1 666 ? 27.527 24.019 -37.986 1.00 67.44 666 VAL A O 1
ATOM 5039 N N . SER A 1 667 ? 28.340 23.019 -36.141 1.00 60.31 667 SER A N 1
ATOM 5040 C CA . SER A 1 667 ? 29.767 23.022 -36.509 1.00 60.31 667 SER A CA 1
ATOM 5041 C C . SER A 1 667 ? 30.646 22.591 -35.326 1.00 60.31 667 SER A C 1
ATOM 5043 O O . SER A 1 667 ? 30.506 23.151 -34.240 1.00 60.31 667 SER A O 1
ATOM 5045 N N . SER A 1 668 ? 31.635 21.726 -35.590 1.00 56.81 668 SER A N 1
ATOM 5046 C CA . SER A 1 668 ? 32.735 21.260 -34.710 1.00 56.81 668 SER A CA 1
ATOM 5047 C C . SER A 1 668 ? 32.500 20.097 -33.723 1.00 56.81 668 SER A C 1
ATOM 5049 O O . SER A 1 668 ? 33.417 19.809 -32.959 1.00 56.81 668 SER A O 1
ATOM 5051 N N . SER A 1 669 ? 31.396 19.350 -33.842 1.00 65.50 669 SER A N 1
ATOM 5052 C CA . SER A 1 669 ? 31.231 18.006 -33.237 1.00 65.50 669 SER A CA 1
ATOM 5053 C C . SER A 1 669 ? 30.914 16.976 -34.335 1.00 65.50 669 SER A C 1
ATOM 5055 O O . SER A 1 669 ? 30.306 17.345 -35.346 1.00 65.50 669 SER A O 1
ATOM 5057 N N . TYR A 1 670 ? 31.448 15.757 -34.231 1.00 75.44 670 TYR A N 1
ATOM 5058 C CA . TYR A 1 670 ? 31.650 14.833 -35.356 1.00 75.44 670 TYR A CA 1
ATOM 5059 C C . TYR A 1 670 ? 30.491 13.834 -35.503 1.00 75.44 670 TYR A C 1
ATOM 5061 O O . TYR A 1 670 ? 30.622 12.664 -35.217 1.00 75.44 670 TYR A O 1
ATOM 5069 N N . SER A 1 671 ? 29.336 14.321 -35.928 1.00 77.19 671 SER A N 1
ATOM 5070 C CA . SER A 1 671 ? 28.029 13.706 -35.665 1.00 77.19 671 SER A CA 1
ATOM 5071 C C . SER A 1 671 ? 27.664 12.508 -36.541 1.00 77.19 671 SER A C 1
ATOM 5073 O O . SER A 1 671 ? 27.943 12.556 -37.727 1.00 77.19 671 SER A O 1
ATOM 5075 N N . GLY A 1 672 ? 26.977 11.502 -35.986 1.00 76.88 672 GLY A N 1
ATOM 5076 C CA . GLY A 1 672 ? 26.309 10.413 -36.708 1.00 76.88 672 GLY A CA 1
ATOM 5077 C C . GLY A 1 672 ? 24.841 10.323 -36.292 1.00 76.88 672 GLY A C 1
ATOM 5078 O O . GLY A 1 672 ? 24.578 10.109 -35.110 1.00 76.88 672 GLY A O 1
ATOM 5079 N N . GLY A 1 673 ? 23.903 10.612 -37.201 1.00 94.25 673 GLY A N 1
ATOM 5080 C CA . GLY A 1 673 ? 22.496 10.888 -36.861 1.00 94.25 673 GLY A CA 1
ATOM 5081 C C . GLY A 1 673 ? 21.780 9.701 -36.225 1.00 94.25 673 GLY A C 1
ATOM 5082 O O . GLY A 1 673 ? 21.110 9.879 -35.213 1.00 94.25 673 GLY A O 1
ATOM 5083 N N . GLY A 1 674 ? 21.996 8.501 -36.761 1.00 96.75 674 GLY A N 1
ATOM 5084 C CA . GLY A 1 674 ? 21.580 7.241 -36.151 1.00 96.75 674 GLY A CA 1
ATOM 5085 C C . GLY A 1 674 ? 22.567 6.787 -35.079 1.00 96.75 674 GLY A C 1
ATOM 5086 O O . GLY A 1 674 ? 22.208 6.711 -33.908 1.00 96.75 674 GLY A O 1
ATOM 5087 N N . LEU A 1 675 ? 23.824 6.556 -35.466 1.00 97.56 675 LEU A N 1
ATOM 5088 C CA . LEU A 1 675 ? 24.880 6.042 -34.589 1.00 97.56 675 LEU A CA 1
ATOM 5089 C C . LEU A 1 675 ? 26.157 6.882 -34.689 1.00 97.56 675 LEU A C 1
ATOM 5091 O O . LEU A 1 675 ? 26.696 7.119 -35.774 1.00 97.56 675 LEU A O 1
ATOM 5095 N N . TYR A 1 676 ? 26.690 7.270 -33.536 1.00 95.44 676 TYR A N 1
ATOM 5096 C CA . TYR A 1 676 ? 28.038 7.807 -33.400 1.00 95.44 676 TYR A CA 1
ATOM 5097 C C . TYR A 1 676 ? 28.923 6.841 -32.613 1.00 95.44 676 TYR A C 1
ATOM 5099 O O . TYR A 1 676 ? 28.563 6.439 -31.508 1.00 95.44 676 TYR A O 1
ATOM 5107 N N . MET A 1 677 ? 30.103 6.534 -33.152 1.00 90.94 677 MET A N 1
ATOM 5108 C CA . M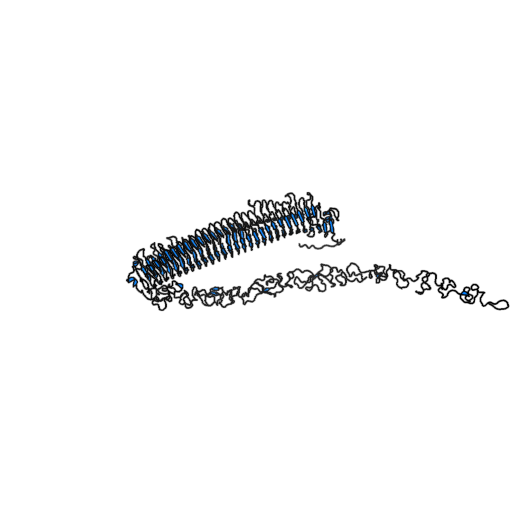ET A 1 677 ? 31.124 5.725 -32.488 1.00 90.94 677 MET A CA 1
ATOM 5109 C C . MET A 1 677 ? 32.432 6.494 -32.355 1.00 90.94 677 MET A C 1
ATOM 5111 O O . MET A 1 677 ? 32.902 7.135 -33.301 1.00 90.94 677 MET A O 1
ATOM 5115 N N . TYR A 1 678 ? 33.061 6.375 -31.190 1.00 87.44 678 TYR A N 1
ATOM 5116 C CA . TYR A 1 678 ? 34.374 6.944 -30.921 1.00 87.44 678 TYR A CA 1
ATOM 5117 C C . TYR A 1 678 ? 35.306 5.903 -30.309 1.00 87.44 678 TYR A C 1
ATOM 5119 O O . TYR A 1 678 ? 35.101 5.492 -29.181 1.00 87.44 678 TYR A O 1
ATOM 5127 N N . SER A 1 679 ? 36.408 5.571 -30.980 1.00 82.12 679 SER A N 1
ATOM 5128 C CA . SER A 1 679 ? 37.477 4.697 -30.467 1.00 82.12 679 SER A CA 1
ATOM 5129 C C . SER A 1 679 ? 37.003 3.323 -29.961 1.00 82.12 679 SER A C 1
ATOM 5131 O O . SER A 1 679 ? 37.523 2.866 -28.946 1.00 82.12 679 SER A O 1
ATOM 5133 N N . THR A 1 680 ? 36.033 2.711 -30.644 1.00 82.50 680 THR A N 1
ATOM 5134 C CA . THR A 1 680 ? 35.595 1.313 -30.448 1.00 82.50 680 THR A CA 1
ATOM 5135 C C . THR A 1 680 ? 36.663 0.336 -30.953 1.00 82.50 680 THR A C 1
ATOM 5137 O O . THR A 1 680 ? 37.199 0.611 -32.026 1.00 82.50 680 THR A O 1
ATOM 5140 N N . ASP A 1 681 ? 37.003 -0.741 -30.227 1.00 81.62 681 ASP A N 1
ATOM 5141 C CA . ASP A 1 681 ? 38.059 -1.682 -30.672 1.00 81.62 681 ASP A CA 1
ATOM 5142 C C . ASP A 1 681 ? 37.571 -2.620 -31.783 1.00 81.62 681 ASP A C 1
ATOM 5144 O O . ASP A 1 681 ? 38.199 -2.673 -32.844 1.00 81.62 681 ASP A O 1
ATOM 5148 N N . THR A 1 682 ? 36.423 -3.272 -31.575 1.00 84.94 682 THR A N 1
ATOM 5149 C CA . THR A 1 682 ? 35.731 -4.079 -32.589 1.00 84.94 682 THR A CA 1
ATOM 5150 C C . THR A 1 682 ? 34.286 -3.609 -32.729 1.00 84.94 682 THR A C 1
ATOM 5152 O O . THR A 1 682 ? 33.529 -3.592 -31.758 1.00 84.94 682 THR A O 1
ATOM 5155 N N . ALA A 1 683 ? 33.870 -3.238 -33.940 1.00 88.19 683 ALA A N 1
ATOM 5156 C CA . ALA A 1 683 ? 32.457 -3.045 -34.258 1.00 88.19 683 ALA A CA 1
ATOM 5157 C C . ALA A 1 683 ? 31.948 -4.197 -35.132 1.00 88.19 683 ALA A C 1
ATOM 5159 O O . ALA A 1 683 ? 32.390 -4.339 -36.270 1.00 88.19 683 ALA A O 1
ATOM 5160 N N . ASN A 1 684 ? 31.007 -4.981 -34.606 1.00 90.69 684 ASN A N 1
ATOM 5161 C CA . ASN A 1 684 ? 30.269 -5.997 -35.345 1.00 90.69 684 ASN A CA 1
ATOM 5162 C C . ASN A 1 684 ? 28.839 -5.486 -35.569 1.00 90.69 684 ASN A C 1
ATOM 5164 O O . ASN A 1 684 ? 28.027 -5.427 -34.643 1.00 90.69 684 ASN A O 1
ATOM 5168 N N . VAL A 1 685 ? 28.576 -5.016 -36.787 1.00 92.50 685 VAL A N 1
ATOM 5169 C CA . VAL A 1 685 ? 27.326 -4.352 -37.164 1.00 92.50 685 VAL A CA 1
ATOM 5170 C C . VAL A 1 685 ? 26.706 -5.134 -38.313 1.00 92.50 685 VAL A C 1
ATOM 5172 O O . VAL A 1 685 ? 27.179 -5.058 -39.451 1.00 92.50 685 VAL A O 1
ATOM 5175 N N . VAL A 1 686 ? 25.664 -5.907 -38.011 1.00 92.19 686 VAL A N 1
ATOM 5176 C CA . VAL A 1 686 ? 25.103 -6.920 -38.916 1.00 92.19 686 VAL A CA 1
ATOM 5177 C C . VAL A 1 686 ? 23.597 -6.760 -39.075 1.00 92.19 686 VAL A C 1
ATOM 5179 O O . VAL A 1 686 ? 22.892 -6.596 -38.088 1.00 92.19 686 VAL A O 1
ATOM 5182 N N . ARG A 1 687 ? 23.085 -6.813 -40.310 1.00 91.69 687 ARG A N 1
ATOM 5183 C CA . ARG A 1 687 ? 21.631 -6.791 -40.596 1.00 91.69 687 ARG A CA 1
ATOM 5184 C C . ARG A 1 687 ? 20.866 -5.614 -39.965 1.00 91.69 687 ARG A C 1
ATOM 5186 O O . ARG A 1 687 ? 19.690 -5.716 -39.642 1.00 91.69 687 ARG A O 1
ATOM 5193 N N . ASN A 1 688 ? 21.511 -4.457 -39.807 1.00 94.38 688 ASN A N 1
ATOM 5194 C CA . ASN A 1 688 ? 20.842 -3.260 -39.290 1.00 94.38 688 ASN A CA 1
ATOM 5195 C C . ASN A 1 688 ? 20.296 -2.391 -40.425 1.00 94.38 688 ASN A C 1
ATOM 5197 O O . ASN A 1 688 ? 20.924 -2.246 -41.480 1.00 94.38 688 ASN A O 1
ATOM 5201 N N . THR A 1 689 ? 19.182 -1.713 -40.156 1.00 95.00 689 THR A N 1
ATOM 5202 C CA . THR A 1 689 ? 18.592 -0.718 -41.056 1.00 95.00 689 THR A CA 1
ATOM 5203 C C . THR A 1 689 ? 18.783 0.690 -40.507 1.00 95.00 689 THR A C 1
ATOM 5205 O O . THR A 1 689 ? 18.155 1.091 -39.533 1.00 95.00 689 THR A O 1
ATOM 5208 N N . PHE A 1 690 ? 19.614 1.486 -41.176 1.00 97.25 690 PHE A N 1
ATOM 5209 C CA . PHE A 1 690 ? 19.766 2.920 -40.945 1.00 97.25 690 PHE A CA 1
ATOM 5210 C C . PHE A 1 690 ? 18.927 3.694 -41.961 1.00 97.25 690 PHE A C 1
ATOM 5212 O O . PHE A 1 690 ? 19.334 3.843 -43.116 1.00 97.25 690 PHE A O 1
ATOM 5219 N N . CYS A 1 691 ? 17.783 4.224 -41.537 1.00 95.38 691 CYS A N 1
ATOM 5220 C CA . CYS A 1 691 ? 16.834 4.908 -42.417 1.00 95.38 691 CYS A CA 1
ATOM 5221 C C . CYS A 1 691 ? 16.659 6.392 -42.064 1.00 95.38 691 CYS A C 1
ATOM 5223 O O . CYS A 1 691 ? 16.433 6.743 -40.913 1.00 95.38 691 CYS A O 1
ATOM 5225 N N . GLY A 1 692 ? 16.699 7.293 -43.049 1.00 96.06 692 GLY A N 1
ATOM 5226 C CA . GLY A 1 692 ? 16.192 8.666 -42.890 1.00 96.06 692 GLY A CA 1
ATOM 5227 C C . GLY A 1 692 ? 16.866 9.501 -41.790 1.00 96.06 692 GLY A C 1
ATOM 5228 O O . GLY A 1 692 ? 16.359 10.560 -41.414 1.00 96.06 692 GLY A O 1
ATOM 5229 N N . ASN A 1 693 ? 18.010 9.062 -41.259 1.00 97.88 693 ASN A N 1
ATOM 5230 C CA . ASN A 1 693 ? 18.695 9.751 -40.175 1.00 97.88 693 ASN A CA 1
ATOM 5231 C C . ASN A 1 693 ? 19.405 11.004 -40.702 1.00 97.88 693 ASN A C 1
ATOM 5233 O O . ASN A 1 693 ? 19.803 11.088 -41.872 1.00 97.88 693 ASN A O 1
ATOM 5237 N N . SER A 1 694 ? 19.582 12.005 -39.838 1.00 95.94 694 SER A N 1
ATOM 5238 C CA . SER A 1 694 ? 20.142 13.295 -40.243 1.00 95.94 694 SER A CA 1
ATOM 5239 C C . SER A 1 694 ? 21.190 13.856 -39.288 1.00 95.94 694 SER A C 1
ATOM 5241 O O . SER A 1 694 ? 21.031 13.858 -38.069 1.00 95.94 694 SER A O 1
ATOM 5243 N N . ALA A 1 695 ? 22.277 14.380 -39.858 1.00 95.81 695 ALA A N 1
ATOM 5244 C CA . ALA A 1 695 ? 23.390 14.943 -39.095 1.00 95.81 695 ALA A CA 1
ATOM 5245 C C . ALA A 1 695 ? 24.240 15.930 -39.921 1.00 95.81 695 ALA A C 1
ATOM 5247 O O . ALA A 1 695 ? 23.952 16.245 -41.085 1.00 95.81 695 ALA A O 1
ATOM 5248 N N . TYR A 1 696 ? 25.295 16.481 -39.312 1.00 94.44 696 TYR A N 1
ATOM 5249 C CA . TYR A 1 696 ? 26.245 17.351 -40.012 1.00 94.44 696 TYR A CA 1
ATOM 5250 C C . TYR A 1 696 ? 27.283 16.561 -40.820 1.00 94.44 696 TYR A C 1
ATOM 5252 O O . TYR A 1 696 ? 27.502 16.865 -41.994 1.00 94.44 696 TYR A O 1
ATOM 5260 N N . TYR A 1 697 ? 27.878 15.535 -40.221 1.00 92.81 697 TYR A N 1
ATOM 5261 C CA . TYR A 1 697 ? 28.588 14.454 -40.912 1.00 92.81 697 TYR A CA 1
ATOM 5262 C C . TYR A 1 697 ? 27.760 13.171 -40.770 1.00 92.81 697 TYR A C 1
ATOM 5264 O O . TYR A 1 697 ? 26.805 13.200 -40.010 1.00 92.81 697 TYR A O 1
ATOM 5272 N N . GLY A 1 698 ? 28.054 12.103 -41.513 1.00 93.06 698 GLY A N 1
ATOM 5273 C CA . GLY A 1 698 ? 27.545 10.756 -41.203 1.00 93.06 698 GLY A CA 1
ATOM 5274 C C . GLY A 1 698 ? 26.035 10.673 -40.946 1.00 93.06 698 GLY A C 1
ATOM 5275 O O . GLY A 1 698 ? 25.632 10.405 -39.823 1.00 93.06 698 GLY A O 1
ATOM 5276 N N . GLY A 1 699 ? 25.180 10.948 -41.935 1.00 94.12 699 GLY A N 1
ATOM 5277 C CA . GLY A 1 699 ? 23.727 11.054 -41.715 1.00 94.12 699 GLY A CA 1
ATOM 5278 C C . GLY A 1 699 ? 23.151 9.856 -40.953 1.00 94.12 699 GLY A C 1
ATOM 5279 O O . GLY A 1 699 ? 22.476 10.061 -39.948 1.00 94.12 699 GLY A O 1
ATOM 5280 N N . GLY A 1 700 ? 23.501 8.635 -41.367 1.00 95.75 700 GLY A N 1
ATOM 5281 C CA . GLY A 1 700 ? 23.236 7.400 -40.625 1.00 95.75 700 GLY A CA 1
ATOM 5282 C C . GLY A 1 700 ? 24.288 7.155 -39.548 1.00 95.75 700 GLY A C 1
ATOM 5283 O O . GLY A 1 700 ? 23.972 7.166 -38.360 1.00 95.75 700 GLY A O 1
ATOM 5284 N N . VAL A 1 701 ? 25.545 6.979 -39.961 1.00 96.06 701 VAL A N 1
ATOM 5285 C CA . VAL A 1 701 ? 26.641 6.590 -39.059 1.00 96.06 701 VAL A CA 1
ATOM 5286 C C . VAL A 1 701 ? 27.835 7.529 -39.159 1.00 96.06 701 VAL A C 1
ATOM 5288 O O . VAL A 1 701 ? 28.266 7.904 -40.252 1.00 96.06 701 VAL A O 1
ATOM 5291 N N . TYR A 1 702 ? 28.447 7.826 -38.015 1.00 93.00 702 TYR A N 1
ATOM 5292 C CA . TYR A 1 702 ? 29.783 8.405 -37.949 1.00 93.00 702 TYR A CA 1
ATOM 5293 C C . TYR A 1 702 ? 30.696 7.565 -37.057 1.00 93.00 702 TYR A C 1
ATOM 5295 O O . TYR A 1 702 ? 30.407 7.376 -35.878 1.00 93.00 702 TYR A O 1
ATOM 5303 N N . SER A 1 703 ? 31.823 7.113 -37.607 1.00 88.12 703 SER A N 1
ATOM 5304 C CA . SER A 1 703 ? 32.861 6.388 -36.869 1.00 88.12 703 SER A CA 1
ATOM 5305 C C . SER A 1 703 ? 34.146 7.204 -36.790 1.00 88.12 703 SER A C 1
ATOM 5307 O O . SER A 1 703 ? 34.708 7.602 -37.821 1.00 88.12 703 SER A O 1
ATOM 5309 N N . TYR A 1 704 ? 34.615 7.450 -35.563 1.00 83.50 704 TYR A N 1
ATOM 5310 C CA . TYR A 1 704 ? 35.877 8.119 -35.269 1.00 83.50 704 TYR A CA 1
ATOM 5311 C C . TYR A 1 704 ? 36.865 7.214 -34.539 1.00 83.50 704 TYR A C 1
ATOM 5313 O O . TYR A 1 704 ? 36.493 6.578 -33.559 1.00 83.50 704 TYR A O 1
ATOM 5321 N N . TYR A 1 705 ? 38.151 7.270 -34.891 1.00 73.12 705 TYR A N 1
ATOM 5322 C CA . TYR A 1 705 ? 39.172 6.469 -34.212 1.00 73.12 705 TYR A CA 1
ATOM 5323 C C . TYR A 1 705 ? 40.477 7.207 -33.896 1.00 73.12 705 TYR A C 1
ATOM 5325 O O . TYR A 1 705 ? 40.958 8.028 -34.686 1.00 73.12 705 TYR A O 1
ATOM 5333 N N . VAL A 1 706 ? 41.069 6.895 -32.731 1.00 62.44 706 VAL A N 1
ATOM 5334 C CA . VAL A 1 706 ? 42.240 7.608 -32.173 1.00 62.44 706 VAL A CA 1
ATOM 5335 C C . VAL A 1 706 ? 43.414 6.700 -31.766 1.00 62.44 706 VAL A C 1
ATOM 5337 O O . VAL A 1 706 ? 44.551 7.178 -31.755 1.00 62.44 706 VAL A O 1
ATOM 5340 N N . TYR A 1 707 ? 43.207 5.412 -31.464 1.00 58.84 707 TYR A N 1
ATOM 5341 C CA . TYR A 1 707 ? 44.227 4.544 -30.843 1.00 58.84 707 TYR A CA 1
ATOM 5342 C C . TYR A 1 707 ? 44.428 3.253 -31.624 1.00 58.84 707 TYR A C 1
ATOM 5344 O O . TYR A 1 707 ? 43.500 2.492 -31.655 1.00 58.84 707 TYR A O 1
ATOM 5352 N N . GLY A 1 708 ? 45.607 2.967 -32.193 1.00 52.62 708 GLY A N 1
ATOM 5353 C CA . GLY A 1 708 ? 45.861 1.829 -33.107 1.00 52.62 708 GLY A CA 1
ATOM 5354 C C . GLY A 1 708 ? 45.604 0.400 -32.592 1.00 52.62 708 GLY A C 1
ATOM 5355 O O . GLY A 1 708 ? 46.560 -0.370 -32.476 1.00 52.62 708 GLY A O 1
ATOM 5356 N N . GLY A 1 709 ? 44.349 0.056 -32.322 1.00 54.12 709 GLY A N 1
ATOM 5357 C CA . GLY A 1 709 ? 43.847 -1.294 -32.130 1.00 54.12 709 GLY A CA 1
ATOM 5358 C C . GLY A 1 709 ? 43.874 -2.097 -33.423 1.00 54.12 709 GLY A C 1
ATOM 5359 O O . GLY A 1 709 ? 44.177 -1.600 -34.517 1.00 54.12 709 GLY A O 1
ATOM 5360 N N . ILE A 1 710 ? 43.700 -3.394 -33.226 1.00 53.56 710 ILE A N 1
ATOM 5361 C CA . ILE A 1 710 ? 43.930 -4.453 -34.210 1.00 53.56 710 ILE A CA 1
ATOM 5362 C C . ILE A 1 710 ? 42.634 -5.196 -34.559 1.00 53.56 710 ILE A C 1
ATOM 5364 O O . ILE A 1 710 ? 42.718 -6.155 -35.326 1.00 53.56 710 ILE A O 1
ATOM 5368 N N . GLY A 1 711 ? 41.494 -4.778 -33.988 1.00 61.72 711 GLY A N 1
ATOM 5369 C CA . GLY A 1 711 ? 40.171 -5.336 -34.255 1.00 61.72 711 GLY A CA 1
ATOM 5370 C C . GLY A 1 711 ? 39.758 -5.176 -35.719 1.00 61.72 711 GLY A C 1
ATOM 5371 O O . GLY A 1 711 ? 40.191 -4.245 -36.409 1.00 61.72 711 GLY A O 1
ATOM 5372 N N . LEU A 1 712 ? 38.984 -6.146 -36.206 1.00 69.75 712 LEU A N 1
ATOM 5373 C CA . LEU A 1 712 ? 38.356 -6.126 -37.524 1.00 69.75 712 LEU A CA 1
ATOM 5374 C C . LEU A 1 712 ? 36.950 -5.547 -37.345 1.00 69.75 712 LEU A C 1
ATOM 5376 O O . LEU A 1 712 ? 36.138 -6.159 -36.661 1.00 69.75 712 LEU A O 1
ATOM 5380 N N . ASP A 1 713 ? 36.667 -4.382 -37.932 1.00 78.56 713 ASP A N 1
ATOM 5381 C CA . ASP A 1 713 ? 35.287 -3.886 -37.972 1.00 78.56 713 ASP A CA 1
ATOM 5382 C C . ASP A 1 713 ? 34.535 -4.602 -39.094 1.00 78.56 713 ASP A C 1
ATOM 5384 O O . ASP A 1 713 ? 34.881 -4.433 -40.271 1.00 78.56 713 ASP A O 1
ATOM 5388 N N . GLU A 1 714 ? 33.498 -5.348 -38.735 1.00 86.56 714 GLU A N 1
ATOM 5389 C CA . GLU A 1 714 ? 32.654 -6.109 -39.651 1.00 86.56 714 GLU A CA 1
ATOM 5390 C C . GLU A 1 714 ? 31.319 -5.379 -39.832 1.00 86.56 714 GLU A C 1
ATOM 5392 O O . GLU A 1 714 ? 30.542 -5.189 -38.896 1.00 86.56 714 GLU A O 1
ATOM 5397 N N . TRP A 1 715 ? 31.078 -4.923 -41.060 1.00 89.94 715 TRP A N 1
ATOM 5398 C CA . TRP A 1 715 ? 29.847 -4.274 -41.494 1.00 89.94 715 TRP A CA 1
ATOM 5399 C C . TRP A 1 715 ? 29.226 -5.144 -42.570 1.00 89.94 715 TRP A C 1
ATOM 5401 O O . TRP A 1 715 ? 29.584 -5.041 -43.749 1.00 89.94 715 TRP A O 1
ATOM 5411 N N . THR A 1 716 ? 28.297 -5.994 -42.160 1.00 91.19 716 THR A N 1
ATOM 5412 C CA . THR A 1 716 ? 27.768 -7.053 -43.016 1.00 91.19 716 THR A CA 1
ATOM 5413 C C . THR A 1 716 ? 26.256 -6.931 -43.135 1.00 91.19 716 THR A C 1
ATOM 5415 O O . THR A 1 716 ? 25.555 -6.744 -42.144 1.00 91.19 716 THR A O 1
ATOM 5418 N N . ASN A 1 717 ? 25.726 -7.005 -44.355 1.00 92.69 717 ASN A N 1
ATOM 5419 C CA . ASN A 1 717 ? 24.280 -7.090 -44.581 1.00 92.69 717 ASN A CA 1
ATOM 5420 C C . ASN A 1 717 ? 23.457 -5.891 -44.063 1.00 92.69 717 ASN A C 1
ATOM 5422 O O . ASN A 1 717 ? 22.267 -6.017 -43.800 1.00 92.69 717 ASN A O 1
ATOM 5426 N N . ASN A 1 718 ? 24.056 -4.702 -43.939 1.00 94.94 718 ASN A N 1
ATOM 5427 C CA . ASN A 1 718 ? 23.338 -3.518 -43.460 1.00 94.94 718 ASN A CA 1
ATOM 5428 C C . ASN A 1 718 ? 22.686 -2.727 -44.599 1.00 94.94 718 ASN A C 1
ATOM 5430 O O . ASN A 1 718 ? 23.215 -2.620 -45.714 1.00 94.94 718 ASN A O 1
ATOM 5434 N N . VAL A 1 719 ? 21.575 -2.071 -44.269 1.00 95.56 719 VAL A N 1
ATOM 5435 C CA . VAL A 1 719 ? 20.866 -1.130 -45.135 1.00 95.56 719 VAL A CA 1
ATOM 5436 C C . VAL A 1 719 ? 21.111 0.296 -44.653 1.00 95.56 719 VAL A C 1
ATOM 5438 O O . VAL A 1 719 ? 20.838 0.649 -43.513 1.00 95.56 719 VAL A O 1
ATOM 5441 N N . PHE A 1 720 ? 21.574 1.156 -45.553 1.00 97.19 720 PHE A N 1
ATOM 5442 C CA . PHE A 1 720 ? 21.656 2.598 -45.355 1.00 97.19 720 PHE A CA 1
ATOM 5443 C C . PHE A 1 720 ? 20.752 3.269 -46.372 1.00 97.19 720 PHE A C 1
ATOM 5445 O O . PHE A 1 720 ? 21.107 3.386 -47.549 1.00 97.19 720 PHE A O 1
ATOM 5452 N N . GLN A 1 721 ? 19.600 3.737 -45.920 1.00 96.12 721 GLN A N 1
ATOM 5453 C CA . GLN A 1 721 ? 18.566 4.281 -46.776 1.00 96.12 721 GLN A CA 1
ATOM 5454 C C . GLN A 1 721 ? 18.267 5.738 -46.440 1.00 96.12 721 GLN A C 1
ATOM 5456 O O . GLN A 1 721 ? 17.937 6.084 -45.312 1.00 96.12 721 GLN A O 1
ATOM 5461 N N . GLU A 1 722 ? 18.381 6.607 -47.442 1.00 96.50 722 GLU A N 1
ATOM 5462 C CA . GLU A 1 722 ? 17.884 7.993 -47.396 1.00 96.50 722 GLU A CA 1
ATOM 5463 C C . GLU A 1 722 ? 18.391 8.862 -46.242 1.00 96.50 722 GLU A C 1
ATOM 5465 O O . GLU A 1 722 ? 17.836 9.916 -45.926 1.00 96.50 722 GLU A O 1
ATOM 5470 N N . ASN A 1 723 ? 19.526 8.485 -45.667 1.00 97.81 723 ASN A N 1
ATOM 5471 C CA . ASN A 1 723 ? 20.175 9.271 -44.640 1.00 97.81 723 ASN A CA 1
ATOM 5472 C C . ASN A 1 723 ? 20.788 10.541 -45.246 1.00 97.81 723 ASN A C 1
ATOM 5474 O O . ASN A 1 723 ? 21.257 10.566 -46.393 1.00 97.81 723 ASN A O 1
ATOM 5478 N N . SER A 1 724 ? 20.807 11.622 -44.468 1.00 95.69 724 SER A N 1
ATOM 5479 C CA . SER A 1 724 ? 21.199 12.946 -44.945 1.00 95.69 724 SER A CA 1
ATOM 5480 C C . SER A 1 724 ? 22.240 13.612 -44.049 1.00 95.69 724 SER A C 1
ATOM 5482 O O . SER A 1 724 ? 21.958 14.014 -42.922 1.00 95.69 724 SER A O 1
ATOM 5484 N N . ALA A 1 725 ? 23.417 13.878 -44.615 1.00 95.06 725 ALA A N 1
ATOM 5485 C CA . ALA A 1 725 ? 24.460 14.691 -44.001 1.00 95.06 725 ALA A CA 1
ATOM 5486 C C . ALA A 1 725 ? 24.518 16.095 -44.618 1.00 95.06 725 ALA A C 1
ATOM 5488 O O . ALA A 1 725 ? 24.562 16.274 -45.841 1.00 95.06 725 ALA A O 1
ATOM 5489 N N . THR A 1 726 ? 24.594 17.124 -43.771 1.00 93.94 726 THR A N 1
ATOM 5490 C CA . THR A 1 726 ? 24.730 18.518 -44.234 1.00 93.94 726 THR A CA 1
ATOM 5491 C C . THR A 1 726 ? 26.082 18.779 -44.900 1.00 93.94 726 THR A C 1
ATOM 5493 O O . THR A 1 726 ? 26.156 19.605 -45.817 1.00 93.94 726 THR A O 1
ATOM 5496 N N . ASN A 1 727 ? 27.145 18.094 -44.465 1.00 92.31 727 ASN A N 1
ATOM 5497 C CA . ASN A 1 727 ? 28.487 18.217 -45.021 1.00 92.31 727 ASN A CA 1
ATOM 5498 C C . ASN A 1 727 ? 28.924 16.966 -45.790 1.00 92.31 727 ASN A C 1
ATOM 5500 O O . ASN A 1 727 ? 28.909 17.017 -47.012 1.00 92.31 727 ASN A O 1
ATOM 5504 N N . ASP A 1 728 ? 29.279 15.860 -45.137 1.00 92.06 728 ASP A N 1
ATOM 5505 C CA . ASP A 1 728 ? 29.879 14.701 -45.818 1.00 92.06 728 ASP A CA 1
ATOM 5506 C C . ASP A 1 728 ? 29.388 13.373 -45.223 1.00 92.06 728 ASP A C 1
ATOM 5508 O O . ASP A 1 728 ? 29.132 13.309 -44.020 1.00 92.06 728 ASP A O 1
ATOM 5512 N N . GLY A 1 729 ? 29.292 12.325 -46.049 1.00 92.25 729 GLY A N 1
ATOM 5513 C CA . GLY A 1 729 ? 28.898 10.976 -45.616 1.00 92.25 729 GLY A CA 1
ATOM 5514 C C . GLY A 1 729 ? 27.402 10.860 -45.332 1.00 92.25 729 GLY A C 1
ATOM 5515 O O . GLY A 1 729 ? 27.009 10.801 -44.176 1.00 92.25 729 GLY A O 1
ATOM 5516 N N . GLY A 1 730 ? 26.552 10.885 -46.361 1.00 94.00 730 GLY A N 1
ATOM 5517 C CA . GLY A 1 730 ? 25.095 10.824 -46.185 1.00 94.00 730 GLY A CA 1
ATOM 5518 C C . GLY A 1 730 ? 24.639 9.551 -45.474 1.00 94.00 730 GLY A C 1
ATOM 5519 O O . GLY A 1 730 ? 23.989 9.655 -44.443 1.00 94.00 730 GLY A O 1
ATOM 5520 N N . GLY A 1 731 ? 25.034 8.378 -45.974 1.00 95.00 731 GLY A N 1
ATOM 5521 C CA . GLY A 1 731 ? 24.815 7.093 -45.299 1.00 95.00 731 GLY A CA 1
ATOM 5522 C C . GLY A 1 731 ? 25.759 6.921 -44.113 1.00 95.00 731 GLY A C 1
ATOM 5523 O O . GLY A 1 731 ? 25.319 6.856 -42.968 1.00 95.00 731 GLY A O 1
ATOM 5524 N N . ALA A 1 732 ? 27.065 6.928 -44.380 1.00 93.56 732 ALA A N 1
ATOM 5525 C CA . ALA A 1 732 ? 28.088 6.767 -43.356 1.00 93.56 732 ALA A CA 1
ATOM 5526 C C . ALA A 1 732 ? 29.334 7.634 -43.602 1.00 93.56 732 ALA A C 1
ATOM 5528 O O . ALA A 1 732 ? 29.695 7.969 -44.738 1.00 93.56 732 ALA A O 1
ATOM 5529 N N . TYR A 1 733 ? 30.015 7.983 -42.514 1.00 90.94 733 TYR A N 1
ATOM 5530 C CA . TYR A 1 733 ? 31.321 8.632 -42.507 1.00 90.94 733 TYR A CA 1
ATOM 5531 C C . TYR A 1 733 ? 32.267 7.830 -41.614 1.00 90.94 733 TYR A C 1
ATOM 5533 O O . TYR A 1 733 ? 32.086 7.794 -40.397 1.00 90.94 733 TYR A O 1
ATOM 5541 N N . PHE A 1 734 ? 33.311 7.241 -42.193 1.00 85.31 734 PHE A N 1
ATOM 5542 C CA . PHE A 1 734 ? 34.312 6.487 -41.441 1.00 85.31 734 PHE A CA 1
ATOM 5543 C C . PHE A 1 734 ? 35.670 7.177 -41.494 1.00 85.31 734 PHE A C 1
ATOM 5545 O O . PHE A 1 734 ? 36.219 7.445 -42.570 1.00 85.31 734 PHE A O 1
ATOM 5552 N N . THR A 1 735 ? 36.248 7.442 -40.321 1.00 77.81 735 THR A N 1
ATOM 5553 C CA . THR A 1 735 ? 37.689 7.682 -40.229 1.00 77.81 735 THR A CA 1
ATOM 5554 C C . THR A 1 735 ? 38.398 6.341 -40.095 1.00 77.81 735 THR A C 1
ATOM 5556 O O . THR A 1 735 ? 38.172 5.635 -39.123 1.00 77.81 735 THR A O 1
ATOM 5559 N N . THR A 1 736 ? 39.216 5.970 -41.076 1.00 59.97 736 THR A N 1
ATOM 5560 C CA . THR A 1 736 ? 39.645 4.584 -41.296 1.00 59.97 736 THR A CA 1
ATOM 5561 C C . THR A 1 736 ? 40.499 4.018 -40.158 1.00 59.97 736 THR A C 1
ATOM 5563 O O . THR A 1 736 ? 41.551 4.590 -39.843 1.00 59.97 736 THR A O 1
ATOM 5566 N N . ASN A 1 737 ? 40.092 2.840 -39.676 1.00 56.78 737 ASN A N 1
ATOM 5567 C CA . ASN A 1 737 ? 40.903 1.867 -38.938 1.00 56.78 737 ASN A CA 1
ATOM 5568 C C . ASN A 1 737 ? 41.832 1.091 -39.882 1.00 56.78 737 ASN A C 1
ATOM 5570 O O . ASN A 1 737 ? 41.834 1.327 -41.093 1.00 56.78 737 ASN A O 1
ATOM 5574 N N . TYR A 1 738 ? 42.661 0.194 -39.333 1.00 54.78 738 TYR A N 1
ATOM 5575 C CA . TYR A 1 738 ? 43.576 -0.641 -40.121 1.00 54.78 738 TYR A CA 1
ATOM 5576 C C . TYR A 1 738 ? 42.841 -1.714 -40.963 1.00 54.78 738 TYR A C 1
ATOM 5578 O O . TYR A 1 738 ? 43.391 -2.090 -42.002 1.00 54.78 738 TYR A O 1
ATOM 5586 N N . TYR A 1 739 ? 41.614 -2.122 -40.589 1.00 67.75 739 TYR A N 1
ATOM 5587 C CA . TYR A 1 739 ? 40.791 -3.131 -41.281 1.00 67.75 739 TYR A CA 1
ATOM 5588 C C . TYR A 1 739 ? 39.287 -2.816 -41.128 1.00 67.75 739 TYR A C 1
ATOM 5590 O O . TYR A 1 739 ? 38.782 -2.759 -40.014 1.00 67.75 739 TYR A O 1
ATOM 5598 N N . ASN A 1 740 ? 38.575 -2.533 -42.219 1.00 74.44 740 ASN A N 1
ATOM 5599 C CA . ASN A 1 740 ? 37.108 -2.414 -42.244 1.00 74.44 740 ASN A CA 1
ATOM 5600 C C . ASN A 1 740 ? 36.612 -3.350 -43.342 1.00 74.44 740 ASN A C 1
ATOM 5602 O O . ASN A 1 740 ? 37.070 -3.228 -44.481 1.00 74.44 740 ASN A O 1
ATOM 5606 N N . GLU A 1 741 ? 35.708 -4.257 -43.008 1.00 84.19 741 GLU A N 1
ATOM 5607 C CA . GLU A 1 741 ? 35.086 -5.178 -43.951 1.00 84.19 741 GLU A CA 1
ATOM 5608 C C . GLU A 1 741 ? 33.651 -4.721 -44.180 1.00 84.19 741 GLU A C 1
ATOM 5610 O O . GLU A 1 741 ? 32.807 -4.804 -43.297 1.00 84.19 741 GLU A O 1
ATOM 5615 N N . LEU A 1 742 ? 33.397 -4.158 -45.362 1.00 87.88 742 LEU A N 1
ATOM 5616 C CA . LEU A 1 742 ? 32.056 -3.808 -45.808 1.00 87.88 742 LEU A CA 1
ATOM 5617 C C . LEU A 1 742 ? 31.625 -4.851 -46.828 1.00 87.88 742 LEU A C 1
ATOM 5619 O O . LEU A 1 742 ? 32.015 -4.785 -48.002 1.00 87.88 742 LEU A O 1
ATOM 5623 N N . ILE A 1 743 ? 30.843 -5.817 -46.369 1.00 90.31 743 ILE A N 1
ATOM 5624 C CA . ILE A 1 743 ? 30.420 -6.966 -47.161 1.00 90.31 743 ILE A CA 1
ATOM 5625 C C . ILE A 1 743 ? 28.899 -6.949 -47.275 1.00 90.31 743 ILE A C 1
ATOM 5627 O O . ILE A 1 743 ? 28.199 -6.758 -46.287 1.00 90.31 743 ILE A O 1
ATOM 5631 N N . ASN A 1 744 ? 28.377 -7.135 -48.489 1.00 93.25 744 ASN A N 1
ATOM 5632 C CA . ASN A 1 744 ? 26.939 -7.290 -48.713 1.00 93.25 744 ASN A CA 1
ATOM 5633 C C . ASN A 1 744 ? 26.103 -6.123 -48.152 1.00 93.25 744 ASN A C 1
ATOM 5635 O O . ASN A 1 744 ? 25.040 -6.359 -47.623 1.00 93.25 744 ASN A O 1
ATOM 5639 N N . ASN A 1 745 ? 26.531 -4.858 -48.200 1.00 94.81 745 ASN A N 1
ATOM 5640 C CA . ASN A 1 745 ? 25.701 -3.744 -47.704 1.00 94.81 745 ASN A CA 1
ATOM 5641 C C . ASN A 1 745 ? 24.940 -3.056 -48.843 1.00 94.81 745 ASN A C 1
ATOM 5643 O O . ASN A 1 745 ? 25.425 -2.976 -49.975 1.00 94.81 745 ASN A O 1
ATOM 5647 N N . THR A 1 746 ? 23.782 -2.469 -48.539 1.00 96.62 746 THR A N 1
ATOM 5648 C CA . THR A 1 746 ? 23.002 -1.660 -49.488 1.00 96.62 746 THR A CA 1
ATOM 5649 C C . THR A 1 746 ? 22.961 -0.205 -49.043 1.00 96.62 746 THR A C 1
ATOM 5651 O O . THR A 1 746 ? 22.360 0.133 -48.031 1.00 96.62 746 THR A O 1
ATOM 5654 N N . PHE A 1 747 ? 23.542 0.690 -49.839 1.00 97.31 747 PHE A N 1
ATOM 5655 C CA . PHE A 1 747 ? 23.431 2.135 -49.675 1.00 97.31 747 PHE A CA 1
ATOM 5656 C C . PHE A 1 747 ? 22.538 2.712 -50.769 1.00 97.31 747 PHE A C 1
ATOM 5658 O O . PHE A 1 747 ? 22.936 2.769 -51.936 1.00 97.31 747 PHE A O 1
ATOM 5665 N N . VAL A 1 748 ? 21.360 3.207 -50.398 1.00 96.44 748 VAL A N 1
ATOM 5666 C CA . VAL A 1 748 ? 20.361 3.687 -51.355 1.00 96.44 748 VAL A CA 1
ATOM 5667 C C . VAL A 1 748 ? 19.807 5.058 -50.970 1.00 96.44 748 VAL A C 1
ATOM 5669 O O . VAL A 1 748 ? 19.573 5.348 -49.801 1.00 96.44 748 VAL A O 1
ATOM 5672 N N . GLY A 1 749 ? 19.656 5.965 -51.937 1.00 95.81 749 GLY A N 1
ATOM 5673 C CA . GLY A 1 749 ? 18.953 7.235 -51.709 1.00 95.81 749 GLY A CA 1
ATOM 5674 C C . GLY A 1 749 ? 19.651 8.223 -50.763 1.00 95.81 749 GLY A C 1
ATOM 5675 O O . GLY A 1 749 ? 19.105 9.283 -50.471 1.00 95.81 749 GLY A O 1
ATOM 5676 N N . ASN A 1 750 ? 20.857 7.930 -50.273 1.00 97.69 750 ASN A N 1
ATOM 5677 C CA . ASN A 1 750 ? 21.536 8.767 -49.280 1.00 97.69 750 ASN A CA 1
ATOM 5678 C C . ASN A 1 750 ? 22.037 10.104 -49.863 1.00 97.69 750 ASN A C 1
ATOM 5680 O O . ASN A 1 750 ? 22.292 10.250 -51.068 1.00 97.69 750 ASN A O 1
ATOM 5684 N N . LYS A 1 751 ? 22.207 11.105 -48.993 1.00 96.56 751 LYS A N 1
ATOM 5685 C CA . LYS A 1 751 ? 22.503 12.491 -49.372 1.00 96.56 751 LYS A CA 1
ATOM 5686 C C . LYS A 1 751 ? 23.676 13.082 -48.593 1.00 96.56 751 LYS A C 1
ATOM 5688 O O . LYS A 1 751 ? 23.557 13.422 -47.421 1.00 96.56 751 LYS A O 1
ATOM 5693 N N . GLY A 1 752 ? 24.780 13.325 -49.294 1.00 93.88 752 GLY A N 1
ATOM 5694 C CA . GLY A 1 752 ? 25.956 14.030 -48.782 1.00 93.88 752 GLY A CA 1
ATOM 5695 C C . GLY A 1 752 ? 25.971 15.489 -49.238 1.00 93.88 752 GLY A C 1
ATOM 5696 O O . GLY A 1 752 ? 25.651 15.815 -50.386 1.00 93.88 752 GLY A O 1
ATOM 5697 N N . GLY A 1 753 ? 26.342 16.406 -48.349 1.00 91.69 753 GLY A N 1
ATOM 5698 C CA . GLY A 1 753 ? 26.386 17.838 -48.638 1.00 91.69 753 GLY A CA 1
ATOM 5699 C C . GLY A 1 753 ? 27.401 18.233 -49.713 1.00 91.69 753 GLY A C 1
ATOM 5700 O O . GLY A 1 753 ? 27.064 19.028 -50.603 1.00 91.69 753 GLY A O 1
ATOM 5701 N N . ARG A 1 754 ? 28.624 17.701 -49.624 1.00 90.56 754 ARG A N 1
ATOM 5702 C CA . ARG A 1 754 ? 29.761 17.960 -50.518 1.00 90.56 754 ARG A CA 1
ATOM 5703 C C . ARG A 1 754 ? 30.321 16.666 -51.095 1.00 90.56 754 ARG A C 1
ATOM 5705 O O . ARG A 1 754 ? 30.416 16.590 -52.316 1.00 90.56 754 ARG A O 1
ATOM 5712 N N . TYR A 1 755 ? 30.644 15.687 -50.251 1.00 92.56 755 TYR A N 1
ATOM 5713 C CA . TYR A 1 755 ? 31.265 14.423 -50.652 1.00 92.56 755 TYR A CA 1
ATOM 5714 C C . TYR A 1 755 ? 30.602 13.215 -49.976 1.00 92.56 755 TYR A C 1
ATOM 5716 O O . TYR A 1 755 ? 30.048 13.340 -48.884 1.00 92.56 755 TYR A O 1
ATOM 5724 N N . GLY A 1 756 ? 30.679 12.046 -50.622 1.00 90.56 756 GLY A N 1
ATOM 5725 C CA . GLY A 1 756 ? 30.192 10.777 -50.067 1.00 90.56 756 GLY A CA 1
ATOM 5726 C C . GLY A 1 756 ? 28.695 10.798 -49.758 1.00 90.56 756 GLY A C 1
ATOM 5727 O O . GLY A 1 756 ? 28.292 10.848 -48.604 1.00 90.56 756 GLY A O 1
ATOM 5728 N N . GLY A 1 757 ? 27.863 10.806 -50.792 1.00 92.56 757 GLY A N 1
ATOM 5729 C CA . GLY A 1 757 ? 26.422 10.620 -50.719 1.00 92.56 757 GLY A CA 1
ATOM 5730 C C . GLY A 1 757 ? 26.042 9.363 -49.952 1.00 92.56 757 GLY A C 1
ATOM 5731 O O . GLY A 1 757 ? 25.276 9.463 -49.004 1.00 92.56 757 GLY A O 1
ATOM 5732 N N . ALA A 1 758 ? 26.634 8.220 -50.299 1.00 93.56 758 ALA A N 1
ATOM 5733 C CA . ALA A 1 758 ? 26.488 6.987 -49.533 1.00 93.56 758 ALA A CA 1
ATOM 5734 C C . ALA A 1 758 ? 27.567 6.874 -48.453 1.00 93.56 758 ALA A C 1
ATOM 5736 O O . ALA A 1 758 ? 27.234 6.833 -47.273 1.00 93.56 758 ALA A O 1
ATOM 5737 N N . LEU A 1 759 ? 28.846 6.897 -48.838 1.00 91.69 759 LEU A N 1
ATOM 5738 C CA . LEU A 1 759 ? 29.956 6.653 -47.917 1.00 91.69 759 LEU A CA 1
ATOM 5739 C C . LEU A 1 759 ? 31.095 7.661 -48.112 1.00 91.69 759 LEU A C 1
ATOM 5741 O O . LEU A 1 759 ? 31.545 7.926 -49.232 1.00 91.69 759 LEU A O 1
ATOM 5745 N N . TYR A 1 760 ? 31.586 8.206 -47.000 1.00 89.94 760 TYR A N 1
ATOM 5746 C CA . TYR A 1 760 ? 32.803 9.012 -46.948 1.00 89.94 760 TYR A CA 1
ATOM 5747 C C . TYR A 1 760 ? 33.884 8.294 -46.138 1.00 89.94 760 TYR A C 1
ATOM 5749 O O . TYR A 1 760 ? 33.670 7.960 -44.975 1.00 89.94 760 TYR A O 1
ATOM 5757 N N . LEU A 1 761 ? 35.067 8.128 -46.730 1.00 84.50 761 LEU A N 1
ATOM 5758 C CA . LEU A 1 761 ? 36.238 7.544 -46.081 1.00 84.50 761 LEU A CA 1
ATOM 5759 C C . LEU A 1 761 ? 37.332 8.602 -45.892 1.00 84.50 761 LEU A C 1
ATOM 5761 O O . LEU A 1 761 ? 37.818 9.210 -46.852 1.00 84.50 761 LEU A O 1
ATOM 5765 N N . ALA A 1 762 ? 37.744 8.804 -44.642 1.00 79.19 762 ALA A N 1
ATOM 5766 C CA . ALA A 1 762 ? 38.836 9.699 -44.263 1.00 79.19 762 ALA A CA 1
ATOM 5767 C C . ALA A 1 762 ? 39.966 8.896 -43.619 1.00 79.19 762 ALA A C 1
ATOM 5769 O O . ALA A 1 762 ? 39.695 8.170 -42.674 1.00 79.19 762 ALA A O 1
ATOM 5770 N N . SER A 1 763 ? 41.231 9.033 -44.027 1.00 67.69 763 SER A N 1
ATOM 5771 C CA . SER A 1 763 ? 42.315 8.321 -43.323 1.00 67.69 763 SER A CA 1
ATOM 5772 C C . SER A 1 763 ? 43.139 9.245 -42.437 1.00 67.69 763 SER A C 1
ATOM 5774 O O . SER A 1 763 ? 43.736 10.209 -42.918 1.00 67.69 763 SER A O 1
ATOM 5776 N N . SER A 1 764 ? 43.265 8.901 -41.160 1.00 56.94 764 SER A N 1
ATOM 5777 C CA . SER A 1 764 ? 44.109 9.622 -40.204 1.00 56.94 764 SER A CA 1
ATOM 5778 C C . SER A 1 764 ? 45.435 8.901 -39.899 1.00 56.94 764 SER A C 1
ATOM 5780 O O . SER A 1 764 ? 46.388 9.563 -39.483 1.00 56.94 764 SER A O 1
ATOM 5782 N N . HIS A 1 765 ? 45.547 7.584 -40.156 1.00 55.31 765 HIS A N 1
ATOM 5783 C CA . HIS A 1 765 ? 46.692 6.762 -39.731 1.00 55.31 765 HIS A CA 1
ATOM 5784 C C . HIS A 1 765 ? 47.041 5.600 -40.698 1.00 55.31 765 HIS A C 1
ATOM 5786 O O . HIS A 1 765 ? 46.426 4.548 -40.646 1.00 55.31 765 HIS A O 1
ATOM 5792 N N . GLY A 1 766 ? 48.108 5.737 -41.504 1.00 52.19 766 GLY A N 1
ATOM 5793 C CA . GLY A 1 766 ? 48.786 4.599 -42.166 1.00 52.19 766 GLY A CA 1
ATOM 5794 C C . GLY A 1 766 ? 48.012 3.846 -43.268 1.00 52.19 766 GLY A C 1
ATOM 5795 O O . GLY A 1 766 ? 46.942 4.260 -43.691 1.00 52.19 766 GLY A O 1
ATOM 5796 N N . THR A 1 767 ? 48.617 2.779 -43.809 1.00 51.06 767 THR A N 1
ATOM 5797 C CA . THR A 1 767 ? 48.017 1.893 -44.828 1.00 51.06 767 THR A CA 1
ATOM 5798 C C . THR A 1 767 ? 46.981 0.974 -44.182 1.00 51.06 767 THR A C 1
ATOM 5800 O O . THR A 1 767 ? 47.371 0.139 -43.367 1.00 51.06 767 THR A O 1
ATOM 5803 N N . SER A 1 768 ? 45.714 1.095 -44.567 1.00 52.38 768 SER A N 1
ATOM 5804 C CA . SER A 1 768 ? 44.654 0.144 -44.217 1.00 52.38 768 SER A CA 1
ATOM 5805 C C . SER A 1 768 ? 44.488 -0.938 -45.285 1.00 52.38 768 SER A C 1
ATOM 5807 O O . SER A 1 768 ? 44.732 -0.700 -46.472 1.00 52.38 768 SER A O 1
ATOM 5809 N N . SER A 1 769 ? 44.077 -2.131 -44.867 1.00 56.69 769 SER A N 1
ATOM 5810 C CA . SER A 1 769 ? 43.579 -3.183 -45.754 1.00 56.69 769 SER A CA 1
ATOM 5811 C C . SER A 1 769 ? 42.172 -3.549 -45.304 1.00 56.69 769 SER A C 1
ATOM 5813 O O . SER A 1 769 ? 42.018 -4.295 -44.347 1.00 56.69 769 SER A O 1
ATOM 5815 N N . GLY A 1 770 ? 41.166 -2.975 -45.958 1.00 66.06 770 GLY A N 1
ATOM 5816 C CA . GLY A 1 770 ? 39.760 -3.345 -45.792 1.00 66.06 770 GLY A CA 1
ATOM 5817 C C . GLY A 1 770 ? 39.174 -3.959 -47.064 1.00 66.06 770 GLY A C 1
ATOM 5818 O O . GLY A 1 770 ? 39.699 -3.723 -48.162 1.00 66.06 770 GLY A O 1
ATOM 5819 N N . GLU A 1 771 ? 38.093 -4.719 -46.907 1.00 80.50 771 GLU A N 1
ATOM 5820 C CA . GLU A 1 771 ? 37.296 -5.279 -48.000 1.00 80.50 771 GLU A CA 1
ATOM 5821 C C . GLU A 1 771 ? 36.073 -4.397 -48.276 1.00 80.50 771 GLU A C 1
ATOM 5823 O O . GLU A 1 771 ? 35.453 -3.850 -47.366 1.00 80.50 771 GLU A O 1
ATOM 5828 N N . PHE A 1 772 ? 35.739 -4.226 -49.554 1.00 85.38 772 PHE A N 1
ATOM 5829 C CA . PHE A 1 772 ? 34.503 -3.572 -49.978 1.00 85.38 772 PHE A CA 1
ATOM 5830 C C . PHE A 1 772 ? 33.921 -4.436 -51.092 1.00 85.38 772 PHE A C 1
ATOM 5832 O O . PHE A 1 772 ? 34.234 -4.252 -52.276 1.00 85.38 772 PHE A O 1
ATOM 5839 N N . THR A 1 773 ? 33.149 -5.437 -50.685 1.00 89.56 773 THR A N 1
ATOM 5840 C CA . THR A 1 773 ? 32.729 -6.553 -51.532 1.00 89.56 773 THR A CA 1
ATOM 5841 C C . THR A 1 773 ? 31.214 -6.695 -51.523 1.00 89.56 773 THR A C 1
ATOM 5843 O O . THR A 1 773 ? 30.586 -6.549 -50.481 1.00 89.56 773 THR A O 1
ATOM 5846 N N . ASN A 1 774 ? 30.614 -6.999 -52.677 1.00 93.12 774 ASN A N 1
ATOM 5847 C CA . ASN A 1 774 ? 29.176 -7.272 -52.796 1.00 93.12 774 ASN A CA 1
ATOM 5848 C C . ASN A 1 774 ? 28.246 -6.145 -52.328 1.00 93.12 774 ASN A C 1
ATOM 5850 O O . ASN A 1 774 ? 27.097 -6.401 -51.993 1.00 93.12 774 ASN A O 1
ATOM 5854 N N . ASN A 1 775 ? 28.689 -4.891 -52.308 1.00 94.25 775 ASN A N 1
ATOM 5855 C CA . ASN A 1 775 ? 27.826 -3.795 -51.876 1.00 94.25 775 ASN A CA 1
ATOM 5856 C C . ASN A 1 775 ? 27.024 -3.221 -53.052 1.00 94.25 775 ASN A C 1
ATOM 5858 O O . ASN A 1 775 ? 27.536 -3.123 -54.172 1.00 94.25 775 ASN A O 1
ATOM 5862 N N . ILE A 1 776 ? 25.801 -2.760 -52.786 1.00 96.94 776 ILE A N 1
ATOM 5863 C CA . ILE A 1 776 ? 25.036 -1.900 -53.697 1.00 96.94 776 ILE A CA 1
ATOM 5864 C C . ILE A 1 776 ? 25.209 -0.450 -53.255 1.00 96.94 776 ILE A C 1
ATOM 5866 O O . ILE A 1 776 ? 24.936 -0.109 -52.106 1.00 96.94 776 ILE A O 1
ATOM 5870 N N . VAL A 1 777 ? 25.604 0.431 -54.173 1.00 96.56 777 VAL A N 1
ATOM 5871 C CA . VAL A 1 777 ? 25.616 1.883 -53.957 1.00 96.56 777 VAL A CA 1
ATOM 5872 C C . VAL A 1 777 ? 24.814 2.559 -55.061 1.00 96.56 777 VAL A C 1
ATOM 5874 O O . VAL A 1 777 ? 25.301 2.753 -56.183 1.00 96.56 777 VAL A O 1
ATOM 5877 N N . ALA A 1 778 ? 23.577 2.936 -54.730 1.00 95.75 778 ALA A N 1
ATOM 5878 C CA . ALA A 1 778 ? 22.603 3.393 -55.706 1.00 95.75 778 ALA A CA 1
ATOM 5879 C C . ALA A 1 778 ? 21.860 4.682 -55.320 1.00 95.75 778 ALA A C 1
ATOM 5881 O O . ALA A 1 778 ? 21.653 5.009 -54.153 1.00 95.75 778 ALA A O 1
ATOM 5882 N N . TYR A 1 779 ? 21.421 5.418 -56.343 1.00 95.50 779 TYR A N 1
ATOM 5883 C CA . TYR A 1 779 ? 20.468 6.533 -56.238 1.00 95.50 779 TYR A CA 1
ATOM 5884 C C . TYR A 1 779 ? 20.841 7.650 -55.250 1.00 95.50 779 TYR A C 1
ATOM 5886 O O . TYR A 1 779 ? 19.959 8.310 -54.702 1.00 95.50 779 TYR A O 1
ATOM 5894 N N . THR A 1 780 ? 22.130 7.916 -55.021 1.00 96.19 780 THR A N 1
ATOM 5895 C CA . THR A 1 780 ? 22.521 9.037 -54.150 1.00 96.19 780 THR A CA 1
ATOM 5896 C C . THR A 1 780 ? 21.889 10.353 -54.608 1.00 96.19 780 THR A C 1
ATOM 5898 O O . THR A 1 780 ? 22.021 10.754 -55.767 1.00 96.19 780 THR A O 1
ATOM 5901 N N . GLN A 1 781 ? 21.235 11.070 -53.690 1.00 94.88 781 GLN A N 1
ATOM 5902 C CA . GLN A 1 781 ? 20.524 12.322 -53.997 1.00 94.88 781 GLN A CA 1
ATOM 5903 C C . GLN A 1 781 ? 21.475 13.486 -54.301 1.00 94.88 781 GLN A C 1
ATOM 5905 O O . GLN A 1 781 ? 21.107 14.472 -54.948 1.00 94.88 781 GLN A O 1
ATOM 5910 N N . LYS A 1 782 ? 22.689 13.428 -53.745 1.00 94.69 782 LYS A N 1
ATOM 5911 C CA . LYS A 1 782 ? 23.721 14.458 -53.867 1.00 94.69 782 LYS A CA 1
ATOM 5912 C C . LYS A 1 782 ? 25.084 13.878 -53.488 1.00 94.69 782 LYS A C 1
ATOM 5914 O O . LYS A 1 782 ? 25.151 13.002 -52.631 1.00 94.69 782 LYS A O 1
ATOM 5919 N N . ALA A 1 783 ? 26.140 14.463 -54.060 1.00 92.81 783 ALA A N 1
ATOM 5920 C CA . ALA A 1 783 ? 27.532 14.036 -53.925 1.00 92.81 783 ALA A CA 1
ATOM 5921 C C . ALA A 1 783 ? 27.811 12.684 -54.610 1.00 92.81 783 ALA A C 1
ATOM 5923 O O . ALA A 1 783 ? 26.990 12.182 -55.379 1.00 92.81 783 ALA A O 1
ATOM 5924 N N . ASP A 1 784 ? 29.034 12.189 -54.451 1.00 92.12 784 ASP A N 1
ATOM 5925 C CA . ASP A 1 784 ? 29.517 10.941 -55.051 1.00 92.12 784 ASP A CA 1
ATOM 5926 C C . ASP A 1 784 ? 29.004 9.727 -54.266 1.00 92.12 784 ASP A C 1
ATOM 5928 O O . ASP A 1 784 ? 28.812 9.861 -53.069 1.00 92.12 784 ASP A O 1
ATOM 5932 N N . GLY A 1 785 ? 28.825 8.550 -54.869 1.00 91.44 785 GLY A N 1
ATOM 5933 C CA . GLY A 1 785 ? 28.485 7.321 -54.137 1.00 91.44 785 GLY A CA 1
ATOM 5934 C C . GLY A 1 785 ? 29.479 7.073 -52.999 1.00 91.44 785 GLY A C 1
ATOM 5935 O O . GLY A 1 785 ? 29.151 7.218 -51.820 1.00 91.44 785 GLY A O 1
ATOM 5936 N N . LEU A 1 786 ? 30.730 6.824 -53.377 1.00 90.44 786 LEU A N 1
ATOM 5937 C CA . LEU A 1 786 ? 31.872 6.691 -52.480 1.00 90.44 786 LEU A CA 1
ATOM 5938 C C . LEU A 1 786 ? 32.883 7.827 -52.701 1.00 90.44 786 LEU A C 1
ATOM 5940 O O . LEU A 1 786 ? 33.297 8.112 -53.830 1.00 90.44 786 LEU A O 1
ATOM 5944 N N . TYR A 1 787 ? 33.341 8.451 -51.617 1.00 89.25 787 TYR A N 1
ATOM 5945 C CA . TYR A 1 787 ? 34.437 9.423 -51.649 1.00 89.25 787 TYR A CA 1
ATOM 5946 C C . TYR A 1 787 ? 35.562 9.031 -50.689 1.00 89.25 787 TYR A C 1
ATOM 5948 O O . TYR A 1 787 ? 35.310 8.739 -49.524 1.00 89.25 787 TYR A O 1
ATOM 5956 N N . GLY A 1 788 ? 36.808 9.092 -51.168 1.00 83.62 788 GLY A N 1
ATOM 5957 C CA . GLY A 1 788 ? 38.012 8.934 -50.344 1.00 83.62 788 GLY A CA 1
ATOM 5958 C C . GLY A 1 788 ? 38.871 10.200 -50.330 1.00 83.62 788 GLY A C 1
ATOM 5959 O O . GLY A 1 788 ? 39.264 10.702 -51.386 1.00 83.62 788 GLY A O 1
ATOM 5960 N N . ASP A 1 789 ? 39.201 10.718 -49.148 1.00 80.19 789 ASP A N 1
ATOM 5961 C CA . ASP A 1 789 ? 40.132 11.840 -48.966 1.00 80.19 789 ASP A CA 1
ATOM 5962 C C . ASP A 1 789 ? 41.578 11.593 -49.471 1.00 80.19 789 ASP A C 1
ATOM 5964 O O . ASP A 1 789 ? 41.949 10.514 -49.932 1.00 80.19 789 ASP A O 1
ATOM 5968 N N . SER A 1 790 ? 42.437 12.623 -49.412 1.00 64.12 790 SER A N 1
ATOM 5969 C CA . SER A 1 790 ? 43.805 12.631 -49.981 1.00 64.12 790 SER A CA 1
ATOM 5970 C C . SER A 1 790 ? 44.775 11.569 -49.440 1.00 64.12 790 SER A C 1
ATOM 5972 O O . SER A 1 790 ? 45.874 11.425 -49.979 1.00 64.12 790 SER A O 1
ATOM 5974 N N . SER A 1 791 ? 44.400 10.847 -48.387 1.00 59.47 791 SER A N 1
ATOM 5975 C CA . SER A 1 791 ? 45.227 9.843 -47.713 1.00 59.47 791 SER A CA 1
ATOM 5976 C C . SER A 1 791 ? 44.579 8.445 -47.687 1.00 59.47 791 SER A C 1
ATOM 5978 O O . SER A 1 791 ? 45.286 7.457 -47.508 1.00 59.47 791 SER A O 1
ATOM 5980 N N . SER A 1 792 ? 43.282 8.329 -47.988 1.00 59.56 792 SER A N 1
ATOM 5981 C CA . SER A 1 792 ? 42.509 7.071 -47.971 1.00 59.56 792 SER A CA 1
ATOM 5982 C C . SER A 1 792 ? 42.604 6.236 -49.256 1.00 59.56 792 SER A C 1
ATOM 5984 O O . SER A 1 792 ? 42.151 5.096 -49.278 1.00 59.56 792 SER A O 1
ATOM 5986 N N . ALA A 1 793 ? 43.299 6.707 -50.302 1.00 50.34 793 ALA A N 1
ATOM 5987 C CA . ALA A 1 793 ? 43.650 5.868 -51.463 1.00 50.34 793 ALA A CA 1
ATOM 5988 C C . ALA A 1 793 ? 44.433 4.603 -51.091 1.00 50.34 793 ALA A C 1
ATOM 5990 O O . ALA A 1 793 ? 44.463 3.653 -51.870 1.00 50.34 793 ALA A O 1
ATOM 5991 N N . THR A 1 794 ? 45.111 4.615 -49.938 1.00 51.59 794 THR A N 1
ATOM 5992 C CA . THR A 1 794 ? 45.823 3.455 -49.402 1.00 51.59 794 THR A CA 1
ATOM 5993 C C . THR A 1 794 ? 44.970 2.574 -48.492 1.00 51.59 794 THR A C 1
ATOM 5995 O O . THR A 1 794 ? 45.465 1.525 -48.110 1.00 51.59 794 THR A O 1
ATOM 5998 N N . ALA A 1 795 ? 43.737 2.972 -48.153 1.00 53.09 795 ALA A N 1
ATOM 5999 C CA . ALA A 1 795 ? 42.913 2.318 -47.134 1.00 53.09 795 ALA A CA 1
ATOM 6000 C C . ALA A 1 795 ? 42.118 1.096 -47.620 1.00 53.09 795 ALA A C 1
ATOM 6002 O O . ALA A 1 795 ? 41.860 0.170 -46.862 1.00 53.09 795 ALA A O 1
ATOM 6003 N N . LEU A 1 796 ? 41.781 1.066 -48.908 1.00 59.78 796 LEU A N 1
ATOM 6004 C CA . LEU A 1 796 ? 41.142 -0.076 -49.571 1.00 59.78 796 LEU A CA 1
ATOM 6005 C C . LEU A 1 796 ? 42.110 -0.713 -50.579 1.00 59.78 796 LEU A C 1
ATOM 6007 O O . LEU A 1 796 ? 41.720 -1.091 -51.685 1.00 59.78 796 LEU A O 1
ATOM 6011 N N . THR A 1 797 ? 43.417 -0.748 -50.266 1.00 49.50 797 THR A N 1
ATOM 6012 C CA . THR A 1 797 ? 44.437 -1.315 -51.175 1.00 49.50 797 THR A CA 1
ATOM 6013 C C . THR A 1 797 ? 44.435 -2.841 -51.157 1.00 49.50 797 THR A C 1
ATOM 6015 O O . THR A 1 797 ? 45.412 -3.481 -50.787 1.00 49.50 797 THR A O 1
ATOM 6018 N N . GLY A 1 798 ? 43.320 -3.411 -51.602 1.00 54.31 798 GLY A N 1
ATOM 6019 C CA . GLY A 1 798 ? 43.105 -4.840 -51.775 1.00 54.31 798 GLY A CA 1
ATOM 6020 C C . GLY A 1 798 ? 42.051 -5.084 -52.841 1.00 54.31 798 GLY A C 1
ATOM 6021 O O . GLY A 1 798 ? 42.415 -5.315 -53.991 1.00 54.31 798 GLY A O 1
ATOM 6022 N N . ASP A 1 799 ? 40.766 -4.960 -52.499 1.00 66.31 799 ASP A N 1
ATOM 6023 C CA . ASP A 1 799 ? 39.709 -5.645 -53.250 1.00 66.31 799 ASP A CA 1
ATOM 6024 C C . ASP A 1 799 ? 38.342 -4.917 -53.201 1.00 66.31 799 ASP A C 1
ATOM 6026 O O . ASP A 1 799 ? 37.409 -5.378 -52.562 1.00 66.31 799 ASP A O 1
ATOM 6030 N N . MET A 1 800 ? 38.174 -3.794 -53.925 1.00 80.69 800 MET A N 1
ATOM 6031 C CA . MET A 1 800 ? 36.817 -3.321 -54.277 1.00 80.69 800 MET A CA 1
ATOM 6032 C C . MET A 1 800 ? 36.258 -4.209 -55.397 1.00 80.69 800 MET A C 1
ATOM 6034 O O . MET A 1 800 ? 36.534 -3.957 -56.578 1.00 80.69 800 MET A O 1
ATOM 6038 N N . GLN A 1 801 ? 35.533 -5.269 -55.046 1.00 87.75 801 GLN A N 1
ATOM 6039 C CA . GLN A 1 801 ? 35.089 -6.297 -55.993 1.00 87.75 801 GLN A CA 1
ATOM 6040 C C . GLN A 1 801 ? 33.599 -6.605 -55.874 1.00 87.75 801 GLN A C 1
ATOM 6042 O O . GLN A 1 801 ? 33.002 -6.459 -54.819 1.00 87.75 801 GLN A O 1
ATOM 6047 N N . TYR A 1 802 ? 33.004 -7.051 -56.979 1.00 91.81 802 TYR A N 1
ATOM 6048 C CA . TYR A 1 802 ? 31.609 -7.495 -57.024 1.00 91.81 802 TYR A CA 1
ATOM 6049 C C . TYR A 1 802 ? 30.587 -6.483 -56.475 1.00 91.81 802 TYR A C 1
ATOM 6051 O O . TYR A 1 802 ? 29.545 -6.875 -55.983 1.00 91.81 802 TYR A O 1
ATOM 6059 N N . ASN A 1 803 ? 30.860 -5.181 -56.565 1.00 92.69 803 ASN A N 1
ATOM 6060 C CA . ASN A 1 803 ? 29.921 -4.142 -56.136 1.00 92.69 803 ASN A CA 1
ATOM 6061 C C . ASN A 1 803 ? 29.058 -3.664 -57.306 1.00 92.69 803 ASN A C 1
ATOM 6063 O O . ASN A 1 803 ? 29.530 -3.634 -58.450 1.00 92.69 803 ASN A O 1
ATOM 6067 N N . ASP A 1 804 ? 27.846 -3.207 -57.012 1.00 95.06 804 ASP A N 1
ATOM 6068 C CA . ASP A 1 804 ? 27.016 -2.470 -57.959 1.00 95.06 804 ASP A CA 1
ATOM 6069 C C . ASP A 1 804 ? 27.061 -0.965 -57.690 1.00 95.06 804 ASP A C 1
ATOM 6071 O O . ASP A 1 804 ? 26.906 -0.494 -56.563 1.00 95.06 804 ASP A O 1
ATOM 6075 N N . TRP A 1 805 ? 27.271 -0.206 -58.761 1.00 92.81 805 TRP A N 1
ATOM 6076 C CA . TRP A 1 805 ? 27.315 1.249 -58.737 1.00 92.81 805 TRP A CA 1
ATOM 6077 C C . TRP A 1 805 ? 26.255 1.786 -59.690 1.00 92.81 805 TRP A C 1
ATOM 6079 O O . TRP A 1 805 ? 26.431 1.691 -60.907 1.00 92.81 805 TRP A O 1
ATOM 6089 N N . TYR A 1 806 ? 25.160 2.352 -59.177 1.00 94.56 806 TYR A N 1
ATOM 6090 C CA . TYR A 1 806 ? 24.034 2.716 -60.037 1.00 94.56 806 TYR A CA 1
ATOM 6091 C C . TYR A 1 806 ? 23.432 4.098 -59.768 1.00 94.56 806 TYR A C 1
ATOM 6093 O O . TYR A 1 806 ? 22.965 4.423 -58.684 1.00 94.56 806 TYR A O 1
ATOM 6101 N N . SER A 1 807 ? 23.352 4.920 -60.818 1.00 94.06 807 SER A N 1
ATOM 6102 C CA . SER A 1 807 ? 22.617 6.195 -60.812 1.00 94.06 807 SER A CA 1
ATOM 6103 C C . SER A 1 807 ? 23.012 7.173 -59.685 1.00 94.06 807 SER A C 1
ATOM 6105 O O . SER A 1 807 ? 22.156 7.856 -59.117 1.00 94.06 807 SER A O 1
ATOM 6107 N N . ASN A 1 808 ? 24.309 7.285 -59.387 1.00 93.50 808 ASN A N 1
ATOM 6108 C CA . ASN A 1 808 ? 24.832 8.245 -58.412 1.00 93.50 808 ASN A CA 1
ATOM 6109 C C . ASN A 1 808 ? 24.978 9.663 -59.000 1.00 93.50 808 ASN A C 1
ATOM 6111 O O . ASN A 1 808 ? 25.349 9.831 -60.163 1.00 93.50 808 ASN A O 1
ATOM 6115 N N . THR A 1 809 ? 24.690 10.703 -58.204 1.00 90.75 809 THR A N 1
ATOM 6116 C CA . THR A 1 809 ? 24.516 12.078 -58.725 1.00 90.75 809 THR A CA 1
ATOM 6117 C C . THR A 1 809 ? 25.807 12.728 -59.248 1.00 90.75 809 THR A C 1
ATOM 6119 O O . THR A 1 809 ? 25.778 13.346 -60.317 1.00 90.75 809 THR A O 1
ATOM 6122 N N . SER A 1 810 ? 26.928 12.650 -58.515 1.00 87.94 810 SER A N 1
ATOM 6123 C CA . SER A 1 810 ? 28.197 13.290 -58.930 1.00 87.94 810 SER A CA 1
ATOM 6124 C C . SER A 1 810 ? 29.151 12.328 -59.645 1.00 87.94 810 SER A C 1
ATOM 6126 O O . SER A 1 810 ? 29.606 12.610 -60.756 1.00 87.94 810 SER A O 1
ATOM 6128 N N . ALA A 1 811 ? 29.456 11.204 -59.003 1.00 89.25 811 ALA A N 1
ATOM 6129 C CA . ALA A 1 811 ? 30.255 10.097 -59.513 1.00 89.25 811 ALA A CA 1
ATOM 6130 C C . ALA A 1 811 ? 29.961 8.859 -58.659 1.00 89.25 811 ALA A C 1
ATOM 6132 O O . ALA A 1 811 ? 29.580 9.000 -57.502 1.00 89.25 811 ALA A O 1
ATOM 6133 N N . ASP A 1 812 ? 30.175 7.658 -59.187 1.00 88.81 812 ASP A N 1
ATOM 6134 C CA . ASP A 1 812 ? 30.046 6.432 -58.390 1.00 88.81 812 ASP A CA 1
ATOM 6135 C C . ASP A 1 812 ? 31.135 6.345 -57.314 1.00 88.81 812 ASP A C 1
ATOM 6137 O O . ASP A 1 812 ? 30.854 6.106 -56.145 1.00 88.81 812 ASP A O 1
ATOM 6141 N N . VAL A 1 813 ? 32.381 6.628 -57.707 1.00 87.06 813 VAL A N 1
ATOM 6142 C CA . VAL A 1 813 ? 33.552 6.645 -56.826 1.00 87.06 813 VAL A CA 1
ATOM 6143 C C . VAL A 1 813 ? 34.439 7.838 -57.183 1.00 87.06 813 VAL A C 1
ATOM 6145 O O . VAL A 1 813 ? 34.695 8.106 -58.361 1.00 87.06 813 VAL A O 1
ATOM 6148 N N . SER A 1 814 ? 34.936 8.560 -56.179 1.00 87.06 814 SER A N 1
ATOM 6149 C CA . SER A 1 814 ? 35.692 9.806 -56.363 1.00 87.06 814 SER A CA 1
ATOM 6150 C C . SER A 1 814 ? 36.752 10.044 -55.275 1.00 87.06 814 SER A C 1
ATOM 6152 O O . SER A 1 814 ? 36.921 9.250 -54.350 1.00 87.06 814 SER A O 1
ATOM 6154 N N . GLY A 1 815 ? 37.504 11.144 -55.394 1.00 85.25 815 GLY A N 1
ATOM 6155 C CA . GLY A 1 815 ? 38.583 11.485 -54.470 1.00 85.25 815 GLY A CA 1
ATOM 6156 C C . GLY A 1 815 ? 39.904 10.833 -54.877 1.00 85.25 815 GLY A C 1
ATOM 6157 O O . GLY A 1 815 ? 40.352 11.005 -56.013 1.00 85.25 815 GLY A O 1
ATOM 6158 N N . SER A 1 816 ? 40.550 10.115 -53.962 1.00 80.12 816 SER A N 1
ATOM 6159 C CA . SER A 1 816 ? 41.892 9.558 -54.200 1.00 80.12 816 SER A CA 1
ATOM 6160 C C . SER A 1 816 ? 41.905 8.134 -54.773 1.00 80.12 816 SER A C 1
ATOM 6162 O O . SER A 1 816 ? 42.979 7.586 -55.031 1.00 80.12 816 SER A O 1
ATOM 6164 N N . PHE A 1 817 ? 40.739 7.533 -55.018 1.00 77.31 817 PHE A N 1
ATOM 6165 C CA . PHE A 1 817 ? 40.633 6.212 -55.640 1.00 77.31 817 PHE A CA 1
ATOM 6166 C C . PHE A 1 817 ? 41.080 6.217 -57.112 1.00 77.31 817 PHE A C 1
ATOM 6168 O O . PHE A 1 817 ? 40.869 7.173 -57.860 1.00 77.31 817 PHE A O 1
ATOM 6175 N N . THR A 1 818 ? 41.717 5.126 -57.548 1.00 70.38 818 THR A N 1
ATOM 6176 C CA . THR A 1 818 ? 42.231 4.984 -58.922 1.00 70.38 818 THR A CA 1
ATOM 6177 C C . THR A 1 818 ? 41.219 4.297 -59.840 1.00 70.38 818 THR A C 1
ATOM 6179 O O . THR A 1 818 ? 40.450 3.444 -59.407 1.00 70.38 818 THR A O 1
ATOM 6182 N N . SER A 1 819 ? 41.265 4.572 -61.148 1.00 66.88 819 SER A N 1
ATOM 6183 C CA . SER A 1 819 ? 40.368 3.926 -62.124 1.00 66.88 819 SER A CA 1
ATOM 6184 C C . SER A 1 819 ? 40.495 2.392 -62.171 1.00 66.88 819 SER A C 1
ATOM 6186 O O . SER A 1 819 ? 39.539 1.712 -62.536 1.00 66.88 819 SER A O 1
ATOM 6188 N N . SER A 1 820 ? 41.651 1.831 -61.793 1.00 62.91 820 SER A N 1
ATOM 6189 C CA . SER A 1 820 ? 41.857 0.378 -61.665 1.00 62.91 820 SER A CA 1
ATOM 6190 C C . SER A 1 820 ? 41.162 -0.240 -60.452 1.00 62.91 820 SER A C 1
ATOM 6192 O O . SER A 1 820 ? 40.885 -1.429 -60.481 1.00 62.91 820 SER A O 1
ATOM 6194 N N . MET A 1 821 ? 40.884 0.545 -59.407 1.00 65.12 821 MET A N 1
ATOM 6195 C CA . MET A 1 821 ? 40.126 0.083 -58.239 1.00 65.12 821 MET A CA 1
ATOM 6196 C C . MET A 1 821 ? 38.618 0.083 -58.530 1.00 65.12 821 MET A C 1
ATOM 6198 O O . MET A 1 821 ? 37.910 -0.822 -58.121 1.00 65.12 821 MET A O 1
ATOM 6202 N N . ILE A 1 822 ? 38.140 1.056 -59.313 1.00 65.56 822 ILE A N 1
ATOM 6203 C CA . ILE A 1 822 ? 36.730 1.159 -59.734 1.00 65.56 822 ILE A CA 1
ATOM 6204 C C . ILE A 1 822 ? 36.367 0.037 -60.723 1.00 65.56 822 ILE A C 1
ATOM 6206 O O . ILE A 1 822 ? 35.300 -0.560 -60.642 1.00 65.56 822 ILE A O 1
ATOM 6210 N N . SER A 1 823 ? 37.294 -0.311 -61.623 1.00 66.06 823 SER A N 1
ATOM 6211 C CA . SER A 1 823 ? 37.164 -1.443 -62.560 1.00 66.06 823 SER A CA 1
ATOM 6212 C C . SER A 1 823 ? 37.614 -2.787 -61.968 1.00 66.06 823 SER A C 1
ATOM 6214 O O . SER A 1 823 ? 38.062 -3.671 -62.705 1.00 66.06 823 SER A O 1
ATOM 6216 N N . GLY A 1 824 ? 37.521 -2.925 -60.641 1.00 67.62 824 GLY A N 1
ATOM 6217 C CA . GLY A 1 824 ? 37.784 -4.162 -59.913 1.00 67.62 824 GLY A CA 1
ATOM 6218 C C . GLY A 1 824 ? 36.989 -5.353 -60.457 1.00 67.62 824 GLY A C 1
ATOM 6219 O O . GLY A 1 824 ? 36.020 -5.213 -61.208 1.00 67.62 824 GLY A O 1
ATOM 6220 N N . ARG A 1 825 ? 37.442 -6.564 -60.126 1.00 81.00 825 ARG A N 1
ATOM 6221 C CA . ARG A 1 825 ? 36.814 -7.803 -60.602 1.00 81.00 825 ARG A CA 1
ATOM 6222 C C . ARG A 1 825 ? 35.342 -7.832 -60.179 1.00 81.00 825 ARG A C 1
ATOM 6224 O O . ARG A 1 825 ? 35.033 -7.593 -59.024 1.00 81.00 825 ARG A O 1
ATOM 6231 N N . GLY A 1 826 ? 34.453 -8.145 -61.119 1.00 85.75 826 GLY A N 1
ATOM 6232 C CA . GLY A 1 826 ? 33.041 -8.388 -60.822 1.00 85.75 826 GLY A CA 1
ATOM 6233 C C . GLY A 1 826 ? 32.186 -7.150 -60.550 1.00 85.75 826 GLY A C 1
ATOM 6234 O O . GLY A 1 826 ? 30.978 -7.313 -60.465 1.00 85.75 826 GLY A O 1
ATOM 6235 N N . ASN A 1 827 ? 32.760 -5.943 -60.471 1.00 88.88 827 ASN A N 1
ATOM 6236 C CA . ASN A 1 827 ? 31.965 -4.723 -60.309 1.00 88.88 827 ASN A CA 1
ATOM 6237 C C . ASN A 1 827 ? 31.043 -4.508 -61.520 1.00 88.88 827 ASN A C 1
ATOM 6239 O O . ASN A 1 827 ? 31.464 -4.663 -62.675 1.00 88.88 827 ASN A O 1
ATOM 6243 N N . VAL A 1 828 ? 29.806 -4.111 -61.247 1.00 91.06 828 VAL A N 1
ATOM 6244 C CA . VAL A 1 828 ? 28.756 -3.864 -62.237 1.00 91.06 828 VAL A CA 1
ATOM 6245 C C . VAL A 1 828 ? 28.166 -2.460 -62.074 1.00 91.06 828 VAL A C 1
ATOM 6247 O O . VAL A 1 828 ? 28.479 -1.715 -61.149 1.00 91.06 828 VAL A O 1
ATOM 6250 N N . THR A 1 829 ? 27.397 -2.057 -63.079 1.00 91.38 829 THR A N 1
ATOM 6251 C CA . THR A 1 829 ? 26.693 -0.771 -63.131 1.00 91.38 829 THR A CA 1
ATOM 6252 C C . THR A 1 829 ? 25.348 -1.052 -63.782 1.00 91.38 829 THR A C 1
ATOM 6254 O O . THR A 1 829 ? 25.137 -0.777 -64.970 1.00 91.38 829 THR A O 1
ATOM 6257 N N . VAL A 1 830 ? 24.484 -1.740 -63.047 1.00 93.75 830 VAL A N 1
ATOM 6258 C CA . VAL A 1 830 ? 23.169 -2.193 -63.511 1.00 93.75 830 VAL A CA 1
ATOM 6259 C C . VAL A 1 830 ? 22.109 -1.699 -62.547 1.00 93.75 830 VAL A C 1
ATOM 6261 O O . VAL A 1 830 ? 22.401 -1.398 -61.408 1.00 93.75 830 VAL A O 1
ATOM 6264 N N . ASP A 1 831 ? 20.875 -1.570 -63.016 1.00 94.44 831 ASP A N 1
ATOM 6265 C CA . ASP A 1 831 ? 19.786 -1.222 -62.111 1.00 94.44 831 ASP A CA 1
ATOM 6266 C C . ASP A 1 831 ? 19.619 -2.343 -61.069 1.00 94.44 831 ASP A C 1
ATOM 6268 O O . ASP A 1 831 ? 19.410 -3.487 -61.502 1.00 94.44 831 ASP A O 1
ATOM 6272 N N . PRO A 1 832 ? 19.688 -2.053 -59.751 1.00 95.12 832 PRO A N 1
ATOM 6273 C CA . PRO A 1 832 ? 19.475 -3.062 -58.722 1.00 95.12 832 PRO A CA 1
ATOM 6274 C C . PRO A 1 832 ? 18.123 -3.751 -58.847 1.00 95.12 832 PRO A C 1
ATOM 6276 O O . PRO A 1 832 ? 18.001 -4.926 -58.507 1.00 95.12 832 PRO A O 1
ATOM 6279 N N . LYS A 1 833 ? 17.117 -3.048 -59.391 1.00 93.12 833 LYS A N 1
ATOM 6280 C CA .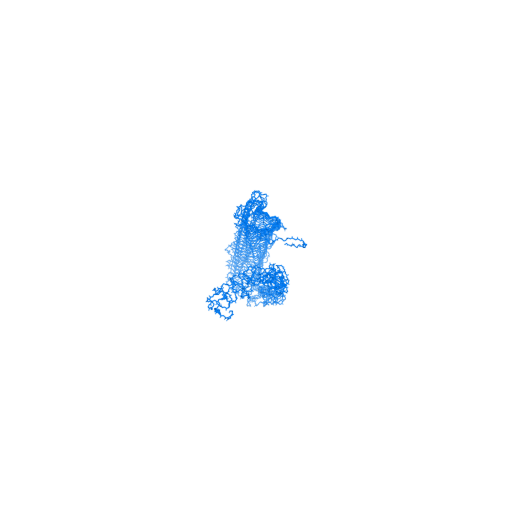 LYS A 1 833 ? 15.742 -3.536 -59.526 1.00 93.12 833 LYS A CA 1
ATOM 6281 C C . LYS A 1 833 ? 15.213 -4.087 -58.208 1.00 93.12 833 LYS A C 1
ATOM 6283 O O . LYS A 1 833 ? 14.744 -5.229 -58.159 1.00 93.12 833 LYS A O 1
ATOM 6288 N N . PHE A 1 834 ? 15.296 -3.257 -57.173 1.00 91.06 834 PHE A N 1
ATOM 6289 C CA . PHE A 1 834 ? 14.620 -3.503 -55.907 1.00 91.06 834 PHE A CA 1
ATOM 6290 C C . PHE A 1 834 ? 13.139 -3.807 -56.149 1.00 91.06 834 PHE A C 1
ATOM 6292 O O . PHE A 1 834 ? 12.525 -3.235 -57.059 1.00 91.06 834 PHE A O 1
ATOM 6299 N N . SER A 1 835 ? 12.582 -4.725 -55.365 1.00 86.94 835 SER A N 1
ATOM 6300 C CA . SER A 1 835 ? 11.181 -5.141 -55.455 1.00 86.94 835 SER A CA 1
ATOM 6301 C C . SER A 1 835 ? 10.235 -3.955 -55.283 1.00 86.94 835 SER A C 1
ATOM 6303 O O . SER A 1 835 ? 9.263 -3.826 -56.035 1.00 86.94 835 SER A O 1
ATOM 6305 N N . LYS A 1 836 ? 10.565 -3.037 -54.368 1.00 86.38 836 LYS A N 1
ATOM 6306 C CA . LYS A 1 836 ? 9.847 -1.777 -54.176 1.00 86.38 836 LYS A CA 1
ATOM 6307 C C . LYS A 1 836 ? 10.801 -0.718 -53.625 1.00 86.38 836 LYS A C 1
ATOM 6309 O O . LYS A 1 836 ? 11.447 -0.945 -52.615 1.00 86.38 836 LYS A O 1
ATOM 6314 N N . TYR A 1 837 ? 10.914 0.419 -54.306 1.00 87.81 837 TYR A N 1
ATOM 6315 C CA . TYR A 1 837 ? 11.754 1.527 -53.852 1.00 87.81 837 TYR A CA 1
ATOM 6316 C C . TYR A 1 837 ? 11.162 2.882 -54.264 1.00 87.81 837 TYR A C 1
ATOM 6318 O O . TYR A 1 837 ? 10.912 3.131 -55.453 1.00 87.81 837 TYR A O 1
ATOM 6326 N N . SER A 1 838 ? 10.958 3.740 -53.273 1.00 88.69 838 SER A N 1
ATOM 6327 C CA . SER A 1 838 ? 10.530 5.133 -53.308 1.00 88.69 838 SER A CA 1
ATOM 6328 C C . SER A 1 838 ? 11.717 6.052 -53.035 1.00 88.69 838 SER A C 1
ATOM 6330 O O . SER A 1 838 ? 12.756 5.625 -52.572 1.00 88.69 838 SER A O 1
ATOM 6332 N N . LEU A 1 839 ? 11.581 7.343 -53.331 1.00 88.12 839 LEU A N 1
ATOM 6333 C CA . LEU A 1 839 ? 12.505 8.362 -52.821 1.00 88.12 839 LEU A CA 1
ATOM 6334 C C . LEU A 1 839 ? 11.677 9.464 -52.168 1.00 88.12 839 LEU A C 1
ATOM 6336 O O . LEU A 1 839 ? 11.509 10.552 -52.732 1.00 88.12 839 LEU A O 1
ATOM 6340 N N . ASP A 1 840 ? 11.057 9.133 -51.043 1.00 84.88 840 ASP A N 1
ATOM 6341 C CA . ASP A 1 840 ? 10.070 9.967 -50.352 1.00 84.88 840 ASP A CA 1
ATOM 6342 C C . ASP A 1 840 ? 10.386 10.217 -48.869 1.00 84.88 840 ASP A C 1
ATOM 6344 O O . ASP A 1 840 ? 9.702 11.032 -48.242 1.00 84.88 840 ASP A O 1
ATOM 6348 N N . GLY A 1 841 ? 11.469 9.643 -48.343 1.00 75.00 841 GLY A N 1
ATOM 6349 C CA . GLY A 1 841 ? 11.881 9.759 -46.948 1.00 75.00 841 GLY A CA 1
ATOM 6350 C C . GLY A 1 841 ? 11.195 8.772 -46.009 1.00 75.00 841 GLY A C 1
ATOM 6351 O O . GLY A 1 841 ? 11.412 8.884 -44.804 1.00 75.00 841 GLY A O 1
ATOM 6352 N N . ASP A 1 842 ? 10.379 7.850 -46.525 1.00 81.00 842 ASP A N 1
ATOM 6353 C CA . ASP A 1 842 ? 9.648 6.850 -45.748 1.00 81.00 842 ASP A CA 1
ATOM 6354 C C . ASP A 1 842 ? 10.120 5.435 -46.098 1.00 81.00 842 ASP A C 1
ATOM 6356 O O . ASP A 1 842 ? 9.562 4.755 -46.955 1.00 81.00 842 ASP A O 1
ATOM 6360 N N . CYS A 1 843 ? 11.142 4.963 -45.386 1.00 81.94 843 CYS A N 1
ATOM 6361 C CA . CYS A 1 843 ? 11.700 3.643 -45.663 1.00 81.94 843 CYS A CA 1
ATOM 6362 C C . CYS A 1 843 ? 10.782 2.487 -45.255 1.00 81.94 843 CYS A C 1
ATOM 6364 O O . CYS A 1 843 ? 11.026 1.367 -45.686 1.00 81.94 843 CYS A O 1
ATOM 6366 N N . SER A 1 844 ? 9.743 2.724 -44.442 1.00 79.25 844 SER A N 1
ATOM 6367 C CA . SER A 1 844 ? 8.816 1.658 -44.029 1.00 79.25 844 SER A CA 1
ATOM 6368 C C . SER A 1 844 ? 8.007 1.106 -45.204 1.00 79.25 844 SER A C 1
ATOM 6370 O O . SER A 1 844 ? 7.478 0.000 -45.148 1.00 79.25 844 SER A O 1
ATOM 6372 N N . ASN A 1 845 ? 7.916 1.874 -46.294 1.00 78.50 845 ASN A N 1
ATOM 6373 C CA . ASN A 1 845 ? 7.187 1.481 -47.487 1.00 78.50 845 ASN A CA 1
ATOM 6374 C C . ASN A 1 845 ? 8.080 0.860 -48.579 1.00 78.50 845 ASN A C 1
ATOM 6376 O O . ASN A 1 845 ? 7.548 0.474 -49.629 1.00 78.50 845 ASN A O 1
ATOM 6380 N N . ASP A 1 846 ? 9.381 0.714 -48.321 1.00 82.75 846 ASP A N 1
ATOM 6381 C CA . ASP A 1 846 ? 10.383 0.238 -49.269 1.00 82.75 846 ASP A CA 1
ATOM 6382 C C . ASP A 1 846 ? 10.833 -1.197 -48.981 1.00 82.75 846 ASP A C 1
ATOM 6384 O O . ASP A 1 846 ? 11.043 -1.590 -47.842 1.00 82.75 846 ASP A O 1
ATOM 6388 N N . VAL A 1 847 ? 11.010 -1.978 -50.048 1.00 84.69 847 VAL A N 1
ATOM 6389 C CA . VAL A 1 847 ? 11.464 -3.374 -50.010 1.00 84.69 847 VAL A CA 1
ATOM 6390 C C . VAL A 1 847 ? 12.701 -3.489 -50.894 1.00 84.69 847 VAL A C 1
ATOM 6392 O O . VAL A 1 847 ? 12.614 -3.629 -52.123 1.00 84.69 847 VAL A O 1
ATOM 6395 N N . LEU A 1 848 ? 13.869 -3.402 -50.256 1.00 88.25 848 LEU A N 1
ATOM 6396 C CA . LEU A 1 848 ? 15.173 -3.371 -50.925 1.00 88.25 848 LEU A CA 1
ATOM 6397 C C . LEU A 1 848 ? 15.714 -4.756 -51.303 1.00 88.25 848 LEU A C 1
ATOM 6399 O O . LEU A 1 848 ? 16.843 -4.860 -51.791 1.00 88.25 848 LEU A O 1
ATOM 6403 N N . ALA A 1 849 ? 14.915 -5.808 -51.138 1.00 84.19 849 ALA A N 1
ATOM 6404 C CA . ALA A 1 849 ? 15.199 -7.097 -51.744 1.00 84.19 849 ALA A CA 1
ATOM 6405 C C . ALA A 1 849 ? 15.257 -6.977 -53.276 1.00 84.19 849 ALA A C 1
ATOM 6407 O O . ALA A 1 849 ? 14.542 -6.182 -53.901 1.00 84.19 849 ALA A O 1
ATOM 6408 N N . LEU A 1 850 ? 16.123 -7.768 -53.905 1.00 87.94 850 LEU A N 1
ATOM 6409 C CA . LEU A 1 850 ? 16.265 -7.782 -55.356 1.00 87.94 850 LEU A CA 1
ATOM 6410 C C . LEU A 1 850 ? 15.060 -8.482 -55.992 1.00 87.94 850 LEU A C 1
ATOM 6412 O O . LEU A 1 850 ? 14.745 -9.622 -55.669 1.00 87.94 850 LEU A O 1
ATOM 6416 N N . SER A 1 851 ? 14.405 -7.843 -56.965 1.00 86.19 851 SER A N 1
ATOM 6417 C CA . SER A 1 851 ? 13.365 -8.535 -57.733 1.00 86.19 851 SER A CA 1
ATOM 6418 C C . SER A 1 851 ? 13.970 -9.687 -58.540 1.00 86.19 851 SER A C 1
ATOM 6420 O O . SER A 1 851 ? 15.097 -9.589 -59.027 1.00 86.19 851 SER A O 1
ATOM 6422 N N . SER A 1 852 ? 13.175 -10.717 -58.842 1.00 83.31 852 SER A N 1
ATOM 6423 C CA . SER A 1 852 ? 13.578 -11.871 -59.677 1.00 83.31 852 SER A CA 1
ATOM 6424 C C . SER A 1 852 ? 14.121 -11.524 -61.075 1.00 83.31 852 SER A C 1
ATOM 6426 O O . SER A 1 852 ? 14.654 -12.377 -61.785 1.00 83.31 852 SER A O 1
ATOM 6428 N N . SER A 1 853 ? 13.970 -10.271 -61.517 1.00 87.19 853 SER A N 1
ATOM 6429 C CA . SER A 1 853 ? 14.511 -9.774 -62.784 1.00 87.19 853 SER A CA 1
ATOM 6430 C C . SER A 1 853 ? 15.855 -9.050 -62.645 1.00 87.19 853 SER A C 1
ATOM 6432 O O . SER A 1 853 ? 16.391 -8.569 -63.658 1.00 87.19 853 SER A O 1
ATOM 6434 N N . SER A 1 854 ? 16.352 -8.897 -61.419 1.00 93.25 854 SER A N 1
ATOM 6435 C CA . SER A 1 854 ? 17.643 -8.299 -61.125 1.00 93.25 854 SER A CA 1
ATOM 6436 C C . SER A 1 854 ? 18.766 -9.190 -61.633 1.00 93.25 854 SER A C 1
ATOM 6438 O O . SER A 1 854 ? 18.704 -10.413 -61.580 1.00 93.25 854 SER A O 1
ATOM 6440 N N . THR A 1 855 ? 19.805 -8.560 -62.168 1.00 94.12 855 THR A N 1
ATOM 6441 C CA . THR A 1 855 ? 21.036 -9.260 -62.555 1.00 94.12 855 THR A CA 1
ATOM 6442 C C . THR A 1 855 ? 22.061 -9.290 -61.427 1.00 94.12 855 THR A C 1
ATOM 6444 O O . THR A 1 855 ? 23.183 -9.727 -61.665 1.00 94.12 855 THR A O 1
ATOM 6447 N N . LEU A 1 856 ? 21.704 -8.752 -60.257 1.00 94.25 856 LEU A N 1
ATOM 6448 C CA . LEU A 1 856 ? 22.527 -8.777 -59.052 1.00 94.25 856 LEU A CA 1
ATOM 6449 C C . LEU A 1 856 ? 22.346 -10.067 -58.240 1.00 94.25 856 LEU A C 1
ATOM 6451 O O . LEU A 1 856 ? 23.205 -10.365 -57.414 1.00 94.25 856 LEU A O 1
ATOM 6455 N N . ILE A 1 857 ? 21.298 -10.843 -58.542 1.00 90.00 857 ILE A N 1
ATOM 6456 C CA . ILE A 1 857 ? 21.111 -12.194 -58.013 1.00 90.00 857 ILE A CA 1
ATOM 6457 C C . ILE A 1 857 ? 22.233 -13.101 -58.545 1.00 90.00 857 ILE A C 1
ATOM 6459 O O . ILE A 1 857 ? 22.558 -13.048 -59.741 1.00 90.00 857 ILE A O 1
ATOM 6463 N N . ASP A 1 858 ? 22.838 -13.915 -57.683 1.00 90.00 858 ASP A N 1
ATOM 6464 C CA . ASP A 1 858 ? 23.946 -14.830 -57.967 1.00 90.00 858 ASP A CA 1
ATOM 6465 C C . ASP A 1 858 ? 25.226 -14.148 -58.513 1.00 90.00 858 ASP A C 1
ATOM 6467 O O . ASP A 1 858 ? 26.082 -14.752 -59.195 1.00 90.00 858 ASP A O 1
ATOM 6471 N N . ALA A 1 859 ? 25.372 -12.838 -58.286 1.00 91.75 859 ALA A N 1
ATOM 6472 C CA . ALA A 1 859 ? 26.365 -12.009 -58.971 1.00 91.75 859 ALA A CA 1
ATOM 6473 C C . ALA A 1 859 ? 27.608 -11.652 -58.136 1.00 91.75 859 ALA A C 1
ATOM 6475 O O . ALA A 1 859 ? 28.619 -11.252 -58.737 1.00 91.75 859 ALA A O 1
ATOM 6476 N N . GLY A 1 860 ? 27.567 -11.848 -56.816 1.00 90.44 860 GLY A N 1
ATOM 6477 C CA . GLY A 1 860 ? 28.566 -11.437 -55.818 1.00 90.44 860 GLY A CA 1
ATOM 6478 C C . GLY A 1 860 ? 29.844 -12.277 -55.796 1.00 90.44 860 GLY A C 1
ATOM 6479 O O . GLY A 1 860 ? 30.134 -13.007 -56.735 1.00 90.44 860 GLY A O 1
ATOM 6480 N N . ASP A 1 861 ? 30.700 -12.199 -54.782 1.00 90.94 861 ASP A N 1
ATOM 6481 C CA . ASP A 1 861 ? 31.929 -12.994 -54.756 1.00 90.94 861 ASP A CA 1
ATOM 6482 C C . ASP A 1 861 ? 31.613 -14.497 -54.785 1.00 90.94 861 ASP A C 1
ATOM 6484 O O . ASP A 1 861 ? 30.775 -15.008 -54.058 1.00 90.94 861 ASP A O 1
ATOM 6488 N N . THR A 1 862 ? 32.312 -15.230 -55.647 1.00 87.25 862 THR A N 1
ATOM 6489 C CA . THR A 1 862 ? 32.236 -16.691 -55.742 1.00 87.25 862 THR A CA 1
ATOM 6490 C C . THR A 1 862 ? 32.659 -17.441 -54.476 1.00 87.25 862 THR A C 1
ATOM 6492 O O . THR A 1 862 ? 32.304 -18.618 -54.353 1.00 87.25 862 THR A O 1
ATOM 6495 N N . SER A 1 863 ? 33.465 -16.829 -53.597 1.00 88.50 863 SER A N 1
ATOM 6496 C CA . SER A 1 863 ? 33.832 -17.422 -52.303 1.00 88.50 863 SER A CA 1
ATOM 6497 C C . SER A 1 863 ? 32.758 -17.250 -51.238 1.00 88.50 863 SER A C 1
ATOM 6499 O O . SER A 1 863 ? 32.757 -18.020 -50.283 1.00 88.50 863 SER A O 1
ATOM 6501 N N . LEU A 1 864 ? 31.860 -16.281 -51.415 1.00 87.12 864 LEU A N 1
ATOM 6502 C CA . LEU A 1 864 ? 30.706 -16.060 -50.557 1.00 87.12 864 LEU A CA 1
ATOM 6503 C C . LEU A 1 864 ? 29.499 -16.798 -51.142 1.00 87.12 864 LEU A C 1
ATOM 6505 O O . LEU A 1 864 ? 29.361 -16.964 -52.361 1.00 87.12 864 LEU A O 1
ATOM 6509 N N . LYS A 1 865 ? 28.652 -17.308 -50.260 1.00 87.50 865 LYS A N 1
ATOM 6510 C CA . LYS A 1 865 ? 27.520 -18.165 -50.599 1.00 87.50 865 LYS A CA 1
ATOM 6511 C C . LYS A 1 865 ? 26.297 -17.669 -49.878 1.00 87.50 865 LYS A C 1
ATOM 6513 O O . LYS A 1 865 ? 26.447 -17.352 -48.710 1.00 87.50 865 LYS A O 1
ATOM 6518 N N . ASP A 1 866 ? 25.162 -17.624 -50.559 1.00 81.88 866 ASP A N 1
ATOM 6519 C CA . ASP A 1 866 ? 23.879 -17.435 -49.890 1.00 81.88 866 ASP A CA 1
ATOM 6520 C C . ASP A 1 866 ? 23.537 -18.683 -49.068 1.00 81.88 866 ASP A C 1
ATOM 6522 O O . ASP A 1 866 ? 24.184 -19.735 -49.192 1.00 81.88 866 ASP A O 1
ATOM 6526 N N . SER A 1 867 ? 22.529 -18.560 -48.212 1.00 76.31 867 SER A N 1
ATOM 6527 C CA . SER A 1 867 ? 21.996 -19.642 -47.375 1.00 76.31 867 SER A CA 1
ATOM 6528 C C . SER A 1 867 ? 21.644 -20.908 -48.174 1.00 76.31 867 SER A C 1
ATOM 6530 O O . SER A 1 867 ? 21.890 -22.026 -47.717 1.00 76.31 867 SER A O 1
ATOM 6532 N N . ASP A 1 868 ? 21.164 -20.756 -49.411 1.00 77.19 868 ASP A N 1
ATOM 6533 C CA . ASP A 1 868 ? 20.826 -21.852 -50.329 1.00 77.19 868 ASP A CA 1
ATOM 6534 C C . ASP A 1 868 ? 22.056 -22.499 -51.016 1.00 77.19 868 ASP A C 1
ATOM 6536 O O . ASP A 1 868 ? 21.943 -23.447 -51.804 1.00 77.19 868 ASP A O 1
ATOM 6540 N N . GLY A 1 869 ? 23.265 -22.007 -50.720 1.00 79.00 869 GLY A N 1
ATOM 6541 C CA . GLY A 1 869 ? 24.532 -22.469 -51.287 1.00 79.00 869 GLY A CA 1
ATOM 6542 C C . GLY A 1 869 ? 24.814 -21.974 -52.712 1.00 79.00 869 GLY A C 1
ATOM 6543 O O . GLY A 1 869 ? 25.853 -22.338 -53.304 1.00 79.00 869 GLY A O 1
ATOM 6544 N N . SER A 1 870 ? 23.931 -21.148 -53.274 1.00 86.62 870 SER A N 1
ATOM 6545 C CA . SER A 1 870 ? 24.161 -20.398 -54.505 1.00 86.62 870 SER A CA 1
ATOM 6546 C C . SER A 1 870 ? 25.231 -19.321 -54.280 1.00 86.62 870 SER A C 1
ATOM 6548 O O . SER A 1 870 ? 25.880 -19.252 -53.232 1.00 86.62 870 SER A O 1
ATOM 6550 N N . ARG A 1 871 ? 25.637 -18.622 -55.335 1.00 88.81 871 ARG A N 1
ATOM 6551 C CA . ARG A 1 871 ? 26.714 -17.630 -55.215 1.00 88.81 871 ARG A CA 1
ATOM 6552 C C . ARG A 1 871 ? 26.109 -16.381 -54.592 1.00 88.81 871 ARG A C 1
ATOM 6554 O O . ARG A 1 871 ? 25.125 -15.935 -55.125 1.00 88.81 871 ARG A O 1
ATOM 6561 N N . SER A 1 872 ? 26.774 -15.785 -53.600 1.00 90.50 872 SER A N 1
ATOM 6562 C CA . SER A 1 872 ? 26.243 -14.611 -52.895 1.00 90.50 872 SER A CA 1
ATOM 6563 C C . SER A 1 872 ? 25.602 -13.578 -53.825 1.00 90.50 872 SER A C 1
ATOM 6565 O O . SER A 1 872 ? 26.248 -13.152 -54.792 1.00 90.50 872 SER A O 1
ATOM 6567 N N . ASP A 1 873 ? 24.405 -13.114 -53.490 1.00 91.31 873 ASP A N 1
ATOM 6568 C CA . ASP A 1 873 ? 23.817 -11.914 -54.081 1.00 91.31 873 ASP A CA 1
ATOM 6569 C C . ASP A 1 873 ? 24.676 -10.674 -53.763 1.00 91.31 873 ASP A C 1
ATOM 6571 O O . ASP A 1 873 ? 25.485 -10.663 -52.830 1.00 91.31 873 ASP A O 1
ATOM 6575 N N . ILE A 1 874 ? 24.556 -9.625 -54.582 1.00 93.75 874 ILE A N 1
ATOM 6576 C CA . ILE A 1 874 ? 25.156 -8.310 -54.293 1.00 93.75 874 ILE A CA 1
ATOM 6577 C C . ILE A 1 874 ? 24.114 -7.484 -53.530 1.00 93.75 874 ILE A C 1
ATOM 6579 O O . ILE A 1 874 ? 23.046 -7.235 -54.079 1.00 93.75 874 ILE A O 1
ATOM 6583 N N . GLY A 1 875 ? 24.435 -7.009 -52.324 1.00 92.44 875 GLY A N 1
ATOM 6584 C CA . GLY A 1 875 ? 23.594 -6.160 -51.466 1.00 92.44 875 GLY A CA 1
ATOM 6585 C C . GLY A 1 875 ? 23.278 -6.775 -50.098 1.00 92.44 875 GLY A C 1
ATOM 6586 O O . GLY A 1 875 ? 23.712 -7.884 -49.813 1.00 92.44 875 GLY A O 1
ATOM 6587 N N . ALA A 1 876 ? 22.494 -6.051 -49.286 1.00 90.44 876 ALA A N 1
ATOM 6588 C CA . ALA A 1 876 ? 22.068 -6.372 -47.906 1.00 90.44 876 ALA A CA 1
ATOM 6589 C C . ALA A 1 876 ? 21.467 -7.769 -47.685 1.00 90.44 876 ALA A C 1
ATOM 6591 O O . ALA A 1 876 ? 21.427 -8.241 -46.555 1.00 90.44 876 ALA A O 1
ATOM 6592 N N . TYR A 1 877 ? 21.035 -8.433 -48.753 1.00 85.75 877 TYR A N 1
ATOM 6593 C CA . TYR A 1 877 ? 20.397 -9.749 -48.723 1.00 85.75 877 TYR A CA 1
ATOM 6594 C C . TYR A 1 877 ? 21.264 -10.839 -49.375 1.00 85.75 877 TYR A C 1
ATOM 6596 O O . TYR A 1 877 ? 20.763 -11.902 -49.710 1.00 85.75 877 TYR A O 1
ATOM 6604 N N . GLY A 1 878 ? 22.559 -10.578 -49.590 1.00 81.50 878 GLY A N 1
ATOM 6605 C CA . GLY A 1 878 ? 23.517 -11.575 -50.074 1.00 81.50 878 GLY A CA 1
ATOM 6606 C C . GLY A 1 878 ? 24.402 -12.139 -48.966 1.00 81.50 878 GLY A C 1
ATOM 6607 O O . GLY A 1 878 ? 24.660 -11.470 -47.972 1.00 81.50 878 GLY A O 1
ATOM 6608 N N . GLY A 1 879 ? 24.912 -13.354 -49.138 1.00 82.56 879 GLY A N 1
ATOM 6609 C CA . GLY A 1 879 ? 25.787 -14.062 -48.205 1.00 82.56 879 GLY A CA 1
ATOM 6610 C C . GLY A 1 879 ? 25.054 -15.027 -47.271 1.00 82.56 879 GLY A C 1
ATOM 6611 O O . GLY A 1 879 ? 23.833 -15.062 -47.199 1.00 82.56 879 GLY A O 1
ATOM 6612 N N . ALA A 1 880 ? 25.820 -15.836 -46.537 1.00 70.06 880 ALA A N 1
ATOM 6613 C CA . ALA A 1 880 ? 25.273 -16.915 -45.707 1.00 70.06 880 ALA A CA 1
ATOM 6614 C C . ALA A 1 880 ? 24.571 -16.379 -44.453 1.00 70.06 880 ALA A C 1
ATOM 6616 O O . ALA A 1 880 ? 23.809 -17.097 -43.820 1.00 70.06 880 ALA A O 1
ATOM 6617 N N . GLU A 1 881 ? 24.872 -15.126 -44.116 1.00 64.56 881 GLU A N 1
ATOM 6618 C CA . GLU A 1 881 ? 24.316 -14.362 -43.003 1.00 64.56 881 GLU A CA 1
ATOM 6619 C C . GLU A 1 881 ? 23.271 -13.341 -43.478 1.00 64.56 881 GLU A C 1
ATOM 6621 O O . GLU A 1 881 ? 22.839 -12.501 -42.687 1.00 64.56 881 GLU A O 1
ATOM 6626 N N . ALA A 1 882 ? 22.891 -13.385 -44.763 1.00 64.62 882 ALA A N 1
ATOM 6627 C CA . ALA A 1 882 ? 21.761 -12.626 -45.263 1.00 64.62 882 ALA A CA 1
ATOM 6628 C C . ALA A 1 882 ? 20.480 -13.065 -44.580 1.00 64.62 882 ALA A C 1
ATOM 6630 O O . ALA A 1 882 ? 20.246 -14.261 -44.404 1.00 64.62 882 ALA A O 1
ATOM 6631 N N . ALA A 1 883 ? 19.626 -12.083 -44.301 1.00 54.94 883 ALA A N 1
ATOM 6632 C CA . ALA A 1 883 ? 18.209 -12.354 -44.198 1.00 54.94 883 ALA A CA 1
ATOM 6633 C C . ALA A 1 883 ? 17.805 -13.105 -45.485 1.00 54.94 883 ALA A C 1
ATOM 6635 O O . ALA A 1 883 ? 18.025 -12.598 -46.590 1.00 54.94 883 ALA A O 1
ATOM 6636 N N . ILE A 1 884 ? 17.327 -14.346 -45.345 1.00 52.88 884 ILE A N 1
ATOM 6637 C CA . ILE A 1 884 ? 16.731 -15.143 -46.427 1.00 52.88 884 ILE A CA 1
ATOM 6638 C C . ILE A 1 884 ? 15.576 -14.282 -47.014 1.00 52.88 884 ILE A C 1
ATOM 6640 O O . ILE A 1 884 ? 15.164 -13.290 -46.416 1.00 52.88 884 ILE A O 1
ATOM 6644 N N . LEU A 1 885 ? 15.109 -14.525 -48.236 1.00 53.38 885 LEU A N 1
ATOM 6645 C CA . LEU A 1 885 ? 14.024 -13.691 -48.756 1.00 53.38 885 LEU A CA 1
ATOM 6646 C C . LEU A 1 885 ? 12.741 -13.984 -47.970 1.00 53.38 885 LEU A C 1
ATOM 6648 O O . LEU A 1 885 ? 12.380 -15.147 -47.861 1.00 53.38 885 LEU A O 1
ATOM 6652 N N . ASP A 1 886 ? 12.124 -12.917 -47.485 1.00 56.97 886 ASP A N 1
ATOM 6653 C CA . ASP A 1 886 ? 10.739 -12.823 -47.038 1.00 56.97 886 ASP A CA 1
ATOM 6654 C C . ASP A 1 886 ? 9.839 -12.688 -48.275 1.00 56.97 886 ASP A C 1
ATOM 6656 O O . ASP A 1 886 ? 9.808 -11.636 -48.939 1.00 56.97 886 ASP A O 1
ATOM 6660 N N . ALA A 1 887 ? 9.244 -13.795 -48.718 1.00 54.75 887 ALA A N 1
ATOM 6661 C CA . ALA A 1 887 ? 8.549 -13.842 -50.001 1.00 54.75 887 ALA A CA 1
ATOM 6662 C C . ALA A 1 887 ? 7.127 -13.258 -49.969 1.00 54.75 887 ALA A C 1
ATOM 6664 O O . ALA A 1 887 ? 6.600 -12.916 -51.043 1.00 54.75 887 ALA A O 1
ATOM 6665 N N . ASP A 1 888 ? 6.526 -13.080 -48.796 1.00 56.53 888 ASP A N 1
ATOM 6666 C CA . ASP A 1 888 ? 5.191 -12.498 -48.614 1.00 56.53 888 ASP A CA 1
ATOM 6667 C C . ASP A 1 888 ? 5.192 -11.091 -47.984 1.00 56.53 888 ASP A C 1
ATOM 6669 O O . ASP A 1 888 ? 4.214 -10.349 -48.157 1.00 56.53 888 ASP A O 1
ATOM 6673 N N . GLY A 1 889 ? 6.325 -10.649 -47.443 1.00 53.66 889 GLY A N 1
ATOM 6674 C CA . GLY A 1 889 ? 6.588 -9.297 -46.966 1.00 53.66 889 GLY A CA 1
ATOM 6675 C C . GLY A 1 889 ? 6.335 -9.070 -45.472 1.00 53.66 889 GLY A C 1
ATOM 6676 O O . GLY A 1 889 ? 6.025 -7.920 -45.128 1.00 53.66 889 GLY A O 1
ATOM 6677 N N . ASP A 1 890 ? 6.392 -10.097 -44.620 1.00 60.25 890 ASP A N 1
ATOM 6678 C CA . ASP A 1 890 ? 6.152 -10.010 -43.168 1.00 60.25 890 ASP A CA 1
ATOM 6679 C C . ASP A 1 890 ? 7.375 -9.690 -42.294 1.00 60.25 890 ASP A C 1
ATOM 6681 O O . ASP A 1 890 ? 7.229 -9.339 -41.121 1.00 60.25 890 ASP A O 1
ATOM 6685 N N . GLY A 1 891 ? 8.568 -9.700 -42.874 1.00 58.28 891 GLY A N 1
ATOM 6686 C CA . GLY A 1 891 ? 9.840 -9.441 -42.212 1.00 58.28 891 GLY A CA 1
ATOM 6687 C C . GLY A 1 891 ? 10.669 -10.686 -41.895 1.00 58.28 891 GLY A C 1
ATOM 6688 O O . GLY A 1 891 ? 11.806 -10.514 -41.445 1.00 58.28 891 GLY A O 1
ATOM 6689 N N . TYR A 1 892 ? 10.170 -11.892 -42.164 1.00 56.81 892 TYR A N 1
ATOM 6690 C CA . TYR A 1 892 ? 10.833 -13.163 -41.883 1.00 56.81 892 TYR A CA 1
ATOM 6691 C C . TYR A 1 892 ? 10.991 -13.999 -43.136 1.00 56.81 892 TYR A C 1
ATOM 6693 O O . TYR A 1 892 ? 10.436 -13.730 -44.182 1.00 56.81 892 TYR A O 1
ATOM 6701 N N . ILE A 1 893 ? 11.897 -14.957 -43.071 1.00 63.66 893 ILE A N 1
ATOM 6702 C CA . ILE A 1 893 ? 12.634 -15.374 -44.250 1.00 63.66 893 ILE A CA 1
ATOM 6703 C C . ILE A 1 893 ? 12.479 -16.876 -44.474 1.00 63.66 893 ILE A C 1
ATOM 6705 O O . ILE A 1 893 ? 12.510 -17.595 -43.493 1.00 63.66 893 ILE A O 1
ATOM 6709 N N . ALA A 1 894 ? 12.452 -17.396 -45.706 1.00 54.34 894 ALA A N 1
ATOM 6710 C CA . ALA A 1 894 ? 12.140 -18.810 -46.038 1.00 54.34 894 ALA A CA 1
ATOM 6711 C C . ALA A 1 894 ? 12.851 -19.978 -45.290 1.00 54.34 894 ALA A C 1
ATOM 6713 O O . ALA A 1 894 ? 12.605 -21.149 -45.589 1.00 54.34 894 ALA A O 1
ATOM 6714 N N . GLY A 1 895 ? 13.844 -19.708 -44.435 1.00 55.44 895 GLY A N 1
ATOM 6715 C CA . GLY A 1 895 ? 14.480 -20.700 -43.554 1.00 55.44 895 GLY A CA 1
ATOM 6716 C C . GLY A 1 895 ? 14.184 -20.518 -42.061 1.00 55.44 895 GLY A C 1
ATOM 6717 O O . GLY A 1 895 ? 14.592 -21.372 -41.277 1.00 55.44 895 GLY A O 1
ATOM 6718 N N . GLU A 1 896 ? 13.529 -19.421 -41.697 1.00 62.91 896 GLU A N 1
ATOM 6719 C CA . GLU A 1 896 ? 12.985 -19.116 -40.374 1.00 62.91 896 GLU A CA 1
ATOM 6720 C C . GLU A 1 896 ? 11.450 -19.163 -40.448 1.00 62.91 896 GLU A C 1
ATOM 6722 O O . GLU A 1 896 ? 10.824 -19.792 -39.613 1.00 62.91 896 GLU A O 1
ATOM 6727 N N . ASP A 1 897 ? 10.872 -18.600 -41.505 1.00 67.19 897 ASP A N 1
ATOM 6728 C CA . ASP A 1 897 ? 9.478 -18.731 -41.900 1.00 67.19 897 ASP A CA 1
ATOM 6729 C C . ASP A 1 897 ? 9.195 -20.115 -42.526 1.00 67.19 897 ASP A C 1
ATOM 6731 O O . ASP A 1 897 ? 9.853 -20.579 -43.467 1.00 67.19 897 ASP A O 1
ATOM 6735 N N . CYS A 1 898 ? 8.218 -20.795 -41.939 1.00 76.25 898 CYS A N 1
ATOM 6736 C CA . CYS A 1 898 ? 7.750 -22.133 -42.236 1.00 76.25 898 CYS A CA 1
ATOM 6737 C C . CYS A 1 898 ? 6.661 -22.163 -43.325 1.00 76.25 898 CYS A C 1
ATOM 6739 O O . CYS A 1 898 ? 6.477 -23.222 -43.941 1.00 76.25 898 CYS A O 1
ATOM 6741 N N . ASP A 1 899 ? 6.025 -21.029 -43.639 1.00 74.44 899 ASP A N 1
ATOM 6742 C CA . ASP A 1 899 ? 5.199 -20.807 -44.829 1.00 74.44 899 ASP A CA 1
ATOM 6743 C C . ASP A 1 899 ? 5.451 -19.415 -45.432 1.00 74.44 899 ASP A C 1
ATOM 6745 O O . ASP A 1 899 ? 4.595 -18.540 -45.380 1.00 74.44 899 ASP A O 1
ATOM 6749 N N . ASP A 1 900 ? 6.588 -19.316 -46.136 1.00 68.31 900 ASP A N 1
ATOM 6750 C CA . ASP A 1 900 ? 7.103 -18.194 -46.956 1.00 68.31 900 ASP A CA 1
ATOM 6751 C C . ASP A 1 900 ? 6.197 -17.818 -48.155 1.00 68.31 900 ASP A C 1
ATOM 6753 O O . ASP A 1 900 ? 6.620 -17.565 -49.288 1.00 68.31 900 ASP A O 1
ATOM 6757 N N . SER A 1 901 ? 4.890 -17.913 -47.980 1.00 70.81 901 SER A N 1
ATOM 6758 C CA . SER A 1 901 ? 3.861 -17.468 -48.904 1.00 70.81 901 SER A CA 1
ATOM 6759 C C . SER A 1 901 ? 2.656 -16.839 -48.202 1.00 70.81 901 SER A C 1
ATOM 6761 O O . SER A 1 901 ? 1.747 -16.357 -48.900 1.00 70.81 901 SER A O 1
ATOM 6763 N N . ASP A 1 902 ? 2.655 -16.825 -46.869 1.00 72.69 902 ASP A N 1
ATOM 6764 C CA . ASP A 1 902 ? 1.624 -16.294 -45.998 1.00 72.69 902 ASP A CA 1
ATOM 6765 C C . ASP A 1 902 ? 2.226 -15.379 -44.920 1.00 72.69 902 ASP A C 1
ATOM 6767 O O . ASP A 1 902 ? 2.657 -15.837 -43.876 1.00 72.69 902 ASP A O 1
ATOM 6771 N N . VAL A 1 903 ? 2.078 -14.065 -45.132 1.00 78.31 903 VAL A N 1
ATOM 6772 C CA . VAL A 1 903 ? 2.537 -12.947 -44.274 1.00 78.31 903 VAL A CA 1
ATOM 6773 C C . VAL A 1 903 ? 2.096 -13.012 -42.796 1.00 78.31 903 VAL A C 1
ATOM 6775 O O . VAL A 1 903 ? 2.358 -12.100 -42.009 1.00 78.31 903 VAL A O 1
ATOM 6778 N N . SER A 1 904 ? 1.271 -13.997 -42.440 1.00 78.12 904 SER A N 1
ATOM 6779 C CA . SER A 1 904 ? 0.791 -14.252 -41.082 1.00 78.12 904 SER A CA 1
ATOM 6780 C C . SER A 1 904 ? 1.465 -15.442 -40.394 1.00 78.12 904 SER A C 1
ATOM 6782 O O . SER A 1 904 ? 1.153 -15.691 -39.232 1.00 78.12 904 SER A O 1
ATOM 6784 N N . VAL A 1 905 ? 2.378 -16.134 -41.078 1.00 80.19 905 VAL A N 1
ATOM 6785 C CA . VAL A 1 905 ? 3.152 -17.278 -40.595 1.00 80.19 905 VAL A CA 1
ATOM 6786 C C . VAL A 1 905 ? 4.623 -16.901 -40.702 1.00 80.19 905 VAL A C 1
ATOM 6788 O O . VAL A 1 905 ? 5.152 -16.797 -41.788 1.00 80.19 905 VAL A O 1
ATOM 6791 N N . ASN A 1 906 ? 5.262 -16.625 -39.573 1.00 77.31 906 ASN A N 1
ATOM 6792 C CA . ASN A 1 906 ? 6.672 -16.305 -39.450 1.00 77.31 906 ASN A CA 1
ATOM 6793 C C . ASN A 1 906 ? 7.177 -16.299 -37.985 1.00 77.31 906 ASN A C 1
ATOM 6795 O O . ASN A 1 906 ? 6.405 -16.032 -37.079 1.00 77.31 906 ASN A O 1
ATOM 6799 N N . PRO A 1 907 ? 8.491 -16.422 -37.710 1.00 77.31 907 PRO A N 1
ATOM 6800 C CA . PRO A 1 907 ? 9.077 -16.468 -36.360 1.00 77.31 907 PRO A CA 1
ATOM 6801 C C . PRO A 1 907 ? 8.778 -15.389 -35.323 1.00 77.31 907 PRO A C 1
ATOM 6803 O O . PRO A 1 907 ? 9.182 -15.537 -34.168 1.00 77.31 907 PRO A O 1
ATOM 6806 N N . GLY A 1 908 ? 8.144 -14.280 -35.682 1.00 72.00 908 GLY A N 1
ATOM 6807 C CA . GLY A 1 908 ? 7.576 -13.374 -34.680 1.00 72.00 908 GLY A CA 1
ATOM 6808 C C . GLY A 1 908 ? 6.143 -12.985 -34.966 1.00 72.00 908 GLY A C 1
ATOM 6809 O O . GLY A 1 908 ? 5.640 -12.021 -34.381 1.00 72.00 908 GLY A O 1
ATOM 6810 N N . ALA A 1 909 ? 5.466 -13.773 -35.794 1.00 77.88 909 ALA A N 1
ATOM 6811 C CA . ALA A 1 909 ? 4.037 -13.896 -35.763 1.00 77.88 909 ALA A CA 1
ATOM 6812 C C . ALA A 1 909 ? 3.673 -14.356 -34.358 1.00 77.88 909 ALA A C 1
ATOM 6814 O O . ALA A 1 909 ? 4.300 -15.221 -33.745 1.00 77.88 909 ALA A O 1
ATOM 6815 N N . THR A 1 910 ? 2.667 -13.694 -33.813 1.00 81.88 910 THR A N 1
ATOM 6816 C CA . THR A 1 910 ? 2.031 -14.198 -32.611 1.00 81.88 910 THR A CA 1
ATOM 6817 C C . THR A 1 910 ? 1.235 -15.421 -33.016 1.00 81.88 910 THR A C 1
ATOM 6819 O O . THR A 1 910 ? 0.420 -15.326 -33.935 1.00 81.88 910 THR A O 1
ATOM 6822 N N . GLU A 1 911 ? 1.472 -16.523 -32.318 1.00 82.12 911 GLU A N 1
ATOM 6823 C CA . GLU A 1 911 ? 0.697 -17.745 -32.472 1.00 82.12 911 GLU A CA 1
ATOM 6824 C C . GLU A 1 911 ? -0.798 -17.435 -32.382 1.00 82.12 911 GLU A C 1
ATOM 6826 O O . GLU A 1 911 ? -1.275 -16.798 -31.433 1.00 82.12 911 GLU A O 1
ATOM 6831 N N . ILE A 1 912 ? -1.539 -17.853 -33.401 1.00 82.06 912 ILE A N 1
ATOM 6832 C CA . ILE A 1 912 ? -2.991 -17.866 -33.380 1.00 82.06 912 ILE A CA 1
ATOM 6833 C C . ILE A 1 912 ? -3.366 -19.194 -32.756 1.00 82.06 912 ILE A C 1
ATOM 6835 O O . ILE A 1 912 ? -3.654 -20.169 -33.442 1.00 82.06 912 ILE A O 1
ATOM 6839 N N . SER A 1 913 ? -3.386 -19.175 -31.429 1.00 84.56 913 SER A N 1
ATOM 6840 C CA . SER A 1 913 ? -3.497 -20.374 -30.623 1.00 84.56 913 SER A CA 1
ATOM 6841 C C . SER A 1 913 ? -4.548 -21.356 -31.138 1.00 84.56 913 SER A C 1
ATOM 6843 O O . SER A 1 913 ? -5.704 -20.985 -31.372 1.00 84.56 913 SER A O 1
ATOM 6845 N N . GLY A 1 914 ? -4.156 -22.616 -31.306 1.00 75.50 914 GLY A N 1
ATOM 6846 C CA . GLY A 1 914 ? -5.058 -23.727 -31.606 1.00 75.50 914 GLY A CA 1
ATOM 6847 C C . GLY A 1 914 ? -5.796 -23.615 -32.944 1.00 75.50 914 GLY A C 1
ATOM 6848 O O . GLY A 1 914 ? -6.921 -24.126 -33.068 1.00 75.50 914 GLY A O 1
ATOM 6849 N N . ASP A 1 915 ? -5.236 -22.922 -33.935 1.00 78.94 915 ASP A N 1
ATOM 6850 C CA . ASP A 1 915 ? -5.726 -22.962 -35.319 1.00 78.94 915 ASP A CA 1
ATOM 6851 C C . ASP A 1 915 ? -5.049 -24.061 -36.171 1.00 78.94 915 ASP A C 1
ATOM 6853 O O . ASP A 1 915 ? -5.519 -24.358 -37.280 1.00 78.94 915 ASP A O 1
ATOM 6857 N N . GLY A 1 916 ? -4.045 -24.739 -35.599 1.00 75.75 916 GLY A N 1
ATOM 6858 C CA . GLY A 1 916 ? -3.343 -25.883 -36.183 1.00 75.75 916 GLY A CA 1
ATOM 6859 C C . GLY A 1 916 ? -2.333 -25.475 -37.252 1.00 75.75 916 GLY A C 1
ATOM 6860 O O . GLY A 1 916 ? -2.095 -26.232 -38.205 1.00 75.75 916 GLY A O 1
ATOM 6861 N N . VAL A 1 917 ? -1.813 -24.256 -37.148 1.00 79.38 917 VAL A N 1
ATOM 6862 C CA . VAL A 1 917 ? -0.801 -23.683 -38.022 1.00 79.38 917 VAL A CA 1
ATOM 6863 C C . VAL A 1 917 ? 0.272 -23.115 -37.110 1.00 79.38 917 VAL A C 1
ATOM 6865 O O . VAL A 1 917 ? 0.060 -22.087 -36.517 1.00 79.38 917 VAL A O 1
ATOM 6868 N N . ASP A 1 918 ? 1.447 -23.727 -37.069 1.00 82.06 918 ASP A N 1
ATOM 6869 C CA . ASP A 1 918 ? 2.623 -23.158 -36.400 1.00 82.06 918 ASP A CA 1
ATOM 6870 C C . ASP A 1 918 ? 2.964 -21.793 -37.040 1.00 82.06 918 ASP A C 1
ATOM 6872 O O . ASP A 1 918 ? 3.564 -21.760 -38.119 1.00 82.06 918 ASP A O 1
ATOM 6876 N N . GLN A 1 919 ? 2.493 -20.674 -36.466 1.00 87.00 919 GLN A N 1
ATOM 6877 C CA . GLN A 1 919 ? 2.729 -19.346 -37.036 1.00 87.00 919 GLN A CA 1
ATOM 6878 C C . GLN A 1 919 ? 4.137 -18.877 -36.738 1.00 87.00 919 GLN A C 1
ATOM 6880 O O . GLN A 1 919 ? 4.692 -18.182 -37.564 1.00 87.00 919 GLN A O 1
ATOM 6885 N N . ASN A 1 920 ? 4.726 -19.211 -35.598 1.00 83.12 920 ASN A N 1
ATOM 6886 C CA . ASN A 1 920 ? 6.044 -18.741 -35.185 1.00 83.12 920 ASN A CA 1
ATOM 6887 C C . ASN A 1 920 ? 7.186 -19.690 -35.598 1.00 83.12 920 ASN A C 1
ATOM 6889 O O . ASN A 1 920 ? 8.363 -19.436 -35.327 1.00 83.12 920 ASN A O 1
ATOM 6893 N N . CYS A 1 921 ? 6.856 -20.774 -36.287 1.00 79.62 921 CYS A N 1
ATOM 6894 C CA . CYS A 1 921 ? 7.789 -21.692 -36.916 1.00 79.62 921 CYS A CA 1
ATOM 6895 C C . CYS A 1 921 ? 8.789 -22.352 -35.955 1.00 79.62 921 CYS A C 1
ATOM 6897 O O . CYS A 1 921 ? 9.883 -22.763 -36.374 1.00 79.62 921 CYS A O 1
ATOM 6899 N N . ASP A 1 922 ? 8.451 -22.467 -34.670 1.00 81.00 922 ASP A N 1
ATOM 6900 C CA . ASP A 1 922 ? 9.287 -23.130 -33.668 1.00 81.00 922 ASP A CA 1
ATOM 6901 C C . ASP A 1 922 ? 9.073 -24.659 -33.625 1.00 81.00 922 ASP A C 1
ATOM 6903 O O . ASP A 1 922 ? 9.821 -25.388 -32.955 1.00 81.00 922 ASP A O 1
ATOM 6907 N N . GLY A 1 923 ? 8.148 -25.163 -34.451 1.00 76.88 923 GLY A N 1
ATOM 6908 C CA . GLY A 1 923 ? 7.783 -26.570 -34.558 1.00 76.88 923 GLY A CA 1
ATOM 6909 C C . GLY A 1 923 ? 6.794 -27.025 -33.491 1.00 76.88 923 GLY A C 1
ATOM 6910 O O . GLY A 1 923 ? 6.524 -28.229 -33.422 1.00 76.88 923 GLY A O 1
ATOM 6911 N N . ALA A 1 924 ? 6.301 -26.097 -32.680 1.00 79.69 924 ALA A N 1
ATOM 6912 C CA . ALA A 1 924 ? 5.223 -26.259 -31.735 1.00 79.69 924 ALA A CA 1
ATOM 6913 C C . ALA A 1 924 ? 4.105 -25.276 -32.082 1.00 79.69 924 ALA A C 1
ATOM 6915 O O . ALA A 1 924 ? 4.329 -24.187 -32.586 1.00 79.69 924 ALA A O 1
ATOM 6916 N N . GLU A 1 925 ? 2.882 -25.675 -31.792 1.00 83.31 925 GLU A N 1
ATOM 6917 C CA . GLU A 1 925 ? 1.757 -24.758 -31.758 1.00 83.31 925 GLU A CA 1
ATOM 6918 C C . GLU A 1 925 ? 1.530 -24.310 -30.313 1.00 83.31 925 GLU A C 1
ATOM 6920 O O . GLU A 1 925 ? 1.714 -25.066 -29.346 1.00 83.31 925 GLU A O 1
ATOM 6925 N N . THR A 1 926 ? 1.084 -23.071 -30.152 1.00 85.00 926 THR A N 1
ATOM 6926 C CA . THR A 1 926 ? 0.518 -22.625 -28.881 1.00 85.00 926 THR A CA 1
ATOM 6927 C C . THR A 1 926 ? -0.927 -23.098 -28.794 1.00 85.00 926 THR A C 1
ATOM 6929 O O . THR A 1 926 ? -1.875 -22.364 -29.057 1.00 85.00 926 THR A O 1
ATOM 6932 N N . CYS A 1 927 ? -1.118 -24.353 -28.408 1.00 87.06 927 CYS A N 1
ATOM 6933 C CA . CYS A 1 927 ? -2.449 -24.909 -28.227 1.00 87.06 927 CYS A CA 1
ATOM 6934 C C . CYS A 1 927 ? -3.144 -24.270 -27.034 1.00 87.06 927 CYS A C 1
ATOM 6936 O O . CYS A 1 927 ? -2.507 -23.738 -26.123 1.00 87.06 927 CYS A O 1
ATOM 6938 N N . TYR A 1 928 ? -4.468 -24.337 -27.005 1.00 88.75 928 TYR A N 1
ATOM 6939 C CA . TYR A 1 928 ? -5.163 -24.010 -25.772 1.00 88.75 928 TYR A CA 1
ATOM 6940 C C . TYR A 1 928 ? -4.944 -25.110 -24.743 1.00 88.75 928 TYR A C 1
ATOM 6942 O O . TYR A 1 928 ? -4.747 -26.264 -25.116 1.00 88.75 928 TYR A O 1
ATOM 6950 N N . VAL A 1 929 ? -4.943 -24.746 -23.463 1.00 88.44 929 VAL A N 1
ATOM 6951 C CA . VAL A 1 929 ? -4.883 -25.750 -22.397 1.00 88.44 929 VAL A CA 1
ATOM 6952 C C . VAL A 1 929 ? -6.221 -26.493 -22.333 1.00 88.44 929 VAL A C 1
ATOM 6954 O O . VAL A 1 929 ? -7.276 -25.868 -22.457 1.00 88.44 929 VAL A O 1
ATOM 6957 N N . ASP A 1 930 ? -6.123 -27.811 -22.205 1.00 86.88 930 ASP A N 1
ATOM 6958 C CA . ASP A 1 930 ? -7.167 -28.740 -21.754 1.00 86.88 930 ASP A CA 1
ATOM 6959 C C . ASP A 1 930 ? -6.453 -29.785 -20.882 1.00 86.88 930 ASP A C 1
ATOM 6961 O O . ASP A 1 930 ? -6.091 -30.879 -21.335 1.00 86.88 930 ASP A O 1
ATOM 6965 N N . ALA A 1 931 ? -6.043 -29.365 -19.680 1.00 85.88 931 ALA A N 1
ATOM 6966 C CA . ALA A 1 931 ? -5.011 -30.051 -18.898 1.00 85.88 931 ALA A CA 1
ATOM 6967 C C . ALA A 1 931 ? -5.473 -31.415 -18.359 1.00 85.88 931 ALA A C 1
ATOM 6969 O O . ALA A 1 931 ? -4.635 -32.295 -18.104 1.00 85.88 931 ALA A O 1
ATOM 6970 N N . ASP A 1 932 ? -6.781 -31.619 -18.233 1.00 86.75 932 ASP A N 1
ATOM 6971 C CA . ASP A 1 932 ? -7.408 -32.886 -17.858 1.00 86.75 932 ASP A CA 1
ATOM 6972 C C . ASP A 1 932 ? -7.984 -33.689 -19.046 1.00 86.75 932 ASP A C 1
ATOM 6974 O O . ASP A 1 932 ? -8.271 -34.885 -18.887 1.00 86.75 932 ASP A O 1
ATOM 6978 N N . ALA A 1 933 ? -7.981 -33.104 -20.249 1.00 88.19 933 ALA A N 1
ATOM 6979 C CA . ALA A 1 933 ? -8.391 -33.695 -21.521 1.00 88.19 933 ALA A CA 1
ATOM 6980 C C . ALA A 1 933 ? -9.895 -34.018 -21.617 1.00 88.19 933 ALA A C 1
ATOM 6982 O O . ALA A 1 933 ? -10.279 -35.062 -22.180 1.00 88.19 933 ALA A O 1
ATOM 6983 N N . ASP A 1 934 ? -10.752 -33.158 -21.069 1.00 86.94 934 ASP A N 1
ATOM 6984 C CA . ASP A 1 934 ? -12.208 -33.296 -21.102 1.00 86.94 934 ASP A CA 1
ATOM 6985 C C . ASP A 1 934 ? -12.889 -32.620 -22.312 1.00 86.94 934 ASP A C 1
ATOM 6987 O O . ASP A 1 934 ? -14.061 -32.901 -22.625 1.00 86.94 934 ASP A O 1
ATOM 6991 N N . GLY A 1 935 ? -12.122 -31.836 -23.073 1.00 87.25 935 GLY A N 1
ATOM 6992 C CA . GLY A 1 935 ? -12.539 -31.142 -24.286 1.00 87.25 935 GLY A CA 1
ATOM 6993 C C . GLY A 1 935 ? -13.073 -29.727 -24.066 1.00 87.25 935 GLY A C 1
ATOM 6994 O O . GLY A 1 935 ? -13.694 -29.182 -24.990 1.00 87.25 935 GLY A O 1
ATOM 6995 N N . TYR A 1 936 ? -12.883 -29.143 -22.884 1.00 88.25 936 TYR A N 1
ATOM 6996 C CA . TYR A 1 936 ? -13.177 -27.751 -22.571 1.00 88.25 936 TYR A CA 1
ATOM 6997 C C . TYR A 1 936 ? -11.894 -26.993 -22.234 1.00 88.25 936 TYR A C 1
ATOM 6999 O O . TYR A 1 936 ? -10.866 -27.558 -21.911 1.00 88.25 936 TYR A O 1
ATOM 7007 N N . ARG A 1 937 ? -11.938 -25.675 -22.431 1.00 89.44 937 ARG A N 1
ATOM 7008 C CA . ARG A 1 937 ? -10.791 -24.792 -22.203 1.00 89.44 937 ARG A CA 1
ATOM 7009 C C . ARG A 1 937 ? -11.098 -23.848 -21.053 1.00 89.44 937 ARG A C 1
ATOM 7011 O O . ARG A 1 937 ? -12.223 -23.320 -21.053 1.00 89.44 937 ARG A O 1
ATOM 7018 N N . PRO A 1 938 ? -10.133 -23.529 -20.170 1.00 86.75 938 PRO A N 1
ATOM 7019 C CA . PRO A 1 938 ? -10.370 -22.661 -19.018 1.00 86.75 938 PRO A CA 1
ATOM 7020 C C . PRO A 1 938 ? -10.836 -21.271 -19.443 1.00 86.75 938 PRO A C 1
ATOM 7022 O O . PRO A 1 938 ? -11.752 -20.663 -18.894 1.00 86.75 938 PRO A O 1
ATOM 7025 N N . ASP A 1 939 ? -10.249 -20.769 -20.522 1.00 83.38 939 ASP A N 1
ATOM 7026 C CA . ASP A 1 939 ? -10.642 -19.504 -21.106 1.00 83.38 939 ASP A CA 1
ATOM 7027 C C . ASP A 1 939 ? -10.249 -19.444 -22.592 1.00 83.38 939 ASP A C 1
ATOM 7029 O O . ASP A 1 939 ? -9.808 -20.419 -23.202 1.00 83.38 939 ASP A O 1
ATOM 7033 N N . ALA A 1 940 ? -10.482 -18.293 -23.222 1.00 83.25 940 ALA A N 1
ATOM 7034 C CA . ALA A 1 940 ? -10.196 -18.081 -24.641 1.00 83.25 940 ALA A CA 1
ATOM 7035 C C . ALA A 1 940 ? -8.728 -17.707 -24.936 1.00 83.25 940 ALA A C 1
ATOM 7037 O O . ALA A 1 940 ? -8.415 -17.353 -26.075 1.00 83.25 940 ALA A O 1
ATOM 7038 N N . THR A 1 941 ? -7.860 -17.711 -23.925 1.00 82.94 941 THR A N 1
ATOM 7039 C CA . THR A 1 941 ? -6.500 -17.146 -23.928 1.00 82.94 941 THR A CA 1
ATOM 7040 C C . THR A 1 941 ? -5.433 -18.042 -23.293 1.00 82.94 941 THR A C 1
ATOM 7042 O O . THR A 1 941 ? -4.259 -17.833 -23.569 1.00 82.94 941 THR A O 1
ATOM 7045 N N . SER A 1 942 ? -5.815 -19.011 -22.463 1.00 84.06 942 SER A N 1
ATOM 7046 C CA . SER A 1 942 ? -4.929 -19.906 -21.728 1.00 84.06 942 SER A CA 1
ATOM 7047 C C . SER A 1 942 ? -4.373 -20.956 -22.660 1.00 84.06 942 SER A C 1
ATOM 7049 O O . SER A 1 942 ? -5.114 -21.718 -23.283 1.00 84.06 942 SER A O 1
ATOM 7051 N N . THR A 1 943 ? -3.051 -20.996 -22.744 1.00 87.81 943 THR A N 1
ATOM 7052 C CA . THR A 1 943 ? -2.352 -21.784 -23.748 1.00 87.81 943 THR A CA 1
ATOM 7053 C C . THR A 1 943 ? -1.248 -22.642 -23.155 1.00 87.81 943 THR A C 1
ATOM 7055 O O . THR A 1 943 ? -0.552 -22.224 -22.228 1.00 87.81 943 THR A O 1
ATOM 7058 N N . VAL A 1 944 ? -1.038 -23.814 -23.741 1.00 86.81 944 VAL A N 1
ATOM 7059 C CA . VAL A 1 944 ? 0.084 -24.709 -23.474 1.00 86.81 944 VAL A CA 1
ATOM 7060 C C . VAL A 1 944 ? 0.948 -24.795 -24.726 1.00 86.81 944 VAL A C 1
ATOM 7062 O O . VAL A 1 944 ? 0.450 -24.809 -25.848 1.00 86.81 944 VAL A O 1
ATOM 7065 N N . ALA A 1 945 ? 2.262 -24.852 -24.533 1.00 81.94 945 ALA A N 1
ATOM 7066 C CA . ALA A 1 945 ? 3.164 -25.155 -25.631 1.00 81.94 945 ALA A CA 1
ATOM 7067 C C . ALA A 1 945 ? 3.006 -26.633 -26.002 1.00 81.94 945 ALA A C 1
ATOM 7069 O O . ALA A 1 945 ? 3.316 -27.502 -25.177 1.00 81.94 945 ALA A O 1
ATOM 7070 N N . SER A 1 946 ? 2.547 -26.905 -27.220 1.00 80.88 946 SER A N 1
ATOM 7071 C CA . SER A 1 946 ? 2.529 -28.261 -27.756 1.00 80.88 946 SER A CA 1
ATOM 7072 C C . SER A 1 946 ? 3.939 -28.730 -28.102 1.00 80.88 946 SER A C 1
ATOM 7074 O O . SER A 1 946 ? 4.904 -27.962 -28.117 1.00 80.88 946 SER A O 1
ATOM 7076 N N . THR A 1 947 ? 4.101 -30.032 -28.327 1.00 81.81 947 THR A N 1
ATOM 7077 C CA . THR A 1 947 ? 5.352 -30.574 -28.883 1.00 81.81 947 THR A CA 1
ATOM 7078 C C . THR A 1 947 ? 5.311 -30.770 -30.393 1.00 81.81 947 THR A C 1
ATOM 7080 O O . THR A 1 947 ? 6.353 -31.088 -30.982 1.00 81.81 947 THR A O 1
ATOM 7083 N N . ASP A 1 948 ? 4.141 -30.583 -31.001 1.00 80.12 948 ASP A N 1
ATOM 7084 C CA . ASP A 1 948 ? 3.945 -30.514 -32.441 1.00 80.12 948 ASP A CA 1
ATOM 7085 C C . ASP A 1 948 ? 2.812 -29.524 -32.798 1.00 80.12 948 ASP A C 1
ATOM 7087 O O . ASP A 1 948 ? 2.588 -28.564 -32.067 1.00 80.12 948 ASP A O 1
ATOM 7091 N N . ALA A 1 949 ? 2.195 -29.668 -33.972 1.00 76.56 949 ALA A N 1
ATOM 7092 C CA . ALA A 1 949 ? 1.343 -28.646 -34.579 1.00 76.56 949 ALA A CA 1
ATOM 7093 C C . ALA A 1 949 ? -0.154 -29.010 -34.626 1.00 76.56 949 ALA A C 1
ATOM 7095 O O . ALA A 1 949 ? -0.915 -28.289 -35.272 1.00 76.56 949 ALA A O 1
ATOM 7096 N N . ASP A 1 950 ? -0.592 -30.149 -34.066 1.00 76.12 950 ASP A N 1
ATOM 7097 C CA . ASP A 1 950 ? -1.972 -30.633 -34.261 1.00 76.12 950 ASP A CA 1
ATOM 7098 C C . ASP A 1 950 ? -2.917 -30.549 -33.046 1.00 76.12 950 ASP A C 1
ATOM 7100 O O . ASP A 1 950 ? -4.103 -30.852 -33.212 1.00 76.12 950 ASP A O 1
ATOM 7104 N N . CYS A 1 951 ? -2.464 -30.008 -31.905 1.00 82.50 951 CYS A N 1
ATOM 7105 C CA . CYS A 1 951 ? -3.258 -29.749 -30.688 1.00 82.50 951 CYS A CA 1
ATOM 7106 C C . CYS A 1 951 ? -4.187 -30.901 -30.283 1.00 82.50 951 CYS A C 1
ATOM 7108 O O . CYS A 1 951 ? -5.323 -30.665 -29.862 1.00 82.50 951 CYS A O 1
ATOM 7110 N N . ASP A 1 952 ? -3.743 -32.146 -30.487 1.00 83.19 952 ASP A N 1
ATOM 7111 C CA . ASP A 1 952 ? -4.520 -33.350 -30.179 1.00 83.19 952 ASP A CA 1
ATOM 7112 C C . ASP A 1 952 ? -3.914 -34.215 -29.061 1.00 83.19 952 ASP A C 1
ATOM 7114 O O . ASP A 1 952 ? -4.498 -35.237 -28.665 1.00 83.19 952 ASP A O 1
ATOM 7118 N N . ASP A 1 953 ? -2.779 -33.774 -28.513 1.00 84.69 953 ASP A N 1
ATOM 7119 C CA . ASP A 1 953 ? -2.114 -34.392 -27.378 1.00 84.69 953 ASP A CA 1
ATOM 7120 C C . ASP A 1 953 ? -2.866 -34.114 -26.061 1.00 84.69 953 ASP A C 1
ATOM 7122 O O . ASP A 1 953 ? -3.621 -33.159 -25.899 1.00 84.69 953 ASP A O 1
ATOM 7126 N N . ALA A 1 954 ? -2.681 -34.996 -25.076 1.00 82.31 954 ALA A N 1
ATOM 7127 C CA . ALA A 1 954 ? -3.330 -34.838 -23.775 1.00 82.31 954 ALA A CA 1
ATOM 7128 C C . ALA A 1 954 ? -2.782 -33.598 -23.055 1.00 82.31 954 ALA A C 1
ATOM 7130 O O . ALA A 1 954 ? -1.579 -33.542 -22.781 1.00 82.31 954 ALA A O 1
ATOM 7131 N N . GLY A 1 955 ? -3.660 -32.662 -22.702 1.00 83.38 955 GLY A N 1
ATOM 7132 C CA . GLY A 1 955 ? -3.271 -31.345 -22.207 1.00 83.38 955 GLY A CA 1
ATOM 7133 C C . GLY A 1 955 ? -3.584 -30.204 -23.176 1.00 83.38 955 GLY A C 1
ATOM 7134 O O . GLY A 1 955 ? -3.454 -29.046 -22.783 1.00 83.38 955 GLY A O 1
ATOM 7135 N N . GLU A 1 956 ? -3.938 -30.519 -24.426 1.00 88.50 956 GLU A N 1
ATOM 7136 C CA . GLU A 1 956 ? -4.015 -29.581 -25.547 1.00 88.50 956 GLU A CA 1
ATOM 7137 C C . GLU A 1 956 ? -5.423 -29.542 -26.162 1.00 88.50 956 GLU A C 1
ATOM 7139 O O . GLU A 1 956 ? -6.088 -30.569 -26.296 1.00 88.50 956 GLU A O 1
ATOM 7144 N N . ALA A 1 957 ? -5.855 -28.353 -26.586 1.00 87.00 957 ALA A N 1
ATOM 7145 C CA . ALA A 1 957 ? -7.151 -28.117 -27.214 1.00 87.00 957 ALA A CA 1
ATOM 7146 C C . ALA A 1 957 ? -7.095 -27.114 -28.374 1.00 87.00 957 ALA A C 1
ATOM 7148 O O . ALA A 1 957 ? -6.201 -26.266 -28.494 1.00 87.00 957 ALA A O 1
ATOM 7149 N N . LEU A 1 958 ? -8.118 -27.181 -29.229 1.00 87.19 958 LEU A N 1
ATOM 7150 C CA . LEU A 1 958 ? -8.284 -26.329 -30.402 1.00 87.19 958 LEU A CA 1
ATOM 7151 C C . LEU A 1 958 ? -9.027 -25.033 -30.070 1.00 87.19 958 LEU A C 1
ATOM 7153 O O . LEU A 1 958 ? -9.875 -24.946 -29.181 1.00 87.19 958 LEU A O 1
ATOM 7157 N N . SER A 1 959 ? -8.835 -24.027 -30.923 1.00 83.06 959 SER A N 1
ATOM 7158 C CA . SER A 1 959 ? -9.595 -22.768 -30.910 1.00 83.06 959 SER A CA 1
ATOM 7159 C C . SER A 1 959 ? -11.114 -22.942 -31.028 1.00 83.06 959 SER A C 1
ATOM 7161 O O . SER A 1 959 ? -11.877 -22.027 -30.697 1.00 83.06 959 SER A O 1
ATOM 7163 N N . THR A 1 960 ? -11.574 -24.101 -31.502 1.00 83.44 960 THR A N 1
ATOM 7164 C CA . THR A 1 960 ? -12.993 -24.435 -31.654 1.00 83.44 960 THR A CA 1
ATOM 7165 C C . THR A 1 960 ? -13.631 -25.064 -30.422 1.00 83.44 960 THR A C 1
ATOM 7167 O O . THR A 1 960 ? -14.863 -25.156 -30.391 1.00 83.44 960 THR A O 1
ATOM 7170 N N . ASP A 1 961 ? -12.837 -25.483 -29.439 1.00 84.19 961 ASP A N 1
ATOM 7171 C CA . ASP A 1 961 ? -13.347 -26.156 -28.247 1.00 84.19 961 ASP A CA 1
ATOM 7172 C C . ASP A 1 961 ? -13.982 -25.136 -27.286 1.00 84.19 961 ASP A C 1
ATOM 7174 O O . ASP A 1 961 ? -13.649 -23.949 -27.331 1.00 84.19 961 ASP A O 1
ATOM 7178 N N . PRO A 1 962 ? -14.999 -25.481 -26.487 1.00 83.94 962 PRO A N 1
ATOM 7179 C CA . PRO A 1 962 ? -15.747 -24.474 -25.734 1.00 83.94 962 PRO A CA 1
ATOM 7180 C C . PRO A 1 962 ? -14.904 -23.858 -24.595 1.00 83.94 962 PRO A C 1
ATOM 7182 O O . PRO A 1 962 ? -14.203 -24.570 -23.894 1.00 83.94 962 PRO A O 1
ATOM 7185 N N . THR A 1 963 ? -14.972 -22.531 -24.415 1.00 79.25 963 THR A N 1
ATOM 7186 C CA . THR A 1 963 ? -14.091 -21.739 -23.519 1.00 79.25 963 THR A CA 1
ATOM 7187 C C . THR A 1 963 ? -14.729 -21.414 -22.173 1.00 79.25 963 THR A C 1
ATOM 7189 O O . THR A 1 963 ? -15.117 -20.265 -21.938 1.00 79.25 963 THR A O 1
ATOM 7192 N N . THR A 1 964 ? -15.000 -22.383 -21.318 1.00 84.44 964 THR A N 1
ATOM 7193 C CA . THR A 1 964 ? -15.645 -22.052 -20.035 1.00 84.44 964 THR A CA 1
ATOM 7194 C C . THR A 1 964 ? -15.349 -23.089 -18.971 1.00 84.44 964 THR A C 1
ATOM 7196 O O . THR A 1 964 ? -16.165 -23.264 -18.088 1.00 84.44 964 THR A O 1
ATOM 7199 N N . ASP A 1 965 ? -14.235 -23.799 -19.079 1.00 86.31 965 ASP A N 1
ATOM 7200 C CA . ASP A 1 965 ? -13.762 -24.634 -17.986 1.00 86.31 965 ASP A CA 1
ATOM 7201 C C . ASP A 1 965 ? -13.309 -23.733 -16.821 1.00 86.31 965 ASP A C 1
ATOM 7203 O O . ASP A 1 965 ? -12.781 -22.641 -17.009 1.00 86.31 965 ASP A O 1
ATOM 7207 N N . CYS A 1 966 ? -13.621 -24.118 -15.603 1.00 85.62 966 CYS A N 1
ATOM 7208 C CA . CYS A 1 966 ? -13.342 -23.359 -14.398 1.00 85.62 966 CYS A CA 1
ATOM 7209 C C . CYS A 1 966 ? -12.358 -24.091 -13.478 1.00 85.62 966 CYS A C 1
ATOM 7211 O O . CYS A 1 966 ? -11.820 -23.457 -12.568 1.00 85.62 966 CYS A O 1
ATOM 7213 N N . ASP A 1 967 ? -12.061 -25.365 -13.748 1.00 87.50 967 ASP A N 1
ATOM 7214 C CA . ASP A 1 967 ? -10.968 -26.121 -13.142 1.00 87.50 967 ASP A CA 1
ATOM 7215 C C . ASP A 1 967 ? -10.410 -27.118 -14.162 1.00 87.50 967 ASP A C 1
ATOM 7217 O O . ASP A 1 967 ? -10.644 -28.317 -14.084 1.00 87.50 967 ASP A O 1
ATOM 7221 N N . ASP A 1 968 ? -9.576 -26.584 -15.050 1.00 86.12 968 ASP A N 1
ATOM 7222 C CA . ASP A 1 968 ? -8.851 -27.270 -16.130 1.00 86.12 968 ASP A CA 1
ATOM 7223 C C . ASP A 1 968 ? -7.815 -28.306 -15.631 1.00 86.12 968 ASP A C 1
ATOM 7225 O O . ASP A 1 968 ? -6.838 -28.642 -16.295 1.00 86.12 968 ASP A O 1
ATOM 7229 N N . SER A 1 969 ? -7.942 -28.770 -14.388 1.00 88.19 969 SER A N 1
ATOM 7230 C CA . SER A 1 969 ? -7.137 -29.838 -13.803 1.00 88.19 969 SER A CA 1
ATOM 7231 C C . SER A 1 969 ? -7.958 -31.055 -13.361 1.00 88.19 969 SER A C 1
ATOM 7233 O O . SER A 1 969 ? -7.364 -32.044 -12.899 1.00 88.19 969 SER A O 1
ATOM 7235 N N . ASP A 1 970 ? -9.284 -31.009 -13.509 1.00 87.88 970 ASP A N 1
ATOM 7236 C CA . ASP A 1 970 ? -10.238 -32.036 -13.096 1.00 87.88 970 ASP A CA 1
ATOM 7237 C C . ASP A 1 970 ? -11.335 -32.252 -14.158 1.00 87.88 970 ASP A C 1
ATOM 7239 O O . ASP A 1 970 ? -12.312 -31.513 -14.208 1.00 87.88 970 ASP A O 1
ATOM 7243 N N . ASP A 1 971 ? -11.249 -33.372 -14.897 1.00 89.06 971 ASP A N 1
ATOM 7244 C CA . ASP A 1 971 ? -12.146 -33.749 -16.013 1.00 89.06 971 ASP A CA 1
ATOM 7245 C C . ASP A 1 971 ? -13.646 -33.862 -15.655 1.00 89.06 971 ASP A C 1
ATOM 7247 O O . ASP A 1 971 ? -14.509 -34.165 -16.495 1.00 89.06 971 ASP A O 1
ATOM 7251 N N . ALA A 1 972 ? -13.971 -33.701 -14.373 1.00 88.31 972 ALA A N 1
ATOM 7252 C CA . ALA A 1 972 ? -15.317 -33.642 -13.836 1.00 88.31 972 ALA A CA 1
ATOM 7253 C C . ALA A 1 972 ? -15.903 -32.219 -13.755 1.00 88.31 972 ALA A C 1
ATOM 7255 O O . ALA A 1 972 ? -17.103 -32.114 -13.473 1.00 88.31 972 ALA A O 1
ATOM 7256 N N . ILE A 1 973 ? -15.109 -31.169 -13.978 1.00 88.75 973 ILE A N 1
ATOM 7257 C CA . ILE A 1 973 ? -15.480 -29.755 -13.853 1.00 88.75 973 ILE A CA 1
ATOM 7258 C C . ILE A 1 973 ? -15.367 -29.108 -15.232 1.00 88.75 973 ILE A C 1
ATOM 7260 O O . ILE A 1 973 ? -14.295 -28.800 -15.702 1.00 88.75 973 ILE A O 1
ATOM 7264 N N . ASN A 1 974 ? -16.499 -28.916 -15.901 1.00 88.56 974 ASN A N 1
ATOM 7265 C CA . ASN A 1 974 ? -16.582 -28.240 -17.188 1.00 88.56 974 ASN A CA 1
ATOM 7266 C C . ASN A 1 974 ? -18.028 -27.836 -17.506 1.00 88.56 974 ASN A C 1
ATOM 7268 O O . ASN A 1 974 ? -18.978 -28.406 -16.976 1.00 88.56 974 ASN A O 1
ATOM 7272 N N . PRO A 1 975 ? -18.272 -26.972 -18.500 1.00 86.62 975 PRO A N 1
ATOM 7273 C CA . PRO A 1 975 ? -19.621 -26.551 -18.909 1.00 86.62 975 PRO A CA 1
ATOM 7274 C C . PRO A 1 975 ? -20.598 -27.654 -19.325 1.00 86.62 975 PRO A C 1
ATOM 7276 O O . PRO A 1 975 ? -21.799 -27.410 -19.481 1.00 86.62 975 PRO A O 1
ATOM 7279 N N . GLY A 1 976 ? -20.095 -28.853 -19.624 1.00 83.88 976 GLY A N 1
ATOM 7280 C CA . GLY A 1 976 ? -20.893 -30.045 -19.902 1.00 83.88 976 GLY A CA 1
ATOM 7281 C C . GLY A 1 976 ? -21.172 -30.906 -18.668 1.00 83.88 976 GLY A C 1
ATOM 7282 O O . GLY A 1 976 ? -22.011 -31.817 -18.748 1.00 83.88 976 GLY A O 1
ATOM 7283 N N . ALA A 1 977 ? -20.494 -30.637 -17.556 1.00 86.00 977 ALA A N 1
ATOM 7284 C CA . ALA A 1 977 ? -20.612 -31.360 -16.311 1.00 86.00 977 ALA A CA 1
ATOM 7285 C C . ALA A 1 977 ? -21.977 -31.129 -15.661 1.00 86.00 977 ALA A C 1
ATOM 7287 O O . ALA A 1 977 ? -22.727 -30.192 -15.942 1.00 86.00 977 ALA A O 1
ATOM 7288 N N . THR A 1 978 ? -22.354 -32.090 -14.826 1.00 86.69 978 THR A N 1
ATOM 7289 C CA . THR A 1 978 ? -23.581 -32.004 -14.039 1.00 86.69 978 THR A CA 1
ATOM 7290 C C . THR A 1 978 ? -23.205 -31.609 -12.626 1.00 86.69 978 THR A C 1
ATOM 7292 O O . THR A 1 978 ? -22.491 -32.371 -11.982 1.00 86.69 978 THR A O 1
ATOM 7295 N N . GLU A 1 979 ? -23.769 -30.498 -12.161 1.00 86.31 979 GLU A N 1
ATOM 7296 C CA . GLU A 1 979 ? -23.646 -30.010 -10.786 1.00 86.31 979 GLU A CA 1
ATOM 7297 C C . GLU A 1 979 ? -23.829 -31.119 -9.743 1.00 86.31 979 GLU A C 1
ATOM 7299 O O . GLU A 1 979 ? -24.858 -31.818 -9.699 1.00 86.31 979 GLU A O 1
ATOM 7304 N N . ILE A 1 980 ? -22.828 -31.259 -8.882 1.00 87.19 980 ILE A N 1
ATOM 7305 C CA . ILE A 1 980 ? -22.857 -32.053 -7.668 1.00 87.19 980 ILE A CA 1
ATOM 7306 C C . ILE A 1 980 ? -23.351 -31.131 -6.562 1.00 87.19 980 ILE A C 1
ATOM 7308 O O . ILE A 1 980 ? -22.599 -30.582 -5.779 1.00 87.19 980 ILE A O 1
ATOM 7312 N N . THR A 1 981 ? -24.673 -31.051 -6.462 1.00 88.19 981 THR A N 1
ATOM 7313 C CA . THR A 1 981 ? -25.369 -30.171 -5.524 1.00 88.19 981 THR A CA 1
ATOM 7314 C C . THR A 1 981 ? -24.689 -30.029 -4.158 1.00 88.19 981 THR A C 1
ATOM 7316 O O . THR A 1 981 ? -24.652 -30.997 -3.378 1.00 88.19 981 THR A O 1
ATOM 7319 N N . GLY A 1 982 ? -24.286 -28.799 -3.841 1.00 82.50 982 GLY A N 1
ATOM 7320 C CA . GLY A 1 982 ? -23.899 -28.342 -2.511 1.00 82.50 982 GLY A CA 1
ATOM 7321 C C . GLY A 1 982 ? -22.526 -28.819 -2.057 1.00 82.50 982 GLY A C 1
ATOM 7322 O O . GLY A 1 982 ? -22.296 -28.908 -0.846 1.00 82.50 982 GLY A O 1
ATOM 7323 N N . ASP A 1 983 ? -21.640 -29.190 -2.977 1.00 87.38 983 ASP A N 1
ATOM 7324 C CA . ASP A 1 983 ? -20.228 -29.403 -2.659 1.00 87.38 983 ASP A CA 1
ATOM 7325 C C . ASP A 1 983 ? -19.367 -28.135 -2.802 1.00 87.38 983 ASP A C 1
ATOM 7327 O O . ASP A 1 983 ? -18.201 -28.175 -2.403 1.00 87.38 983 ASP A O 1
ATOM 7331 N N . ALA A 1 984 ? -19.989 -27.013 -3.197 1.00 84.75 984 ALA A N 1
ATOM 7332 C CA . ALA A 1 984 ? -19.382 -25.685 -3.330 1.00 84.75 984 ALA A CA 1
ATOM 7333 C C . ALA A 1 984 ? -18.238 -25.677 -4.347 1.00 84.75 984 ALA A C 1
ATOM 7335 O O . ALA A 1 984 ? -17.190 -25.056 -4.143 1.00 84.75 984 ALA A O 1
ATOM 7336 N N . VAL A 1 985 ? -18.439 -26.432 -5.419 1.00 85.56 985 VAL A N 1
ATOM 7337 C CA . VAL A 1 985 ? -17.548 -26.534 -6.559 1.00 85.56 985 VAL A CA 1
ATOM 7338 C C . VAL A 1 985 ? -18.447 -26.341 -7.768 1.00 85.56 985 VAL A C 1
ATOM 7340 O O . VAL A 1 985 ? -19.288 -27.172 -8.051 1.00 85.56 985 VAL A O 1
ATOM 7343 N N . ASP A 1 986 ? -18.272 -25.249 -8.498 1.00 87.75 986 ASP A N 1
ATOM 7344 C CA . ASP A 1 986 ? -19.046 -24.993 -9.714 1.00 87.75 986 ASP A CA 1
ATOM 7345 C C . ASP A 1 986 ? -18.609 -25.974 -10.807 1.00 87.75 986 ASP A C 1
ATOM 7347 O O . ASP A 1 986 ? -17.684 -25.684 -11.555 1.00 87.75 986 ASP A O 1
ATOM 7351 N N . GLN A 1 987 ? -19.210 -27.165 -10.891 1.00 90.56 987 GLN A N 1
ATOM 7352 C CA . GLN A 1 987 ? -18.791 -28.140 -11.900 1.00 90.56 987 GLN A CA 1
ATOM 7353 C C . GLN A 1 987 ? -19.153 -27.673 -13.295 1.00 90.56 987 GLN A C 1
ATOM 7355 O O . GLN A 1 987 ? -18.445 -28.000 -14.233 1.00 90.56 987 GLN A O 1
ATOM 7360 N N . ASN A 1 988 ? -20.276 -26.977 -13.463 1.00 89.19 988 ASN A N 1
ATOM 7361 C CA . ASN A 1 988 ? -20.775 -26.592 -14.781 1.00 89.19 988 ASN A CA 1
ATOM 7362 C C . ASN A 1 988 ? -20.313 -25.199 -15.241 1.00 89.19 988 ASN A C 1
ATOM 7364 O O . ASN A 1 988 ? -20.713 -24.735 -16.314 1.00 89.19 988 ASN A O 1
ATOM 7368 N N . CYS A 1 989 ? -19.461 -24.553 -14.451 1.00 87.38 989 CYS A N 1
ATOM 7369 C CA . CYS A 1 989 ? -18.800 -23.291 -14.743 1.00 87.38 989 CYS A CA 1
ATOM 7370 C C . CYS A 1 989 ? -19.758 -22.160 -15.151 1.00 87.38 989 CYS A C 1
ATOM 7372 O O . CYS A 1 989 ? -19.438 -21.303 -15.988 1.00 87.38 989 CYS A O 1
ATOM 7374 N N . ASP A 1 990 ? -20.971 -22.145 -14.591 1.00 87.88 990 ASP A N 1
ATOM 7375 C CA . ASP A 1 990 ? -21.962 -21.094 -14.844 1.00 87.88 990 ASP A CA 1
ATOM 7376 C C . ASP A 1 990 ? -21.956 -19.993 -13.772 1.00 87.88 990 ASP A C 1
ATOM 7378 O O . ASP A 1 990 ? -22.859 -19.136 -13.753 1.00 87.88 990 ASP A O 1
ATOM 7382 N N . ASN A 1 991 ? -20.883 -19.979 -12.965 1.00 85.50 991 ASN A N 1
ATOM 7383 C CA . ASN A 1 991 ? -20.633 -19.158 -11.780 1.00 85.50 991 ASN A CA 1
ATOM 7384 C C . ASN A 1 991 ? -21.756 -19.281 -10.756 1.00 85.50 991 ASN A C 1
ATOM 7386 O O . ASN A 1 991 ? -22.089 -18.301 -10.088 1.00 85.50 991 ASN A O 1
ATOM 7390 N N . LYS A 1 992 ? -22.402 -20.448 -10.713 1.00 87.50 992 LYS A N 1
ATOM 7391 C CA . LYS A 1 992 ? -23.448 -20.756 -9.751 1.00 87.50 992 LYS A CA 1
ATOM 7392 C C . LYS A 1 992 ? -23.294 -22.185 -9.302 1.00 87.50 992 LYS A C 1
ATOM 7394 O O . LYS A 1 992 ? -23.210 -23.094 -10.111 1.00 87.50 992 LYS A O 1
ATOM 7399 N N . GLU A 1 993 ? -23.401 -22.372 -8.008 1.00 88.06 993 GLU A N 1
ATOM 7400 C CA . GLU A 1 993 ? -23.575 -23.692 -7.443 1.00 88.06 993 GLU A CA 1
ATOM 7401 C C . GLU A 1 993 ? -25.071 -24.017 -7.332 1.00 88.06 993 GLU A C 1
ATOM 7403 O O . GLU A 1 993 ? -25.941 -23.160 -7.098 1.00 88.06 993 GLU A O 1
ATOM 7408 N N . THR A 1 994 ? -25.403 -25.298 -7.470 1.00 89.31 994 THR A N 1
ATOM 7409 C CA . THR A 1 994 ? -26.706 -25.791 -7.021 1.00 89.31 994 THR A CA 1
ATOM 7410 C C . THR A 1 994 ? -26.632 -26.144 -5.539 1.00 89.31 994 THR A C 1
ATOM 7412 O O . THR A 1 994 ? -26.480 -27.301 -5.168 1.00 89.31 994 THR A O 1
ATOM 7415 N N . CYS A 1 995 ? -26.812 -25.166 -4.660 1.00 89.75 995 CYS A N 1
ATOM 7416 C CA . CYS A 1 995 ? -26.785 -25.394 -3.218 1.00 89.75 995 CYS A CA 1
ATOM 7417 C C . CYS A 1 995 ? -28.020 -26.138 -2.704 1.00 89.75 995 CYS A C 1
ATOM 7419 O O . CYS A 1 995 ? -29.087 -26.158 -3.332 1.00 89.75 995 CYS A O 1
ATOM 7421 N N . TYR A 1 996 ? -27.917 -26.742 -1.518 1.00 90.44 996 TYR A N 1
ATOM 7422 C CA . TYR A 1 996 ? -29.123 -27.152 -0.805 1.00 90.44 996 TYR A CA 1
ATOM 7423 C C . TYR A 1 996 ? -29.839 -25.923 -0.257 1.00 90.44 996 TYR A C 1
ATOM 7425 O O . TYR A 1 996 ? -29.225 -24.896 -0.003 1.00 90.44 996 TYR A O 1
ATOM 7433 N N . THR A 1 997 ? -31.152 -26.018 -0.101 1.00 88.44 997 THR A N 1
ATOM 7434 C CA . THR A 1 997 ? -31.927 -24.951 0.537 1.00 88.44 997 THR A CA 1
ATOM 7435 C C . THR A 1 997 ? -31.753 -25.014 2.056 1.00 88.44 997 THR A C 1
ATOM 7437 O O . THR A 1 997 ? -31.908 -26.096 2.623 1.00 88.44 997 THR A O 1
ATOM 7440 N N . ASP A 1 998 ? -31.458 -23.871 2.667 1.00 87.56 998 ASP A N 1
ATOM 7441 C CA . ASP A 1 998 ? -31.583 -23.569 4.102 1.00 87.56 998 ASP A CA 1
ATOM 7442 C C . ASP A 1 998 ? -32.110 -22.134 4.220 1.00 87.56 998 ASP A C 1
ATOM 7444 O O . ASP A 1 998 ? -31.385 -21.148 4.343 1.00 87.56 998 ASP A O 1
ATOM 7448 N N . LYS A 1 999 ? -33.415 -21.998 4.035 1.00 87.81 999 LYS A N 1
ATOM 7449 C CA . LYS A 1 999 ? -34.084 -20.722 3.791 1.00 87.81 999 LYS A CA 1
ATOM 7450 C C . LYS A 1 999 ? -34.072 -19.790 5.001 1.00 87.81 999 LYS A C 1
ATOM 7452 O O . LYS A 1 999 ? -34.253 -18.579 4.830 1.00 87.81 999 LYS A O 1
ATOM 7457 N N . ASP A 1 1000 ? -33.932 -20.327 6.203 1.00 86.44 1000 ASP A N 1
ATOM 7458 C CA . ASP A 1 1000 ? -33.897 -19.556 7.445 1.00 86.44 1000 ASP A CA 1
ATOM 7459 C C . ASP A 1 1000 ? -32.504 -19.465 8.089 1.00 86.44 1000 ASP A C 1
ATOM 7461 O O . ASP A 1 1000 ? -32.321 -18.628 8.981 1.00 86.44 1000 ASP A O 1
ATOM 7465 N N . ASN A 1 1001 ? -31.509 -20.145 7.510 1.00 86.81 1001 ASN A N 1
ATOM 7466 C CA . ASN A 1 1001 ? -30.079 -20.084 7.826 1.00 86.81 1001 ASN A CA 1
ATOM 7467 C C . ASN A 1 1001 ? -29.732 -20.662 9.198 1.00 86.81 1001 ASN A C 1
ATOM 7469 O O . ASN A 1 1001 ? -28.933 -20.081 9.946 1.00 86.81 1001 ASN A O 1
ATOM 7473 N N . ASP A 1 1002 ? -30.352 -21.780 9.565 1.00 86.88 1002 ASP A N 1
ATOM 7474 C CA . ASP A 1 1002 ? -30.092 -22.464 10.832 1.00 86.88 1002 ASP A CA 1
ATOM 7475 C C . ASP A 1 1002 ? -29.093 -23.633 10.732 1.00 86.88 1002 ASP A C 1
ATOM 7477 O O . ASP A 1 1002 ? -28.684 -24.206 11.753 1.00 86.88 1002 ASP A O 1
ATOM 7481 N N . ASN A 1 1003 ? -28.571 -23.876 9.528 1.00 86.62 1003 ASN A N 1
ATOM 7482 C CA . ASN A 1 1003 ? -27.670 -24.955 9.116 1.00 86.62 1003 ASN A CA 1
ATOM 7483 C C . ASN A 1 1003 ? -28.322 -26.347 9.090 1.00 86.62 1003 ASN A C 1
ATOM 7485 O O . ASN A 1 1003 ? -27.617 -27.367 9.184 1.00 86.62 1003 ASN A O 1
ATOM 7489 N N . TYR A 1 1004 ? -29.648 -26.424 8.968 1.00 88.88 1004 TYR A N 1
ATOM 7490 C CA . TYR A 1 1004 ? -30.366 -27.661 8.704 1.00 88.88 1004 TYR A CA 1
ATOM 7491 C C . TYR A 1 1004 ? -31.133 -27.598 7.391 1.00 88.88 1004 TYR A C 1
ATOM 7493 O O . TYR A 1 1004 ? -31.935 -26.726 7.112 1.00 88.88 1004 TYR A O 1
ATOM 7501 N N . ARG A 1 1005 ? -30.931 -28.627 6.576 1.00 90.56 1005 ARG A N 1
ATOM 7502 C CA . ARG A 1 1005 ? -31.619 -28.778 5.297 1.00 90.56 1005 ARG A CA 1
ATOM 7503 C C . ARG A 1 1005 ? -32.975 -29.442 5.512 1.00 90.56 1005 ARG A C 1
ATOM 7505 O O . ARG A 1 1005 ? -33.033 -30.469 6.212 1.00 90.56 1005 ARG A O 1
ATOM 7512 N N . PRO A 1 1006 ? -34.038 -29.041 4.794 1.00 87.69 1006 PRO A N 1
ATOM 7513 C CA . PRO A 1 1006 ? -35.339 -29.680 4.937 1.00 87.69 1006 PRO A CA 1
ATOM 7514 C C . PRO A 1 1006 ? -35.322 -31.150 4.514 1.00 87.69 1006 PRO A C 1
ATOM 7516 O O . PRO A 1 1006 ? -35.998 -32.017 5.066 1.00 87.69 1006 PRO A O 1
ATOM 7519 N N . ASN A 1 1007 ? -34.537 -31.475 3.488 1.00 85.25 1007 ASN A N 1
ATOM 7520 C CA . ASN A 1 1007 ? -34.311 -32.844 3.046 1.00 85.25 1007 ASN A CA 1
ATOM 7521 C C . ASN A 1 1007 ? -33.041 -32.935 2.193 1.00 85.25 1007 ASN A C 1
ATOM 7523 O O . ASN A 1 1007 ? -32.485 -31.933 1.761 1.00 85.25 1007 ASN A O 1
ATOM 7527 N N . ALA A 1 1008 ? -32.619 -34.162 1.887 1.00 84.88 1008 ALA A N 1
ATOM 7528 C CA . ALA A 1 1008 ? -31.426 -34.436 1.084 1.00 84.88 1008 ALA A CA 1
ATOM 7529 C C . ALA A 1 1008 ? -31.562 -34.106 -0.421 1.00 84.88 1008 ALA A C 1
ATOM 7531 O O . ALA A 1 1008 ? -30.724 -34.536 -1.205 1.00 84.88 1008 ALA A O 1
ATOM 7532 N N . THR A 1 1009 ? -32.646 -33.453 -0.856 1.00 87.25 1009 THR A N 1
ATOM 7533 C CA . THR A 1 1009 ? -32.947 -33.192 -2.277 1.00 87.25 1009 THR A CA 1
ATOM 7534 C C . THR A 1 1009 ? -33.460 -31.781 -2.570 1.00 87.25 1009 THR A C 1
ATOM 7536 O O . THR A 1 1009 ? -33.663 -31.463 -3.738 1.00 87.25 1009 THR A O 1
ATOM 7539 N N . SER A 1 1010 ? -33.727 -30.959 -1.551 1.00 86.06 1010 SER A N 1
ATOM 7540 C CA . SER A 1 1010 ? -34.175 -29.579 -1.731 1.00 86.06 1010 SER A CA 1
ATOM 7541 C C . SER A 1 1010 ? -32.980 -28.730 -2.093 1.00 86.06 1010 SER A C 1
ATOM 7543 O O . SER A 1 1010 ? -32.045 -28.631 -1.303 1.00 86.06 1010 SER A O 1
ATOM 7545 N N . THR A 1 1011 ? -33.031 -28.133 -3.273 1.00 90.44 1011 THR A N 1
ATOM 7546 C CA . THR A 1 1011 ? -31.945 -27.322 -3.797 1.00 90.44 1011 THR A CA 1
ATOM 7547 C C . THR A 1 1011 ? -32.444 -25.942 -4.180 1.00 90.44 1011 THR A C 1
ATOM 7549 O O . THR A 1 1011 ? -33.607 -25.759 -4.559 1.00 90.44 1011 THR A O 1
ATOM 7552 N N . THR A 1 1012 ? -31.552 -24.971 -4.083 1.00 87.88 1012 THR A N 1
ATOM 7553 C CA . THR A 1 1012 ? -31.713 -23.629 -4.625 1.00 87.88 1012 THR A CA 1
ATOM 7554 C C . THR A 1 1012 ? -30.543 -23.352 -5.561 1.00 87.88 1012 THR A C 1
AT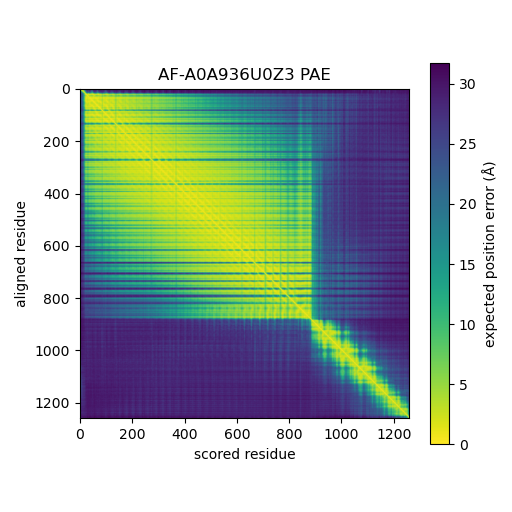OM 7556 O O . THR A 1 1012 ? -29.487 -23.961 -5.438 1.00 87.88 1012 THR A O 1
ATOM 7559 N N . SER A 1 1013 ? -30.752 -22.493 -6.551 1.00 85.19 1013 SER A N 1
ATOM 7560 C CA . SER A 1 1013 ? -29.642 -22.012 -7.374 1.00 85.19 1013 SER A CA 1
ATOM 7561 C C . SER A 1 1013 ? -29.001 -20.846 -6.645 1.00 85.19 1013 SER A C 1
ATOM 7563 O O . SER A 1 1013 ? -29.729 -19.902 -6.323 1.00 85.19 1013 SER A O 1
ATOM 7565 N N . SER A 1 1014 ? -27.696 -20.925 -6.409 1.00 83.12 1014 SER A N 1
ATOM 7566 C CA . SER A 1 1014 ? -26.948 -19.854 -5.763 1.00 83.12 1014 SER A CA 1
ATOM 7567 C C . SER A 1 1014 ? -26.711 -18.666 -6.698 1.00 83.12 1014 SER A C 1
ATOM 7569 O O . SER A 1 1014 ? -26.843 -18.772 -7.927 1.00 83.12 1014 SER A O 1
ATOM 7571 N N . SER A 1 1015 ? -26.443 -17.503 -6.100 1.00 83.69 1015 SER A N 1
ATOM 7572 C CA . SER A 1 1015 ? -25.930 -16.309 -6.784 1.00 83.69 1015 SER A CA 1
ATOM 7573 C C . SER A 1 1015 ? -24.515 -16.510 -7.315 1.00 83.69 1015 SER A C 1
ATOM 7575 O O . SER A 1 1015 ? -24.146 -15.867 -8.303 1.00 83.69 1015 SER A O 1
ATOM 7577 N N . ASP A 1 1016 ? -23.746 -17.326 -6.600 1.00 85.44 1016 ASP A N 1
ATOM 7578 C CA . ASP A 1 1016 ? -22.316 -17.532 -6.749 1.00 85.44 1016 ASP A CA 1
ATOM 7579 C C . ASP A 1 1016 ? -21.964 -19.012 -6.501 1.00 85.44 1016 ASP A C 1
ATOM 7581 O O . ASP A 1 1016 ? -22.809 -19.901 -6.627 1.00 85.44 1016 ASP A O 1
ATOM 7585 N N . THR A 1 1017 ? -20.685 -19.302 -6.287 1.00 83.62 1017 THR A N 1
ATOM 7586 C CA . THR A 1 1017 ? -20.155 -20.667 -6.203 1.00 83.62 1017 THR A CA 1
ATOM 7587 C C . THR A 1 1017 ? -20.113 -21.214 -4.781 1.00 83.62 1017 THR A C 1
ATOM 7589 O O . THR A 1 1017 ? -19.756 -22.376 -4.590 1.00 83.62 1017 THR A O 1
ATOM 7592 N N . ASP A 1 1018 ? -20.394 -20.390 -3.773 1.00 81.50 1018 ASP A N 1
ATOM 7593 C CA . ASP A 1 1018 ? -20.424 -20.838 -2.393 1.00 81.50 1018 ASP A CA 1
ATOM 7594 C C . ASP A 1 1018 ? -21.867 -21.057 -1.926 1.00 81.50 1018 ASP A C 1
ATOM 7596 O O . ASP A 1 1018 ? -22.815 -20.476 -2.434 1.00 81.50 1018 ASP A O 1
ATOM 7600 N N . CYS A 1 1019 ? -22.045 -21.980 -0.983 1.00 86.38 1019 CYS A N 1
ATOM 7601 C CA . CYS A 1 1019 ? -23.348 -22.235 -0.368 1.00 86.38 1019 CYS A CA 1
ATOM 7602 C C . CYS A 1 1019 ? -23.441 -21.570 1.001 1.00 86.38 1019 CYS A C 1
ATOM 7604 O O . CYS A 1 1019 ? -23.872 -22.211 1.962 1.00 86.38 1019 CYS A O 1
ATOM 7606 N N . SER A 1 1020 ? -22.931 -20.341 1.116 1.00 84.56 1020 SER A N 1
ATOM 7607 C CA . SER A 1 1020 ? -22.941 -19.562 2.359 1.00 84.56 1020 SER A CA 1
ATOM 7608 C C . SER A 1 1020 ? -23.917 -18.388 2.329 1.00 84.56 1020 SER A C 1
ATOM 7610 O O . SER A 1 1020 ? -24.184 -17.780 3.372 1.00 84.56 1020 SER A O 1
ATOM 7612 N N . ASP A 1 1021 ? -24.465 -18.096 1.150 1.00 85.56 1021 ASP A N 1
ATOM 7613 C CA . ASP A 1 1021 ? -25.476 -17.078 0.944 1.00 85.56 1021 ASP A CA 1
ATOM 7614 C C . ASP A 1 1021 ? -26.750 -17.384 1.748 1.00 85.56 1021 ASP A C 1
ATOM 7616 O O . ASP A 1 1021 ? -27.083 -18.523 2.088 1.00 85.56 1021 ASP A O 1
ATOM 7620 N N . SER A 1 1022 ? -27.500 -16.329 2.072 1.00 86.12 1022 SER A N 1
ATOM 7621 C CA . SER A 1 1022 ? -28.704 -16.491 2.882 1.00 86.12 1022 SER A CA 1
ATOM 7622 C C . SER A 1 1022 ? -29.771 -17.280 2.116 1.00 86.12 1022 SER A C 1
ATOM 7624 O O . SER A 1 1022 ? -30.341 -16.786 1.140 1.00 86.12 1022 SER A O 1
ATOM 7626 N N . GLY A 1 1023 ? -30.100 -18.477 2.588 1.00 85.38 1023 GLY A N 1
ATOM 7627 C CA . GLY A 1 1023 ? -30.999 -19.408 1.923 1.00 85.38 1023 GLY A CA 1
ATOM 7628 C C . GLY A 1 1023 ? -30.343 -20.716 1.483 1.00 85.38 1023 GLY A C 1
ATOM 7629 O O . GLY A 1 1023 ? -31.037 -21.568 0.911 1.00 85.38 1023 GLY A O 1
ATOM 7630 N N . GLU A 1 1024 ? -29.037 -20.859 1.700 1.00 90.81 1024 GLU A N 1
ATOM 7631 C CA . GLU A 1 1024 ? -28.185 -21.861 1.067 1.00 90.81 1024 GLU A CA 1
ATOM 7632 C C . GLU A 1 1024 ? -27.457 -22.731 2.094 1.00 90.81 1024 GLU A C 1
ATOM 7634 O O . GLU A 1 1024 ? -27.143 -22.296 3.197 1.00 90.81 1024 GLU A O 1
ATOM 7639 N N . ALA A 1 1025 ? -27.211 -23.988 1.728 1.00 88.56 1025 ALA A N 1
ATOM 7640 C CA . ALA A 1 1025 ? -26.542 -24.962 2.579 1.00 88.56 1025 ALA A CA 1
ATOM 7641 C C . ALA A 1 1025 ? -25.695 -25.959 1.787 1.00 88.56 1025 ALA A C 1
ATOM 7643 O O . ALA A 1 1025 ? -25.982 -26.315 0.635 1.00 88.56 1025 ALA A O 1
ATOM 7644 N N . LEU A 1 1026 ? -24.684 -26.494 2.468 1.00 89.44 1026 LEU A N 1
ATOM 7645 C CA . LEU A 1 1026 ? -23.768 -27.506 1.963 1.00 89.44 1026 LEU A CA 1
ATOM 7646 C C . LEU A 1 1026 ? -24.351 -28.920 2.073 1.00 89.44 1026 LEU A C 1
ATOM 7648 O O . LEU A 1 1026 ? -25.215 -29.250 2.891 1.00 89.44 1026 LEU A O 1
ATOM 7652 N N . ALA A 1 1027 ? -23.784 -29.841 1.297 1.00 85.19 1027 ALA A N 1
ATOM 7653 C CA . ALA A 1 1027 ? -24.091 -31.266 1.350 1.00 85.19 1027 ALA A CA 1
ATOM 7654 C C . ALA A 1 1027 ? -23.814 -31.899 2.725 1.00 85.19 1027 ALA A C 1
ATOM 7656 O O . ALA A 1 1027 ? -24.386 -32.946 3.056 1.00 85.19 1027 ALA A O 1
ATOM 7657 N N . THR A 1 1028 ? -22.928 -31.289 3.513 1.00 85.00 1028 THR A N 1
ATOM 7658 C CA . THR A 1 1028 ? -22.542 -31.732 4.858 1.00 85.00 1028 THR A CA 1
ATOM 7659 C C . THR A 1 1028 ? -23.519 -31.320 5.947 1.00 85.00 1028 THR A C 1
ATOM 7661 O O . THR A 1 1028 ? -23.500 -31.939 7.015 1.00 85.00 1028 THR A O 1
ATOM 7664 N N . ASP A 1 1029 ? -24.377 -30.337 5.684 1.00 84.31 1029 ASP A N 1
ATOM 7665 C CA . ASP A 1 1029 ? -25.288 -29.802 6.689 1.00 84.31 1029 ASP A CA 1
ATOM 7666 C C . ASP A 1 1029 ? -26.381 -30.813 7.018 1.00 84.31 1029 ASP A C 1
ATOM 7668 O O . ASP A 1 1029 ? -26.772 -31.662 6.203 1.00 84.31 1029 ASP A O 1
ATOM 7672 N N . ALA A 1 1030 ? -26.824 -30.819 8.269 1.00 84.44 1030 ALA A N 1
ATOM 7673 C CA . ALA A 1 1030 ? -27.699 -31.873 8.754 1.00 84.44 1030 ALA A CA 1
ATOM 7674 C C . ALA A 1 1030 ? -29.066 -31.787 8.059 1.00 84.44 1030 ALA A C 1
ATOM 7676 O O . ALA A 1 1030 ? -29.617 -30.715 7.883 1.00 84.44 1030 ALA A O 1
ATOM 7677 N N . THR A 1 1031 ? -29.623 -32.917 7.625 1.00 86.00 1031 THR A N 1
ATOM 7678 C CA . THR A 1 1031 ? -30.966 -32.946 7.022 1.00 86.00 1031 THR A CA 1
ATOM 7679 C C . THR A 1 1031 ? -32.035 -33.200 8.073 1.00 86.00 1031 THR A C 1
ATOM 7681 O O . THR A 1 1031 ? -31.763 -33.893 9.055 1.00 86.00 1031 THR A O 1
ATOM 7684 N N . GLY A 1 1032 ? -33.274 -32.840 7.761 1.00 85.69 1032 GLY A N 1
ATOM 7685 C CA . GLY A 1 1032 ? -34.450 -33.215 8.543 1.00 85.69 1032 GLY A CA 1
ATOM 7686 C C . GLY A 1 1032 ? -35.157 -32.031 9.173 1.00 85.69 1032 GLY A C 1
ATOM 7687 O O . GLY A 1 1032 ? -35.966 -32.254 10.064 1.00 85.69 1032 GLY A O 1
ATOM 7688 N N . ASP A 1 1033 ? -34.860 -30.816 8.722 1.00 88.00 1033 ASP A N 1
ATOM 7689 C CA . ASP A 1 1033 ? -35.665 -29.658 9.059 1.00 88.00 1033 ASP A CA 1
ATOM 7690 C C . ASP A 1 1033 ? -37.083 -29.791 8.457 1.00 88.00 1033 ASP A C 1
ATOM 7692 O O . ASP A 1 1033 ? -37.317 -30.135 7.296 1.00 88.00 1033 ASP A O 1
ATOM 7696 N N . CYS A 1 1034 ? -38.068 -29.635 9.321 1.00 86.00 1034 CYS A N 1
ATOM 7697 C CA . CYS A 1 1034 ? -39.475 -29.795 9.032 1.00 86.00 1034 CYS A CA 1
ATOM 7698 C C . CYS A 1 1034 ? -40.164 -28.451 8.744 1.00 86.00 1034 CYS A C 1
ATOM 7700 O O . CYS A 1 1034 ? -41.290 -28.461 8.232 1.00 86.00 1034 CYS A O 1
ATOM 7702 N N . ASN A 1 1035 ? -39.496 -27.319 8.996 1.00 87.25 1035 ASN A N 1
ATOM 7703 C CA . ASN A 1 1035 ? -39.952 -25.975 8.674 1.00 87.25 1035 ASN A CA 1
ATOM 7704 C C . ASN A 1 1035 ? -38.790 -25.031 8.310 1.00 87.25 1035 ASN A C 1
ATOM 7706 O O . ASN A 1 1035 ? -38.507 -24.088 9.038 1.00 87.25 1035 ASN A O 1
ATOM 7710 N N . ASP A 1 1036 ? -38.293 -25.220 7.090 1.00 85.44 1036 ASP A N 1
ATOM 7711 C CA . ASP A 1 1036 ? -37.287 -24.417 6.370 1.00 85.44 1036 ASP A CA 1
ATOM 7712 C C . ASP A 1 1036 ? -37.778 -22.998 6.033 1.00 85.44 1036 ASP A C 1
ATOM 7714 O O . ASP A 1 1036 ? -37.920 -22.578 4.885 1.00 85.44 1036 ASP A O 1
ATOM 7718 N N . SER A 1 1037 ? -38.236 -22.274 7.038 1.00 87.88 1037 SER A N 1
ATOM 7719 C CA . SER A 1 1037 ? -38.587 -20.856 7.003 1.00 87.88 1037 SER A CA 1
ATOM 7720 C C . SER A 1 1037 ? -38.610 -20.229 8.399 1.00 87.88 1037 SER A C 1
ATOM 7722 O O . SER A 1 1037 ? -38.963 -19.053 8.530 1.00 87.88 1037 SER A O 1
ATOM 7724 N N . ASP A 1 1038 ? -38.271 -21.009 9.420 1.00 85.81 1038 ASP A N 1
ATOM 7725 C CA . ASP A 1 1038 ? -38.241 -20.662 10.825 1.00 85.81 1038 ASP A CA 1
ATOM 7726 C C . ASP A 1 1038 ? -37.023 -21.324 11.484 1.00 85.81 1038 ASP A C 1
ATOM 7728 O O . ASP A 1 1038 ? -37.097 -22.462 11.933 1.00 85.81 1038 ASP A O 1
ATOM 7732 N N . SER A 1 1039 ? -35.944 -20.555 11.650 1.00 86.94 1039 SER A N 1
ATOM 7733 C CA . SER A 1 1039 ? -34.656 -21.016 12.198 1.00 86.94 1039 SER A CA 1
ATOM 7734 C C . SER A 1 1039 ? -34.698 -21.499 13.653 1.00 86.94 1039 SER A C 1
ATOM 7736 O O . SER A 1 1039 ? -33.674 -21.827 14.263 1.00 86.94 1039 SER A O 1
ATOM 7738 N N . THR A 1 1040 ? -35.883 -21.489 14.265 1.00 83.88 1040 THR A N 1
ATOM 7739 C CA . THR A 1 1040 ? -36.139 -22.079 15.578 1.00 83.88 1040 THR A CA 1
ATOM 7740 C C . THR A 1 1040 ? -36.639 -23.526 15.505 1.00 83.88 1040 THR A C 1
ATOM 7742 O O . THR A 1 1040 ? -36.764 -24.159 16.556 1.00 83.88 1040 THR A O 1
ATOM 7745 N N . VAL A 1 1041 ? -36.884 -24.056 14.302 1.00 87.56 1041 VAL A N 1
ATOM 7746 C CA . VAL A 1 1041 ? -37.402 -25.401 14.031 1.00 87.56 1041 VAL A CA 1
ATOM 7747 C C . VAL A 1 1041 ? -36.365 -26.187 13.233 1.00 87.56 1041 VAL A C 1
ATOM 7749 O O . VAL A 1 1041 ? -36.186 -25.963 12.053 1.00 87.56 1041 VAL A O 1
ATOM 7752 N N . ASN A 1 1042 ? -35.686 -27.132 13.875 1.00 88.75 1042 ASN A N 1
ATOM 7753 C CA . ASN A 1 1042 ? -34.734 -28.039 13.240 1.00 88.75 1042 ASN A CA 1
ATOM 7754 C C . ASN A 1 1042 ? -34.420 -29.236 14.148 1.00 88.75 1042 ASN A C 1
ATOM 7756 O O . ASN A 1 1042 ? -34.592 -29.152 15.361 1.00 88.75 1042 ASN A O 1
ATOM 7760 N N . PRO A 1 1043 ? -33.825 -30.328 13.631 1.00 87.31 1043 PRO A N 1
ATOM 7761 C CA . PRO A 1 1043 ? -33.414 -31.489 14.427 1.00 87.31 1043 PRO A CA 1
ATOM 7762 C C . PRO A 1 1043 ? -32.556 -31.226 15.678 1.00 87.31 1043 PRO A C 1
ATOM 7764 O O . PRO A 1 1043 ? -32.430 -32.105 16.537 1.00 87.31 1043 PRO A O 1
ATOM 7767 N N . GLY A 1 1044 ? -31.904 -30.062 15.775 1.00 83.25 1044 GLY A N 1
ATOM 7768 C CA . GLY A 1 1044 ? -31.118 -29.633 16.934 1.00 83.25 1044 GLY A CA 1
ATOM 7769 C C . GLY A 1 1044 ? -31.868 -28.738 17.926 1.00 83.25 1044 GLY A C 1
ATOM 7770 O O . GLY A 1 1044 ? -31.325 -28.453 19.002 1.00 83.25 1044 GLY A O 1
ATOM 7771 N N . ALA A 1 1045 ? -33.078 -28.293 17.592 1.00 85.19 1045 ALA A N 1
ATOM 7772 C CA . ALA A 1 1045 ? -33.869 -27.383 18.398 1.00 85.19 1045 ALA A CA 1
ATOM 7773 C C . ALA A 1 1045 ? -34.361 -28.047 19.693 1.00 85.19 1045 ALA A C 1
ATOM 7775 O O . ALA A 1 1045 ? -34.458 -29.267 19.832 1.00 85.19 1045 ALA A O 1
ATOM 7776 N N . THR A 1 1046 ? -34.618 -27.216 20.703 1.00 84.25 1046 THR A N 1
ATOM 7777 C CA . THR A 1 1046 ? -35.189 -27.670 21.977 1.00 84.25 1046 THR A CA 1
ATOM 7778 C C . THR A 1 1046 ? -36.693 -27.462 21.951 1.00 84.25 1046 THR A C 1
ATOM 7780 O O . THR A 1 1046 ? -37.125 -26.329 21.768 1.00 84.25 1046 THR A O 1
ATOM 7783 N N . GLU A 1 1047 ? -37.453 -28.523 22.226 1.00 84.25 1047 GLU A N 1
ATOM 7784 C CA . GLU A 1 1047 ? -38.916 -28.482 22.203 1.00 84.25 1047 GLU A CA 1
ATOM 7785 C C . GLU A 1 1047 ? -39.514 -27.454 23.173 1.00 84.25 1047 GLU A C 1
ATOM 7787 O O . GLU A 1 1047 ? -39.190 -27.426 24.374 1.00 84.25 1047 GLU A O 1
ATOM 7792 N N . ILE A 1 1048 ? -40.424 -26.636 22.653 1.00 84.94 1048 ILE A N 1
ATOM 7793 C CA . ILE A 1 1048 ? -41.262 -25.714 23.405 1.00 84.94 1048 ILE A CA 1
ATOM 7794 C C . ILE A 1 1048 ? -42.560 -26.445 23.744 1.00 84.94 1048 ILE A C 1
ATOM 7796 O O . ILE A 1 1048 ? -43.542 -26.407 23.022 1.00 84.94 1048 ILE A O 1
ATOM 7800 N N . VAL A 1 1049 ? -42.558 -27.065 24.922 1.00 85.81 1049 VAL A N 1
ATOM 7801 C CA . VAL A 1 1049 ? -43.657 -27.899 25.428 1.00 85.81 1049 VAL A CA 1
ATOM 7802 C C . VAL A 1 1049 ? -45.051 -27.323 25.138 1.00 85.81 1049 VAL A C 1
ATOM 7804 O O . VAL A 1 1049 ? -45.453 -26.308 25.722 1.00 85.81 1049 VAL A O 1
ATOM 7807 N N . GLY A 1 1050 ? -45.823 -28.052 24.334 1.00 78.62 1050 GLY A N 1
ATOM 7808 C CA . GLY A 1 1050 ? -47.260 -27.864 24.169 1.00 78.62 1050 GLY A CA 1
ATOM 7809 C C . GLY A 1 1050 ? -47.641 -26.607 23.395 1.00 78.62 1050 GLY A C 1
ATOM 7810 O O . GLY A 1 1050 ? -48.739 -26.078 23.598 1.00 78.62 1050 GLY A O 1
ATOM 7811 N N . ASP A 1 1051 ? -46.757 -26.079 22.554 1.00 83.00 1051 ASP A N 1
ATOM 7812 C CA . ASP A 1 1051 ? -47.122 -25.045 21.585 1.00 83.00 1051 ASP A CA 1
ATOM 7813 C C . ASP A 1 1051 ? -47.664 -25.619 20.263 1.00 83.00 1051 ASP A C 1
ATOM 7815 O O . ASP A 1 1051 ? -48.265 -24.878 19.480 1.00 83.00 1051 ASP A O 1
ATOM 7819 N N . GLY A 1 1052 ? -47.581 -26.943 20.092 1.00 78.62 1052 GLY A N 1
ATOM 7820 C CA . GLY A 1 1052 ? -48.156 -27.668 18.961 1.00 78.62 1052 GLY A CA 1
ATOM 7821 C C . GLY A 1 1052 ? -47.333 -27.514 17.687 1.00 78.62 1052 GLY A C 1
ATOM 7822 O O . GLY A 1 1052 ? -47.902 -27.560 16.592 1.00 78.62 1052 GLY A O 1
ATOM 7823 N N . ALA A 1 1053 ? -46.031 -27.272 17.827 1.00 80.12 1053 ALA A N 1
ATOM 7824 C CA . ALA A 1 1053 ? -45.089 -27.201 16.731 1.00 80.12 1053 ALA A CA 1
ATOM 7825 C C . ALA A 1 1053 ? -43.896 -28.104 17.049 1.00 80.12 1053 ALA A C 1
ATOM 7827 O O . ALA A 1 1053 ? -43.167 -27.864 17.987 1.00 80.12 1053 ALA A O 1
ATOM 7828 N N . ASP A 1 1054 ? -43.649 -29.105 16.215 1.00 84.94 1054 ASP A N 1
ATOM 7829 C CA . ASP A 1 1054 ? -42.496 -29.996 16.368 1.00 84.94 1054 ASP A CA 1
ATOM 7830 C C . ASP A 1 1054 ? -41.193 -29.241 16.053 1.00 84.94 1054 ASP A C 1
ATOM 7832 O O . ASP A 1 1054 ? -40.762 -29.209 14.899 1.00 84.94 1054 ASP A O 1
ATOM 7836 N N . GLN A 1 1055 ? -40.582 -28.583 17.048 1.00 88.88 1055 GLN A N 1
ATOM 7837 C CA . GLN A 1 1055 ? -39.361 -27.804 16.815 1.00 88.88 1055 GLN A CA 1
ATOM 7838 C C . GLN A 1 1055 ? -38.189 -28.714 16.501 1.00 88.88 1055 GLN A C 1
ATOM 7840 O O . GLN A 1 1055 ? -37.356 -28.356 15.681 1.00 88.88 1055 GLN A O 1
ATOM 7845 N N . ASN A 1 1056 ? -38.096 -29.874 17.152 1.00 88.12 1056 ASN A N 1
ATOM 7846 C CA . ASN A 1 1056 ? -36.959 -30.775 16.976 1.00 88.12 1056 ASN A CA 1
ATOM 7847 C C . ASN A 1 1056 ? -37.109 -31.766 15.803 1.00 88.12 1056 ASN A C 1
ATOM 7849 O O . ASN A 1 1056 ? -36.254 -32.630 15.605 1.00 88.12 1056 ASN A O 1
ATOM 7853 N N . CYS A 1 1057 ? -38.179 -31.650 15.018 1.00 85.25 1057 CYS A N 1
ATOM 7854 C CA . CYS A 1 1057 ? -38.448 -32.435 13.817 1.00 85.25 1057 CYS A CA 1
ATOM 7855 C C . CYS A 1 1057 ? -38.353 -33.964 14.000 1.00 85.25 1057 CYS A C 1
ATOM 7857 O O . CYS A 1 1057 ? -38.039 -34.699 13.053 1.00 85.25 1057 CYS A O 1
ATOM 7859 N N . ASP A 1 1058 ? -38.635 -34.489 15.199 1.00 87.12 1058 ASP A N 1
ATOM 7860 C CA . ASP A 1 1058 ? -38.687 -35.938 15.457 1.00 87.12 1058 ASP A CA 1
ATOM 7861 C C . ASP A 1 1058 ? -40.092 -36.537 15.261 1.00 87.12 1058 ASP A C 1
ATOM 7863 O O . ASP A 1 1058 ? -40.339 -37.714 15.593 1.00 87.12 1058 ASP A O 1
ATOM 7867 N N . SER A 1 1059 ? -40.979 -35.734 14.662 1.00 84.56 1059 SER A N 1
ATOM 7868 C CA . SER A 1 1059 ? -42.394 -36.002 14.417 1.00 84.56 1059 SER A CA 1
ATOM 7869 C C . SER A 1 1059 ? -43.199 -36.200 15.695 1.00 84.56 1059 SER A C 1
ATOM 7871 O O . SER A 1 1059 ? -44.220 -36.889 15.644 1.00 84.56 1059 SER A O 1
ATOM 7873 N N . LYS A 1 1060 ? -42.726 -35.686 16.836 1.00 86.06 1060 LYS A N 1
ATOM 7874 C CA . LYS A 1 1060 ? -43.430 -35.760 18.115 1.00 86.06 1060 LYS A CA 1
ATOM 7875 C C . LYS A 1 1060 ? -43.278 -34.470 18.906 1.00 86.06 1060 LYS A C 1
ATOM 7877 O O . LYS A 1 1060 ? -42.171 -34.051 19.209 1.00 86.06 1060 LYS A O 1
ATOM 7882 N N . GLU A 1 1061 ? -44.400 -33.960 19.384 1.00 85.50 1061 GLU A N 1
ATOM 7883 C CA . GLU A 1 1061 ? -44.420 -32.851 20.332 1.00 85.50 1061 GLU A CA 1
ATOM 7884 C C . GLU A 1 1061 ? -44.314 -33.346 21.790 1.00 85.50 1061 GLU A C 1
ATOM 7886 O O . GLU A 1 1061 ? -44.696 -34.471 22.146 1.00 85.50 1061 GLU A O 1
ATOM 7891 N N . THR A 1 1062 ? -43.816 -32.494 22.687 1.00 88.75 1062 THR A N 1
ATOM 7892 C CA . THR A 1 1062 ? -43.988 -32.675 24.133 1.00 88.75 1062 THR A CA 1
ATOM 7893 C C . THR A 1 1062 ? -45.199 -31.882 24.618 1.00 88.75 1062 THR A C 1
ATOM 7895 O O . THR A 1 1062 ? -45.088 -30.738 25.035 1.00 88.75 1062 THR A O 1
ATOM 7898 N N . CYS A 1 1063 ? -46.364 -32.515 24.659 1.00 88.19 1063 CYS A N 1
ATOM 7899 C CA . CYS A 1 1063 ? -47.611 -31.868 25.055 1.00 88.19 1063 CYS A CA 1
ATOM 7900 C C . CYS A 1 1063 ? -47.802 -31.776 26.569 1.00 88.19 1063 CYS A C 1
ATOM 7902 O O . CYS A 1 1063 ? -47.191 -32.511 27.354 1.00 88.19 1063 CYS A O 1
ATOM 7904 N N . TYR A 1 1064 ? -48.706 -30.899 27.004 1.00 89.81 1064 TYR A N 1
ATOM 7905 C CA . TYR A 1 1064 ? -49.232 -30.985 28.363 1.00 89.81 1064 TYR A CA 1
ATOM 7906 C C . TYR A 1 1064 ? -50.174 -32.183 28.487 1.00 89.81 1064 TYR A C 1
ATOM 7908 O O . TYR A 1 1064 ? -50.690 -32.686 27.497 1.00 89.81 1064 TYR A O 1
ATOM 7916 N N . THR A 1 1065 ? -50.353 -32.693 29.701 1.00 88.50 1065 THR A N 1
ATOM 7917 C CA . THR A 1 1065 ? -51.311 -33.776 29.963 1.00 88.50 1065 THR A CA 1
ATOM 7918 C C . THR A 1 1065 ? -52.716 -33.203 30.170 1.00 88.50 1065 THR A C 1
ATOM 7920 O O . THR A 1 1065 ? -52.863 -32.297 30.985 1.00 88.50 1065 THR A O 1
ATOM 7923 N N . ASP A 1 1066 ? -53.701 -33.755 29.462 1.00 87.12 1066 ASP A N 1
ATOM 7924 C CA . ASP A 1 1066 ? -55.150 -33.647 29.720 1.00 87.12 1066 ASP A CA 1
ATOM 7925 C C . ASP A 1 1066 ? -55.748 -35.031 29.458 1.00 87.12 1066 ASP A C 1
ATOM 7927 O O . ASP A 1 1066 ? -56.055 -35.435 28.337 1.00 87.12 1066 ASP A O 1
ATOM 7931 N N . LYS A 1 1067 ? -55.789 -35.845 30.501 1.00 87.75 1067 LYS A N 1
ATOM 7932 C CA . LYS A 1 1067 ? -55.979 -37.286 30.380 1.00 87.75 1067 LYS A CA 1
ATOM 7933 C C . LYS A 1 1067 ? -57.415 -37.684 30.058 1.00 87.75 1067 LYS A C 1
ATOM 7935 O O . LYS A 1 1067 ? -57.636 -38.806 29.580 1.00 87.75 1067 LYS A O 1
ATOM 7940 N N . ASP A 1 1068 ? -58.384 -36.836 30.366 1.00 85.81 1068 ASP A N 1
ATOM 7941 C CA . ASP A 1 1068 ? -59.799 -37.090 30.108 1.00 85.81 1068 ASP A CA 1
ATOM 7942 C C . ASP A 1 1068 ? -60.381 -36.256 28.956 1.00 85.81 1068 ASP A C 1
ATOM 7944 O O . ASP A 1 1068 ? -61.438 -36.636 28.436 1.00 85.81 1068 ASP A O 1
ATOM 7948 N N . ASN A 1 1069 ? -59.612 -35.294 28.439 1.00 87.12 1069 ASN A N 1
ATOM 7949 C CA . ASN A 1 1069 ? -59.893 -34.443 27.285 1.00 87.12 1069 ASN A CA 1
ATOM 7950 C C . ASN A 1 1069 ? -61.045 -33.459 27.502 1.00 87.12 1069 ASN A C 1
ATOM 7952 O O . ASN A 1 1069 ? -61.895 -33.306 26.612 1.00 87.12 1069 ASN A O 1
ATOM 7956 N N . ASP A 1 1070 ? -61.121 -32.825 28.668 1.00 86.31 1070 ASP A N 1
ATOM 7957 C CA . ASP A 1 1070 ? -62.063 -31.727 28.908 1.00 86.31 1070 ASP A CA 1
ATOM 7958 C C . ASP A 1 1070 ? -61.498 -30.328 28.634 1.00 86.31 1070 ASP A C 1
ATOM 7960 O O . ASP A 1 1070 ? -62.208 -29.331 28.809 1.00 86.31 1070 ASP A O 1
ATOM 7964 N N . SER A 1 1071 ? -60.275 -30.259 28.101 1.00 87.00 1071 SER A N 1
ATOM 7965 C CA . SER A 1 1071 ? -59.531 -29.034 27.804 1.00 87.00 1071 SER A CA 1
ATOM 7966 C C . SER A 1 1071 ? -59.067 -28.275 29.050 1.00 87.00 1071 SER A C 1
ATOM 7968 O O . SER A 1 1071 ? -58.771 -27.071 28.967 1.00 87.00 1071 SER A O 1
ATOM 7970 N N . TYR A 1 1072 ? -58.970 -28.954 30.197 1.00 88.56 1072 TYR A N 1
ATOM 7971 C CA . TYR A 1 1072 ? -58.331 -28.437 31.395 1.00 88.56 1072 TYR A CA 1
ATOM 7972 C C . TYR A 1 1072 ? -57.155 -29.309 31.833 1.00 88.56 1072 TYR A C 1
ATOM 7974 O O . TYR A 1 1072 ? -57.214 -30.519 31.967 1.00 88.56 1072 TYR A O 1
ATOM 7982 N N . ARG A 1 1073 ? -56.036 -28.645 32.106 1.00 90.50 1073 ARG A N 1
ATOM 7983 C CA . ARG A 1 1073 ? -54.805 -29.282 32.567 1.00 90.50 1073 ARG A CA 1
ATOM 7984 C C . ARG A 1 1073 ? -54.803 -29.391 34.093 1.00 90.50 1073 ARG A C 1
ATOM 7986 O O . ARG A 1 1073 ? -55.160 -28.410 34.766 1.00 90.50 1073 ARG A O 1
ATOM 7993 N N . PRO A 1 1074 ? -54.259 -30.476 34.675 1.00 87.75 1074 PRO A N 1
ATOM 7994 C CA . PRO A 1 1074 ? -54.125 -30.600 36.124 1.00 87.75 1074 PRO A CA 1
ATOM 7995 C C . PRO A 1 1074 ? -53.176 -29.546 36.710 1.00 87.75 1074 PRO A C 1
ATOM 7997 O O . PRO A 1 1074 ? -53.410 -29.002 37.791 1.00 87.75 1074 PRO A O 1
ATOM 8000 N N . ASP A 1 1075 ? -52.090 -29.221 35.998 1.00 85.38 1075 ASP A N 1
ATOM 8001 C CA . ASP A 1 1075 ? -51.125 -28.194 36.392 1.00 85.38 1075 ASP A CA 1
ATOM 8002 C C . ASP A 1 1075 ? -50.343 -27.631 35.186 1.00 85.38 1075 ASP A C 1
ATOM 8004 O O . ASP A 1 1075 ? -50.501 -28.071 34.050 1.00 85.38 1075 ASP A O 1
ATOM 8008 N N . SER A 1 1076 ? -49.486 -26.632 35.423 1.00 85.38 1076 SER A N 1
ATOM 8009 C CA . SER A 1 1076 ? -48.713 -25.948 34.372 1.00 85.38 1076 SER A CA 1
ATOM 8010 C C . SER A 1 1076 ? -47.407 -26.654 33.969 1.00 85.38 1076 SER A C 1
ATOM 8012 O O . SER A 1 1076 ? -46.555 -26.040 33.326 1.00 85.38 1076 SER A O 1
ATOM 8014 N N . THR A 1 1077 ? -47.165 -27.878 34.438 1.00 86.31 1077 THR A N 1
ATOM 8015 C CA . THR A 1 1077 ? -45.874 -28.589 34.341 1.00 86.31 1077 THR A CA 1
ATOM 8016 C C . THR A 1 1077 ? -45.980 -30.057 33.938 1.00 86.31 1077 THR A C 1
ATOM 8018 O O . THR A 1 1077 ? -44.971 -30.630 33.533 1.00 86.31 1077 THR A O 1
ATOM 8021 N N . SER A 1 1078 ? -47.151 -30.676 34.074 1.00 87.19 1078 SER A N 1
ATOM 8022 C CA . SER A 1 1078 ? -47.395 -32.074 33.737 1.00 87.19 1078 SER A CA 1
ATOM 8023 C C . SER A 1 1078 ? -47.433 -32.248 32.223 1.00 87.19 1078 SER A C 1
ATOM 8025 O O . SER A 1 1078 ? -48.280 -31.667 31.547 1.00 87.19 1078 SER A O 1
ATOM 8027 N N . THR A 1 1079 ? -46.490 -33.033 31.699 1.00 89.75 1079 THR A N 1
ATOM 8028 C CA . THR A 1 1079 ? -46.309 -33.258 30.263 1.00 89.75 1079 THR A CA 1
ATOM 8029 C C . THR A 1 1079 ? -46.380 -34.735 29.896 1.00 89.75 1079 THR A C 1
ATOM 8031 O O . THR A 1 1079 ? -46.050 -35.619 30.693 1.00 89.75 1079 THR A O 1
ATOM 8034 N N . THR A 1 1080 ? -46.779 -34.996 28.657 1.00 87.88 1080 THR A N 1
ATOM 8035 C CA . THR A 1 1080 ? -46.751 -36.306 28.006 1.00 87.88 1080 THR A CA 1
ATOM 8036 C C . THR A 1 1080 ? -46.094 -36.161 26.635 1.00 87.88 1080 THR A C 1
ATOM 8038 O O . THR A 1 1080 ? -46.166 -35.107 26.017 1.00 87.88 1080 THR A O 1
ATOM 8041 N N . SER A 1 1081 ? -45.402 -37.197 26.167 1.00 84.38 1081 SER A N 1
ATOM 8042 C CA . SER A 1 1081 ? -44.872 -37.197 24.799 1.00 84.38 1081 SER A CA 1
ATOM 8043 C C . SER A 1 1081 ? -45.988 -37.591 23.843 1.00 84.38 1081 SER A C 1
ATOM 8045 O O . SER A 1 1081 ? -46.582 -38.656 24.051 1.00 84.38 1081 SER A O 1
ATOM 8047 N N . SER A 1 1082 ? -46.231 -36.767 22.827 1.00 82.94 1082 SER A N 1
ATOM 8048 C CA . SER A 1 1082 ? -47.226 -37.042 21.797 1.00 82.94 1082 SER A CA 1
ATOM 8049 C C . SER A 1 1082 ? -46.789 -38.182 20.878 1.00 82.94 1082 SER A C 1
ATOM 8051 O O . SER A 1 1082 ? -45.615 -38.589 20.829 1.00 82.94 1082 SER A O 1
ATOM 8053 N N . SER A 1 1083 ? -47.771 -38.770 20.200 1.00 83.69 1083 SER A N 1
ATOM 8054 C CA . SER A 1 1083 ? -47.553 -39.752 19.143 1.00 83.69 1083 SER A CA 1
ATOM 8055 C C . SER A 1 1083 ? -47.317 -39.114 17.770 1.00 83.69 1083 SER A C 1
ATOM 8057 O O . SER A 1 1083 ? -46.784 -39.795 16.884 1.00 83.69 1083 SER A O 1
ATOM 8059 N N . ASP A 1 1084 ? -47.643 -37.827 17.633 1.00 81.50 1084 ASP A N 1
ATOM 8060 C CA . ASP A 1 1084 ? -47.417 -36.999 16.456 1.00 81.50 1084 ASP A CA 1
ATOM 8061 C C . ASP A 1 1084 ? -47.035 -35.545 16.825 1.00 81.50 1084 ASP A C 1
ATOM 8063 O O . ASP A 1 1084 ? -46.664 -35.239 17.958 1.00 81.50 1084 ASP A O 1
ATOM 8067 N N . SER A 1 1085 ? -46.998 -34.667 15.826 1.00 77.94 1085 SER A N 1
ATOM 8068 C CA . SER A 1 1085 ? -46.504 -33.289 15.933 1.00 77.94 1085 SER A CA 1
ATOM 8069 C C . SER A 1 1085 ? -47.501 -32.307 16.557 1.00 77.94 1085 SER A C 1
ATOM 8071 O O . SER A 1 1085 ? -47.220 -31.110 16.573 1.00 77.94 1085 SER A O 1
ATOM 8073 N N . ASP A 1 1086 ? -48.682 -32.758 16.983 1.00 80.19 1086 ASP A N 1
ATOM 8074 C CA . ASP A 1 1086 ? -49.678 -31.894 17.603 1.00 80.19 1086 ASP A CA 1
ATOM 8075 C C . ASP A 1 1086 ? -50.095 -32.393 18.993 1.00 80.19 1086 ASP A C 1
ATOM 8077 O O . ASP A 1 1086 ? -49.729 -33.480 19.433 1.00 80.19 1086 ASP A O 1
ATOM 8081 N N . CYS A 1 1087 ? -50.807 -31.532 19.722 1.00 84.75 1087 CYS A N 1
ATOM 8082 C CA . CYS A 1 1087 ? -51.344 -31.831 21.051 1.00 84.75 1087 CYS A CA 1
ATOM 8083 C C . CYS A 1 1087 ? -52.860 -32.008 21.015 1.00 84.75 1087 CYS A C 1
ATOM 8085 O O . CYS A 1 1087 ? -53.562 -31.477 21.874 1.00 84.75 1087 CYS A O 1
ATOM 8087 N N . SER A 1 1088 ? -53.377 -32.654 19.967 1.00 83.31 1088 SER A N 1
ATOM 8088 C CA . SER A 1 1088 ? -54.812 -32.912 19.797 1.00 83.31 1088 SER A CA 1
ATOM 8089 C C . SER A 1 1088 ? -55.209 -34.360 20.075 1.00 83.31 1088 SER A C 1
ATOM 8091 O O . SER A 1 1088 ? -56.403 -34.690 20.088 1.00 83.31 1088 SER A O 1
ATOM 8093 N N . ASP A 1 1089 ? -54.219 -35.225 20.287 1.00 84.56 1089 ASP A N 1
ATOM 8094 C CA . ASP A 1 1089 ? -54.429 -36.619 20.621 1.00 84.56 1089 ASP A CA 1
ATOM 8095 C C . ASP A 1 1089 ? -55.059 -36.761 22.015 1.00 84.56 1089 ASP A C 1
ATOM 8097 O O . ASP A 1 1089 ? -54.911 -35.938 22.915 1.00 84.56 1089 ASP A O 1
ATOM 8101 N N . SER A 1 1090 ? -55.809 -37.848 22.204 1.00 85.06 1090 SER A N 1
ATOM 8102 C CA . SER A 1 1090 ? -56.500 -38.076 23.472 1.00 85.06 1090 SER A CA 1
ATOM 8103 C C . SER A 1 1090 ? -55.492 -38.270 24.609 1.00 85.06 1090 SER A C 1
ATOM 8105 O O . SER A 1 1090 ? -54.821 -39.304 24.656 1.00 85.06 1090 SER A O 1
ATOM 8107 N N . GLY A 1 1091 ? -55.503 -37.394 25.605 1.00 84.75 1091 GLY A N 1
ATOM 8108 C CA . GLY A 1 1091 ? -54.551 -37.388 26.709 1.00 84.75 1091 GLY A CA 1
ATOM 8109 C C . GLY A 1 1091 ? -53.648 -36.155 26.736 1.00 84.75 1091 GLY A C 1
ATOM 811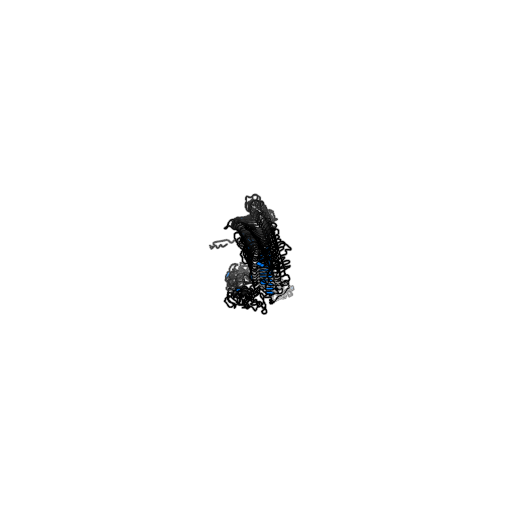0 O O . GLY A 1 1091 ? -52.814 -36.039 27.641 1.00 84.75 1091 GLY A O 1
ATOM 8111 N N . GLU A 1 1092 ? -53.764 -35.291 25.731 1.00 89.69 1092 GLU A N 1
ATOM 8112 C CA . GLU A 1 1092 ? -52.802 -34.251 25.396 1.00 89.69 1092 GLU A CA 1
ATOM 8113 C C . GLU A 1 1092 ? -53.468 -32.881 25.364 1.00 89.69 1092 GLU A C 1
ATOM 8115 O O . GLU A 1 1092 ? -54.639 -32.752 25.021 1.00 89.69 1092 GLU A O 1
ATOM 8120 N N . ALA A 1 1093 ? -52.699 -31.862 25.733 1.00 87.25 1093 ALA A N 1
ATOM 8121 C CA . ALA A 1 1093 ? -53.176 -30.499 25.855 1.00 87.25 1093 ALA A CA 1
ATOM 8122 C C . ALA A 1 1093 ? -52.156 -29.475 25.370 1.00 87.25 1093 ALA A C 1
ATOM 8124 O O . ALA A 1 1093 ? -50.934 -29.635 25.515 1.00 87.25 1093 ALA A O 1
ATOM 8125 N N . LEU A 1 1094 ? -52.687 -28.358 24.876 1.00 88.19 1094 LEU A N 1
ATOM 8126 C CA . LEU A 1 1094 ? -51.906 -27.181 24.508 1.00 88.19 1094 LEU A CA 1
ATOM 8127 C C . LEU A 1 1094 ? -51.588 -26.312 25.730 1.00 88.19 1094 LEU A C 1
ATOM 8129 O O . LEU A 1 1094 ? -52.284 -26.285 26.747 1.00 88.19 1094 LEU A O 1
ATOM 8133 N N . SER A 1 1095 ? -50.553 -25.488 25.600 1.00 83.94 1095 SER A N 1
ATOM 8134 C CA . SER A 1 1095 ? -50.161 -24.488 26.596 1.00 83.94 1095 SER A CA 1
ATOM 8135 C C . SER A 1 1095 ? -51.254 -23.447 26.879 1.00 83.94 1095 SER A C 1
ATOM 8137 O O . SER A 1 1095 ? -51.276 -22.856 27.964 1.00 83.94 1095 SER A O 1
ATOM 8139 N N . SER A 1 1096 ? -52.166 -23.237 25.925 1.00 82.25 1096 SER A N 1
ATOM 8140 C CA . SER A 1 1096 ? -53.293 -22.305 26.006 1.00 82.25 1096 SER A CA 1
ATOM 8141 C C . SER A 1 1096 ? -54.485 -22.821 26.808 1.00 82.25 1096 SER A C 1
ATOM 8143 O O . SER A 1 1096 ? -55.339 -22.022 27.191 1.00 82.25 1096 SER A O 1
ATOM 8145 N N . GLU A 1 1097 ? -54.572 -24.129 27.039 1.00 83.62 1097 GLU A N 1
ATOM 8146 C CA . GLU A 1 1097 ? -55.694 -24.734 27.753 1.00 83.62 1097 GLU A CA 1
ATOM 8147 C C . GLU A 1 1097 ? -55.608 -24.443 29.252 1.00 83.62 1097 GLU A C 1
ATOM 8149 O O . GLU A 1 1097 ? -54.524 -24.294 29.834 1.00 83.62 1097 GLU A O 1
ATOM 8154 N N . ALA A 1 1098 ? -56.763 -24.233 29.878 1.00 83.06 1098 ALA A N 1
ATOM 8155 C CA . ALA A 1 1098 ? -56.827 -23.695 31.229 1.00 83.06 1098 ALA A CA 1
ATOM 8156 C C . ALA A 1 1098 ? -56.258 -24.705 32.235 1.00 83.06 1098 ALA A C 1
ATOM 8158 O O . ALA A 1 1098 ? -56.419 -25.902 32.081 1.00 83.06 1098 ALA A O 1
ATOM 8159 N N . THR A 1 1099 ? -55.550 -24.241 33.262 1.00 85.31 1099 THR A N 1
ATOM 8160 C CA . THR A 1 1099 ? -55.050 -25.115 34.337 1.00 85.31 1099 THR A CA 1
ATOM 8161 C C . THR A 1 1099 ? -56.019 -25.124 35.514 1.00 85.31 1099 THR A C 1
ATOM 8163 O O . THR A 1 1099 ? -56.682 -24.112 35.748 1.00 85.31 1099 THR A O 1
ATOM 8166 N N . GLY A 1 1100 ? -55.982 -26.166 36.340 1.00 84.38 1100 GLY A N 1
ATOM 8167 C CA . GLY A 1 1100 ? -56.719 -26.223 37.607 1.00 84.38 1100 GLY A CA 1
ATOM 8168 C C . GLY A 1 1100 ? -57.750 -27.340 37.680 1.00 84.38 1100 GLY A C 1
ATOM 8169 O O . GLY A 1 1100 ? -58.556 -27.327 38.605 1.00 84.38 1100 GLY A O 1
ATOM 8170 N N . ASP A 1 1101 ? -57.713 -28.284 36.741 1.00 87.81 1101 ASP A N 1
ATOM 8171 C CA . ASP A 1 1101 ? -58.482 -29.515 36.840 1.00 87.81 1101 ASP A CA 1
ATOM 8172 C C . ASP A 1 1101 ? -58.045 -30.317 38.080 1.00 87.81 1101 ASP A C 1
ATOM 8174 O O . ASP A 1 1101 ? -56.887 -30.712 38.261 1.00 87.81 1101 ASP A O 1
ATOM 8178 N N . CYS A 1 1102 ? -58.996 -30.498 38.991 1.00 85.88 1102 CYS A N 1
ATOM 8179 C CA . CYS A 1 1102 ? -58.802 -31.192 40.249 1.00 85.88 1102 CYS A CA 1
ATOM 8180 C C . CYS A 1 1102 ? -58.951 -32.722 40.123 1.00 85.88 1102 CYS A C 1
ATOM 8182 O O . CYS A 1 1102 ? -58.606 -33.444 41.070 1.00 85.88 1102 CYS A O 1
ATOM 8184 N N . ASN A 1 1103 ? -59.409 -33.232 38.975 1.00 87.12 1103 ASN A N 1
ATOM 8185 C CA . ASN A 1 1103 ? -59.544 -34.648 38.661 1.00 87.12 1103 ASN A CA 1
ATOM 8186 C C . ASN A 1 1103 ? -59.392 -34.957 37.153 1.00 87.12 1103 ASN A C 1
ATOM 8188 O O . ASN A 1 1103 ? -60.355 -35.396 36.527 1.00 87.12 1103 ASN A O 1
ATOM 8192 N N . ASP A 1 1104 ? -58.134 -34.934 36.700 1.00 84.44 1104 ASP A N 1
ATOM 8193 C CA . ASP A 1 1104 ? -57.589 -35.315 35.372 1.00 84.44 1104 ASP A CA 1
ATOM 8194 C C . ASP A 1 1104 ? -57.790 -36.801 35.007 1.00 84.44 1104 ASP A C 1
ATOM 8196 O O . ASP A 1 1104 ? -56.884 -37.586 34.716 1.00 84.44 1104 ASP A O 1
ATOM 8200 N N . SER A 1 1105 ? -59.009 -37.279 35.175 1.00 88.38 1105 SER A N 1
ATOM 8201 C CA . SER A 1 1105 ? -59.494 -38.595 34.771 1.00 88.38 1105 SER A CA 1
ATOM 8202 C C . SER A 1 1105 ? -61.014 -38.629 34.576 1.00 88.38 1105 SER A C 1
ATOM 8204 O O . SER A 1 1105 ? -61.567 -39.698 34.289 1.00 88.38 1105 SER A O 1
ATOM 8206 N N . SER A 1 1106 ? -61.687 -37.494 34.758 1.00 86.25 1106 SER A N 1
ATOM 8207 C CA . SER A 1 1106 ? -63.118 -37.285 34.668 1.00 86.25 1106 SER A CA 1
ATOM 8208 C C . SER A 1 1106 ? -63.442 -35.950 33.985 1.00 86.25 1106 SER A C 1
ATOM 8210 O O . SER A 1 1106 ? -63.632 -34.957 34.673 1.00 86.25 1106 SER A O 1
ATOM 8212 N N . ALA A 1 1107 ? -63.743 -36.001 32.683 1.00 86.31 1107 ALA A N 1
ATOM 8213 C CA . ALA A 1 1107 ? -64.077 -34.856 31.821 1.00 86.31 1107 ALA A CA 1
ATOM 8214 C C . ALA A 1 1107 ? -65.337 -34.027 32.193 1.00 86.31 1107 ALA A C 1
ATOM 8216 O O . ALA A 1 1107 ? -65.887 -33.271 31.393 1.00 86.31 1107 ALA A O 1
ATOM 8217 N N . THR A 1 1108 ? -65.907 -34.276 33.368 1.00 85.44 1108 THR A N 1
ATOM 8218 C CA . THR A 1 1108 ? -67.035 -33.542 33.952 1.00 85.44 1108 THR A CA 1
ATOM 8219 C C . THR A 1 1108 ? -66.617 -32.759 35.195 1.00 85.44 1108 THR A C 1
ATOM 8221 O O . THR A 1 1108 ? -67.496 -32.271 35.898 1.00 85.44 1108 THR A O 1
ATOM 8224 N N . VAL A 1 1109 ? -65.323 -32.730 35.519 1.00 88.06 1109 VAL A N 1
ATOM 8225 C CA . VAL A 1 1109 ? -64.765 -32.096 36.712 1.00 88.06 1109 VAL A CA 1
ATOM 8226 C C . VAL A 1 1109 ? -63.652 -31.165 36.257 1.00 88.06 1109 VAL A C 1
ATOM 8228 O O . VAL A 1 1109 ? -62.555 -31.615 35.991 1.00 88.06 1109 VAL A O 1
ATOM 8231 N N . TYR A 1 1110 ? -63.948 -29.878 36.153 1.00 87.19 1110 TYR A N 1
ATOM 8232 C CA . TYR A 1 1110 ? -63.017 -28.857 35.696 1.00 87.19 1110 TYR A CA 1
ATOM 8233 C C . TYR A 1 1110 ? -63.471 -27.469 36.163 1.00 87.19 1110 TYR A C 1
ATOM 8235 O O . TYR A 1 1110 ? -64.668 -27.236 36.333 1.00 87.19 1110 TYR A O 1
ATOM 8243 N N . PRO A 1 1111 ? -62.559 -26.488 36.287 1.00 86.00 1111 PRO A N 1
ATOM 8244 C CA . PRO A 1 1111 ? -62.908 -25.119 36.651 1.00 86.00 1111 PRO A CA 1
ATOM 8245 C C . PRO A 1 1111 ? -64.056 -24.510 35.827 1.00 86.00 1111 PRO A C 1
ATOM 8247 O O . PRO A 1 1111 ? -63.893 -24.172 34.649 1.00 86.00 1111 PRO A O 1
ATOM 8250 N N . GLY A 1 1112 ? -65.211 -24.307 36.471 1.00 77.31 1112 GLY A N 1
ATOM 8251 C CA . GLY A 1 1112 ? -66.429 -23.767 35.852 1.00 77.31 1112 GLY A CA 1
ATOM 8252 C C . GLY A 1 1112 ? -67.370 -24.798 35.214 1.00 77.31 1112 GLY A C 1
ATOM 8253 O O . GLY A 1 1112 ? -68.249 -24.407 34.436 1.00 77.31 1112 GLY A O 1
ATOM 8254 N N . ALA A 1 1113 ? -67.206 -26.093 35.502 1.00 83.75 1113 ALA A N 1
ATOM 8255 C CA . ALA A 1 1113 ? -68.212 -27.105 35.194 1.00 83.75 1113 ALA A CA 1
ATOM 8256 C C . ALA A 1 1113 ? -69.551 -26.792 35.889 1.00 83.75 1113 ALA A C 1
ATOM 8258 O O . ALA A 1 1113 ? -69.631 -26.007 36.827 1.00 83.75 1113 ALA A O 1
ATOM 8259 N N . SER A 1 1114 ? -70.647 -27.360 35.383 1.00 80.50 1114 SER A N 1
ATOM 8260 C CA . SER A 1 1114 ? -71.943 -27.216 36.053 1.00 80.50 1114 SER A CA 1
ATOM 8261 C C . SER A 1 1114 ? -72.034 -28.192 37.217 1.00 80.50 1114 SER A C 1
ATOM 8263 O O . SER A 1 1114 ? -72.005 -29.402 36.991 1.00 80.50 1114 SER A O 1
ATOM 8265 N N . GLU A 1 1115 ? -72.204 -27.651 38.418 1.00 79.31 1115 GLU A N 1
ATOM 8266 C CA . GLU A 1 1115 ? -72.439 -28.426 39.631 1.00 79.31 1115 GLU A CA 1
ATOM 8267 C C . GLU A 1 1115 ? -73.713 -29.275 39.523 1.00 79.31 1115 GLU A C 1
ATOM 8269 O O . GLU A 1 1115 ? -74.786 -28.807 39.119 1.00 79.31 1115 GLU A O 1
ATOM 8274 N N . THR A 1 1116 ? -73.590 -30.547 39.887 1.00 80.38 1116 THR A N 1
ATOM 8275 C CA . THR A 1 1116 ? -74.710 -31.456 40.102 1.00 80.38 1116 THR A CA 1
ATOM 8276 C C . THR A 1 1116 ? -74.964 -31.523 41.595 1.00 80.38 1116 THR A C 1
ATOM 8278 O O . THR A 1 1116 ? -74.363 -32.333 42.291 1.00 80.38 1116 THR A O 1
ATOM 8281 N N . ALA A 1 1117 ? -75.900 -30.694 42.057 1.00 73.56 1117 ALA A N 1
ATOM 8282 C CA . ALA A 1 1117 ? -76.192 -30.547 43.475 1.00 73.56 1117 ALA A CA 1
ATOM 8283 C C . ALA A 1 1117 ? -76.324 -31.896 44.212 1.00 73.56 1117 ALA A C 1
ATOM 8285 O O . ALA A 1 1117 ? -77.065 -32.802 43.796 1.00 73.56 1117 ALA A O 1
ATOM 8286 N N . TYR A 1 1118 ? -75.630 -31.985 45.347 1.00 76.31 1118 TYR A N 1
ATOM 8287 C CA . TYR A 1 1118 ? -75.669 -33.068 46.335 1.00 76.31 1118 TYR A CA 1
ATOM 8288 C C . TYR A 1 1118 ? -75.060 -34.411 45.908 1.00 76.31 1118 TYR A C 1
ATOM 8290 O O . TYR A 1 1118 ? -75.340 -35.443 46.542 1.00 76.31 1118 TYR A O 1
ATOM 8298 N N . ASP A 1 1119 ? -74.237 -34.457 44.862 1.00 81.94 1119 ASP A N 1
ATOM 8299 C CA . ASP A 1 1119 ? -73.558 -35.690 44.451 1.00 81.94 1119 ASP A CA 1
ATOM 8300 C C . ASP A 1 1119 ? -72.172 -35.894 45.103 1.00 81.94 1119 ASP A C 1
ATOM 8302 O O . ASP A 1 1119 ? -71.558 -36.959 44.955 1.00 81.94 1119 ASP A O 1
ATOM 8306 N N . SER A 1 1120 ? -71.751 -34.944 45.949 1.00 79.44 1120 SER A N 1
ATOM 8307 C CA . SER A 1 1120 ? -70.485 -34.910 46.696 1.00 79.44 1120 SER A CA 1
ATOM 8308 C C . SER A 1 1120 ? -69.229 -34.855 45.829 1.00 79.44 1120 SER A C 1
ATOM 8310 O O . SER A 1 1120 ? -68.133 -35.158 46.322 1.00 79.44 1120 SER A O 1
ATOM 8312 N N . VAL A 1 1121 ? -69.374 -34.518 44.553 1.00 80.62 1121 VAL A N 1
ATOM 8313 C CA . VAL A 1 1121 ? -68.268 -34.236 43.650 1.00 80.62 1121 VAL A CA 1
ATOM 8314 C C . VAL A 1 1121 ? -68.287 -32.732 43.397 1.00 80.62 1121 VAL A C 1
ATOM 8316 O O . VAL A 1 1121 ? -69.298 -32.178 43.020 1.00 80.62 1121 VAL A O 1
ATOM 8319 N N . ASP A 1 1122 ? -67.159 -32.089 43.663 1.00 84.06 1122 ASP A N 1
ATOM 8320 C CA . ASP A 1 1122 ? -66.910 -30.686 43.331 1.00 84.06 1122 ASP A CA 1
ATOM 8321 C C . ASP A 1 1122 ? -66.535 -30.661 41.845 1.00 84.06 1122 ASP A C 1
ATOM 8323 O O . ASP A 1 1122 ? -65.400 -30.998 41.490 1.00 84.06 1122 ASP A O 1
ATOM 8327 N N . GLN A 1 1123 ? -67.527 -30.467 40.973 1.00 89.25 1123 GLN A N 1
ATOM 8328 C CA . GLN A 1 1123 ? -67.325 -30.477 39.527 1.00 89.25 1123 GLN A CA 1
ATOM 8329 C C . GLN A 1 1123 ? -66.605 -29.223 39.062 1.00 89.25 1123 GLN A C 1
ATOM 8331 O O . GLN A 1 1123 ? -65.820 -29.314 38.123 1.00 89.25 1123 GLN A O 1
ATOM 8336 N N . ASP A 1 1124 ? -66.861 -28.070 39.669 1.00 86.06 1124 ASP A N 1
ATOM 8337 C CA . ASP A 1 1124 ? -66.287 -26.801 39.234 1.00 86.06 1124 ASP A CA 1
ATOM 8338 C C . ASP A 1 1124 ? -64.937 -26.460 39.889 1.00 86.06 1124 ASP A C 1
ATOM 8340 O O . ASP A 1 1124 ? -64.340 -25.424 39.576 1.00 86.06 1124 ASP A O 1
ATOM 8344 N N . CYS A 1 1125 ? -64.421 -27.364 40.726 1.00 84.69 1125 CYS A N 1
ATOM 8345 C CA . CYS A 1 1125 ? -63.147 -27.272 41.431 1.00 84.69 1125 CYS A CA 1
ATOM 8346 C C . CYS A 1 1125 ? -63.014 -25.993 42.288 1.00 84.69 1125 CYS A C 1
ATOM 8348 O O . CYS A 1 1125 ? -61.889 -25.516 42.516 1.00 84.69 1125 CYS A O 1
ATOM 8350 N N . ASP A 1 1126 ? -64.124 -25.416 42.765 1.00 82.94 1126 ASP A N 1
ATOM 8351 C CA . ASP A 1 1126 ? -64.132 -24.232 43.632 1.00 82.94 1126 ASP A CA 1
ATOM 8352 C C . ASP A 1 1126 ? -63.894 -24.554 45.120 1.00 82.94 1126 ASP A C 1
ATOM 8354 O O . ASP A 1 1126 ? -63.563 -23.666 45.923 1.00 82.94 1126 ASP A O 1
ATOM 8358 N N . GLY A 1 1127 ? -63.951 -25.841 45.468 1.00 78.81 1127 GLY A N 1
ATOM 8359 C CA . GLY A 1 1127 ? -63.727 -26.378 46.801 1.00 78.81 1127 GLY A CA 1
ATOM 8360 C C . GLY A 1 1127 ? -64.975 -26.927 47.501 1.00 78.81 1127 GLY A C 1
ATOM 8361 O O . GLY A 1 1127 ? -64.828 -27.372 48.652 1.00 78.81 1127 GLY A O 1
ATOM 8362 N N . SER A 1 1128 ? -66.167 -26.905 46.884 1.00 76.19 1128 SER A N 1
ATOM 8363 C CA . SER A 1 1128 ? -67.419 -27.417 47.474 1.00 76.19 1128 SER A CA 1
ATOM 8364 C C . SER A 1 1128 ? -68.529 -27.758 46.462 1.00 76.19 1128 SER A C 1
ATOM 8366 O O . SER A 1 1128 ? -68.738 -27.031 45.514 1.00 76.19 1128 SER A O 1
ATOM 8368 N N . ASP A 1 1129 ? -69.312 -28.807 46.748 1.00 80.12 1129 ASP A N 1
ATOM 8369 C CA . ASP A 1 1129 ? -70.548 -29.183 46.020 1.00 80.12 1129 ASP A CA 1
ATOM 8370 C C . ASP A 1 1129 ? -71.709 -28.197 46.319 1.00 80.12 1129 ASP A C 1
ATOM 8372 O O . ASP A 1 1129 ? -71.832 -27.719 47.455 1.00 80.12 1129 ASP A O 1
ATOM 8376 N N . LEU A 1 1130 ? -72.565 -27.902 45.330 1.00 78.62 1130 LEU A N 1
ATOM 8377 C CA . LEU A 1 1130 ? -73.692 -26.954 45.423 1.00 78.62 1130 LEU A CA 1
ATOM 8378 C C . LEU A 1 1130 ? -74.829 -27.461 46.342 1.00 78.62 1130 LEU A C 1
ATOM 8380 O O . LEU A 1 1130 ? -75.449 -28.489 46.065 1.00 78.62 1130 LEU A O 1
ATOM 8384 N N . THR A 1 1131 ? -75.154 -26.715 47.412 1.00 76.25 1131 THR A N 1
ATOM 8385 C CA . THR A 1 1131 ? -76.163 -27.112 48.429 1.00 76.25 1131 THR A CA 1
ATOM 8386 C C . THR A 1 1131 ? -77.418 -26.234 48.551 1.00 76.25 1131 THR A C 1
ATOM 8388 O O . THR A 1 1131 ? -78.345 -26.646 49.250 1.00 76.25 1131 THR A O 1
ATOM 8391 N N . ASP A 1 1132 ? -77.455 -25.080 47.882 1.00 79.81 1132 ASP A N 1
ATOM 8392 C CA . ASP A 1 1132 ? -78.562 -24.101 47.845 1.00 79.81 1132 ASP A CA 1
ATOM 8393 C C . ASP A 1 1132 ? -78.935 -23.882 46.367 1.00 79.81 1132 ASP A C 1
ATOM 8395 O O . ASP A 1 1132 ? -78.215 -23.192 45.634 1.00 79.81 1132 ASP A O 1
ATOM 8399 N N . VAL A 1 1133 ? -79.967 -24.589 45.888 1.00 81.94 1133 VAL A N 1
ATOM 8400 C CA . VAL A 1 1133 ? -80.272 -24.703 44.448 1.00 81.94 1133 VAL A CA 1
ATOM 8401 C C . VAL A 1 1133 ? -81.038 -23.494 43.906 1.00 81.94 1133 VAL A C 1
ATOM 8403 O O . VAL A 1 1133 ? -80.776 -23.064 42.775 1.00 81.94 1133 VAL A O 1
ATOM 8406 N N . ASP A 1 1134 ? -81.958 -22.920 44.678 1.00 77.75 1134 ASP A N 1
ATOM 8407 C CA . ASP A 1 1134 ? -82.771 -21.773 44.257 1.00 77.75 1134 ASP A CA 1
ATOM 8408 C C . ASP A 1 1134 ? -82.190 -20.403 44.667 1.00 77.75 1134 ASP A C 1
ATOM 8410 O O . ASP A 1 1134 ? -82.609 -19.363 44.133 1.00 77.75 1134 ASP A O 1
ATOM 8414 N N . GLY A 1 1135 ? -81.152 -20.395 45.509 1.00 79.38 1135 GLY A N 1
ATOM 8415 C CA . GLY A 1 1135 ? -80.357 -19.224 45.861 1.00 79.38 1135 GLY A CA 1
ATOM 8416 C C . GLY A 1 1135 ? -81.050 -18.275 46.833 1.00 79.38 1135 GLY A C 1
ATOM 8417 O O . GLY A 1 1135 ? -80.739 -17.073 46.840 1.00 79.38 1135 GLY A O 1
ATOM 8418 N N . ASP A 1 1136 ? -82.007 -18.764 47.615 1.00 79.69 1136 ASP A N 1
ATOM 8419 C CA . ASP A 1 1136 ? -82.728 -17.971 48.608 1.00 79.69 1136 ASP A CA 1
ATOM 8420 C C . ASP A 1 1136 ? -81.947 -17.790 49.930 1.00 79.69 1136 ASP A C 1
ATOM 8422 O O . ASP A 1 1136 ? -82.256 -16.904 50.744 1.00 79.69 1136 ASP A O 1
ATOM 8426 N N . GLY A 1 1137 ? -80.846 -18.538 50.073 1.00 81.56 1137 GLY A N 1
ATOM 8427 C CA . GLY A 1 1137 ? -79.920 -18.495 51.195 1.00 81.56 1137 GLY A CA 1
ATOM 8428 C C . GLY A 1 1137 ? -80.177 -19.543 52.279 1.00 81.56 1137 GLY A C 1
ATOM 8429 O O . GLY A 1 1137 ? -79.538 -19.452 53.340 1.00 81.56 1137 GLY A O 1
ATOM 8430 N N . PHE A 1 1138 ? -81.077 -20.503 52.059 1.00 81.25 1138 PHE A N 1
ATOM 8431 C CA . PHE A 1 1138 ? -81.317 -21.643 52.938 1.00 81.25 1138 PHE A CA 1
ATOM 8432 C C . PHE A 1 1138 ? -80.984 -22.958 52.223 1.00 81.25 1138 PHE A C 1
ATOM 8434 O O . PHE A 1 1138 ? -81.544 -23.276 51.194 1.00 81.25 1138 PHE A O 1
ATOM 8441 N N . ASP A 1 1139 ? -80.082 -23.764 52.798 1.00 81.44 1139 ASP A N 1
ATOM 8442 C CA . ASP A 1 1139 ? -79.758 -25.071 52.210 1.00 81.44 1139 ASP A CA 1
ATOM 8443 C C . ASP A 1 1139 ? -80.951 -26.048 52.303 1.00 81.44 1139 ASP A C 1
ATOM 8445 O O . ASP A 1 1139 ? -81.683 -26.084 53.311 1.00 81.44 1139 ASP A O 1
ATOM 8449 N N . SER A 1 1140 ? -81.024 -26.962 51.334 1.00 80.25 1140 SER A N 1
ATOM 8450 C CA . SER A 1 1140 ? -82.016 -28.037 51.294 1.00 80.25 1140 SER A CA 1
ATOM 8451 C C . SER A 1 1140 ? -82.036 -28.869 52.569 1.00 80.25 1140 SER A C 1
ATOM 8453 O O . SER A 1 1140 ? -80.997 -29.319 53.077 1.00 80.25 1140 SER A O 1
ATOM 8455 N N . THR A 1 1141 ? -83.231 -29.243 53.029 1.00 75.50 1141 THR A N 1
ATOM 8456 C CA . THR A 1 1141 ? -83.398 -30.284 54.061 1.00 75.50 1141 THR A CA 1
ATOM 8457 C C . THR A 1 1141 ? -82.700 -31.606 53.708 1.00 75.50 1141 THR A C 1
ATOM 8459 O O . THR A 1 1141 ? -82.269 -32.334 54.610 1.00 75.50 1141 THR A O 1
ATOM 8462 N N . SER A 1 1142 ? -82.511 -31.905 52.417 1.00 70.44 1142 SER A N 1
ATOM 8463 C CA . SER A 1 1142 ? -81.793 -33.091 51.919 1.00 70.44 1142 SER A CA 1
ATOM 8464 C C . SER A 1 1142 ? -80.276 -33.017 52.145 1.00 70.44 1142 SER A C 1
ATOM 8466 O O . SER A 1 1142 ? -79.646 -34.047 52.403 1.00 70.44 1142 SER A O 1
ATOM 8468 N N . ALA A 1 1143 ? -79.710 -31.807 52.111 1.00 66.94 1143 ALA A N 1
ATOM 8469 C CA . ALA A 1 1143 ? -78.306 -31.503 52.405 1.00 66.94 1143 ALA A CA 1
ATOM 8470 C C . ALA A 1 1143 ? -78.055 -31.207 53.900 1.00 66.94 1143 ALA A C 1
ATOM 8472 O O . ALA A 1 1143 ? -76.913 -31.052 54.334 1.00 66.94 1143 ALA A O 1
ATOM 8473 N N . GLY A 1 1144 ? -79.115 -31.203 54.718 1.00 71.81 1144 GLY A N 1
ATOM 8474 C CA . GLY A 1 1144 ? -79.062 -30.964 56.162 1.00 71.81 1144 GLY A CA 1
ATOM 8475 C C . GLY A 1 1144 ? -79.430 -29.542 56.597 1.00 71.81 1144 GLY A C 1
ATOM 8476 O O . GLY A 1 1144 ? -79.245 -29.230 57.778 1.00 71.81 1144 GLY A O 1
ATOM 8477 N N . GLY A 1 1145 ? -79.947 -28.715 55.685 1.00 77.50 1145 GLY A N 1
ATOM 8478 C CA . GLY A 1 1145 ? -80.496 -27.389 55.959 1.00 77.50 1145 GLY A CA 1
ATOM 8479 C C . GLY A 1 1145 ? -81.978 -27.400 56.347 1.00 77.50 1145 GLY A C 1
ATOM 8480 O O . GLY A 1 1145 ? -82.489 -28.397 56.869 1.00 77.50 1145 GLY A O 1
ATOM 8481 N N . THR A 1 1146 ? -82.651 -26.260 56.187 1.00 83.25 1146 THR A N 1
ATOM 8482 C CA . THR A 1 1146 ? -84.018 -26.025 56.694 1.00 83.25 1146 THR A CA 1
ATOM 8483 C C . THR A 1 1146 ? -85.054 -25.764 55.610 1.00 83.25 1146 THR A C 1
ATOM 8485 O O . THR A 1 1146 ? -86.224 -25.642 55.965 1.00 83.25 1146 THR A O 1
ATOM 8488 N N . ASP A 1 1147 ? -84.658 -25.723 54.339 1.00 84.62 1147 ASP A N 1
ATOM 8489 C CA . ASP A 1 1147 ? -85.590 -25.497 53.241 1.00 84.62 1147 ASP A CA 1
ATOM 8490 C C . ASP A 1 1147 ? -86.415 -26.749 52.899 1.00 84.62 1147 ASP A C 1
ATOM 8492 O O . ASP A 1 1147 ? -85.868 -27.849 52.709 1.00 84.62 1147 ASP A O 1
ATOM 8496 N N . CYS A 1 1148 ? -87.742 -26.604 52.883 1.00 82.44 1148 CYS A N 1
ATOM 8497 C CA . CYS A 1 1148 ? -88.661 -27.691 52.572 1.00 82.44 1148 CYS A CA 1
ATOM 8498 C C . CYS A 1 1148 ? -88.978 -27.828 51.074 1.00 82.44 1148 CYS A C 1
ATOM 8500 O O . CYS A 1 1148 ? -89.468 -28.898 50.692 1.00 82.44 1148 CYS A O 1
ATOM 8502 N N . ASP A 1 1149 ? -88.647 -26.835 50.242 1.00 83.69 1149 ASP A N 1
ATOM 8503 C CA . ASP A 1 1149 ? -88.760 -26.884 48.781 1.00 83.69 1149 ASP A CA 1
ATOM 8504 C C . ASP A 1 1149 ? -87.625 -26.083 48.110 1.00 83.69 1149 ASP A C 1
ATOM 8506 O O . ASP A 1 1149 ? -87.836 -24.997 47.590 1.00 83.69 1149 ASP A O 1
ATOM 8510 N N . ASP A 1 1150 ? -86.424 -26.677 48.074 1.00 80.88 1150 ASP A N 1
ATOM 8511 C CA . ASP A 1 1150 ? -85.162 -26.077 47.573 1.00 80.88 1150 ASP A CA 1
ATOM 8512 C C . ASP A 1 1150 ? -85.143 -25.725 46.066 1.00 80.88 1150 ASP A C 1
ATOM 8514 O O . ASP A 1 1150 ? -84.104 -25.370 45.512 1.00 80.88 1150 ASP A O 1
ATOM 8518 N N . ASP A 1 1151 ? -86.267 -25.912 45.373 1.00 84.31 1151 ASP A N 1
ATOM 8519 C CA . ASP A 1 1151 ? -86.469 -25.518 43.979 1.00 84.31 1151 ASP A CA 1
ATOM 8520 C C . ASP A 1 1151 ? -87.332 -24.232 43.862 1.00 84.31 1151 ASP A C 1
ATOM 8522 O O . ASP A 1 1151 ? -87.545 -23.733 42.745 1.00 84.31 1151 ASP A O 1
ATOM 8526 N N . ASP A 1 1152 ? -87.861 -23.698 44.973 1.00 82.38 1152 ASP A N 1
ATOM 8527 C CA . ASP A 1 1152 ? -88.744 -22.528 45.022 1.00 82.38 1152 ASP A CA 1
ATOM 8528 C C . ASP A 1 1152 ? -88.400 -21.572 46.177 1.00 82.38 1152 ASP A C 1
ATOM 8530 O O . ASP A 1 1152 ? -88.969 -21.637 47.264 1.00 82.38 1152 ASP A O 1
ATOM 8534 N N . ALA A 1 1153 ? -87.617 -20.542 45.843 1.00 84.38 1153 ALA A N 1
ATOM 8535 C CA . ALA A 1 1153 ? -87.167 -19.470 46.736 1.00 84.38 1153 ALA A CA 1
ATOM 8536 C C . ALA A 1 1153 ? -88.279 -18.665 47.459 1.00 84.38 1153 ALA A C 1
ATOM 8538 O O . ALA A 1 1153 ? -88.000 -17.673 48.144 1.00 84.38 1153 ALA A O 1
ATOM 8539 N N . THR A 1 1154 ? -89.561 -18.977 47.231 1.00 81.19 1154 THR A N 1
ATOM 8540 C CA . THR A 1 1154 ? -90.702 -18.395 47.955 1.00 81.19 1154 THR A CA 1
ATOM 8541 C C . THR A 1 1154 ? -91.230 -19.265 49.096 1.00 81.19 1154 THR A C 1
ATOM 8543 O O . THR A 1 1154 ? -92.019 -18.756 49.898 1.00 81.19 1154 THR A O 1
ATOM 8546 N N . ILE A 1 1155 ? -90.787 -20.519 49.188 1.00 86.56 1155 ILE A N 1
ATOM 8547 C CA . ILE A 1 1155 ? -91.127 -21.482 50.233 1.00 86.56 1155 ILE A CA 1
ATOM 8548 C C . ILE A 1 1155 ? -89.865 -21.708 51.051 1.00 86.56 1155 ILE A C 1
ATOM 8550 O O . ILE A 1 1155 ? -88.961 -22.391 50.615 1.00 86.56 1155 ILE A O 1
ATOM 8554 N N . ASN A 1 1156 ? -89.799 -21.109 52.232 1.00 85.44 1156 ASN A N 1
ATOM 8555 C CA . ASN A 1 1156 ? -88.647 -21.243 53.112 1.00 85.44 1156 ASN A CA 1
ATOM 8556 C C . ASN A 1 1156 ? -89.045 -20.881 54.543 1.00 85.44 1156 ASN A C 1
ATOM 8558 O O . ASN A 1 1156 ? -90.055 -20.205 54.753 1.00 85.44 1156 ASN A O 1
ATOM 8562 N N . PRO A 1 1157 ? -88.219 -21.200 55.555 1.00 85.56 1157 PRO A N 1
ATOM 8563 C CA . PRO A 1 1157 ? -88.541 -20.954 56.965 1.00 85.56 1157 PRO A CA 1
ATOM 8564 C C . PRO A 1 1157 ? -88.809 -19.493 57.361 1.00 85.56 1157 PRO A C 1
ATOM 8566 O O . PRO A 1 1157 ? -89.087 -19.206 58.529 1.00 85.56 1157 PRO A O 1
ATOM 8569 N N . SER A 1 1158 ? -88.621 -18.540 56.445 1.00 83.44 1158 SER A N 1
ATOM 8570 C CA . SER A 1 1158 ? -88.867 -17.114 56.657 1.00 83.44 1158 SER A CA 1
ATOM 8571 C C . SER A 1 1158 ? -90.041 -16.549 55.851 1.00 83.44 1158 SER A C 1
ATOM 8573 O O . SER A 1 1158 ? -90.335 -15.352 55.979 1.00 83.44 1158 SER A O 1
ATOM 8575 N N . ALA A 1 1159 ? -90.718 -17.376 55.050 1.00 82.38 1159 ALA A N 1
ATOM 8576 C CA . ALA A 1 1159 ? -91.896 -16.983 54.292 1.00 82.38 1159 ALA A CA 1
ATOM 8577 C C . ALA A 1 1159 ? -93.099 -16.686 55.215 1.00 82.38 1159 ALA A C 1
ATOM 8579 O O . ALA A 1 1159 ? -93.061 -16.890 56.425 1.00 82.38 1159 ALA A O 1
ATOM 8580 N N . THR A 1 1160 ? -94.153 -16.077 54.664 1.00 80.44 1160 THR A N 1
ATOM 8581 C CA . THR A 1 1160 ? -95.388 -15.757 55.403 1.00 80.44 1160 THR A CA 1
ATOM 8582 C C . THR A 1 1160 ? -96.516 -16.642 54.902 1.00 80.44 1160 THR A C 1
ATOM 8584 O O . THR A 1 1160 ? -96.827 -16.574 53.715 1.00 80.44 1160 THR A O 1
ATOM 8587 N N . GLU A 1 1161 ? -97.154 -17.369 55.816 1.00 81.38 1161 GLU A N 1
ATOM 8588 C CA . GLU A 1 1161 ? -98.224 -18.316 55.500 1.00 81.38 1161 GLU A CA 1
ATOM 8589 C C . GLU A 1 1161 ? -99.498 -17.646 54.953 1.00 81.38 1161 GLU A C 1
ATOM 8591 O O . GLU A 1 1161 ? -99.968 -16.625 55.481 1.00 81.38 1161 GLU A O 1
ATOM 8596 N N . ILE A 1 1162 ? -100.069 -18.229 53.896 1.00 78.69 1162 ILE A N 1
ATOM 8597 C CA . ILE A 1 1162 ? -101.323 -17.812 53.262 1.00 78.69 1162 ILE A CA 1
ATOM 8598 C C . ILE A 1 1162 ? -102.401 -18.866 53.559 1.00 78.69 1162 ILE A C 1
ATOM 8600 O O . ILE A 1 1162 ? -102.389 -19.922 52.942 1.00 78.69 1162 ILE A O 1
ATOM 8604 N N . PRO A 1 1163 ? -103.400 -18.567 54.414 1.00 73.94 1163 PRO A N 1
ATOM 8605 C CA . PRO A 1 1163 ? -104.416 -19.550 54.785 1.00 73.94 1163 PRO A CA 1
ATOM 8606 C C . PRO A 1 1163 ? -105.205 -20.111 53.591 1.00 73.94 1163 PRO A C 1
ATOM 8608 O O . PRO A 1 1163 ? -105.712 -19.350 52.753 1.00 73.94 1163 PRO A O 1
ATOM 8611 N N . TYR A 1 1164 ? -105.412 -21.427 53.603 1.00 73.75 1164 TYR A N 1
ATOM 8612 C CA . TYR A 1 1164 ? -106.287 -22.219 52.731 1.00 73.75 1164 TYR A CA 1
ATOM 8613 C C . TYR A 1 1164 ? -105.821 -22.397 51.280 1.00 73.75 1164 TYR A C 1
ATOM 8615 O O . TYR A 1 1164 ? -106.628 -22.801 50.426 1.00 73.75 1164 TYR A O 1
ATOM 8623 N N . ASP A 1 1165 ? -104.568 -22.079 50.958 1.00 78.25 1165 ASP A N 1
ATOM 8624 C CA . ASP A 1 1165 ? -104.038 -22.248 49.601 1.00 78.25 1165 ASP A CA 1
ATOM 8625 C C . ASP A 1 1165 ? -103.395 -23.626 49.343 1.00 78.25 1165 ASP A C 1
ATOM 8627 O O . ASP A 1 1165 ? -103.151 -24.000 48.189 1.00 78.25 1165 ASP A O 1
ATOM 8631 N N . GLY A 1 1166 ? -103.270 -24.437 50.394 1.00 75.31 1166 GLY A N 1
ATOM 8632 C CA . GLY A 1 1166 ? -102.815 -25.820 50.380 1.00 75.31 1166 GLY A CA 1
ATOM 8633 C C . GLY A 1 1166 ? -101.300 -25.995 50.335 1.00 75.31 1166 GLY A C 1
ATOM 8634 O O . GLY A 1 1166 ? -100.853 -27.126 50.117 1.00 75.31 1166 GLY A O 1
ATOM 8635 N N . VAL A 1 1167 ? -100.527 -24.922 50.500 1.00 77.56 1167 VAL A N 1
ATOM 8636 C CA . VAL A 1 1167 ? -99.061 -24.932 50.515 1.00 77.56 1167 VAL A CA 1
ATOM 8637 C C . VAL A 1 1167 ? -98.594 -24.388 51.866 1.00 77.56 1167 VAL A C 1
ATOM 8639 O O . VAL A 1 1167 ? -99.153 -23.422 52.341 1.00 77.56 1167 VAL A O 1
ATOM 8642 N N . ASP A 1 1168 ? -97.601 -25.042 52.470 1.00 82.81 1168 ASP A N 1
ATOM 8643 C CA . ASP A 1 1168 ? -96.949 -24.617 53.719 1.00 82.81 1168 ASP A CA 1
ATOM 8644 C C . ASP A 1 1168 ? -95.741 -23.758 53.336 1.00 82.81 1168 ASP A C 1
ATOM 8646 O O . ASP A 1 1168 ? -94.699 -24.303 52.965 1.00 82.81 1168 ASP A O 1
ATOM 8650 N N . GLN A 1 1169 ? -95.905 -22.435 53.282 1.00 87.75 1169 GLN A N 1
ATOM 8651 C CA . GLN A 1 1169 ? -94.860 -21.542 52.775 1.00 87.75 1169 GLN A CA 1
ATOM 8652 C C . GLN A 1 1169 ? -93.731 -21.361 53.778 1.00 87.75 1169 GLN A C 1
ATOM 8654 O O . GLN A 1 1169 ? -92.575 -21.271 53.367 1.00 87.75 1169 GLN A O 1
ATOM 8659 N N . ASP A 1 1170 ? -94.049 -21.274 55.070 1.00 83.81 1170 ASP A N 1
ATOM 8660 C CA . ASP A 1 1170 ? -93.044 -21.053 56.116 1.00 83.81 1170 ASP A CA 1
ATOM 8661 C C . ASP A 1 1170 ? -92.404 -22.347 56.649 1.00 83.81 1170 ASP A C 1
ATOM 8663 O O . ASP A 1 1170 ? -91.578 -22.319 57.572 1.00 83.81 1170 ASP A O 1
ATOM 8667 N N . CYS A 1 1171 ? -92.728 -23.478 56.011 1.00 81.31 1171 CYS A N 1
ATOM 8668 C CA . CYS A 1 1171 ? -92.243 -24.816 56.332 1.00 81.31 1171 CYS A CA 1
ATOM 8669 C C . CYS A 1 1171 ? -92.522 -25.208 57.798 1.00 81.31 1171 CYS A C 1
ATOM 8671 O O . CYS A 1 1171 ? -91.763 -25.995 58.394 1.00 81.31 1171 CYS A O 1
ATOM 8673 N N . PHE A 1 1172 ? -93.571 -24.641 58.407 1.00 79.38 1172 PHE A N 1
ATOM 8674 C CA . PHE A 1 1172 ? -93.899 -24.786 59.819 1.00 79.38 1172 PHE A CA 1
ATOM 8675 C C . PHE A 1 1172 ? -95.393 -25.087 60.042 1.00 79.38 1172 PHE A C 1
ATOM 8677 O O . PHE A 1 1172 ? -96.276 -24.273 59.833 1.00 79.38 1172 PHE A O 1
ATOM 8684 N N . ASP A 1 1173 ? -95.678 -26.265 60.610 1.00 71.56 1173 ASP A N 1
ATOM 8685 C CA . ASP A 1 1173 ? -97.008 -26.708 61.072 1.00 71.56 1173 ASP A CA 1
ATOM 8686 C C . ASP A 1 1173 ? -98.137 -26.838 60.005 1.00 71.56 1173 ASP A C 1
ATOM 8688 O O . ASP A 1 1173 ? -99.193 -27.387 60.344 1.00 71.56 1173 ASP A O 1
ATOM 8692 N N . GLY A 1 1174 ? -97.894 -26.515 58.727 1.00 76.25 1174 GLY A N 1
ATOM 8693 C CA . GLY A 1 1174 ? -98.822 -26.702 57.598 1.00 76.25 1174 GLY A CA 1
ATOM 8694 C C . GLY A 1 1174 ? -99.812 -25.546 57.369 1.00 76.25 1174 GLY A C 1
ATOM 8695 O O . GLY A 1 1174 ? -99.992 -24.698 58.236 1.00 76.25 1174 GLY A O 1
ATOM 8696 N N . ASP A 1 1175 ? -100.512 -25.568 56.224 1.00 78.31 1175 ASP A N 1
ATOM 8697 C CA . ASP A 1 1175 ? -101.467 -24.519 55.811 1.00 78.31 1175 ASP A CA 1
ATOM 8698 C C . ASP A 1 1175 ? -102.576 -24.229 56.855 1.00 78.31 1175 ASP A C 1
ATOM 8700 O O . ASP A 1 1175 ? -103.209 -25.138 57.409 1.00 78.31 1175 ASP A O 1
ATOM 8704 N N . LEU A 1 1176 ? -102.813 -22.939 57.117 1.00 77.38 1176 LEU A N 1
ATOM 8705 C CA . LEU A 1 1176 ? -103.619 -22.389 58.216 1.00 77.38 1176 LEU A CA 1
ATOM 8706 C C . LEU A 1 1176 ? -105.132 -22.621 58.004 1.00 77.38 1176 LEU A C 1
ATOM 8708 O O . LEU A 1 1176 ? -105.703 -22.133 57.031 1.00 77.38 1176 LEU A O 1
ATOM 8712 N N . SER A 1 1177 ? -105.803 -23.332 58.930 1.00 72.00 1177 SER A N 1
ATOM 8713 C CA . SER A 1 1177 ? -107.188 -23.826 58.749 1.00 72.00 1177 SER A CA 1
ATOM 8714 C C . SER A 1 1177 ? -108.298 -23.202 59.635 1.00 72.00 1177 SER A C 1
ATOM 8716 O O . SER A 1 1177 ? -109.463 -23.574 59.488 1.00 72.00 1177 SER A O 1
ATOM 8718 N N . ASP A 1 1178 ? -107.948 -22.310 60.564 1.00 76.81 1178 ASP A N 1
ATOM 8719 C CA . ASP A 1 1178 ? -108.839 -21.572 61.487 1.00 76.81 1178 ASP A CA 1
ATOM 8720 C C . ASP A 1 1178 ? -108.331 -20.120 61.531 1.00 76.81 1178 ASP A C 1
ATOM 8722 O O . ASP A 1 1178 ? -107.286 -19.839 62.131 1.00 76.81 1178 ASP A O 1
ATOM 8726 N N . ALA A 1 1179 ? -108.985 -19.227 60.780 1.00 75.44 1179 ALA A N 1
ATOM 8727 C CA . ALA A 1 1179 ? -108.445 -17.899 60.485 1.00 75.44 1179 ALA A CA 1
ATOM 8728 C C . ALA A 1 1179 ? -108.733 -16.851 61.570 1.00 75.44 1179 ALA A C 1
ATOM 8730 O O . ALA A 1 1179 ? -107.925 -15.931 61.747 1.00 75.44 1179 ALA A O 1
ATOM 8731 N N . ASP A 1 1180 ? -109.851 -16.956 62.289 1.00 72.88 1180 ASP A N 1
ATOM 8732 C CA . ASP A 1 1180 ? -110.220 -16.010 63.349 1.00 72.88 1180 ASP A CA 1
ATOM 8733 C C . ASP A 1 1180 ? -109.917 -16.518 64.770 1.00 72.88 1180 ASP A C 1
ATOM 8735 O O . ASP A 1 1180 ? -109.831 -15.714 65.707 1.00 72.88 1180 ASP A O 1
ATOM 8739 N N . GLY A 1 1181 ? -109.602 -17.808 64.914 1.00 75.31 1181 GLY A N 1
ATOM 8740 C CA . GLY A 1 1181 ? -109.088 -18.419 66.133 1.00 75.31 1181 GLY A CA 1
ATOM 8741 C C . GLY A 1 1181 ? -110.158 -18.751 67.168 1.00 75.31 1181 GLY A C 1
ATOM 8742 O O . GLY A 1 1181 ? -109.822 -18.882 68.356 1.00 75.31 1181 GLY A O 1
ATOM 8743 N N . ASP A 1 1182 ? -111.426 -18.861 66.769 1.00 73.44 1182 ASP A N 1
ATOM 8744 C CA . ASP A 1 1182 ? -112.529 -19.233 67.661 1.00 73.44 1182 ASP A CA 1
ATOM 8745 C C . ASP A 1 1182 ? -112.538 -20.741 68.016 1.00 73.44 1182 ASP A C 1
ATOM 8747 O O . ASP A 1 1182 ? -113.163 -21.174 68.998 1.00 73.44 1182 ASP A O 1
ATOM 8751 N N . GLY A 1 1183 ? -111.728 -21.526 67.295 1.00 79.69 1183 GLY A N 1
ATOM 8752 C CA . GLY A 1 1183 ? -111.536 -22.959 67.477 1.00 79.69 1183 GLY A CA 1
ATOM 8753 C C . GLY A 1 1183 ? -112.452 -23.836 66.624 1.00 79.69 1183 GLY A C 1
ATOM 8754 O O . GLY A 1 1183 ? -112.453 -25.061 66.826 1.00 79.69 1183 GLY A O 1
ATOM 8755 N N . PHE A 1 1184 ? -113.221 -23.258 65.703 1.00 77.62 1184 PHE A N 1
ATOM 8756 C CA . PHE A 1 1184 ? -114.001 -23.954 64.692 1.00 77.62 1184 PHE A CA 1
ATOM 8757 C C . PHE A 1 1184 ? -113.426 -23.680 63.304 1.00 77.62 1184 PHE A C 1
ATOM 8759 O O . PHE A 1 1184 ? -113.168 -22.561 62.907 1.00 77.62 1184 PHE A O 1
ATOM 8766 N N . GLU A 1 1185 ? -113.212 -24.749 62.541 1.00 79.44 1185 GLU A N 1
ATOM 8767 C CA . GLU A 1 1185 ? -112.674 -24.611 61.190 1.00 79.44 1185 GLU A CA 1
ATOM 8768 C C . GLU A 1 1185 ? -113.715 -23.991 60.243 1.00 79.44 1185 GLU A C 1
ATOM 8770 O O . GLU A 1 1185 ? -114.916 -24.309 60.305 1.00 79.44 1185 GLU A O 1
ATOM 8775 N N . SER A 1 1186 ? -113.215 -23.202 59.293 1.00 79.19 1186 SER A N 1
ATOM 8776 C CA . SER A 1 1186 ? -113.979 -22.628 58.191 1.00 79.19 1186 SER A CA 1
ATOM 8777 C C . SER A 1 1186 ? -114.847 -23.653 57.470 1.00 79.19 1186 SER A C 1
ATOM 8779 O O . SER A 1 1186 ? -114.386 -24.741 57.088 1.00 79.19 1186 SER A O 1
ATOM 8781 N N . THR A 1 1187 ? -116.076 -23.278 57.108 1.00 73.12 1187 THR A N 1
ATOM 8782 C CA . THR A 1 1187 ? -116.858 -24.056 56.128 1.00 73.12 1187 THR A CA 1
ATOM 8783 C C . THR A 1 1187 ? -116.125 -24.240 54.791 1.00 73.12 1187 THR A C 1
ATOM 8785 O O . THR A 1 1187 ? -116.394 -25.220 54.088 1.00 73.12 1187 THR A O 1
ATOM 8788 N N . ALA A 1 1188 ? -115.159 -23.374 54.447 1.00 70.00 1188 ALA A N 1
ATOM 8789 C CA . ALA A 1 1188 ? -114.341 -23.496 53.237 1.00 70.00 1188 ALA A CA 1
ATOM 8790 C C . ALA A 1 1188 ? -113.446 -24.750 53.221 1.00 70.00 1188 ALA A C 1
ATOM 8792 O O . ALA A 1 1188 ? -113.241 -25.332 52.152 1.00 70.00 1188 ALA A O 1
ATOM 8793 N N . VAL A 1 1189 ? -112.991 -25.217 54.389 1.00 70.25 1189 VAL A N 1
ATOM 8794 C CA . VAL A 1 1189 ? -112.208 -26.461 54.543 1.00 70.25 1189 VAL A CA 1
ATOM 8795 C C . VAL A 1 1189 ? -113.037 -27.631 55.086 1.00 70.25 1189 VAL A C 1
ATOM 8797 O O . VAL A 1 1189 ? -112.524 -28.728 55.301 1.00 70.25 1189 VAL A O 1
ATOM 8800 N N . GLY A 1 1190 ? -114.356 -27.446 55.203 1.00 72.31 1190 GLY A N 1
ATOM 8801 C CA . GLY A 1 1190 ? -115.304 -28.480 55.624 1.00 72.31 1190 GLY A CA 1
ATOM 8802 C C . GLY A 1 1190 ? -115.641 -28.477 57.115 1.00 72.31 1190 GLY A C 1
ATOM 8803 O O . GLY A 1 1190 ? -116.266 -29.437 57.579 1.00 72.31 1190 GLY A O 1
ATOM 8804 N N . GLY A 1 1191 ? -115.260 -27.423 57.840 1.00 73.88 1191 GLY A N 1
ATOM 8805 C CA . GLY A 1 1191 ? -115.677 -27.171 59.211 1.00 73.88 1191 GLY A CA 1
ATOM 8806 C C . GLY A 1 1191 ? -117.087 -26.578 59.318 1.00 73.88 1191 GLY A C 1
ATOM 8807 O O . GLY A 1 1191 ? -117.859 -26.570 58.355 1.00 73.88 1191 GLY A O 1
ATOM 8808 N N . GLY A 1 1192 ? -117.474 -26.198 60.535 1.00 74.31 1192 GLY A N 1
ATOM 8809 C CA . GLY A 1 1192 ? -118.855 -25.850 60.879 1.00 74.31 1192 GLY A CA 1
ATOM 8810 C C . GLY A 1 1192 ? -119.155 -24.354 60.910 1.00 74.31 1192 GLY A C 1
ATOM 8811 O O . GLY A 1 1192 ? -120.329 -24.002 60.977 1.00 74.31 1192 GLY A O 1
ATOM 8812 N N . ASP A 1 1193 ? -118.129 -23.510 60.861 1.00 80.81 1193 ASP A N 1
ATOM 8813 C CA . ASP A 1 1193 ? -118.255 -22.065 61.012 1.00 80.81 1193 ASP A CA 1
ATOM 8814 C C . ASP A 1 1193 ? -118.840 -21.408 59.747 1.00 80.81 1193 ASP A C 1
ATOM 8816 O O . ASP A 1 1193 ? -118.305 -21.536 58.633 1.00 80.81 1193 ASP A O 1
ATOM 8820 N N . CYS A 1 1194 ? -119.987 -20.743 59.913 1.00 78.44 1194 CYS A N 1
ATOM 8821 C CA . CYS A 1 1194 ? -120.678 -20.074 58.820 1.00 78.44 1194 CYS A CA 1
ATOM 8822 C C . CYS A 1 1194 ? -120.149 -18.661 58.514 1.00 78.44 1194 CYS A C 1
ATOM 8824 O O . CYS A 1 1194 ? -120.459 -18.158 57.427 1.00 78.44 1194 CYS A O 1
ATOM 8826 N N . ASP A 1 1195 ? -119.325 -18.061 59.380 1.00 80.94 1195 ASP A N 1
ATOM 8827 C CA . ASP A 1 1195 ? -118.567 -16.833 59.116 1.00 80.94 1195 ASP A CA 1
ATOM 8828 C C . ASP A 1 1195 ? -117.201 -16.837 59.832 1.00 80.94 1195 ASP A C 1
ATOM 8830 O O . ASP A 1 1195 ? -117.005 -16.162 60.834 1.00 80.94 1195 ASP A O 1
ATOM 8834 N N . ASP A 1 1196 ? -116.239 -17.527 59.213 1.00 77.44 1196 ASP A N 1
ATOM 8835 C CA . ASP A 1 1196 ? -114.834 -17.760 59.622 1.00 77.44 1196 ASP A CA 1
ATOM 8836 C C . ASP A 1 1196 ? -113.939 -16.493 59.661 1.00 77.44 1196 ASP A C 1
ATOM 8838 O O . ASP A 1 1196 ? -112.728 -16.523 59.433 1.00 77.44 1196 ASP A O 1
ATOM 8842 N N . ASN A 1 1197 ? -114.551 -15.323 59.835 1.00 81.50 1197 ASN A N 1
ATOM 8843 C CA . ASN A 1 1197 ? -113.876 -14.062 60.140 1.00 81.50 1197 ASN A CA 1
ATOM 8844 C C . ASN A 1 1197 ? -114.479 -13.371 61.383 1.00 81.50 1197 ASN A C 1
ATOM 8846 O O . ASN A 1 1197 ? -114.117 -12.219 61.665 1.00 81.50 1197 ASN A O 1
ATOM 8850 N N . ASP A 1 1198 ? -115.426 -14.009 62.074 1.00 78.75 1198 ASP A N 1
ATOM 8851 C CA . ASP A 1 1198 ? -116.144 -13.489 63.235 1.00 78.75 1198 ASP A CA 1
ATOM 8852 C C . ASP A 1 1198 ? -116.339 -14.569 64.318 1.00 78.75 1198 ASP A C 1
ATOM 8854 O O . ASP A 1 1198 ? -117.277 -15.362 64.250 1.00 78.75 1198 ASP A O 1
ATOM 8858 N N . GLU A 1 1199 ? -115.561 -14.474 65.412 1.00 82.25 1199 GLU A N 1
ATOM 8859 C CA . GLU A 1 1199 ? -115.567 -15.416 66.557 1.00 82.25 1199 GLU A CA 1
ATOM 8860 C C . GLU A 1 1199 ? -116.942 -15.636 67.239 1.00 82.25 1199 GLU A C 1
ATOM 8862 O O . GLU A 1 1199 ? -117.069 -16.405 68.198 1.00 82.25 1199 GLU A O 1
ATOM 8867 N N . GLY A 1 1200 ? -117.968 -14.869 66.855 1.00 74.38 1200 GLY A N 1
ATOM 8868 C CA . GLY A 1 1200 ? -119.323 -14.932 67.395 1.00 74.38 1200 GLY A CA 1
ATOM 8869 C C . GLY A 1 1200 ? -120.293 -15.868 66.665 1.00 74.38 1200 GLY A C 1
ATOM 8870 O O . GLY A 1 1200 ? -121.382 -16.084 67.208 1.00 74.38 1200 GLY A O 1
ATOM 8871 N N . SER A 1 1201 ? -119.940 -16.400 65.489 1.00 81.81 1201 SER A N 1
ATOM 8872 C CA . SER A 1 1201 ? -120.876 -17.076 64.572 1.00 81.81 1201 SER A CA 1
ATOM 8873 C C . SER A 1 1201 ? -120.499 -18.535 64.297 1.00 81.81 1201 SER A C 1
ATOM 8875 O O . SER A 1 1201 ? -120.052 -18.876 63.215 1.00 81.81 1201 SER A O 1
ATOM 8877 N N . TYR A 1 1202 ? -120.741 -19.431 65.253 1.00 81.44 1202 TYR A N 1
ATOM 8878 C CA . TYR A 1 1202 ? -120.348 -20.842 65.154 1.00 81.44 1202 TYR A CA 1
ATOM 8879 C C . TYR A 1 1202 ? -121.474 -21.801 65.571 1.00 81.44 1202 TYR A C 1
ATOM 8881 O O . TYR A 1 1202 ? -122.366 -21.439 66.347 1.00 81.44 1202 TYR A O 1
ATOM 8889 N N . PRO A 1 1203 ? -121.414 -23.087 65.166 1.00 80.38 1203 PRO A N 1
ATOM 8890 C CA . PRO A 1 1203 ? -122.395 -24.089 65.568 1.00 80.38 1203 PRO A CA 1
ATOM 8891 C C . PRO A 1 1203 ? -122.567 -24.208 67.088 1.00 80.38 1203 PRO A C 1
ATOM 8893 O O . PRO A 1 1203 ? -121.695 -24.711 67.805 1.00 80.38 1203 PRO A O 1
ATOM 8896 N N . GLY A 1 1204 ? -123.741 -23.812 67.584 1.00 71.88 1204 GLY A N 1
ATOM 8897 C CA . GLY A 1 1204 ? -124.073 -23.802 69.013 1.00 71.88 1204 GLY A CA 1
ATOM 8898 C C . GLY A 1 1204 ? -123.809 -22.478 69.742 1.00 71.88 1204 GLY A C 1
ATOM 8899 O O . GLY A 1 1204 ? -123.876 -22.463 70.979 1.00 71.88 1204 GLY A O 1
ATOM 8900 N N . ALA A 1 1205 ? -123.533 -21.392 69.014 1.00 79.38 1205 ALA A N 1
ATOM 8901 C CA . ALA A 1 1205 ? -123.604 -20.029 69.534 1.00 79.38 1205 ALA A CA 1
ATOM 8902 C C . ALA A 1 1205 ? -125.033 -19.687 70.021 1.00 79.38 1205 ALA A C 1
ATOM 8904 O O . ALA A 1 1205 ? -125.994 -20.418 69.800 1.00 79.38 1205 ALA A O 1
ATOM 8905 N N . GLY A 1 1206 ? -125.186 -18.614 70.801 1.00 74.06 1206 GLY A N 1
ATOM 8906 C CA . GLY A 1 1206 ? -126.495 -18.219 71.332 1.00 74.06 1206 GLY A CA 1
ATOM 8907 C C . GLY A 1 1206 ? -127.262 -17.322 70.363 1.00 74.06 1206 GLY A C 1
ATOM 8908 O O . GLY A 1 1206 ? -126.844 -16.187 70.161 1.00 74.06 1206 GLY A O 1
ATOM 8909 N N . GLU A 1 1207 ? -128.405 -17.788 69.862 1.00 77.25 1207 GLU A N 1
ATOM 8910 C CA . GLU A 1 1207 ? -129.278 -17.034 68.949 1.00 77.25 1207 GLU A CA 1
ATOM 8911 C C . GLU A 1 1207 ? -129.923 -15.795 69.594 1.00 77.25 1207 GLU A C 1
ATOM 8913 O O . GLU A 1 1207 ? -130.501 -15.850 70.693 1.00 77.25 1207 GLU A O 1
ATOM 8918 N N . THR A 1 1208 ? -129.872 -14.668 68.881 1.00 77.50 1208 THR A N 1
ATOM 8919 C CA . THR A 1 1208 ? -130.602 -13.446 69.241 1.00 77.50 1208 THR A CA 1
ATOM 8920 C C . THR A 1 1208 ? -131.860 -13.324 68.390 1.00 77.50 1208 THR A C 1
ATOM 8922 O O . THR A 1 1208 ? -131.833 -12.743 67.315 1.00 77.50 1208 THR A O 1
ATOM 8925 N N . ALA A 1 1209 ? -132.985 -13.807 68.926 1.00 70.62 1209 ALA A N 1
ATOM 8926 C CA . ALA A 1 1209 ? -134.250 -13.862 68.192 1.00 70.62 1209 ALA A CA 1
ATOM 8927 C C . ALA A 1 1209 ? -134.617 -12.542 67.478 1.00 70.62 1209 ALA A C 1
ATOM 8929 O O . ALA A 1 1209 ? -134.680 -11.471 68.106 1.00 70.62 1209 ALA A O 1
ATOM 8930 N N . TYR A 1 1210 ? -134.970 -12.668 66.197 1.00 70.06 1210 TYR A N 1
ATOM 8931 C CA . TYR A 1 1210 ? -135.544 -11.648 65.309 1.00 70.06 1210 TYR A CA 1
ATOM 8932 C C . TYR A 1 1210 ? -134.575 -10.597 64.749 1.00 70.06 1210 TYR A C 1
ATOM 8934 O O . TYR A 1 1210 ? -135.036 -9.570 64.225 1.00 70.06 1210 TYR A O 1
ATOM 8942 N N . ASP A 1 1211 ? -133.259 -10.785 64.864 1.00 76.81 1211 ASP A N 1
ATOM 8943 C CA . ASP A 1 1211 ? -132.281 -9.849 64.296 1.00 76.81 1211 ASP A CA 1
ATOM 8944 C C . ASP A 1 1211 ? -131.882 -10.157 62.840 1.00 76.81 1211 ASP A C 1
ATOM 8946 O O . ASP A 1 1211 ? -131.310 -9.296 62.159 1.00 76.81 1211 ASP A O 1
ATOM 8950 N N . GLY A 1 1212 ? -132.311 -11.310 62.319 1.00 72.56 1212 GLY A N 1
ATOM 8951 C CA . GLY A 1 1212 ? -132.136 -11.739 60.937 1.00 72.56 1212 GLY A CA 1
ATOM 8952 C C . GLY A 1 1212 ? -130.758 -12.312 60.610 1.00 72.56 1212 GLY A C 1
ATOM 8953 O O . GLY A 1 1212 ? -130.462 -12.462 59.421 1.00 72.56 1212 GLY A O 1
ATOM 8954 N N . ILE A 1 1213 ? -129.926 -12.597 61.614 1.00 74.62 1213 ILE A N 1
ATOM 8955 C CA . ILE A 1 1213 ? -128.630 -13.265 61.470 1.00 74.62 1213 ILE A CA 1
ATOM 8956 C C . ILE A 1 1213 ? -128.722 -14.623 62.183 1.00 74.62 1213 ILE A C 1
ATOM 8958 O O . ILE A 1 1213 ? -129.219 -14.704 63.294 1.00 74.62 1213 ILE A O 1
ATOM 8962 N N . ASP A 1 1214 ? -128.264 -15.678 61.515 1.00 77.00 1214 ASP A N 1
ATOM 8963 C CA . ASP A 1 1214 ? -128.255 -17.063 62.008 1.00 77.00 1214 ASP A CA 1
ATOM 8964 C C . ASP A 1 1214 ? -126.904 -17.320 62.685 1.00 77.00 1214 ASP A C 1
ATOM 8966 O O . ASP A 1 1214 ? -125.923 -17.631 62.008 1.00 77.00 1214 ASP A O 1
ATOM 8970 N N . GLN A 1 1215 ? -126.812 -17.044 63.991 1.00 84.19 1215 GLN A N 1
ATOM 8971 C CA . GLN A 1 1215 ? -125.521 -17.085 64.696 1.00 84.19 1215 GLN A CA 1
ATOM 8972 C C . GLN A 1 1215 ? -125.083 -18.502 65.036 1.00 84.19 1215 GLN A C 1
ATOM 8974 O O . GLN A 1 1215 ? -123.886 -18.751 65.161 1.00 84.19 1215 GLN A O 1
ATOM 8979 N N . ASP A 1 1216 ? -126.030 -19.420 65.228 1.00 79.69 1216 ASP A N 1
ATOM 8980 C CA . ASP A 1 1216 ? -125.716 -20.810 65.548 1.00 79.69 1216 ASP A CA 1
ATOM 8981 C C . ASP A 1 1216 ? -125.616 -21.712 64.308 1.00 79.69 1216 ASP A C 1
ATOM 8983 O O . ASP A 1 1216 ? -125.386 -22.922 64.434 1.00 79.69 1216 ASP A O 1
ATOM 8987 N N . CYS A 1 1217 ? -125.688 -21.092 63.125 1.00 79.06 1217 CYS A N 1
ATOM 8988 C CA . CYS A 1 1217 ? -125.512 -21.683 61.807 1.00 79.06 1217 CYS A CA 1
ATOM 8989 C C . CYS A 1 1217 ? -126.483 -22.852 61.539 1.00 79.06 1217 CYS A C 1
ATOM 8991 O O . CYS A 1 1217 ? -126.147 -23.787 60.794 1.00 79.06 1217 CYS A O 1
ATOM 8993 N N . ASP A 1 1218 ? -127.671 -22.852 62.156 1.00 79.50 1218 ASP A N 1
ATOM 8994 C CA . ASP A 1 1218 ? -128.657 -23.935 62.049 1.00 79.50 1218 ASP A CA 1
ATOM 8995 C C . ASP A 1 1218 ? -129.607 -23.797 60.843 1.00 79.50 1218 ASP A C 1
ATOM 8997 O O . ASP A 1 1218 ? -130.302 -24.751 60.455 1.00 79.50 1218 ASP A O 1
ATOM 9001 N N . GLY A 1 1219 ? -129.545 -22.650 60.170 1.00 74.19 1219 GLY A N 1
ATOM 9002 C CA . GLY A 1 1219 ? -130.251 -22.334 58.940 1.00 74.19 1219 GLY A CA 1
ATOM 9003 C C . GLY A 1 1219 ? -131.446 -21.398 59.112 1.00 74.19 1219 GLY A C 1
ATOM 9004 O O . GLY A 1 1219 ? -132.107 -21.118 58.099 1.00 74.19 1219 GLY A O 1
ATOM 9005 N N . SER A 1 1220 ? -131.766 -20.928 60.324 1.00 71.00 1220 SER A N 1
ATOM 9006 C CA . SER A 1 1220 ? -132.838 -19.946 60.541 1.00 71.00 1220 SER A CA 1
ATOM 9007 C C . SER A 1 1220 ? -132.804 -19.244 61.901 1.00 71.00 1220 SER A C 1
ATOM 9009 O O . SER A 1 1220 ? -132.801 -19.908 62.921 1.00 71.00 1220 SER A O 1
ATOM 9011 N N . ASP A 1 1221 ? -133.012 -17.925 61.895 1.00 78.06 1221 ASP A N 1
ATOM 9012 C CA . ASP A 1 1221 ? -133.233 -17.111 63.104 1.00 78.06 1221 ASP A CA 1
ATOM 9013 C C . ASP A 1 1221 ? -134.490 -17.561 63.906 1.00 78.06 1221 ASP A C 1
ATOM 9015 O O . ASP A 1 1221 ? -135.567 -17.803 63.333 1.00 78.06 1221 ASP A O 1
ATOM 9019 N N . LEU A 1 1222 ? -134.358 -17.676 65.233 1.00 75.88 1222 LEU A N 1
ATOM 9020 C CA . LEU A 1 1222 ? -135.344 -18.187 66.197 1.00 75.88 1222 LEU A CA 1
ATOM 9021 C C . LEU A 1 1222 ? -136.675 -17.402 66.195 1.00 75.88 1222 LEU A C 1
ATOM 9023 O O . LEU A 1 1222 ? -136.718 -16.218 66.529 1.00 75.88 1222 LEU A O 1
ATOM 9027 N N . THR A 1 1223 ? -137.797 -18.082 65.891 1.00 72.31 1223 THR A N 1
ATOM 9028 C CA . THR A 1 1223 ? -139.123 -17.446 65.656 1.00 72.31 1223 THR A CA 1
ATOM 9029 C C . THR A 1 1223 ? -140.322 -17.920 66.510 1.00 72.31 1223 THR A C 1
ATOM 9031 O O . THR A 1 1223 ? -141.383 -17.295 66.442 1.00 72.31 1223 THR A O 1
ATOM 9034 N N . ASP A 1 1224 ? -140.169 -18.973 67.324 1.00 68.31 1224 ASP A N 1
ATOM 9035 C CA . ASP A 1 1224 ? -141.147 -19.479 68.320 1.00 68.31 1224 ASP A CA 1
ATOM 9036 C C . ASP A 1 1224 ? -140.419 -19.588 69.670 1.00 68.31 1224 ASP A C 1
ATOM 9038 O O . ASP A 1 1224 ? -139.682 -20.550 69.920 1.00 68.31 1224 ASP A O 1
ATOM 9042 N N . VAL A 1 1225 ? -140.523 -18.548 70.504 1.00 75.50 1225 VAL A N 1
ATOM 9043 C CA . VAL A 1 1225 ? -139.646 -18.388 71.677 1.00 75.50 1225 VAL A CA 1
ATOM 9044 C C . VAL A 1 1225 ? -140.133 -19.211 72.871 1.00 75.50 1225 VAL A C 1
ATOM 9046 O O . VAL A 1 1225 ? -139.309 -19.693 73.659 1.00 75.50 1225 VAL A O 1
ATOM 9049 N N . ASP A 1 1226 ? -141.445 -19.396 73.040 1.00 70.38 1226 ASP A N 1
ATOM 9050 C CA . ASP A 1 1226 ? -141.999 -20.204 74.136 1.00 70.38 1226 ASP A CA 1
ATOM 9051 C C . ASP A 1 1226 ? -142.230 -21.687 73.788 1.00 70.38 1226 ASP A C 1
ATOM 9053 O O . ASP A 1 1226 ? -142.415 -22.513 74.700 1.00 70.38 1226 ASP A O 1
ATOM 9057 N N . GLY A 1 1227 ? -142.103 -22.044 72.507 1.00 70.31 1227 GLY A N 1
ATOM 9058 C CA . GLY A 1 1227 ? -142.055 -23.411 72.001 1.00 70.31 1227 GLY A CA 1
ATOM 9059 C C . GLY A 1 1227 ? -143.406 -24.115 72.003 1.00 70.31 1227 GLY A C 1
ATOM 9060 O O . GLY A 1 1227 ? -143.459 -25.353 72.095 1.00 70.31 1227 GLY A O 1
ATOM 9061 N N . ASP A 1 1228 ? -144.509 -23.369 71.981 1.00 65.81 1228 ASP A N 1
ATOM 9062 C CA . ASP A 1 1228 ? -145.852 -23.943 71.956 1.00 65.81 1228 ASP A CA 1
ATOM 9063 C C . ASP A 1 1228 ? -146.312 -24.387 70.555 1.00 65.81 1228 ASP A C 1
ATOM 9065 O O . ASP A 1 1228 ? -147.307 -25.120 70.420 1.00 65.81 1228 ASP A O 1
ATOM 9069 N N . GLY A 1 1229 ? -145.491 -24.079 69.547 1.00 75.00 1229 GLY A N 1
ATOM 9070 C CA . GLY A 1 1229 ? -145.635 -24.501 68.164 1.00 75.00 1229 GLY A CA 1
ATOM 9071 C C . GLY A 1 1229 ? -146.390 -23.507 67.288 1.00 75.00 1229 GLY A C 1
ATOM 9072 O O . GLY A 1 1229 ? -146.838 -23.907 66.205 1.00 75.00 1229 GLY A O 1
ATOM 9073 N N . PHE A 1 1230 ? -146.574 -22.266 67.742 1.00 70.62 1230 PHE A N 1
ATOM 9074 C CA . PHE A 1 1230 ? -147.153 -21.179 66.962 1.00 70.62 1230 PHE A CA 1
ATOM 9075 C C . PHE A 1 1230 ? -146.217 -19.964 66.940 1.00 70.62 1230 PHE A C 1
ATOM 9077 O O . PHE A 1 1230 ? -146.023 -19.315 67.956 1.00 70.62 1230 PHE A O 1
ATOM 9084 N N . ASP A 1 1231 ? -145.706 -19.617 65.756 1.00 71.94 1231 ASP A N 1
ATOM 9085 C CA . ASP A 1 1231 ? -144.797 -18.477 65.588 1.00 71.94 1231 ASP A CA 1
ATOM 9086 C C . ASP A 1 1231 ? -145.415 -17.151 66.078 1.00 71.94 1231 ASP A C 1
ATOM 9088 O O . ASP A 1 1231 ? -146.622 -16.894 65.913 1.00 71.94 1231 ASP A O 1
ATOM 9092 N N . ALA A 1 1232 ? -144.560 -16.275 66.610 1.00 74.69 1232 ALA A N 1
ATOM 9093 C CA . ALA A 1 1232 ? -144.950 -14.975 67.142 1.00 74.69 1232 ALA A CA 1
ATOM 9094 C C . ALA A 1 1232 ? -145.652 -14.092 66.099 1.00 74.69 1232 ALA A C 1
ATOM 9096 O O . ALA A 1 1232 ? -145.285 -14.056 64.916 1.00 74.69 1232 ALA A O 1
ATOM 9097 N N . ALA A 1 1233 ? -146.611 -13.273 66.540 1.00 68.94 1233 ALA A N 1
ATOM 9098 C CA . ALA A 1 1233 ? -147.235 -12.271 65.676 1.00 68.94 1233 ALA A CA 1
ATOM 9099 C C . ALA A 1 1233 ? -146.215 -11.303 65.034 1.00 68.94 1233 ALA A C 1
ATOM 9101 O O . ALA A 1 1233 ? -146.449 -10.841 63.912 1.00 68.94 1233 ALA A O 1
ATOM 9102 N N . GLU A 1 1234 ? -145.082 -11.005 65.688 1.00 69.88 1234 GLU A N 1
ATOM 9103 C CA . GLU A 1 1234 ? -143.989 -10.204 65.111 1.00 69.88 1234 GLU A CA 1
ATOM 9104 C C . GLU A 1 1234 ? -143.254 -10.898 63.949 1.00 69.88 1234 GLU A C 1
ATOM 9106 O O . GLU A 1 1234 ? -142.823 -10.209 63.021 1.00 69.88 1234 GLU A O 1
ATOM 9111 N N . ALA A 1 1235 ? -143.185 -12.234 63.944 1.00 62.25 1235 ALA A N 1
ATOM 9112 C CA . ALA A 1 1235 ? -142.646 -13.051 62.850 1.00 62.25 1235 ALA A CA 1
ATOM 9113 C C . ALA A 1 1235 ? -143.706 -13.399 61.778 1.00 62.25 1235 ALA A C 1
ATOM 9115 O O . ALA A 1 1235 ? -143.399 -13.998 60.747 1.00 62.25 1235 ALA A O 1
ATOM 9116 N N . GLY A 1 1236 ? -144.957 -12.963 61.976 1.00 66.06 1236 GLY A N 1
ATOM 9117 C CA . GLY A 1 1236 ? -146.071 -13.141 61.041 1.00 66.06 1236 GLY A CA 1
ATOM 9118 C C . GLY A 1 1236 ? -147.009 -14.314 61.350 1.00 66.06 1236 GLY A C 1
ATOM 9119 O O . GLY A 1 1236 ? -147.855 -14.619 60.501 1.00 66.06 1236 GLY A O 1
ATOM 9120 N N . GLY A 1 1237 ? -146.883 -14.946 62.523 1.00 65.69 1237 GLY A N 1
ATOM 9121 C CA . GLY A 1 1237 ? -147.748 -16.032 62.997 1.00 65.69 1237 GLY A CA 1
ATOM 9122 C C . GLY A 1 1237 ? -148.990 -15.570 63.778 1.00 65.69 1237 GLY A C 1
ATOM 9123 O O . GLY A 1 1237 ? -149.305 -14.380 63.845 1.00 65.69 1237 GLY A O 1
ATOM 9124 N N . ASP A 1 1238 ? -149.755 -16.530 64.311 1.00 68.25 1238 ASP A N 1
ATOM 9125 C CA . ASP A 1 1238 ? -151.073 -16.293 64.928 1.00 68.25 1238 ASP A CA 1
ATOM 9126 C C . ASP A 1 1238 ? -151.032 -16.223 66.477 1.00 68.25 1238 ASP A C 1
ATOM 9128 O O . ASP A 1 1238 ? -152.080 -15.952 67.080 1.00 68.25 1238 ASP A O 1
ATOM 9132 N N . ASP A 1 1239 ? -149.878 -16.440 67.131 1.00 72.25 1239 ASP A N 1
ATOM 9133 C CA . ASP A 1 1239 ? -149.762 -16.337 68.595 1.00 72.25 1239 ASP A CA 1
ATOM 9134 C C . ASP A 1 1239 ? -149.644 -14.880 69.063 1.00 72.25 1239 ASP A C 1
ATOM 9136 O O . ASP A 1 1239 ? -148.847 -14.086 68.563 1.00 72.25 1239 ASP A O 1
ATOM 9140 N N . CYS A 1 1240 ? -150.485 -14.509 70.027 1.00 70.50 1240 CYS A N 1
ATOM 9141 C CA . CYS A 1 1240 ? -150.579 -13.145 70.533 1.00 70.50 1240 CYS A CA 1
ATOM 9142 C C . CYS A 1 1240 ? -149.775 -12.885 71.817 1.00 70.50 1240 CYS A C 1
ATOM 9144 O O . CYS A 1 1240 ? -149.759 -11.733 72.263 1.00 70.50 1240 CYS A O 1
ATOM 9146 N N . ASP A 1 1241 ? -149.148 -13.907 72.412 1.00 73.25 1241 ASP A N 1
ATOM 9147 C CA . ASP A 1 1241 ? -148.264 -13.793 73.582 1.00 73.25 1241 ASP A CA 1
ATOM 9148 C C . ASP A 1 1241 ? -147.199 -14.913 73.590 1.00 73.25 1241 ASP A C 1
ATOM 9150 O O . ASP A 1 1241 ? -147.250 -15.812 74.426 1.00 73.25 1241 ASP A O 1
ATOM 9154 N N . ASP A 1 1242 ? -146.210 -14.789 72.695 1.00 69.12 1242 ASP A N 1
ATOM 9155 C CA . ASP A 1 1242 ? -145.061 -15.696 72.434 1.00 69.12 1242 ASP A CA 1
ATOM 9156 C C . ASP A 1 1242 ? -144.057 -15.853 73.609 1.00 69.12 1242 ASP A C 1
ATOM 9158 O O . ASP A 1 1242 ? -142.989 -16.448 73.506 1.00 69.12 1242 ASP A O 1
ATOM 9162 N N . GLY A 1 1243 ? -144.366 -15.288 74.778 1.00 73.19 1243 GLY A N 1
ATOM 9163 C CA . GLY A 1 1243 ? -143.625 -15.541 76.019 1.00 73.19 1243 GLY A CA 1
ATOM 9164 C C . GLY A 1 1243 ? -144.339 -16.508 76.965 1.00 73.19 1243 GLY A C 1
ATOM 9165 O O . GLY A 1 1243 ? -143.912 -16.683 78.116 1.00 73.19 1243 GLY A O 1
ATOM 9166 N N . ASN A 1 1244 ? -145.479 -17.059 76.555 1.00 69.56 1244 ASN A N 1
ATOM 9167 C CA . ASN A 1 1244 ? -146.410 -17.778 77.403 1.00 69.56 1244 ASN A CA 1
ATOM 9168 C C . ASN A 1 1244 ? -147.229 -18.819 76.617 1.00 69.56 1244 ASN A C 1
ATOM 9170 O O . ASN A 1 1244 ? -148.410 -18.611 76.335 1.00 69.56 1244 ASN A O 1
ATOM 9174 N N . ALA A 1 1245 ? -146.654 -20.018 76.500 1.00 74.44 1245 ALA A N 1
ATOM 9175 C CA . ALA A 1 1245 ? -147.177 -21.212 75.820 1.00 74.44 1245 ALA A CA 1
ATOM 9176 C C . ALA A 1 1245 ? -148.619 -21.673 76.166 1.00 74.44 1245 ALA A C 1
ATOM 9178 O O . ALA A 1 1245 ? -149.118 -22.689 75.678 1.00 74.44 1245 ALA A O 1
ATOM 9179 N N . ALA A 1 1246 ? -149.301 -21.017 77.112 1.00 63.25 1246 ALA A N 1
ATOM 9180 C CA . ALA A 1 1246 ? -150.701 -21.262 77.454 1.00 63.25 1246 ALA A CA 1
ATOM 9181 C C . ALA A 1 1246 ? -151.691 -20.325 76.727 1.00 63.25 1246 ALA A C 1
ATOM 9183 O O . ALA A 1 1246 ? -152.901 -20.454 76.950 1.00 63.25 1246 ALA A O 1
ATOM 9184 N N . ALA A 1 1247 ? -151.205 -19.375 75.922 1.00 67.69 1247 ALA A N 1
ATOM 9185 C CA . ALA A 1 1247 ? -151.972 -18.288 75.316 1.00 67.69 1247 ALA A CA 1
ATOM 9186 C C . ALA A 1 1247 ? -152.144 -18.390 73.783 1.00 67.69 1247 ALA A C 1
ATOM 9188 O O . ALA A 1 1247 ? -152.408 -17.381 73.143 1.00 67.69 1247 ALA A O 1
ATOM 9189 N N . ASN A 1 1248 ? -152.145 -19.598 73.216 1.00 67.12 1248 ASN A N 1
ATOM 9190 C CA . ASN A 1 1248 ? -152.325 -19.803 71.775 1.00 67.12 1248 ASN A CA 1
ATOM 9191 C C . ASN A 1 1248 ? -153.778 -19.717 71.250 1.00 67.12 1248 ASN A C 1
ATOM 9193 O O . ASN A 1 1248 ? -154.761 -19.858 72.001 1.00 67.12 1248 ASN A O 1
ATOM 9197 N N . PRO A 1 1249 ? -153.955 -19.598 69.915 1.00 62.12 1249 PRO A N 1
ATOM 9198 C CA . PRO A 1 1249 ? -155.261 -19.548 69.243 1.00 62.12 1249 PRO A CA 1
ATOM 9199 C C . PRO A 1 1249 ? -156.197 -20.752 69.481 1.00 62.12 1249 PRO A C 1
ATOM 9201 O O . PRO A 1 1249 ? -157.367 -20.713 69.084 1.00 62.12 1249 PRO A O 1
ATOM 9204 N N . GLY A 1 1250 ? -155.723 -21.830 70.117 1.00 62.06 1250 GLY A N 1
ATOM 9205 C CA . GLY A 1 1250 ? -156.484 -23.053 70.387 1.00 62.06 1250 GLY A CA 1
ATOM 9206 C C . GLY A 1 1250 ? -157.383 -23.046 71.639 1.00 62.06 1250 GLY A C 1
ATOM 9207 O O . GLY A 1 1250 ? -158.216 -23.949 71.772 1.00 62.06 1250 GLY A O 1
ATOM 9208 N N . ALA A 1 1251 ? -157.281 -22.064 72.549 1.00 58.91 1251 ALA A N 1
ATOM 9209 C CA . ALA A 1 1251 ? -157.863 -22.143 73.907 1.00 58.91 1251 ALA A CA 1
ATOM 9210 C C . ALA A 1 1251 ? -159.308 -21.550 74.092 1.00 58.91 1251 ALA A C 1
ATOM 9212 O O . ALA A 1 1251 ? -159.553 -20.398 73.734 1.00 58.91 1251 ALA A O 1
ATOM 9213 N N . PRO A 1 1252 ? -160.300 -22.261 74.709 1.00 44.56 1252 PRO A N 1
ATOM 9214 C CA . PRO A 1 1252 ? -161.680 -21.761 74.969 1.00 44.56 1252 PRO A CA 1
ATOM 9215 C C . PRO A 1 1252 ? -162.061 -21.433 76.451 1.00 44.56 1252 PRO A C 1
ATOM 9217 O O . PRO A 1 1252 ? -161.574 -22.063 77.387 1.00 44.56 1252 PRO A O 1
ATOM 9220 N N . GLY A 1 1253 ? -163.030 -20.512 76.677 1.00 52.03 1253 GLY A N 1
ATOM 9221 C CA . GLY A 1 1253 ? -163.617 -20.126 77.995 1.00 52.03 1253 GLY A CA 1
ATOM 9222 C C . GLY A 1 1253 ? -164.864 -20.922 78.492 1.00 52.03 1253 GLY A C 1
ATOM 9223 O O . GLY A 1 1253 ? -165.548 -21.577 77.715 1.00 52.03 1253 GLY A O 1
ATOM 9224 N N . ASP A 1 1254 ? -165.159 -20.842 79.804 1.00 48.69 1254 ASP A N 1
ATOM 9225 C CA . ASP A 1 1254 ? -166.004 -21.687 80.705 1.00 48.69 1254 ASP A CA 1
ATOM 9226 C C . ASP A 1 1254 ? -167.358 -22.304 80.212 1.00 48.69 1254 ASP A C 1
ATOM 9228 O O . ASP A 1 1254 ? -168.381 -21.623 80.149 1.00 48.69 1254 ASP A O 1
ATOM 9232 N N . LEU A 1 1255 ? -167.386 -23.627 79.943 1.00 37.47 1255 LEU A N 1
ATOM 9233 C CA . LEU A 1 1255 ? -168.298 -24.679 80.477 1.00 37.47 1255 LEU A CA 1
ATOM 9234 C C . LEU A 1 1255 ? -168.144 -25.989 79.671 1.00 37.47 1255 LEU A C 1
ATOM 9236 O O . LEU A 1 1255 ? -168.479 -26.043 78.495 1.00 37.47 1255 LEU A O 1
ATOM 9240 N N . VAL A 1 1256 ? -167.767 -27.077 80.360 1.00 38.41 1256 VAL A N 1
ATOM 9241 C CA . VAL A 1 1256 ? -167.743 -28.479 79.880 1.00 38.41 1256 VAL A CA 1
ATOM 9242 C C . VAL A 1 1256 ? -166.817 -28.755 78.689 1.00 38.41 1256 VAL A C 1
ATOM 9244 O O . VAL A 1 1256 ? -167.154 -28.464 77.556 1.00 38.41 1256 VAL A O 1
ATOM 9247 N N . GLN A 1 1257 ? -165.751 -29.521 78.972 1.00 37.59 1257 GLN A N 1
ATOM 9248 C CA . GLN A 1 1257 ? -165.039 -30.408 78.035 1.00 37.59 1257 GLN A CA 1
ATOM 9249 C C . GLN A 1 1257 ? -164.604 -29.755 76.710 1.00 37.59 1257 GLN A C 1
ATOM 9251 O O . GLN A 1 1257 ? -165.392 -29.583 75.796 1.00 37.59 1257 GLN A O 1
ATOM 9256 N N . ARG A 1 1258 ? -163.317 -29.568 76.448 1.00 28.27 1258 ARG A N 1
ATOM 9257 C CA . ARG A 1 1258 ? -162.254 -30.579 76.489 1.00 28.27 1258 ARG A CA 1
ATOM 9258 C C . ARG A 1 1258 ? -160.981 -29.806 76.177 1.00 28.27 1258 ARG A C 1
ATOM 9260 O O . ARG A 1 1258 ? -160.957 -29.059 75.221 1.00 28.27 1258 ARG A O 1
ATOM 9267 N N . ARG A 1 1259 ? -160.005 -29.926 77.067 1.00 39.12 1259 ARG A N 1
ATOM 9268 C CA . ARG A 1 1259 ? -158.744 -30.614 76.774 1.00 39.12 1259 ARG A CA 1
ATOM 9269 C C . ARG A 1 1259 ? -157.887 -29.869 75.758 1.00 39.12 1259 ARG A C 1
ATOM 9271 O O . ARG A 1 1259 ? -158.068 -30.083 74.566 1.00 39.12 1259 ARG A O 1
ATOM 9278 N N . ARG A 1 1260 ? -156.849 -29.325 76.392 1.00 39.72 1260 ARG A N 1
ATOM 9279 C CA . ARG A 1 1260 ? -155.551 -28.907 75.893 1.00 39.72 1260 ARG A CA 1
ATOM 9280 C C . ARG A 1 1260 ? -155.664 -27.601 75.164 1.00 39.72 1260 ARG A C 1
ATOM 9282 O O . ARG A 1 1260 ? -156.141 -27.634 74.018 1.00 39.72 1260 ARG A O 1
#

Mean predicted aligned error: 17.73 Å

Foldseek 3Di:
DDDDDDDDDDDDDDDDDDDDAAEWEEDCVPPTPHNAPQVVLVVGAANHEYEYEFDEHADAHENQQHLYAYEYPAAAVGAEDEHALPAQERYEDANAAECSAEYTGHEYDNHQEAPYEEAQYAYEYERYEYEDFHDDQPYAQSHYEYAAEAYEYELYEYEQAEYAAASHYEAHHQYEYEYENYEFYQAEYLEASHYEYAAHEYEYYNYEAYQAEHQEYASHYEYEAQYEYEYAQYEYENAEYAHAEASHYEAYHQYEYEEHEYEYENQAYNPQVPPHYAQHYEADALYEYEYERYEHYQGEHQAASHYEHEFNYEYEYEQYEQYQAEYQYASHYEEEWAYEYEYEQYERENFEHAAYARHYEWYHDALNTEYEYAYENYEYYNAEHQEASHYEYEAHYEYAEYNYEYYAAEHQAEALHYEYYAQYAAEAELYEHYQRQYQAYALHYEEENNLDEYEHELYEYENGERNAYEAQHYEYEYNYEYEYANYEFYQGEYQAYALHYEEYDQYEDDYAHYEHENGEHNAYDAQHYEYEHHQDENHYYHYEYYQGEYQAEAQHYEYYANHEYEAELYEQENGQYQEYALHYEAEENYAYAAYNYEFEQGEHNAYEAQHYEDYYDAPDAHEYHHELYEFYQGEYAAAAQHYEEEAHAEYHAYNYEQENGEHNDPDDGQYARRYEYEAHQEYEHAQYEQALAEEQERQHYEYYHDDQHDYAHEAALYEQYQGEHLAYAQRGEYADHQEYEHEFAEFEQGEHNEAASHYEYEYDDDAHDYHQWLYEQEDRPDHESYEYEPPCLRHNVPANEQYEQEDGDPYPYDYNHDPDRCVGYLYYHDDQQFVADDNDRDCVRGGRDRPPPGPQVLRTDQVFADCVRGRFGRHSQTGPSGQADQQCPLSHHVVQFPDSNDSQAGLPRDAPEQPLHNRNSPQWGFFAFLQQQLQEGCALPHTDTGNHRHQPDRGGYHNPTHGQFNDSNDSQAELVHDAPEFQLHRRNRPQWHFFAFQQQQLQEGQALPHTDIDPGSHQNPRGGYHNPGHYQFPDSNDSCAELPHDAPEQQLARRNNPQKHWFAFQQQPLLEGQDQPHTDIGPGSGQPDHGGHHNPGHYNFPDSNDSQADQPHDADAPPFHNRNNPPDGDFQQCPLPWGDVVSVTFFPDSVDSQAELPHDADAPPFDRRNSPPGHDFQQCPLPWGDVSVPTFFPDSNDSQAGQPHDADAPPFDRRNSPPDHDFQQQPLPWGDVVVVTQFPCSVDSVRGPPDDDDDDDDDD

Sequence (1260 aa):
MSSRTSIVTLLALMAPGLANAASYTVDRYGTGDYTTIQAAINASADGDIITVKAATYKEYIDFKGKKITVKSEKGAASTIIDTATTATYSVTFSNSETSAAVLQGFTLKNASRNGIYIKNASPTLKDISVKSMGSSTSYNGSGAYIDGGSPSFTDSEFSANVGYYGGHVYVTGSGSPSFNNTDFTSGYGYYGGGIYVNSGSVDIEDSSFDGNYAYYNAGGVYLNSSAKLSLTNTDFDGNFGYYGHGGGIYAGSSATVDIDGGNFESNYIYYWTSGYYGGLIYLSTSAKLTATDATFKDNKGYYGGAVYASTSATVTTDTVTFDGNTAYYGGGAYLTNTSSLTDTDSVFSDNTTTYYGAGIYLYGSSTSSYATATLTGTEFSGNSGNYGGAIFSNQYNDISLFETLFDRNYASNSGGAIYAYYYTDLYIKDSAFTNNTSYYNGGAVWMEYLYDTVSIVDTTFDGNKAQYGSGGAMLADYYTDLDLSGLDVTNNYAYNYGGGLYLYYYSDLALSDSNFSGNYADVYHGGAIYAQQIYGTLSINTTTFDDNQSDNHGGAIYAYYYTNLELYNSEVTNNTAISHGGGVYAYYYMTPTIYNTTFDNNTSSNGYGGGLYFYPYAGNAYDLTIQSSTFTNNTAYYDGGGIYSYSADDLFLADNVISGNRANSVSSSYSGGGLYMYSTDTANVVRNTFCGNSAYYGGGVYSYYVYGGIGLDEWTNNVFQENSATNDGGGAYFTTNYYNELINNTFVGNKGGRYGGALYLASSHGTSSGEFTNNIVAYTQKADGLYGDSSSATALTGDMQYNDWYSNTSADVSGSFTSSMISGRGNVTVDPKFSKYSLDGDCSNDVLALSSSSTLIDAGDTSLKDSDGSRSDIGAYGGAEAAILDADGDGYIAGEDCDDSDVSVNPGATEISGDGVDQNCDGAETCYVDADADGYRPDATSTVASTDADCDDAGEALSTDPTTDCDDSDDAINPGATEITGDAVDQNCDNKETCYTDKDNDNYRPNATSTTSSSDTDCSDSGEALATDATGDCNDSDSTVNPGATEIVGDGADQNCDSKETCYTDKDNDSYRPDSTSTTSSSDSDCSDSGEALSSEATGDCNDSSATVYPGASETAYDSVDQDCDGSDLTDVDGDGFDSTSAGGTDCDDDDATINPSATEIPYDGVDQDCFDGDLSDADGDGFESTAVGGGDCDDNDEGSYPGAGETAYDGIDQDCDGSDLTDVDGDGFDAAEAGGDDCDDGNAAANPGAPGDLVQRRR

pLDDT: mean 87.44, std 12.79, range [28.27, 98.94]

Solvent-accessible surface area (backbone atoms only — not comparable to full-atom values): 54230 Å² total; per-residue (Å²): 134,90,78,90,78,83,87,82,85,92,78,84,88,81,89,81,78,91,70,75,63,49,77,44,37,27,20,77,88,63,86,34,85,25,57,43,66,50,61,46,56,73,71,50,57,70,62,15,38,37,41,31,52,65,39,80,42,80,46,56,40,64,56,79,40,41,36,27,37,42,32,37,73,62,30,30,94,45,18,29,39,38,13,59,73,82,34,57,43,29,33,40,35,67,51,57,19,43,55,60,20,29,45,33,13,34,21,37,32,40,12,52,34,18,30,32,39,33,32,50,17,18,33,30,38,32,34,35,35,31,34,52,12,27,89,52,71,83,37,55,1,2,25,30,30,35,41,20,36,43,30,40,38,33,57,24,35,36,33,48,8,30,6,24,39,0,0,24,29,21,37,26,48,85,13,48,37,36,33,33,41,28,42,35,32,46,12,32,12,43,31,1,0,26,31,19,33,60,29,32,40,37,42,37,29,58,22,39,34,38,47,8,28,7,51,23,31,1,0,27,35,25,30,29,55,58,10,38,39,42,33,32,45,32,33,35,37,48,9,24,3,50,64,35,31,1,2,27,28,24,32,22,42,46,7,41,41,39,35,43,29,31,45,38,31,46,10,20,25,74,51,29,88,71,82,29,40,4,0,24,32,22,30,29,48,46,6,39,39,42,36,31,60,25,37,41,27,49,9,27,12,19,34,0,0,30,32,20,33,28,46,48,7,41,39,39,39,33,46,28,36,30,33,46,7,30,15,40,29,1,0,30,29,23,38,23,22,47,8,38,36,42,39,34,51,24,36,34,30,47,8,28,21,74,38,36,1,0,26,33,22,40,32,18,81,37,96,91,22,35,13,39,38,42,38,31,51,27,37,34,35,48,8,30,11,28,32,0,0,24,33,22,40,42,33,23,30,42,40,41,38,30,47,28,37,35,34,47,10,28,6,74,34,29,2,0,27,31,23,42,28,38,37,39,48,45,38,40,32,58,24,38,37,34,46,10,29,6,41,26,32,2,0,24,32,25,39,36,41,26,77,49,70,32,39,40,32,48,30,37,32,36,45,7,24,2,66,66,17,28,1,0,28,29,26,33,26,45,36,24,31,38,42,38,31,44,30,41,37,27,48,10,31,5,35,30,30,0,0,26,34,23,36,29,46,50,21,37,37,44,37,32,55,26,38,35,31,47,8,30,3,64,62,32,31,0,0,26,32,21,38,33,39,19,76,56,52,41,38,39,32,45,30,41,32,33,48,7,29,5,57,22,31,1,0,24,33,24,36,28,45,43,28,27,42,38,42,29,57,24,38,36,28,50,8,31,4,38,27,32,1,0,20,31,22,43,37,33,57,39,54,38,38,38,33,46,27,40,28,33,48,6,27,3,71,63,22,32,1,0,24,30,21,40,40,47,57,79,93,52,89,32,37,38,40,39,30,55,25,36,30,30,48,5,29,6,32,33,28,1,0,16,31,21,42,35,35,27,27,44,34,40,39,33,52,27,42,31,28,49,4,28,10,61,32,87,79,94,58,85,7,0,0,20,34,18,38,35,46,53,45,25,40,42,40,33,47,28,37,29,28,39,4,27,13,34,27,2,0,16,27,14,43,44,68,86,69,97,60,85,44,64,28,38,38,34,20,26,36,25,33,41,5,32,8,64,40,32,2,0,19,26,24,38,42,49,62,56,30,43,35,39,34,12,24,26,29,34,44,5,22,8,53,66,39,2,0,26,33,24,38,38,49,84,64,79,77,11,55,20,44,42,28,10,26,30,38,30,45,15,71,24,22,17,22,33,25,23,37,96,56,23,51,41,31,51,66,73,44,47,22,15,26,36,41,26,74,35,61,69,31,55,66,40,72,43,61,52,74,71,50,70,66,21,65,65,44,47,69,52,75,63,46,44,67,32,80,78,93,78,75,60,66,91,80,41,38,79,54,68,28,96,84,26,73,39,62,62,44,17,47,82,91,38,29,23,77,88,68,49,41,5,25,41,10,30,62,13,24,62,81,23,62,51,65,40,69,52,71,64,85,43,16,56,86,53,12,75,41,54,74,40,60,70,30,14,59,81,35,73,57,59,49,24,73,59,56,44,15,32,42,78,61,32,22,42,8,23,30,10,58,49,58,69,66,42,15,50,39,94,78,51,63,34,81,43,88,39,41,71,41,76,53,90,28,34,23,44,65,84,44,52,58,36,13,71,40,50,76,40,67,69,28,20,62,84,35,74,65,61,58,16,71,54,55,39,18,32,40,74,58,34,18,43,11,23,31,11,57,45,64,64,64,35,20,46,40,98,78,49,63,39,78,40,90,33,38,58,36,77,53,95,30,31,22,42,66,84,43,49,64,40,16,76,41,65,69,40,61,70,30,20,64,84,35,77,71,60,66,13,73,52,55,39,19,30,39,77,53,40,22,46,12,27,35,14,60,47,62,64,64,36,18,52,50,99,77,52,65,40,76,39,92,34,38,46,33,79,54,94,33,32,21,45,69,85,45,49,65,50,18,79,43,64,71,40,64,68,31,27,71,75,37,78,63,57,64,78,70,81,51,47,16,28,53,82,82,63,53,49,53,51,80,52,69,72,83,52,31,18,46,90,78,70,42,70,17,78,41,45,83,38,69,71,32,25,71,81,38,76,74,54,68,73,73,80,51,48,26,27,66,59,98,52,51,51,65,52,81,59,68,71,83,55,33,26,46,90,82,72,37,66,16,76,42,56,78,43,76,72,29,30,69,77,38,83,72,61,67,79,72,80,56,53,29,28,56,82,83,63,54,60,52,50,82,48,68,69,82,51,36,20,47,92,77,72,39,78,18,84,44,46,85,40,66,87,52,50,86,78,72,86,84,97,76,80,86,77,85,120